Protein 2K5N (pdb70)

Structure (mmCIF, N/CA/C/O backbone):
data_2K5N
#
_entry.id   2K5N
#
loop_
_atom_site.group_PDB
_atom_site.id
_atom_site.type_symbol
_atom_site.label_atom_id
_atom_site.label_alt_id
_atom_site.label_comp_id
_atom_site.label_asym_id
_atom_site.label_entity_id
_atom_site.label_seq_id
_atom_site.pdbx_PDB_ins_code
_atom_site.Cartn_x
_atom_site.Cartn_y
_atom_site.Cartn_z
_atom_site.occupancy
_atom_site.B_iso_or_equiv
_atom_site.auth_seq_id
_atom_site.auth_comp_id
_atom_site.auth_asym_id
_atom_site.auth_atom_id
_atom_site.pdbx_PDB_model_num
ATOM 1 N N . MET A 1 1 ? -15.348 -4.639 -3.494 1.00 0.00 1 MET A N 1
ATOM 2 C CA . MET A 1 1 ? -13.871 -4.587 -3.569 1.00 0.00 1 MET A CA 1
ATOM 3 C C . MET A 1 1 ? -13.322 -3.722 -2.445 1.00 0.00 1 MET A C 1
ATOM 4 O O . MET A 1 1 ? -14.047 -3.397 -1.505 1.00 0.00 1 MET A O 1
ATOM 20 N N . ALA A 1 2 ? -12.042 -3.354 -2.565 1.00 0.00 2 ALA A N 1
ATOM 21 C CA . ALA A 1 2 ? -11.335 -2.544 -1.572 1.00 0.00 2 ALA A CA 1
ATOM 22 C C . ALA A 1 2 ? -11.113 -3.317 -0.278 1.00 0.00 2 ALA A C 1
ATOM 23 O O . ALA A 1 2 ? -12.057 -3.654 0.436 1.00 0.00 2 ALA A O 1
ATOM 30 N N . MET A 1 3 ? -9.854 -3.595 0.014 1.00 0.00 3 MET A N 1
ATOM 31 C CA . MET A 1 3 ? -9.490 -4.292 1.236 1.00 0.00 3 MET A CA 1
ATOM 32 C C . MET A 1 3 ? -8.651 -3.394 2.127 1.00 0.00 3 MET A C 1
ATOM 33 O O . MET A 1 3 ? -8.040 -2.431 1.652 1.00 0.00 3 MET A O 1
ATOM 47 N N . ASN A 1 4 ? -8.629 -3.700 3.412 1.00 0.00 4 ASN A N 1
ATOM 48 C CA . ASN A 1 4 ? -7.780 -2.983 4.344 1.00 0.00 4 ASN A CA 1
ATOM 49 C C . ASN A 1 4 ? -6.506 -3.769 4.583 1.00 0.00 4 ASN A C 1
ATOM 50 O O . ASN A 1 4 ? -6.541 -4.968 4.857 1.00 0.00 4 ASN A O 1
ATOM 61 N N . GLY A 1 5 ? -5.387 -3.091 4.458 1.00 0.00 5 GLY A N 1
ATOM 62 C CA . GLY A 1 5 ? -4.108 -3.748 4.591 1.00 0.00 5 GLY A CA 1
ATOM 63 C C . GLY A 1 5 ? -3.156 -2.977 5.472 1.00 0.00 5 GLY A C 1
ATOM 64 O O . GLY A 1 5 ? -3.363 -1.792 5.732 1.00 0.00 5 GLY A O 1
ATOM 68 N N . THR A 1 6 ? -2.116 -3.647 5.932 1.00 0.00 6 THR A N 1
ATOM 69 C CA . THR A 1 6 ? -1.110 -3.019 6.762 1.00 0.00 6 THR A CA 1
ATOM 70 C C . THR A 1 6 ? 0.199 -2.887 5.991 1.00 0.00 6 THR A C 1
ATOM 71 O O . THR A 1 6 ? 0.606 -3.801 5.264 1.00 0.00 6 THR A O 1
ATOM 82 N N . ILE A 1 7 ? 0.843 -1.750 6.152 1.00 0.00 7 ILE A N 1
ATOM 83 C CA . ILE A 1 7 ? 2.089 -1.468 5.458 1.00 0.00 7 ILE A CA 1
ATOM 84 C C . ILE A 1 7 ? 3.250 -2.159 6.160 1.00 0.00 7 ILE A C 1
ATOM 85 O O . ILE A 1 7 ? 3.576 -1.833 7.303 1.00 0.00 7 ILE A O 1
ATOM 101 N N . THR A 1 8 ? 3.870 -3.112 5.480 1.00 0.00 8 THR A N 1
ATOM 102 C CA . THR A 1 8 ? 4.919 -3.911 6.083 1.00 0.00 8 THR A CA 1
ATOM 103 C C . THR A 1 8 ? 6.266 -3.627 5.431 1.00 0.00 8 THR A C 1
ATOM 104 O O . THR A 1 8 ? 7.233 -3.276 6.107 1.00 0.00 8 THR A O 1
ATOM 115 N N . THR A 1 9 ? 6.323 -3.782 4.120 1.00 0.00 9 THR A N 1
ATOM 116 C CA . THR A 1 9 ? 7.515 -3.450 3.363 1.00 0.00 9 THR A CA 1
ATOM 117 C C . THR A 1 9 ? 7.293 -2.138 2.622 1.00 0.00 9 THR A C 1
ATOM 118 O O . THR A 1 9 ? 6.326 -2.008 1.874 1.00 0.00 9 THR A O 1
ATOM 129 N N . TRP A 1 10 ? 8.168 -1.167 2.835 1.00 0.00 10 TRP A N 1
ATOM 130 C CA . TRP A 1 10 ? 8.012 0.129 2.196 1.00 0.00 10 TRP A CA 1
ATOM 131 C C . TRP A 1 10 ? 9.323 0.900 2.174 1.00 0.00 10 TRP A C 1
ATOM 132 O O . TRP A 1 10 ? 9.970 1.081 3.205 1.00 0.00 10 TRP A O 1
ATOM 153 N N . PHE A 1 11 ? 9.706 1.341 0.987 1.00 0.00 11 PHE A N 1
ATOM 154 C CA . PHE A 1 11 ? 10.857 2.211 0.820 1.00 0.00 11 PHE A CA 1
ATOM 155 C C . PHE A 1 11 ? 10.376 3.585 0.374 1.00 0.00 11 PHE A C 1
ATOM 156 O O . PHE A 1 11 ? 10.031 3.780 -0.791 1.00 0.00 11 PHE A O 1
ATOM 173 N N . LYS A 1 12 ? 10.340 4.523 1.310 1.00 0.00 12 LYS A N 1
ATOM 174 C CA . LYS A 1 12 ? 9.777 5.847 1.063 1.00 0.00 12 LYS A CA 1
ATOM 175 C C . LYS A 1 12 ? 10.721 6.677 0.194 1.00 0.00 12 LYS A C 1
ATOM 176 O O . LYS A 1 12 ? 10.279 7.530 -0.579 1.00 0.00 12 LYS A O 1
ATOM 195 N N . ASP A 1 13 ? 12.018 6.417 0.323 1.00 0.00 13 ASP A N 1
ATOM 196 C CA . ASP A 1 13 ? 13.025 7.121 -0.471 1.00 0.00 13 ASP A CA 1
ATOM 197 C C . ASP A 1 13 ? 12.798 6.884 -1.962 1.00 0.00 13 ASP A C 1
ATOM 198 O O . ASP A 1 13 ? 12.894 7.805 -2.774 1.00 0.00 13 ASP A O 1
ATOM 207 N N . LYS A 1 14 ? 12.484 5.644 -2.311 1.00 0.00 14 LYS A N 1
ATOM 208 C CA . LYS A 1 14 ? 12.240 5.277 -3.700 1.00 0.00 14 LYS A CA 1
ATOM 209 C C . LYS A 1 14 ? 10.764 5.435 -4.055 1.00 0.00 14 LYS A C 1
ATOM 210 O O . LYS A 1 14 ? 10.420 6.087 -5.045 1.00 0.00 14 LYS A O 1
ATOM 229 N N . GLY A 1 15 ? 9.900 4.844 -3.243 1.00 0.00 15 GLY A N 1
ATOM 230 C CA . GLY A 1 15 ? 8.474 4.978 -3.454 1.00 0.00 15 GLY A CA 1
ATOM 231 C C . GLY A 1 15 ? 7.800 3.681 -3.857 1.00 0.00 15 GLY A C 1
ATOM 232 O O . GLY A 1 15 ? 6.887 3.689 -4.680 1.00 0.00 15 GLY A O 1
ATOM 236 N N . PHE A 1 16 ? 8.236 2.565 -3.289 1.00 0.00 16 PHE A N 1
ATOM 237 C CA . PHE A 1 16 ? 7.585 1.282 -3.549 1.00 0.00 16 PHE A CA 1
ATOM 238 C C . PHE A 1 16 ? 7.686 0.370 -2.338 1.00 0.00 16 PHE A C 1
ATOM 239 O O . PHE A 1 16 ? 8.445 0.644 -1.404 1.00 0.00 16 PHE A O 1
ATOM 256 N N . GLY A 1 17 ? 6.912 -0.704 -2.358 1.00 0.00 17 GLY A N 1
ATOM 257 C CA . GLY A 1 17 ? 6.904 -1.639 -1.253 1.00 0.00 17 GLY A CA 1
ATOM 258 C C . GLY A 1 17 ? 5.807 -2.673 -1.391 1.00 0.00 17 GLY A C 1
ATOM 259 O O . GLY A 1 17 ? 5.275 -2.878 -2.485 1.00 0.00 17 GLY A O 1
ATOM 263 N N . PHE A 1 18 ? 5.449 -3.307 -0.283 1.00 0.00 18 PHE A N 1
ATOM 264 C CA . PHE A 1 18 ? 4.446 -4.355 -0.286 1.00 0.00 18 PHE A CA 1
ATOM 265 C C . PHE A 1 18 ? 3.530 -4.189 0.914 1.00 0.00 18 PHE A C 1
ATOM 266 O O . PHE A 1 18 ? 3.989 -4.078 2.055 1.00 0.00 18 PHE A O 1
ATOM 283 N N . ILE A 1 19 ? 2.244 -4.169 0.651 1.00 0.00 19 ILE A N 1
ATOM 284 C CA . ILE A 1 19 ? 1.251 -4.033 1.698 1.00 0.00 19 ILE A CA 1
ATOM 285 C C . ILE A 1 19 ? 0.380 -5.276 1.735 1.00 0.00 19 ILE A C 1
ATOM 286 O O . ILE A 1 19 ? -0.081 -5.756 0.696 1.00 0.00 19 ILE A O 1
ATOM 302 N N . LYS A 1 20 ? 0.179 -5.807 2.928 1.00 0.00 20 LYS A N 1
ATOM 303 C CA . LYS A 1 20 ? -0.553 -7.048 3.095 1.00 0.00 20 LYS A CA 1
ATOM 304 C C . LYS A 1 20 ? -1.877 -6.791 3.789 1.00 0.00 20 LYS A C 1
ATOM 305 O O . LYS A 1 20 ? -1.923 -6.127 4.825 1.00 0.00 20 LYS A O 1
ATOM 324 N N . ASP A 1 21 ? -2.946 -7.312 3.216 1.00 0.00 21 ASP A N 1
ATOM 325 C CA . ASP A 1 21 ? -4.256 -7.225 3.835 1.00 0.00 21 ASP A CA 1
ATOM 326 C C . ASP A 1 21 ? -4.490 -8.456 4.694 1.00 0.00 21 ASP A C 1
ATOM 327 O O . ASP A 1 21 ? -3.575 -9.258 4.911 1.00 0.00 21 ASP A O 1
ATOM 336 N N . GLU A 1 22 ? -5.707 -8.615 5.170 1.00 0.00 22 GLU A N 1
ATOM 337 C CA . GLU A 1 22 ? -6.025 -9.716 6.064 1.00 0.00 22 GLU A CA 1
ATOM 338 C C . GLU A 1 22 ? -6.781 -10.814 5.325 1.00 0.00 22 GLU A C 1
ATOM 339 O O . GLU A 1 22 ? -6.999 -11.906 5.856 1.00 0.00 22 GLU A O 1
ATOM 351 N N . ASN A 1 23 ? -7.177 -10.521 4.098 1.00 0.00 23 ASN A N 1
ATOM 352 C CA . ASN A 1 23 ? -7.951 -11.461 3.306 1.00 0.00 23 ASN A CA 1
ATOM 353 C C . ASN A 1 23 ? -7.042 -12.241 2.360 1.00 0.00 23 ASN A C 1
ATOM 354 O O . ASN A 1 23 ? -7.159 -13.463 2.233 1.00 0.00 23 ASN A O 1
ATOM 365 N N . GLY A 1 24 ? -6.134 -11.534 1.702 1.00 0.00 24 GLY A N 1
ATOM 366 C CA . GLY A 1 24 ? -5.265 -12.162 0.727 1.00 0.00 24 GLY A CA 1
ATOM 367 C C . GLY A 1 24 ? -3.829 -12.292 1.197 1.00 0.00 24 GLY A C 1
ATOM 368 O O . GLY A 1 24 ? -3.501 -13.188 1.977 1.00 0.00 24 GLY A O 1
ATOM 372 N N . ASP A 1 25 ? -2.976 -11.383 0.738 1.00 0.00 25 ASP A N 1
ATOM 373 C CA . ASP A 1 25 ? -1.537 -11.490 0.963 1.00 0.00 25 ASP A CA 1
ATOM 374 C C . ASP A 1 25 ? -0.866 -10.159 0.614 1.00 0.00 25 ASP A C 1
ATOM 375 O O . ASP A 1 25 ? -1.534 -9.125 0.551 1.00 0.00 25 ASP A O 1
ATOM 384 N N . ASN A 1 26 ? 0.441 -10.180 0.383 1.00 0.00 26 ASN A N 1
ATOM 385 C CA . ASN A 1 26 ? 1.175 -8.976 0.018 1.00 0.00 26 ASN A CA 1
ATOM 386 C C . ASN A 1 26 ? 0.981 -8.659 -1.455 1.00 0.00 26 ASN A C 1
ATOM 387 O O . ASN A 1 26 ? 1.027 -9.548 -2.303 1.00 0.00 26 ASN A O 1
ATOM 398 N N . ARG A 1 27 ? 0.746 -7.393 -1.751 1.00 0.00 27 ARG A N 1
ATOM 399 C CA . ARG A 1 27 ? 0.640 -6.934 -3.128 1.00 0.00 27 ARG A CA 1
ATOM 400 C C . ARG A 1 27 ? 1.737 -5.927 -3.417 1.00 0.00 27 ARG A C 1
ATOM 401 O O . ARG A 1 27 ? 2.272 -5.303 -2.498 1.00 0.00 27 ARG A O 1
ATOM 422 N N . TYR A 1 28 ? 2.073 -5.783 -4.685 1.00 0.00 28 TYR A N 1
ATOM 423 C CA . TYR A 1 28 ? 3.085 -4.835 -5.107 1.00 0.00 28 TYR A CA 1
ATOM 424 C C . TYR A 1 28 ? 2.494 -3.431 -5.170 1.00 0.00 28 TYR A C 1
ATOM 425 O O . TYR A 1 28 ? 1.560 -3.172 -5.931 1.00 0.00 28 TYR A O 1
ATOM 443 N N . PHE A 1 29 ? 3.026 -2.539 -4.348 1.00 0.00 29 PHE A N 1
ATOM 444 C CA . PHE A 1 29 ? 2.561 -1.163 -4.313 1.00 0.00 29 PHE A CA 1
ATOM 445 C C . PHE A 1 29 ? 3.637 -0.216 -4.814 1.00 0.00 29 PHE A C 1
ATOM 446 O O . PHE A 1 29 ? 4.831 -0.518 -4.767 1.00 0.00 29 PHE A O 1
ATOM 463 N N . HIS A 1 30 ? 3.198 0.935 -5.284 1.00 0.00 30 HIS A N 1
ATOM 464 C CA . HIS A 1 30 ? 4.094 1.956 -5.780 1.00 0.00 30 HIS A CA 1
ATOM 465 C C . HIS A 1 30 ? 3.475 3.327 -5.520 1.00 0.00 30 HIS A C 1
ATOM 466 O O . HIS A 1 30 ? 2.272 3.512 -5.705 1.00 0.00 30 HIS A O 1
ATOM 481 N N . VAL A 1 31 ? 4.311 4.269 -5.086 1.00 0.00 31 VAL A N 1
ATOM 482 C CA . VAL A 1 31 ? 3.878 5.599 -4.635 1.00 0.00 31 VAL A CA 1
ATOM 483 C C . VAL A 1 31 ? 2.923 6.292 -5.616 1.00 0.00 31 VAL A C 1
ATOM 484 O O . VAL A 1 31 ? 2.046 7.048 -5.206 1.00 0.00 31 VAL A O 1
ATOM 497 N N . ILE A 1 32 ? 3.081 6.009 -6.903 1.00 0.00 32 ILE A N 1
ATOM 498 C CA . ILE A 1 32 ? 2.305 6.675 -7.944 1.00 0.00 32 ILE A CA 1
ATOM 499 C C . ILE A 1 32 ? 0.799 6.407 -7.800 1.00 0.00 32 ILE A C 1
ATOM 500 O O . ILE A 1 32 ? -0.028 7.253 -8.135 1.00 0.00 32 ILE A O 1
ATOM 516 N N . LYS A 1 33 ? 0.458 5.247 -7.262 1.00 0.00 33 LYS A N 1
ATOM 517 C CA . LYS A 1 33 ? -0.934 4.822 -7.158 1.00 0.00 33 LYS A CA 1
ATOM 518 C C . LYS A 1 33 ? -1.542 5.195 -5.809 1.00 0.00 33 LYS A C 1
ATOM 519 O O . LYS A 1 33 ? -2.642 4.755 -5.472 1.00 0.00 33 LYS A O 1
ATOM 538 N N . VAL A 1 34 ? -0.828 6.005 -5.042 1.00 0.00 34 VAL A N 1
ATOM 539 C CA . VAL A 1 34 ? -1.302 6.412 -3.730 1.00 0.00 34 VAL A CA 1
ATOM 540 C C . VAL A 1 34 ? -1.712 7.882 -3.749 1.00 0.00 34 VAL A C 1
ATOM 541 O O . VAL A 1 34 ? -0.985 8.732 -4.265 1.00 0.00 34 VAL A O 1
ATOM 554 N N . ALA A 1 35 ? -2.881 8.175 -3.194 1.00 0.00 35 ALA A N 1
ATOM 555 C CA . ALA A 1 35 ? -3.403 9.538 -3.182 1.00 0.00 35 ALA A CA 1
ATOM 556 C C . ALA A 1 35 ? -2.811 10.344 -2.028 1.00 0.00 35 ALA A C 1
ATOM 557 O O . ALA A 1 35 ? -2.769 11.574 -2.069 1.00 0.00 35 ALA A O 1
ATOM 564 N N . ASN A 1 36 ? -2.369 9.644 -0.997 1.00 0.00 36 ASN A N 1
ATOM 565 C CA . ASN A 1 36 ? -1.751 10.276 0.166 1.00 0.00 36 ASN A CA 1
ATOM 566 C C . ASN A 1 36 ? -0.497 9.503 0.582 1.00 0.00 36 ASN A C 1
ATOM 567 O O . ASN A 1 36 ? -0.468 8.824 1.608 1.00 0.00 36 ASN A O 1
ATOM 578 N N . PRO A 1 37 ? 0.567 9.609 -0.235 1.00 0.00 37 PRO A N 1
ATOM 579 C CA . PRO A 1 37 ? 1.767 8.772 -0.110 1.00 0.00 37 PRO A CA 1
ATOM 580 C C . PRO A 1 37 ? 2.697 9.172 1.033 1.00 0.00 37 PRO A C 1
ATOM 581 O O . PRO A 1 37 ? 3.496 8.361 1.497 1.00 0.00 37 PRO A O 1
ATOM 592 N N . ASP A 1 38 ? 2.605 10.411 1.493 1.00 0.00 38 ASP A N 1
ATOM 593 C CA . ASP A 1 38 ? 3.488 10.874 2.564 1.00 0.00 38 ASP A CA 1
ATOM 594 C C . ASP A 1 38 ? 2.955 10.421 3.913 1.00 0.00 38 ASP A C 1
ATOM 595 O O . ASP A 1 38 ? 3.624 10.530 4.939 1.00 0.00 38 ASP A O 1
ATOM 604 N N . LEU A 1 39 ? 1.747 9.895 3.889 1.00 0.00 39 LEU A N 1
ATOM 605 C CA . LEU A 1 39 ? 1.107 9.382 5.081 1.00 0.00 39 LEU A CA 1
ATOM 606 C C . LEU A 1 39 ? 1.375 7.891 5.209 1.00 0.00 39 LEU A C 1
ATOM 607 O O . LEU A 1 39 ? 1.017 7.263 6.204 1.00 0.00 39 LEU A O 1
ATOM 623 N N . ILE A 1 40 ? 2.010 7.335 4.186 1.00 0.00 40 ILE A N 1
ATOM 624 C CA . ILE A 1 40 ? 2.376 5.932 4.182 1.00 0.00 40 ILE A CA 1
ATOM 625 C C . ILE A 1 40 ? 3.509 5.685 5.166 1.00 0.00 40 ILE A C 1
ATOM 626 O O . ILE A 1 40 ? 4.633 6.151 4.967 1.00 0.00 40 ILE A O 1
ATOM 642 N N . LYS A 1 41 ? 3.202 4.976 6.236 1.00 0.00 41 LYS A N 1
ATOM 643 C CA . LYS A 1 41 ? 4.189 4.659 7.250 1.00 0.00 41 LYS A CA 1
ATOM 644 C C . LYS A 1 41 ? 4.030 3.209 7.684 1.00 0.00 41 LYS A C 1
ATOM 645 O O . LYS A 1 41 ? 2.961 2.619 7.522 1.00 0.00 41 LYS A O 1
ATOM 664 N N . LYS A 1 42 ? 5.095 2.638 8.222 1.00 0.00 42 LYS A N 1
ATOM 665 C CA . LYS A 1 42 ? 5.096 1.242 8.644 1.00 0.00 42 LYS A CA 1
ATOM 666 C C . LYS A 1 42 ? 4.032 0.993 9.712 1.00 0.00 42 LYS A C 1
ATOM 667 O O . LYS A 1 42 ? 3.859 1.799 10.630 1.00 0.00 42 LYS A O 1
ATOM 686 N N . ASP A 1 43 ? 3.311 -0.120 9.547 1.00 0.00 43 ASP A N 1
ATOM 687 C CA . ASP A 1 43 ? 2.299 -0.583 10.506 1.00 0.00 43 ASP A CA 1
ATOM 688 C C . ASP A 1 43 ? 1.016 0.250 10.427 1.00 0.00 43 ASP A C 1
ATOM 689 O O . ASP A 1 43 ? 0.078 0.044 11.197 1.00 0.00 43 ASP A O 1
ATOM 698 N N . ALA A 1 44 ? 0.962 1.174 9.479 1.00 0.00 44 ALA A N 1
ATOM 699 C CA . ALA A 1 44 ? -0.246 1.956 9.260 1.00 0.00 44 ALA A CA 1
ATOM 700 C C . ALA A 1 44 ? -1.218 1.185 8.374 1.00 0.00 44 ALA A C 1
ATOM 701 O O . ALA A 1 44 ? -0.807 0.303 7.612 1.00 0.00 44 ALA A O 1
ATOM 708 N N . ALA A 1 45 ? -2.499 1.513 8.472 1.00 0.00 45 ALA A N 1
ATOM 709 C CA . ALA A 1 45 ? -3.523 0.814 7.714 1.00 0.00 45 ALA A CA 1
ATOM 710 C C . ALA A 1 45 ? -3.912 1.603 6.471 1.00 0.00 45 ALA A C 1
ATOM 711 O O . ALA A 1 45 ? -4.042 2.825 6.514 1.00 0.00 45 ALA A O 1
ATOM 718 N N . VAL A 1 46 ? -4.082 0.899 5.363 1.00 0.00 46 VAL A N 1
ATOM 719 C CA . VAL A 1 46 ? -4.483 1.521 4.110 1.00 0.00 46 VAL A CA 1
ATOM 720 C C . VAL A 1 46 ? -5.621 0.740 3.471 1.00 0.00 46 VAL A C 1
ATOM 721 O O . VAL A 1 46 ? -5.887 -0.403 3.848 1.00 0.00 46 VAL A O 1
ATOM 734 N N . THR A 1 47 ? -6.287 1.357 2.510 1.00 0.00 47 THR A N 1
ATOM 735 C CA . THR A 1 47 ? -7.320 0.685 1.742 1.00 0.00 47 THR A CA 1
ATOM 736 C C . THR A 1 47 ? -7.044 0.848 0.252 1.00 0.00 47 THR A C 1
ATOM 737 O O . THR A 1 47 ? -6.600 1.912 -0.192 1.00 0.00 47 THR A O 1
ATOM 748 N N . PHE A 1 48 ? -7.282 -0.208 -0.509 1.00 0.00 48 PHE A N 1
ATOM 749 C CA . PHE A 1 48 ? -6.905 -0.235 -1.916 1.00 0.00 48 PHE A CA 1
ATOM 750 C C . PHE A 1 48 ? -7.821 -1.144 -2.721 1.00 0.00 48 PHE A C 1
ATOM 751 O O . PHE A 1 48 ? -8.516 -1.993 -2.161 1.00 0.00 48 PHE A O 1
ATOM 768 N N . GLU A 1 49 ? -7.795 -0.974 -4.037 1.00 0.00 49 GLU A N 1
ATOM 769 C CA . GLU A 1 49 ? -8.585 -1.808 -4.933 1.00 0.00 49 GLU A CA 1
ATOM 770 C C . GLU A 1 49 ? -7.720 -2.961 -5.436 1.00 0.00 49 GLU A C 1
ATOM 771 O O . GLU A 1 49 ? -6.531 -2.772 -5.698 1.00 0.00 49 GLU A O 1
ATOM 783 N N . PRO A 1 50 ? -8.300 -4.160 -5.594 1.00 0.00 50 PRO A N 1
ATOM 784 C CA . PRO A 1 50 ? -7.558 -5.335 -6.051 1.00 0.00 50 PRO A CA 1
ATOM 785 C C . PRO A 1 50 ? -7.336 -5.362 -7.563 1.00 0.00 50 PRO A C 1
ATOM 786 O O . PRO A 1 50 ? -8.206 -4.966 -8.343 1.00 0.00 50 PRO A O 1
ATOM 797 N N . THR A 1 51 ? -6.167 -5.841 -7.961 1.00 0.00 51 THR A N 1
ATOM 798 C CA . THR A 1 51 ? -5.818 -5.983 -9.365 1.00 0.00 51 THR A CA 1
ATOM 799 C C . THR A 1 51 ? -4.623 -6.926 -9.501 1.00 0.00 51 THR A C 1
ATOM 800 O O . THR A 1 51 ? -4.085 -7.406 -8.499 1.00 0.00 51 THR A O 1
ATOM 811 N N . THR A 1 52 ? -4.218 -7.200 -10.728 1.00 0.00 52 THR A N 1
ATOM 812 C CA . THR A 1 52 ? -3.133 -8.134 -10.978 1.00 0.00 52 THR A CA 1
ATOM 813 C C . THR A 1 52 ? -1.936 -7.429 -11.619 1.00 0.00 52 THR A C 1
ATOM 814 O O . THR A 1 52 ? -2.082 -6.389 -12.267 1.00 0.00 52 THR A O 1
ATOM 825 N N . ASN A 1 53 ? -0.756 -8.004 -11.431 1.00 0.00 53 ASN A N 1
ATOM 826 C CA . ASN A 1 53 ? 0.482 -7.426 -11.934 1.00 0.00 53 ASN A CA 1
ATOM 827 C C . ASN A 1 53 ? 1.310 -8.499 -12.637 1.00 0.00 53 ASN A C 1
ATOM 828 O O . ASN A 1 53 ? 1.014 -9.688 -12.528 1.00 0.00 53 ASN A O 1
ATOM 839 N N . ASN A 1 54 ? 2.347 -8.082 -13.348 1.00 0.00 54 ASN A N 1
ATOM 840 C CA . ASN A 1 54 ? 3.232 -9.012 -14.034 1.00 0.00 54 ASN A CA 1
ATOM 841 C C . ASN A 1 54 ? 4.042 -9.833 -13.030 1.00 0.00 54 ASN A C 1
ATOM 842 O O . ASN A 1 54 ? 4.255 -11.030 -13.219 1.00 0.00 54 ASN A O 1
ATOM 853 N N . LYS A 1 55 ? 4.475 -9.187 -11.950 1.00 0.00 55 LYS A N 1
ATOM 854 C CA . LYS A 1 55 ? 5.322 -9.833 -10.961 1.00 0.00 55 LYS A CA 1
ATOM 855 C C . LYS A 1 55 ? 4.502 -10.465 -9.833 1.00 0.00 55 LYS A C 1
ATOM 856 O O . LYS A 1 55 ? 5.059 -11.090 -8.931 1.00 0.00 55 LYS A O 1
ATOM 875 N N . GLY A 1 56 ? 3.185 -10.314 -9.889 1.00 0.00 56 GLY A N 1
ATOM 876 C CA . GLY A 1 56 ? 2.335 -10.881 -8.858 1.00 0.00 56 GLY A CA 1
ATOM 877 C C . GLY A 1 56 ? 1.000 -10.179 -8.756 1.00 0.00 56 GLY A C 1
ATOM 878 O O . GLY A 1 56 ? 0.336 -9.942 -9.765 1.00 0.00 56 GLY A O 1
ATOM 882 N N . LEU A 1 57 ? 0.600 -9.864 -7.537 1.00 0.00 57 LEU A N 1
ATOM 883 C CA . LEU A 1 57 ? -0.629 -9.133 -7.291 1.00 0.00 57 LEU A CA 1
ATOM 884 C C . LEU A 1 57 ? -0.319 -7.667 -7.012 1.00 0.00 57 LEU A C 1
ATOM 885 O O . LEU A 1 57 ? 0.784 -7.333 -6.578 1.00 0.00 57 LEU A O 1
ATOM 901 N N . SER A 1 58 ? -1.286 -6.798 -7.253 1.00 0.00 58 SER A N 1
ATOM 902 C CA . SER A 1 58 ? -1.088 -5.370 -7.074 1.00 0.00 58 SER A CA 1
ATOM 903 C C . SER A 1 58 ? -2.377 -4.691 -6.643 1.00 0.00 58 SER A C 1
ATOM 904 O O . SER A 1 58 ? -3.441 -5.316 -6.615 1.00 0.00 58 SER A O 1
ATOM 912 N N . ALA A 1 59 ? -2.268 -3.430 -6.260 1.00 0.00 59 ALA A N 1
ATOM 913 C CA . ALA A 1 59 ? -3.428 -2.656 -5.852 1.00 0.00 59 ALA A CA 1
ATOM 914 C C . ALA A 1 59 ? -3.408 -1.261 -6.471 1.00 0.00 59 ALA A C 1
ATOM 915 O O . ALA A 1 59 ? -2.342 -0.713 -6.758 1.00 0.00 59 ALA A O 1
ATOM 922 N N . TYR A 1 60 ? -4.594 -0.702 -6.684 1.00 0.00 60 TYR A N 1
ATOM 923 C CA . TYR A 1 60 ? -4.733 0.658 -7.197 1.00 0.00 60 TYR A CA 1
ATOM 924 C C . TYR A 1 60 ? -5.546 1.491 -6.227 1.00 0.00 60 TYR A C 1
ATOM 925 O O . TYR A 1 60 ? -6.145 0.948 -5.295 1.00 0.00 60 TYR A O 1
ATOM 943 N N . ALA A 1 61 ? -5.580 2.802 -6.472 1.00 0.00 61 ALA A N 1
ATOM 944 C CA . ALA A 1 61 ? -6.330 3.738 -5.643 1.00 0.00 61 ALA A CA 1
ATOM 945 C C . ALA A 1 61 ? -6.026 3.520 -4.168 1.00 0.00 61 ALA A C 1
ATOM 946 O O . ALA A 1 61 ? -6.919 3.228 -3.371 1.00 0.00 61 ALA A O 1
ATOM 953 N N . VAL A 1 62 ? -4.756 3.640 -3.819 1.00 0.00 62 VAL A N 1
ATOM 954 C CA . VAL A 1 62 ? -4.316 3.392 -2.459 1.00 0.00 62 VAL A CA 1
ATOM 955 C C . VAL A 1 62 ? -4.475 4.643 -1.603 1.00 0.00 62 VAL A C 1
ATOM 956 O O . VAL A 1 62 ? -3.915 5.698 -1.910 1.00 0.00 62 VAL A O 1
ATOM 969 N N . LYS A 1 63 ? -5.265 4.529 -0.549 1.00 0.00 63 LYS A N 1
ATOM 970 C CA . LYS A 1 63 ? -5.434 5.608 0.396 1.00 0.00 63 LYS A CA 1
ATOM 971 C C . LYS A 1 63 ? -5.091 5.136 1.799 1.00 0.00 63 LYS A C 1
ATOM 972 O O . LYS A 1 63 ? -5.604 4.115 2.270 1.00 0.00 63 LYS A O 1
ATOM 991 N N . VAL A 1 64 ? -4.207 5.874 2.448 1.00 0.00 64 VAL A N 1
ATOM 992 C CA . VAL A 1 64 ? -3.799 5.572 3.810 1.00 0.00 64 VAL A CA 1
ATOM 993 C C . VAL A 1 64 ? -4.839 6.095 4.791 1.00 0.00 64 VAL A C 1
ATOM 994 O O . VAL A 1 64 ? -5.536 7.066 4.497 1.00 0.00 64 VAL A O 1
ATOM 1007 N N . VAL A 1 65 ? -4.947 5.441 5.939 1.00 0.00 65 VAL A N 1
ATOM 1008 C CA . VAL A 1 65 ? -5.857 5.863 6.992 1.00 0.00 65 VAL A CA 1
ATOM 1009 C C . VAL A 1 65 ? -5.079 6.488 8.152 1.00 0.00 65 VAL A C 1
ATOM 1010 O O . VAL A 1 65 ? -4.654 5.787 9.073 1.00 0.00 65 VAL A O 1
ATOM 1023 N N . PRO A 1 66 ? -4.828 7.804 8.097 1.00 0.00 66 PRO A N 1
ATOM 1024 C CA . PRO A 1 66 ? -4.092 8.500 9.147 1.00 0.00 66 PRO A CA 1
ATOM 1025 C C . PRO A 1 66 ? -4.944 8.715 10.394 1.00 0.00 66 PRO A C 1
ATOM 1026 O O . PRO A 1 66 ? -6.147 8.969 10.301 1.00 0.00 66 PRO A O 1
ATOM 1037 N N . LEU A 1 67 ? -4.318 8.620 11.560 1.00 0.00 67 LEU A N 1
ATOM 1038 C CA . LEU A 1 67 ? -5.029 8.781 12.822 1.00 0.00 67 LEU A CA 1
ATOM 1039 C C . LEU A 1 67 ? -5.157 10.256 13.190 1.00 0.00 67 LEU A C 1
ATOM 1040 O O . LEU A 1 67 ? -5.852 10.613 14.141 1.00 0.00 67 LEU A O 1
ATOM 1056 N N . GLU A 1 68 ? -4.483 11.102 12.425 1.00 0.00 68 GLU A N 1
ATOM 1057 C CA . GLU A 1 68 ? -4.516 12.540 12.641 1.00 0.00 68 GLU A CA 1
ATOM 1058 C C . GLU A 1 68 ? -4.436 13.261 11.302 1.00 0.00 68 GLU A C 1
ATOM 1059 O O . GLU A 1 68 ? -4.067 12.662 10.290 1.00 0.00 68 GLU A O 1
ATOM 1071 N N . HIS A 1 69 ? -4.791 14.533 11.290 1.00 0.00 69 HIS A N 1
ATOM 1072 C CA . HIS A 1 69 ? -4.785 15.311 10.059 1.00 0.00 69 HIS A CA 1
ATOM 1073 C C . HIS A 1 69 ? -3.934 16.563 10.226 1.00 0.00 69 HIS A C 1
ATOM 1074 O O . HIS A 1 69 ? -4.424 17.612 10.642 1.00 0.00 69 HIS A O 1
ATOM 1089 N N . HIS A 1 70 ? -2.647 16.441 9.923 1.00 0.00 70 HIS A N 1
ATOM 1090 C CA . HIS A 1 70 ? -1.724 17.564 10.043 1.00 0.00 70 HIS A CA 1
ATOM 1091 C C . HIS A 1 70 ? -1.307 18.052 8.667 1.00 0.00 70 HIS A C 1
ATOM 1092 O O . HIS A 1 70 ? -1.157 17.258 7.737 1.00 0.00 70 HIS A O 1
ATOM 1107 N N . HIS A 1 71 ? -1.128 19.357 8.547 1.00 0.00 71 HIS A N 1
ATOM 1108 C CA . HIS A 1 71 ? -0.769 19.966 7.276 1.00 0.00 71 HIS A CA 1
ATOM 1109 C C . HIS A 1 71 ? 0.711 19.760 6.967 1.00 0.00 71 HIS A C 1
ATOM 1110 O O . HIS A 1 71 ? 1.570 19.951 7.826 1.00 0.00 71 HIS A O 1
ATOM 1125 N N . HIS A 1 72 ? 0.992 19.362 5.739 1.00 0.00 72 HIS A N 1
ATOM 1126 C CA . HIS A 1 72 ? 2.360 19.205 5.263 1.00 0.00 72 HIS A CA 1
ATOM 1127 C C . HIS A 1 72 ? 2.491 19.832 3.884 1.00 0.00 72 HIS A C 1
ATOM 1128 O O . HIS A 1 72 ? 2.198 19.197 2.868 1.00 0.00 72 HIS A O 1
ATOM 1143 N N . HIS A 1 73 ? 2.894 21.093 3.863 1.00 0.00 73 HIS A N 1
ATOM 1144 C CA . HIS A 1 73 ? 2.996 21.850 2.625 1.00 0.00 73 HIS A CA 1
ATOM 1145 C C . HIS A 1 73 ? 3.907 23.052 2.825 1.00 0.00 73 HIS A C 1
ATOM 1146 O O . HIS A 1 73 ? 3.840 23.728 3.855 1.00 0.00 73 HIS A O 1
ATOM 1161 N N . HIS A 1 74 ? 4.760 23.306 1.847 1.00 0.00 74 HIS A N 1
ATOM 1162 C CA . HIS A 1 74 ? 5.654 24.451 1.895 1.00 0.00 74 HIS A CA 1
ATOM 1163 C C . HIS A 1 74 ? 4.916 25.700 1.433 1.00 0.00 74 HIS A C 1
ATOM 1164 O O . HIS A 1 74 ? 4.867 25.941 0.211 1.00 0.00 74 HIS A O 1
ATOM 1180 N N . MET A 1 1 ? -13.792 -4.326 -5.240 1.00 0.00 1 MET A N 2
ATOM 1181 C CA . MET A 1 1 ? -13.784 -4.732 -3.819 1.00 0.00 1 MET A CA 2
ATOM 1182 C C . MET A 1 1 ? -12.658 -4.029 -3.074 1.00 0.00 1 MET A C 2
ATOM 1183 O O . MET A 1 1 ? -11.521 -4.502 -3.051 1.00 0.00 1 MET A O 2
ATOM 1199 N N . ALA A 1 2 ? -12.967 -2.883 -2.489 1.00 0.00 2 ALA A N 2
ATOM 1200 C CA . ALA A 1 2 ? -11.987 -2.140 -1.716 1.00 0.00 2 ALA A CA 2
ATOM 1201 C C . ALA A 1 2 ? -11.930 -2.669 -0.291 1.00 0.00 2 ALA A C 2
ATOM 1202 O O . ALA A 1 2 ? -12.955 -2.769 0.385 1.00 0.00 2 ALA A O 2
ATOM 1209 N N . MET A 1 3 ? -10.737 -3.019 0.161 1.00 0.00 3 MET A N 2
ATOM 1210 C CA . MET A 1 3 ? -10.561 -3.547 1.505 1.00 0.00 3 MET A CA 2
ATOM 1211 C C . MET A 1 3 ? -9.301 -2.957 2.133 1.00 0.00 3 MET A C 2
ATOM 1212 O O . MET A 1 3 ? -8.585 -2.190 1.486 1.00 0.00 3 MET A O 2
ATOM 1226 N N . ASN A 1 4 ? -9.034 -3.299 3.385 1.00 0.00 4 ASN A N 2
ATOM 1227 C CA . ASN A 1 4 ? -7.919 -2.709 4.106 1.00 0.00 4 ASN A CA 2
ATOM 1228 C C . ASN A 1 4 ? -6.765 -3.687 4.272 1.00 0.00 4 ASN A C 2
ATOM 1229 O O . ASN A 1 4 ? -6.968 -4.881 4.489 1.00 0.00 4 ASN A O 2
ATOM 1240 N N . GLY A 1 5 ? -5.559 -3.150 4.157 1.00 0.00 5 GLY A N 2
ATOM 1241 C CA . GLY A 1 5 ? -4.348 -3.905 4.405 1.00 0.00 5 GLY A CA 2
ATOM 1242 C C . GLY A 1 5 ? -3.384 -3.093 5.240 1.00 0.00 5 GLY A C 2
ATOM 1243 O O . GLY A 1 5 ? -3.667 -1.937 5.555 1.00 0.00 5 GLY A O 2
ATOM 1247 N N . THR A 1 6 ? -2.254 -3.672 5.608 1.00 0.00 6 THR A N 2
ATOM 1248 C CA . THR A 1 6 ? -1.291 -2.970 6.439 1.00 0.00 6 THR A CA 2
ATOM 1249 C C . THR A 1 6 ? 0.065 -2.898 5.749 1.00 0.00 6 THR A C 2
ATOM 1250 O O . THR A 1 6 ? 0.504 -3.859 5.115 1.00 0.00 6 THR A O 2
ATOM 1261 N N . ILE A 1 7 ? 0.713 -1.752 5.867 1.00 0.00 7 ILE A N 2
ATOM 1262 C CA . ILE A 1 7 ? 2.011 -1.533 5.242 1.00 0.00 7 ILE A CA 2
ATOM 1263 C C . ILE A 1 7 ? 3.104 -2.238 6.034 1.00 0.00 7 ILE A C 2
ATOM 1264 O O . ILE A 1 7 ? 3.467 -1.804 7.130 1.00 0.00 7 ILE A O 2
ATOM 1280 N N . THR A 1 8 ? 3.630 -3.318 5.477 1.00 0.00 8 THR A N 2
ATOM 1281 C CA . THR A 1 8 ? 4.587 -4.148 6.184 1.00 0.00 8 THR A CA 2
ATOM 1282 C C . THR A 1 8 ? 6.015 -3.800 5.782 1.00 0.00 8 THR A C 2
ATOM 1283 O O . THR A 1 8 ? 6.910 -3.707 6.622 1.00 0.00 8 THR A O 2
ATOM 1294 N N . THR A 1 9 ? 6.215 -3.608 4.492 1.00 0.00 9 THR A N 2
ATOM 1295 C CA . THR A 1 9 ? 7.517 -3.261 3.959 1.00 0.00 9 THR A CA 2
ATOM 1296 C C . THR A 1 9 ? 7.382 -2.085 3.002 1.00 0.00 9 THR A C 2
ATOM 1297 O O . THR A 1 9 ? 6.636 -2.160 2.037 1.00 0.00 9 THR A O 2
ATOM 1308 N N . TRP A 1 10 ? 8.080 -0.997 3.273 1.00 0.00 10 TRP A N 2
ATOM 1309 C CA . TRP A 1 10 ? 8.002 0.175 2.414 1.00 0.00 10 TRP A CA 2
ATOM 1310 C C . TRP A 1 10 ? 9.378 0.795 2.234 1.00 0.00 10 TRP A C 2
ATOM 1311 O O . TRP A 1 10 ? 10.100 1.022 3.206 1.00 0.00 10 TRP A O 2
ATOM 1332 N N . PHE A 1 11 ? 9.741 1.042 0.987 1.00 0.00 11 PHE A N 2
ATOM 1333 C CA . PHE A 1 11 ? 11.001 1.690 0.672 1.00 0.00 11 PHE A CA 2
ATOM 1334 C C . PHE A 1 11 ? 10.734 3.111 0.203 1.00 0.00 11 PHE A C 2
ATOM 1335 O O . PHE A 1 11 ? 10.488 3.345 -0.981 1.00 0.00 11 PHE A O 2
ATOM 1352 N N . LYS A 1 12 ? 10.763 4.045 1.145 1.00 0.00 12 LYS A N 2
ATOM 1353 C CA . LYS A 1 12 ? 10.383 5.431 0.885 1.00 0.00 12 LYS A CA 2
ATOM 1354 C C . LYS A 1 12 ? 11.264 6.047 -0.201 1.00 0.00 12 LYS A C 2
ATOM 1355 O O . LYS A 1 12 ? 10.762 6.643 -1.154 1.00 0.00 12 LYS A O 2
ATOM 1374 N N . ASP A 1 13 ? 12.573 5.890 -0.050 1.00 0.00 13 ASP A N 2
ATOM 1375 C CA . ASP A 1 13 ? 13.535 6.430 -1.009 1.00 0.00 13 ASP A CA 2
ATOM 1376 C C . ASP A 1 13 ? 13.302 5.870 -2.407 1.00 0.00 13 ASP A C 2
ATOM 1377 O O . ASP A 1 13 ? 13.300 6.607 -3.396 1.00 0.00 13 ASP A O 2
ATOM 1386 N N . LYS A 1 14 ? 13.100 4.563 -2.480 1.00 0.00 14 LYS A N 2
ATOM 1387 C CA . LYS A 1 14 ? 12.979 3.883 -3.756 1.00 0.00 14 LYS A CA 2
ATOM 1388 C C . LYS A 1 14 ? 11.615 4.156 -4.388 1.00 0.00 14 LYS A C 2
ATOM 1389 O O . LYS A 1 14 ? 11.513 4.355 -5.598 1.00 0.00 14 LYS A O 2
ATOM 1408 N N . GLY A 1 15 ? 10.573 4.174 -3.566 1.00 0.00 15 GLY A N 2
ATOM 1409 C CA . GLY A 1 15 ? 9.259 4.535 -4.056 1.00 0.00 15 GLY A CA 2
ATOM 1410 C C . GLY A 1 15 ? 8.306 3.361 -4.178 1.00 0.00 15 GLY A C 2
ATOM 1411 O O . GLY A 1 15 ? 7.196 3.517 -4.685 1.00 0.00 15 GLY A O 2
ATOM 1415 N N . PHE A 1 16 ? 8.713 2.187 -3.720 1.00 0.00 16 PHE A N 2
ATOM 1416 C CA . PHE A 1 16 ? 7.833 1.027 -3.773 1.00 0.00 16 PHE A CA 2
ATOM 1417 C C . PHE A 1 16 ? 7.779 0.328 -2.426 1.00 0.00 16 PHE A C 2
ATOM 1418 O O . PHE A 1 16 ? 8.497 0.690 -1.493 1.00 0.00 16 PHE A O 2
ATOM 1435 N N . GLY A 1 17 ? 6.926 -0.677 -2.334 1.00 0.00 17 GLY A N 2
ATOM 1436 C CA . GLY A 1 17 ? 6.778 -1.408 -1.096 1.00 0.00 17 GLY A CA 2
ATOM 1437 C C . GLY A 1 17 ? 5.767 -2.524 -1.203 1.00 0.00 17 GLY A C 2
ATOM 1438 O O . GLY A 1 17 ? 5.279 -2.834 -2.292 1.00 0.00 17 GLY A O 2
ATOM 1442 N N . PHE A 1 18 ? 5.441 -3.113 -0.064 1.00 0.00 18 PHE A N 2
ATOM 1443 C CA . PHE A 1 18 ? 4.521 -4.224 0.002 1.00 0.00 18 PHE A CA 2
ATOM 1444 C C . PHE A 1 18 ? 3.532 -3.992 1.124 1.00 0.00 18 PHE A C 2
ATOM 1445 O O . PHE A 1 18 ? 3.916 -3.758 2.275 1.00 0.00 18 PHE A O 2
ATOM 1462 N N . ILE A 1 19 ? 2.268 -4.029 0.777 1.00 0.00 19 ILE A N 2
ATOM 1463 C CA . ILE A 1 19 ? 1.201 -3.875 1.745 1.00 0.00 19 ILE A CA 2
ATOM 1464 C C . ILE A 1 19 ? 0.376 -5.146 1.770 1.00 0.00 19 ILE A C 2
ATOM 1465 O O . ILE A 1 19 ? -0.182 -5.553 0.749 1.00 0.00 19 ILE A O 2
ATOM 1481 N N . LYS A 1 20 ? 0.334 -5.789 2.920 1.00 0.00 20 LYS A N 2
ATOM 1482 C CA . LYS A 1 20 ? -0.375 -7.042 3.050 1.00 0.00 20 LYS A CA 2
ATOM 1483 C C . LYS A 1 20 ? -1.658 -6.856 3.834 1.00 0.00 20 LYS A C 2
ATOM 1484 O O . LYS A 1 20 ? -1.650 -6.359 4.962 1.00 0.00 20 LYS A O 2
ATOM 1503 N N . ASP A 1 21 ? -2.755 -7.251 3.221 1.00 0.00 21 ASP A N 2
ATOM 1504 C CA . ASP A 1 21 ? -4.046 -7.215 3.876 1.00 0.00 21 ASP A CA 2
ATOM 1505 C C . ASP A 1 21 ? -4.264 -8.527 4.603 1.00 0.00 21 ASP A C 2
ATOM 1506 O O . ASP A 1 21 ? -3.383 -9.387 4.625 1.00 0.00 21 ASP A O 2
ATOM 1515 N N . GLU A 1 22 ? -5.430 -8.691 5.191 1.00 0.00 22 GLU A N 2
ATOM 1516 C CA . GLU A 1 22 ? -5.709 -9.897 5.955 1.00 0.00 22 GLU A CA 2
ATOM 1517 C C . GLU A 1 22 ? -6.691 -10.799 5.214 1.00 0.00 22 GLU A C 2
ATOM 1518 O O . GLU A 1 22 ? -7.117 -11.836 5.726 1.00 0.00 22 GLU A O 2
ATOM 1530 N N . ASN A 1 23 ? -7.032 -10.412 3.996 1.00 0.00 23 ASN A N 2
ATOM 1531 C CA . ASN A 1 23 ? -7.931 -11.203 3.175 1.00 0.00 23 ASN A CA 2
ATOM 1532 C C . ASN A 1 23 ? -7.115 -12.117 2.272 1.00 0.00 23 ASN A C 2
ATOM 1533 O O . ASN A 1 23 ? -7.349 -13.324 2.210 1.00 0.00 23 ASN A O 2
ATOM 1544 N N . GLY A 1 24 ? -6.143 -11.533 1.591 1.00 0.00 24 GLY A N 2
ATOM 1545 C CA . GLY A 1 24 ? -5.284 -12.298 0.719 1.00 0.00 24 GLY A CA 2
ATOM 1546 C C . GLY A 1 24 ? -3.849 -12.320 1.200 1.00 0.00 24 GLY A C 2
ATOM 1547 O O . GLY A 1 24 ? -3.474 -13.159 2.023 1.00 0.00 24 GLY A O 2
ATOM 1551 N N . ASP A 1 25 ? -3.055 -11.374 0.717 1.00 0.00 25 ASP A N 2
ATOM 1552 C CA . ASP A 1 25 ? -1.631 -11.336 1.010 1.00 0.00 25 ASP A CA 2
ATOM 1553 C C . ASP A 1 25 ? -1.065 -9.997 0.552 1.00 0.00 25 ASP A C 2
ATOM 1554 O O . ASP A 1 25 ? -1.825 -9.090 0.217 1.00 0.00 25 ASP A O 2
ATOM 1563 N N . ASN A 1 26 ? 0.252 -9.866 0.522 1.00 0.00 26 ASN A N 2
ATOM 1564 C CA . ASN A 1 26 ? 0.870 -8.604 0.163 1.00 0.00 26 ASN A CA 2
ATOM 1565 C C . ASN A 1 26 ? 0.778 -8.338 -1.333 1.00 0.00 26 ASN A C 2
ATOM 1566 O O . ASN A 1 26 ? 0.984 -9.229 -2.161 1.00 0.00 26 ASN A O 2
ATOM 1577 N N . ARG A 1 27 ? 0.431 -7.110 -1.667 1.00 0.00 27 ARG A N 2
ATOM 1578 C CA . ARG A 1 27 ? 0.425 -6.660 -3.046 1.00 0.00 27 ARG A CA 2
ATOM 1579 C C . ARG A 1 27 ? 1.650 -5.794 -3.290 1.00 0.00 27 ARG A C 2
ATOM 1580 O O . ARG A 1 27 ? 2.170 -5.173 -2.359 1.00 0.00 27 ARG A O 2
ATOM 1601 N N . TYR A 1 28 ? 2.128 -5.774 -4.523 1.00 0.00 28 TYR A N 2
ATOM 1602 C CA . TYR A 1 28 ? 3.241 -4.915 -4.885 1.00 0.00 28 TYR A CA 2
ATOM 1603 C C . TYR A 1 28 ? 2.736 -3.499 -5.111 1.00 0.00 28 TYR A C 2
ATOM 1604 O O . TYR A 1 28 ? 1.918 -3.254 -6.000 1.00 0.00 28 TYR A O 2
ATOM 1622 N N . PHE A 1 29 ? 3.210 -2.573 -4.296 1.00 0.00 29 PHE A N 2
ATOM 1623 C CA . PHE A 1 29 ? 2.766 -1.195 -4.380 1.00 0.00 29 PHE A CA 2
ATOM 1624 C C . PHE A 1 29 ? 3.869 -0.289 -4.883 1.00 0.00 29 PHE A C 2
ATOM 1625 O O . PHE A 1 29 ? 5.057 -0.583 -4.750 1.00 0.00 29 PHE A O 2
ATOM 1642 N N . HIS A 1 30 ? 3.450 0.819 -5.455 1.00 0.00 30 HIS A N 2
ATOM 1643 C CA . HIS A 1 30 ? 4.350 1.846 -5.927 1.00 0.00 30 HIS A CA 2
ATOM 1644 C C . HIS A 1 30 ? 3.739 3.201 -5.584 1.00 0.00 30 HIS A C 2
ATOM 1645 O O . HIS A 1 30 ? 2.558 3.427 -5.844 1.00 0.00 30 HIS A O 2
ATOM 1660 N N . VAL A 1 31 ? 4.551 4.077 -4.999 1.00 0.00 31 VAL A N 2
ATOM 1661 C CA . VAL A 1 31 ? 4.092 5.334 -4.391 1.00 0.00 31 VAL A CA 2
ATOM 1662 C C . VAL A 1 31 ? 3.121 6.134 -5.273 1.00 0.00 31 VAL A C 2
ATOM 1663 O O . VAL A 1 31 ? 2.224 6.801 -4.764 1.00 0.00 31 VAL A O 2
ATOM 1676 N N . ILE A 1 32 ? 3.285 6.046 -6.586 1.00 0.00 32 ILE A N 2
ATOM 1677 C CA . ILE A 1 32 ? 2.462 6.818 -7.513 1.00 0.00 32 ILE A CA 2
ATOM 1678 C C . ILE A 1 32 ? 0.976 6.444 -7.420 1.00 0.00 32 ILE A C 2
ATOM 1679 O O . ILE A 1 32 ? 0.100 7.289 -7.590 1.00 0.00 32 ILE A O 2
ATOM 1695 N N . LYS A 1 33 ? 0.705 5.185 -7.126 1.00 0.00 33 LYS A N 2
ATOM 1696 C CA . LYS A 1 33 ? -0.662 4.671 -7.127 1.00 0.00 33 LYS A CA 2
ATOM 1697 C C . LYS A 1 33 ? -1.361 4.893 -5.788 1.00 0.00 33 LYS A C 2
ATOM 1698 O O . LYS A 1 33 ? -2.485 4.426 -5.577 1.00 0.00 33 LYS A O 2
ATOM 1717 N N . VAL A 1 34 ? -0.708 5.609 -4.888 1.00 0.00 34 VAL A N 2
ATOM 1718 C CA . VAL A 1 34 ? -1.297 5.909 -3.596 1.00 0.00 34 VAL A CA 2
ATOM 1719 C C . VAL A 1 34 ? -2.041 7.239 -3.668 1.00 0.00 34 VAL A C 2
ATOM 1720 O O . VAL A 1 34 ? -1.521 8.220 -4.198 1.00 0.00 34 VAL A O 2
ATOM 1733 N N . ALA A 1 35 ? -3.260 7.262 -3.141 1.00 0.00 35 ALA A N 2
ATOM 1734 C CA . ALA A 1 35 ? -4.118 8.440 -3.226 1.00 0.00 35 ALA A CA 2
ATOM 1735 C C . ALA A 1 35 ? -3.650 9.534 -2.274 1.00 0.00 35 ALA A C 2
ATOM 1736 O O . ALA A 1 35 ? -3.925 10.716 -2.485 1.00 0.00 35 ALA A O 2
ATOM 1743 N N . ASN A 1 36 ? -2.956 9.129 -1.222 1.00 0.00 36 ASN A N 2
ATOM 1744 C CA . ASN A 1 36 ? -2.384 10.066 -0.266 1.00 0.00 36 ASN A CA 2
ATOM 1745 C C . ASN A 1 36 ? -1.054 9.529 0.266 1.00 0.00 36 ASN A C 2
ATOM 1746 O O . ASN A 1 36 ? -0.941 9.108 1.417 1.00 0.00 36 ASN A O 2
ATOM 1757 N N . PRO A 1 37 ? -0.013 9.550 -0.588 1.00 0.00 37 PRO A N 2
ATOM 1758 C CA . PRO A 1 37 ? 1.294 8.950 -0.278 1.00 0.00 37 PRO A CA 2
ATOM 1759 C C . PRO A 1 37 ? 2.107 9.789 0.698 1.00 0.00 37 PRO A C 2
ATOM 1760 O O . PRO A 1 37 ? 3.142 9.357 1.205 1.00 0.00 37 PRO A O 2
ATOM 1771 N N . ASP A 1 38 ? 1.623 10.988 0.953 1.00 0.00 38 ASP A N 2
ATOM 1772 C CA . ASP A 1 38 ? 2.297 11.931 1.835 1.00 0.00 38 ASP A CA 2
ATOM 1773 C C . ASP A 1 38 ? 2.046 11.574 3.299 1.00 0.00 38 ASP A C 2
ATOM 1774 O O . ASP A 1 38 ? 2.671 12.118 4.211 1.00 0.00 38 ASP A O 2
ATOM 1783 N N . LEU A 1 39 ? 1.129 10.643 3.512 1.00 0.00 39 LEU A N 2
ATOM 1784 C CA . LEU A 1 39 ? 0.753 10.225 4.850 1.00 0.00 39 LEU A CA 2
ATOM 1785 C C . LEU A 1 39 ? 1.248 8.814 5.146 1.00 0.00 39 LEU A C 2
ATOM 1786 O O . LEU A 1 39 ? 0.995 8.268 6.221 1.00 0.00 39 LEU A O 2
ATOM 1802 N N . ILE A 1 40 ? 1.967 8.237 4.194 1.00 0.00 40 ILE A N 2
ATOM 1803 C CA . ILE A 1 40 ? 2.425 6.857 4.300 1.00 0.00 40 ILE A CA 2
ATOM 1804 C C . ILE A 1 40 ? 3.426 6.671 5.442 1.00 0.00 40 ILE A C 2
ATOM 1805 O O . ILE A 1 40 ? 4.392 7.427 5.573 1.00 0.00 40 ILE A O 2
ATOM 1821 N N . LYS A 1 41 ? 3.157 5.675 6.279 1.00 0.00 41 LYS A N 2
ATOM 1822 C CA . LYS A 1 41 ? 4.074 5.259 7.330 1.00 0.00 41 LYS A CA 2
ATOM 1823 C C . LYS A 1 41 ? 4.014 3.747 7.479 1.00 0.00 41 LYS A C 2
ATOM 1824 O O . LYS A 1 41 ? 3.097 3.107 6.962 1.00 0.00 41 LYS A O 2
ATOM 1843 N N . LYS A 1 42 ? 4.978 3.178 8.181 1.00 0.00 42 LYS A N 2
ATOM 1844 C CA . LYS A 1 42 ? 5.036 1.733 8.345 1.00 0.00 42 LYS A CA 2
ATOM 1845 C C . LYS A 1 42 ? 4.065 1.278 9.433 1.00 0.00 42 LYS A C 2
ATOM 1846 O O . LYS A 1 42 ? 3.838 1.993 10.414 1.00 0.00 42 LYS A O 2
ATOM 1865 N N . ASP A 1 43 ? 3.476 0.096 9.224 1.00 0.00 43 ASP A N 2
ATOM 1866 C CA . ASP A 1 43 ? 2.517 -0.503 10.160 1.00 0.00 43 ASP A CA 2
ATOM 1867 C C . ASP A 1 43 ? 1.230 0.322 10.207 1.00 0.00 43 ASP A C 2
ATOM 1868 O O . ASP A 1 43 ? 0.510 0.340 11.204 1.00 0.00 43 ASP A O 2
ATOM 1877 N N . ALA A 1 44 ? 0.938 0.996 9.105 1.00 0.00 44 ALA A N 2
ATOM 1878 C CA . ALA A 1 44 ? -0.293 1.755 8.979 1.00 0.00 44 ALA A CA 2
ATOM 1879 C C . ALA A 1 44 ? -1.284 1.004 8.106 1.00 0.00 44 ALA A C 2
ATOM 1880 O O . ALA A 1 44 ? -0.888 0.270 7.196 1.00 0.00 44 ALA A O 2
ATOM 1887 N N . ALA A 1 45 ? -2.565 1.181 8.390 1.00 0.00 45 ALA A N 2
ATOM 1888 C CA . ALA A 1 45 ? -3.614 0.524 7.631 1.00 0.00 45 ALA A CA 2
ATOM 1889 C C . ALA A 1 45 ? -4.026 1.384 6.446 1.00 0.00 45 ALA A C 2
ATOM 1890 O O . ALA A 1 45 ? -4.150 2.601 6.566 1.00 0.00 45 ALA A O 2
ATOM 1897 N N . VAL A 1 46 ? -4.221 0.754 5.302 1.00 0.00 46 VAL A N 2
ATOM 1898 C CA . VAL A 1 46 ? -4.618 1.461 4.095 1.00 0.00 46 VAL A CA 2
ATOM 1899 C C . VAL A 1 46 ? -5.766 0.735 3.408 1.00 0.00 46 VAL A C 2
ATOM 1900 O O . VAL A 1 46 ? -5.947 -0.469 3.592 1.00 0.00 46 VAL A O 2
ATOM 1913 N N . THR A 1 47 ? -6.543 1.466 2.629 1.00 0.00 47 THR A N 2
ATOM 1914 C CA . THR A 1 47 ? -7.637 0.880 1.875 1.00 0.00 47 THR A CA 2
ATOM 1915 C C . THR A 1 47 ? -7.345 0.960 0.380 1.00 0.00 47 THR A C 2
ATOM 1916 O O . THR A 1 47 ? -6.924 2.005 -0.119 1.00 0.00 47 THR A O 2
ATOM 1927 N N . PHE A 1 48 ? -7.563 -0.141 -0.323 1.00 0.00 48 PHE A N 2
ATOM 1928 C CA . PHE A 1 48 ? -7.235 -0.225 -1.741 1.00 0.00 48 PHE A CA 2
ATOM 1929 C C . PHE A 1 48 ? -8.075 -1.287 -2.428 1.00 0.00 48 PHE A C 2
ATOM 1930 O O . PHE A 1 48 ? -8.845 -2.000 -1.778 1.00 0.00 48 PHE A O 2
ATOM 1947 N N . GLU A 1 49 ? -7.923 -1.389 -3.739 1.00 0.00 49 GLU A N 2
ATOM 1948 C CA . GLU A 1 49 ? -8.575 -2.437 -4.500 1.00 0.00 49 GLU A CA 2
ATOM 1949 C C . GLU A 1 49 ? -7.525 -3.358 -5.116 1.00 0.00 49 GLU A C 2
ATOM 1950 O O . GLU A 1 49 ? -6.485 -2.894 -5.584 1.00 0.00 49 GLU A O 2
ATOM 1962 N N . PRO A 1 50 ? -7.790 -4.671 -5.131 1.00 0.00 50 PRO A N 2
ATOM 1963 C CA . PRO A 1 50 ? -6.858 -5.663 -5.657 1.00 0.00 50 PRO A CA 2
ATOM 1964 C C . PRO A 1 50 ? -6.920 -5.801 -7.177 1.00 0.00 50 PRO A C 2
ATOM 1965 O O . PRO A 1 50 ? -7.999 -5.899 -7.770 1.00 0.00 50 PRO A O 2
ATOM 1976 N N . THR A 1 51 ? -5.749 -5.825 -7.795 1.00 0.00 51 THR A N 2
ATOM 1977 C CA . THR A 1 51 ? -5.629 -6.017 -9.229 1.00 0.00 51 THR A CA 2
ATOM 1978 C C . THR A 1 51 ? -4.311 -6.728 -9.528 1.00 0.00 51 THR A C 2
ATOM 1979 O O . THR A 1 51 ? -3.598 -7.146 -8.613 1.00 0.00 51 THR A O 2
ATOM 1990 N N . THR A 1 52 ? -4.003 -6.891 -10.797 1.00 0.00 52 THR A N 2
ATOM 1991 C CA . THR A 1 52 ? -2.758 -7.520 -11.194 1.00 0.00 52 THR A CA 2
ATOM 1992 C C . THR A 1 52 ? -1.971 -6.601 -12.117 1.00 0.00 52 THR A C 2
ATOM 1993 O O . THR A 1 52 ? -2.544 -5.844 -12.901 1.00 0.00 52 THR A O 2
ATOM 2004 N N . ASN A 1 53 ? -0.660 -6.670 -12.011 1.00 0.00 53 ASN A N 2
ATOM 2005 C CA . ASN A 1 53 ? 0.219 -5.845 -12.828 1.00 0.00 53 ASN A CA 2
ATOM 2006 C C . ASN A 1 53 ? 0.773 -6.669 -13.978 1.00 0.00 53 ASN A C 2
ATOM 2007 O O . ASN A 1 53 ? 0.476 -6.411 -15.146 1.00 0.00 53 ASN A O 2
ATOM 2018 N N . ASN A 1 54 ? 1.561 -7.674 -13.626 1.00 0.00 54 ASN A N 2
ATOM 2019 C CA . ASN A 1 54 ? 2.148 -8.587 -14.597 1.00 0.00 54 ASN A CA 2
ATOM 2020 C C . ASN A 1 54 ? 2.874 -9.709 -13.873 1.00 0.00 54 ASN A C 2
ATOM 2021 O O . ASN A 1 54 ? 2.464 -10.865 -13.932 1.00 0.00 54 ASN A O 2
ATOM 2032 N N . LYS A 1 55 ? 3.935 -9.354 -13.167 1.00 0.00 55 LYS A N 2
ATOM 2033 C CA . LYS A 1 55 ? 4.750 -10.329 -12.469 1.00 0.00 55 LYS A CA 2
ATOM 2034 C C . LYS A 1 55 ? 4.366 -10.416 -10.995 1.00 0.00 55 LYS A C 2
ATOM 2035 O O . LYS A 1 55 ? 5.187 -10.762 -10.147 1.00 0.00 55 LYS A O 2
ATOM 2054 N N . GLY A 1 56 ? 3.107 -10.121 -10.702 1.00 0.00 56 GLY A N 2
ATOM 2055 C CA . GLY A 1 56 ? 2.633 -10.181 -9.336 1.00 0.00 56 GLY A CA 2
ATOM 2056 C C . GLY A 1 56 ? 1.353 -9.400 -9.135 1.00 0.00 56 GLY A C 2
ATOM 2057 O O . GLY A 1 56 ? 0.888 -8.704 -10.046 1.00 0.00 56 GLY A O 2
ATOM 2061 N N . LEU A 1 57 ? 0.781 -9.522 -7.944 1.00 0.00 57 LEU A N 2
ATOM 2062 C CA . LEU A 1 57 ? -0.435 -8.810 -7.592 1.00 0.00 57 LEU A CA 2
ATOM 2063 C C . LEU A 1 57 ? -0.112 -7.380 -7.183 1.00 0.00 57 LEU A C 2
ATOM 2064 O O . LEU A 1 57 ? 0.932 -7.117 -6.587 1.00 0.00 57 LEU A O 2
ATOM 2080 N N . SER A 1 58 ? -1.009 -6.462 -7.498 1.00 0.00 58 SER A N 2
ATOM 2081 C CA . SER A 1 58 ? -0.805 -5.057 -7.213 1.00 0.00 58 SER A CA 2
ATOM 2082 C C . SER A 1 58 ? -2.130 -4.398 -6.841 1.00 0.00 58 SER A C 2
ATOM 2083 O O . SER A 1 58 ? -3.191 -5.008 -6.978 1.00 0.00 58 SER A O 2
ATOM 2091 N N . ALA A 1 59 ? -2.072 -3.177 -6.337 1.00 0.00 59 ALA A N 2
ATOM 2092 C CA . ALA A 1 59 ? -3.279 -2.461 -5.953 1.00 0.00 59 ALA A CA 2
ATOM 2093 C C . ALA A 1 59 ? -3.143 -0.967 -6.228 1.00 0.00 59 ALA A C 2
ATOM 2094 O O . ALA A 1 59 ? -2.034 -0.436 -6.265 1.00 0.00 59 ALA A O 2
ATOM 2101 N N . TYR A 1 60 ? -4.273 -0.300 -6.423 1.00 0.00 60 TYR A N 2
ATOM 2102 C CA . TYR A 1 60 ? -4.282 1.134 -6.675 1.00 0.00 60 TYR A CA 2
ATOM 2103 C C . TYR A 1 60 ? -5.370 1.808 -5.858 1.00 0.00 60 TYR A C 2
ATOM 2104 O O . TYR A 1 60 ? -6.120 1.137 -5.141 1.00 0.00 60 TYR A O 2
ATOM 2122 N N . ALA A 1 61 ? -5.458 3.130 -5.996 1.00 0.00 61 ALA A N 2
ATOM 2123 C CA . ALA A 1 61 ? -6.407 3.941 -5.237 1.00 0.00 61 ALA A CA 2
ATOM 2124 C C . ALA A 1 61 ? -6.251 3.676 -3.746 1.00 0.00 61 ALA A C 2
ATOM 2125 O O . ALA A 1 61 ? -7.221 3.399 -3.039 1.00 0.00 61 ALA A O 2
ATOM 2132 N N . VAL A 1 62 ? -5.011 3.758 -3.285 1.00 0.00 62 VAL A N 2
ATOM 2133 C CA . VAL A 1 62 ? -4.680 3.427 -1.912 1.00 0.00 62 VAL A CA 2
ATOM 2134 C C . VAL A 1 62 ? -4.854 4.632 -1.002 1.00 0.00 62 VAL A C 2
ATOM 2135 O O . VAL A 1 62 ? -4.130 5.619 -1.127 1.00 0.00 62 VAL A O 2
ATOM 2148 N N . LYS A 1 63 ? -5.824 4.557 -0.106 1.00 0.00 63 LYS A N 2
ATOM 2149 C CA . LYS A 1 63 ? -6.030 5.596 0.881 1.00 0.00 63 LYS A CA 2
ATOM 2150 C C . LYS A 1 63 ? -5.433 5.170 2.210 1.00 0.00 63 LYS A C 2
ATOM 2151 O O . LYS A 1 63 ? -5.883 4.196 2.820 1.00 0.00 63 LYS A O 2
ATOM 2170 N N . VAL A 1 64 ? -4.412 5.888 2.637 1.00 0.00 64 VAL A N 2
ATOM 2171 C CA . VAL A 1 64 ? -3.777 5.637 3.920 1.00 0.00 64 VAL A CA 2
ATOM 2172 C C . VAL A 1 64 ? -4.704 6.066 5.048 1.00 0.00 64 VAL A C 2
ATOM 2173 O O . VAL A 1 64 ? -5.259 7.165 5.013 1.00 0.00 64 VAL A O 2
ATOM 2186 N N . VAL A 1 65 ? -4.884 5.194 6.028 1.00 0.00 65 VAL A N 2
ATOM 2187 C CA . VAL A 1 65 ? -5.754 5.475 7.159 1.00 0.00 65 VAL A CA 2
ATOM 2188 C C . VAL A 1 65 ? -4.933 5.698 8.429 1.00 0.00 65 VAL A C 2
ATOM 2189 O O . VAL A 1 65 ? -4.653 4.757 9.174 1.00 0.00 65 VAL A O 2
ATOM 2202 N N . PRO A 1 66 ? -4.488 6.943 8.667 1.00 0.00 66 PRO A N 2
ATOM 2203 C CA . PRO A 1 66 ? -3.712 7.282 9.852 1.00 0.00 66 PRO A CA 2
ATOM 2204 C C . PRO A 1 66 ? -4.599 7.440 11.081 1.00 0.00 66 PRO A C 2
ATOM 2205 O O . PRO A 1 66 ? -5.800 7.699 10.968 1.00 0.00 66 PRO A O 2
ATOM 2216 N N . LEU A 1 67 ? -4.006 7.296 12.251 1.00 0.00 67 LEU A N 2
ATOM 2217 C CA . LEU A 1 67 ? -4.749 7.374 13.501 1.00 0.00 67 LEU A CA 2
ATOM 2218 C C . LEU A 1 67 ? -4.761 8.797 14.048 1.00 0.00 67 LEU A C 2
ATOM 2219 O O . LEU A 1 67 ? -5.080 9.018 15.215 1.00 0.00 67 LEU A O 2
ATOM 2235 N N . GLU A 1 68 ? -4.430 9.763 13.203 1.00 0.00 68 GLU A N 2
ATOM 2236 C CA . GLU A 1 68 ? -4.414 11.157 13.616 1.00 0.00 68 GLU A CA 2
ATOM 2237 C C . GLU A 1 68 ? -4.765 12.060 12.438 1.00 0.00 68 GLU A C 2
ATOM 2238 O O . GLU A 1 68 ? -3.924 12.821 11.971 1.00 0.00 68 GLU A O 2
ATOM 2250 N N . HIS A 1 69 ? -6.003 11.929 11.951 1.00 0.00 69 HIS A N 2
ATOM 2251 C CA . HIS A 1 69 ? -6.548 12.775 10.876 1.00 0.00 69 HIS A CA 2
ATOM 2252 C C . HIS A 1 69 ? -5.544 13.005 9.742 1.00 0.00 69 HIS A C 2
ATOM 2253 O O . HIS A 1 69 ? -5.383 12.157 8.864 1.00 0.00 69 HIS A O 2
ATOM 2268 N N . HIS A 1 70 ? -4.886 14.169 9.774 1.00 0.00 70 HIS A N 2
ATOM 2269 C CA . HIS A 1 70 ? -3.799 14.506 8.850 1.00 0.00 70 HIS A CA 2
ATOM 2270 C C . HIS A 1 70 ? -4.236 14.530 7.390 1.00 0.00 70 HIS A C 2
ATOM 2271 O O . HIS A 1 70 ? -3.416 14.350 6.493 1.00 0.00 70 HIS A O 2
ATOM 2286 N N . HIS A 1 71 ? -5.513 14.787 7.143 1.00 0.00 71 HIS A N 2
ATOM 2287 C CA . HIS A 1 71 ? -5.978 14.991 5.779 1.00 0.00 71 HIS A CA 2
ATOM 2288 C C . HIS A 1 71 ? -5.471 16.341 5.277 1.00 0.00 71 HIS A C 2
ATOM 2289 O O . HIS A 1 71 ? -5.298 16.556 4.076 1.00 0.00 71 HIS A O 2
ATOM 2304 N N . HIS A 1 72 ? -5.211 17.241 6.218 1.00 0.00 72 HIS A N 2
ATOM 2305 C CA . HIS A 1 72 ? -4.689 18.560 5.903 1.00 0.00 72 HIS A CA 2
ATOM 2306 C C . HIS A 1 72 ? -3.216 18.661 6.296 1.00 0.00 72 HIS A C 2
ATOM 2307 O O . HIS A 1 72 ? -2.881 18.815 7.471 1.00 0.00 72 HIS A O 2
ATOM 2322 N N . HIS A 1 73 ? -2.339 18.543 5.307 1.00 0.00 73 HIS A N 2
ATOM 2323 C CA . HIS A 1 73 ? -0.914 18.763 5.524 1.00 0.00 73 HIS A CA 2
ATOM 2324 C C . HIS A 1 73 ? -0.467 19.993 4.738 1.00 0.00 73 HIS A C 2
ATOM 2325 O O . HIS A 1 73 ? 0.665 20.460 4.865 1.00 0.00 73 HIS A O 2
ATOM 2340 N N . HIS A 1 74 ? -1.376 20.505 3.919 1.00 0.00 74 HIS A N 2
ATOM 2341 C CA . HIS A 1 74 ? -1.144 21.730 3.176 1.00 0.00 74 HIS A CA 2
ATOM 2342 C C . HIS A 1 74 ? -2.482 22.397 2.894 1.00 0.00 74 HIS A C 2
ATOM 2343 O O . HIS A 1 74 ? -3.438 21.668 2.553 1.00 0.00 74 HIS A O 2
ATOM 2359 N N . MET A 1 1 ? -13.803 -3.346 -5.055 1.00 0.00 1 MET A N 3
ATOM 2360 C CA . MET A 1 1 ? -14.102 -2.897 -3.675 1.00 0.00 1 MET A CA 3
ATOM 2361 C C . MET A 1 1 ? -12.809 -2.627 -2.918 1.00 0.00 1 MET A C 3
ATOM 2362 O O . MET A 1 1 ? -11.846 -3.385 -3.033 1.00 0.00 1 MET A O 3
ATOM 2378 N N . ALA A 1 2 ? -12.789 -1.547 -2.152 1.00 0.00 2 ALA A N 3
ATOM 2379 C CA . ALA A 1 2 ? -11.618 -1.185 -1.371 1.00 0.00 2 ALA A CA 3
ATOM 2380 C C . ALA A 1 2 ? -11.464 -2.105 -0.166 1.00 0.00 2 ALA A C 3
ATOM 2381 O O . ALA A 1 2 ? -12.328 -2.150 0.713 1.00 0.00 2 ALA A O 3
ATOM 2388 N N . MET A 1 3 ? -10.375 -2.851 -0.146 1.00 0.00 3 MET A N 3
ATOM 2389 C CA . MET A 1 3 ? -10.074 -3.733 0.969 1.00 0.00 3 MET A CA 3
ATOM 2390 C C . MET A 1 3 ? -8.997 -3.110 1.841 1.00 0.00 3 MET A C 3
ATOM 2391 O O . MET A 1 3 ? -8.282 -2.208 1.401 1.00 0.00 3 MET A O 3
ATOM 2405 N N . ASN A 1 4 ? -8.890 -3.577 3.077 1.00 0.00 4 ASN A N 3
ATOM 2406 C CA . ASN A 1 4 ? -7.919 -3.022 4.004 1.00 0.00 4 ASN A CA 3
ATOM 2407 C C . ASN A 1 4 ? -6.620 -3.810 3.972 1.00 0.00 4 ASN A C 3
ATOM 2408 O O . ASN A 1 4 ? -6.610 -5.003 3.659 1.00 0.00 4 ASN A O 3
ATOM 2419 N N . GLY A 1 5 ? -5.532 -3.129 4.283 1.00 0.00 5 GLY A N 3
ATOM 2420 C CA . GLY A 1 5 ? -4.243 -3.778 4.384 1.00 0.00 5 GLY A CA 3
ATOM 2421 C C . GLY A 1 5 ? -3.343 -3.069 5.375 1.00 0.00 5 GLY A C 3
ATOM 2422 O O . GLY A 1 5 ? -3.587 -1.912 5.716 1.00 0.00 5 GLY A O 3
ATOM 2426 N N . THR A 1 6 ? -2.311 -3.750 5.843 1.00 0.00 6 THR A N 3
ATOM 2427 C CA . THR A 1 6 ? -1.387 -3.157 6.792 1.00 0.00 6 THR A CA 3
ATOM 2428 C C . THR A 1 6 ? -0.029 -2.940 6.141 1.00 0.00 6 THR A C 3
ATOM 2429 O O . THR A 1 6 ? 0.514 -3.837 5.492 1.00 0.00 6 THR A O 3
ATOM 2440 N N . ILE A 1 7 ? 0.514 -1.752 6.324 1.00 0.00 7 ILE A N 3
ATOM 2441 C CA . ILE A 1 7 ? 1.784 -1.378 5.712 1.00 0.00 7 ILE A CA 3
ATOM 2442 C C . ILE A 1 7 ? 2.923 -2.199 6.305 1.00 0.00 7 ILE A C 3
ATOM 2443 O O . ILE A 1 7 ? 3.265 -2.054 7.483 1.00 0.00 7 ILE A O 3
ATOM 2459 N N . THR A 1 8 ? 3.503 -3.066 5.483 1.00 0.00 8 THR A N 3
ATOM 2460 C CA . THR A 1 8 ? 4.517 -3.998 5.947 1.00 0.00 8 THR A CA 3
ATOM 2461 C C . THR A 1 8 ? 5.916 -3.511 5.580 1.00 0.00 8 THR A C 3
ATOM 2462 O O . THR A 1 8 ? 6.843 -3.570 6.387 1.00 0.00 8 THR A O 3
ATOM 2473 N N . THR A 1 9 ? 6.057 -3.033 4.354 1.00 0.00 9 THR A N 3
ATOM 2474 C CA . THR A 1 9 ? 7.328 -2.539 3.857 1.00 0.00 9 THR A CA 3
ATOM 2475 C C . THR A 1 9 ? 7.080 -1.377 2.902 1.00 0.00 9 THR A C 3
ATOM 2476 O O . THR A 1 9 ? 6.127 -1.409 2.127 1.00 0.00 9 THR A O 3
ATOM 2487 N N . TRP A 1 10 ? 7.911 -0.349 2.965 1.00 0.00 10 TRP A N 3
ATOM 2488 C CA . TRP A 1 10 ? 7.716 0.827 2.125 1.00 0.00 10 TRP A CA 3
ATOM 2489 C C . TRP A 1 10 ? 9.046 1.360 1.610 1.00 0.00 10 TRP A C 3
ATOM 2490 O O . TRP A 1 10 ? 9.939 1.696 2.390 1.00 0.00 10 TRP A O 3
ATOM 2511 N N . PHE A 1 11 ? 9.169 1.432 0.294 1.00 0.00 11 PHE A N 3
ATOM 2512 C CA . PHE A 1 11 ? 10.352 1.984 -0.335 1.00 0.00 11 PHE A CA 3
ATOM 2513 C C . PHE A 1 11 ? 10.000 3.310 -0.993 1.00 0.00 11 PHE A C 3
ATOM 2514 O O . PHE A 1 11 ? 9.630 3.351 -2.165 1.00 0.00 11 PHE A O 3
ATOM 2531 N N . LYS A 1 12 ? 10.113 4.383 -0.225 1.00 0.00 12 LYS A N 3
ATOM 2532 C CA . LYS A 1 12 ? 9.688 5.708 -0.667 1.00 0.00 12 LYS A CA 3
ATOM 2533 C C . LYS A 1 12 ? 10.361 6.126 -1.972 1.00 0.00 12 LYS A C 3
ATOM 2534 O O . LYS A 1 12 ? 9.697 6.322 -2.987 1.00 0.00 12 LYS A O 3
ATOM 2553 N N . ASP A 1 13 ? 11.679 6.259 -1.939 1.00 0.00 13 ASP A N 3
ATOM 2554 C CA . ASP A 1 13 ? 12.422 6.779 -3.075 1.00 0.00 13 ASP A CA 3
ATOM 2555 C C . ASP A 1 13 ? 12.669 5.693 -4.112 1.00 0.00 13 ASP A C 3
ATOM 2556 O O . ASP A 1 13 ? 13.156 5.961 -5.212 1.00 0.00 13 ASP A O 3
ATOM 2565 N N . LYS A 1 14 ? 12.323 4.466 -3.757 1.00 0.00 14 LYS A N 3
ATOM 2566 C CA . LYS A 1 14 ? 12.387 3.357 -4.693 1.00 0.00 14 LYS A CA 3
ATOM 2567 C C . LYS A 1 14 ? 11.097 3.317 -5.503 1.00 0.00 14 LYS A C 3
ATOM 2568 O O . LYS A 1 14 ? 11.090 2.933 -6.673 1.00 0.00 14 LYS A O 3
ATOM 2587 N N . GLY A 1 15 ? 10.003 3.716 -4.861 1.00 0.00 15 GLY A N 3
ATOM 2588 C CA . GLY A 1 15 ? 8.733 3.806 -5.543 1.00 0.00 15 GLY A CA 3
ATOM 2589 C C . GLY A 1 15 ? 7.801 2.662 -5.206 1.00 0.00 15 GLY A C 3
ATOM 2590 O O . GLY A 1 15 ? 6.596 2.763 -5.418 1.00 0.00 15 GLY A O 3
ATOM 2594 N N . PHE A 1 16 ? 8.347 1.583 -4.665 1.00 0.00 16 PHE A N 3
ATOM 2595 C CA . PHE A 1 16 ? 7.557 0.385 -4.409 1.00 0.00 16 PHE A CA 3
ATOM 2596 C C . PHE A 1 16 ? 7.331 0.169 -2.920 1.00 0.00 16 PHE A C 3
ATOM 2597 O O . PHE A 1 16 ? 7.801 0.938 -2.086 1.00 0.00 16 PHE A O 3
ATOM 2614 N N . GLY A 1 17 ? 6.606 -0.887 -2.601 1.00 0.00 17 GLY A N 3
ATOM 2615 C CA . GLY A 1 17 ? 6.345 -1.229 -1.223 1.00 0.00 17 GLY A CA 3
ATOM 2616 C C . GLY A 1 17 ? 5.567 -2.520 -1.116 1.00 0.00 17 GLY A C 3
ATOM 2617 O O . GLY A 1 17 ? 5.109 -3.057 -2.128 1.00 0.00 17 GLY A O 3
ATOM 2621 N N . PHE A 1 18 ? 5.416 -3.017 0.099 1.00 0.00 18 PHE A N 3
ATOM 2622 C CA . PHE A 1 18 ? 4.691 -4.253 0.337 1.00 0.00 18 PHE A CA 3
ATOM 2623 C C . PHE A 1 18 ? 3.677 -4.038 1.445 1.00 0.00 18 PHE A C 3
ATOM 2624 O O . PHE A 1 18 ? 4.012 -3.545 2.524 1.00 0.00 18 PHE A O 3
ATOM 2641 N N . ILE A 1 19 ? 2.446 -4.403 1.180 1.00 0.00 19 ILE A N 3
ATOM 2642 C CA . ILE A 1 19 ? 1.388 -4.276 2.165 1.00 0.00 19 ILE A CA 3
ATOM 2643 C C . ILE A 1 19 ? 0.579 -5.559 2.231 1.00 0.00 19 ILE A C 3
ATOM 2644 O O . ILE A 1 19 ? 0.155 -6.089 1.201 1.00 0.00 19 ILE A O 3
ATOM 2660 N N . LYS A 1 20 ? 0.413 -6.071 3.439 1.00 0.00 20 LYS A N 3
ATOM 2661 C CA . LYS A 1 20 ? -0.368 -7.271 3.674 1.00 0.00 20 LYS A CA 3
ATOM 2662 C C . LYS A 1 20 ? -1.837 -6.907 3.816 1.00 0.00 20 LYS A C 3
ATOM 2663 O O . LYS A 1 20 ? -2.222 -6.199 4.745 1.00 0.00 20 LYS A O 3
ATOM 2682 N N . ASP A 1 21 ? -2.643 -7.382 2.887 1.00 0.00 21 ASP A N 3
ATOM 2683 C CA . ASP A 1 21 ? -4.072 -7.098 2.906 1.00 0.00 21 ASP A CA 3
ATOM 2684 C C . ASP A 1 21 ? -4.828 -8.189 3.644 1.00 0.00 21 ASP A C 3
ATOM 2685 O O . ASP A 1 21 ? -4.231 -9.070 4.261 1.00 0.00 21 ASP A O 3
ATOM 2694 N N . GLU A 1 22 ? -6.144 -8.121 3.573 1.00 0.00 22 GLU A N 3
ATOM 2695 C CA . GLU A 1 22 ? -7.003 -9.056 4.285 1.00 0.00 22 GLU A CA 3
ATOM 2696 C C . GLU A 1 22 ? -7.200 -10.353 3.500 1.00 0.00 22 GLU A C 3
ATOM 2697 O O . GLU A 1 22 ? -7.247 -11.439 4.078 1.00 0.00 22 GLU A O 3
ATOM 2709 N N . ASN A 1 23 ? -7.292 -10.239 2.184 1.00 0.00 23 ASN A N 3
ATOM 2710 C CA . ASN A 1 23 ? -7.657 -11.373 1.341 1.00 0.00 23 ASN A CA 3
ATOM 2711 C C . ASN A 1 23 ? -6.435 -12.174 0.907 1.00 0.00 23 ASN A C 3
ATOM 2712 O O . ASN A 1 23 ? -6.417 -13.404 1.017 1.00 0.00 23 ASN A O 3
ATOM 2723 N N . GLY A 1 24 ? -5.414 -11.483 0.428 1.00 0.00 24 GLY A N 3
ATOM 2724 C CA . GLY A 1 24 ? -4.295 -12.159 -0.190 1.00 0.00 24 GLY A CA 3
ATOM 2725 C C . GLY A 1 24 ? -3.057 -12.230 0.682 1.00 0.00 24 GLY A C 3
ATOM 2726 O O . GLY A 1 24 ? -2.976 -13.041 1.606 1.00 0.00 24 GLY A O 3
ATOM 2730 N N . ASP A 1 25 ? -2.101 -11.361 0.397 1.00 0.00 25 ASP A N 3
ATOM 2731 C CA . ASP A 1 25 ? -0.767 -11.452 0.979 1.00 0.00 25 ASP A CA 3
ATOM 2732 C C . ASP A 1 25 ? -0.065 -10.113 0.784 1.00 0.00 25 ASP A C 3
ATOM 2733 O O . ASP A 1 25 ? -0.729 -9.087 0.668 1.00 0.00 25 ASP A O 3
ATOM 2742 N N . ASN A 1 26 ? 1.258 -10.103 0.752 1.00 0.00 26 ASN A N 3
ATOM 2743 C CA . ASN A 1 26 ? 1.984 -8.873 0.505 1.00 0.00 26 ASN A CA 3
ATOM 2744 C C . ASN A 1 26 ? 1.900 -8.503 -0.969 1.00 0.00 26 ASN A C 3
ATOM 2745 O O . ASN A 1 26 ? 2.384 -9.232 -1.840 1.00 0.00 26 ASN A O 3
ATOM 2756 N N . ARG A 1 27 ? 1.268 -7.378 -1.243 1.00 0.00 27 ARG A N 3
ATOM 2757 C CA . ARG A 1 27 ? 1.103 -6.896 -2.607 1.00 0.00 27 ARG A CA 3
ATOM 2758 C C . ARG A 1 27 ? 2.124 -5.819 -2.914 1.00 0.00 27 ARG A C 3
ATOM 2759 O O . ARG A 1 27 ? 2.593 -5.122 -2.011 1.00 0.00 27 ARG A O 3
ATOM 2780 N N . TYR A 1 28 ? 2.474 -5.699 -4.182 1.00 0.00 28 TYR A N 3
ATOM 2781 C CA . TYR A 1 28 ? 3.375 -4.667 -4.629 1.00 0.00 28 TYR A CA 3
ATOM 2782 C C . TYR A 1 28 ? 2.632 -3.354 -4.785 1.00 0.00 28 TYR A C 3
ATOM 2783 O O . TYR A 1 28 ? 1.685 -3.251 -5.570 1.00 0.00 28 TYR A O 3
ATOM 2801 N N . PHE A 1 29 ? 3.043 -2.364 -4.023 1.00 0.00 29 PHE A N 3
ATOM 2802 C CA . PHE A 1 29 ? 2.465 -1.039 -4.127 1.00 0.00 29 PHE A CA 3
ATOM 2803 C C . PHE A 1 29 ? 3.428 -0.115 -4.842 1.00 0.00 29 PHE A C 3
ATOM 2804 O O . PHE A 1 29 ? 4.628 -0.379 -4.895 1.00 0.00 29 PHE A O 3
ATOM 2821 N N . HIS A 1 30 ? 2.904 0.960 -5.402 1.00 0.00 30 HIS A N 3
ATOM 2822 C CA . HIS A 1 30 ? 3.729 1.902 -6.137 1.00 0.00 30 HIS A CA 3
ATOM 2823 C C . HIS A 1 30 ? 3.277 3.330 -5.839 1.00 0.00 30 HIS A C 3
ATOM 2824 O O . HIS A 1 30 ? 2.104 3.665 -6.005 1.00 0.00 30 HIS A O 3
ATOM 2839 N N . VAL A 1 31 ? 4.232 4.151 -5.412 1.00 0.00 31 VAL A N 3
ATOM 2840 C CA . VAL A 1 31 ? 3.978 5.498 -4.886 1.00 0.00 31 VAL A CA 3
ATOM 2841 C C . VAL A 1 31 ? 3.034 6.347 -5.756 1.00 0.00 31 VAL A C 3
ATOM 2842 O O . VAL A 1 31 ? 2.196 7.075 -5.229 1.00 0.00 31 VAL A O 3
ATOM 2855 N N . ILE A 1 32 ? 3.155 6.241 -7.078 1.00 0.00 32 ILE A N 3
ATOM 2856 C CA . ILE A 1 32 ? 2.377 7.080 -7.992 1.00 0.00 32 ILE A CA 3
ATOM 2857 C C . ILE A 1 32 ? 0.870 6.884 -7.802 1.00 0.00 32 ILE A C 3
ATOM 2858 O O . ILE A 1 32 ? 0.075 7.807 -7.992 1.00 0.00 32 ILE A O 3
ATOM 2874 N N . LYS A 1 33 ? 0.490 5.686 -7.408 1.00 0.00 33 LYS A N 3
ATOM 2875 C CA . LYS A 1 33 ? -0.915 5.330 -7.266 1.00 0.00 33 LYS A CA 3
ATOM 2876 C C . LYS A 1 33 ? -1.385 5.489 -5.824 1.00 0.00 33 LYS A C 3
ATOM 2877 O O . LYS A 1 33 ? -2.472 5.037 -5.463 1.00 0.00 33 LYS A O 3
ATOM 2896 N N . VAL A 1 34 ? -0.569 6.131 -5.000 1.00 0.00 34 VAL A N 3
ATOM 2897 C CA . VAL A 1 34 ? -0.947 6.405 -3.624 1.00 0.00 34 VAL A CA 3
ATOM 2898 C C . VAL A 1 34 ? -1.476 7.831 -3.516 1.00 0.00 34 VAL A C 3
ATOM 2899 O O . VAL A 1 34 ? -0.818 8.778 -3.953 1.00 0.00 34 VAL A O 3
ATOM 2912 N N . ALA A 1 35 ? -2.664 7.979 -2.947 1.00 0.00 35 ALA A N 3
ATOM 2913 C CA . ALA A 1 35 ? -3.300 9.285 -2.844 1.00 0.00 35 ALA A CA 3
ATOM 2914 C C . ALA A 1 35 ? -2.646 10.129 -1.759 1.00 0.00 35 ALA A C 3
ATOM 2915 O O . ALA A 1 35 ? -2.455 11.332 -1.921 1.00 0.00 35 ALA A O 3
ATOM 2922 N N . ASN A 1 36 ? -2.297 9.487 -0.658 1.00 0.00 36 ASN A N 3
ATOM 2923 C CA . ASN A 1 36 ? -1.673 10.172 0.466 1.00 0.00 36 ASN A CA 3
ATOM 2924 C C . ASN A 1 36 ? -0.451 9.402 0.973 1.00 0.00 36 ASN A C 3
ATOM 2925 O O . ASN A 1 36 ? -0.460 8.852 2.074 1.00 0.00 36 ASN A O 3
ATOM 2936 N N . PRO A 1 37 ? 0.634 9.370 0.177 1.00 0.00 37 PRO A N 3
ATOM 2937 C CA . PRO A 1 37 ? 1.836 8.593 0.506 1.00 0.00 37 PRO A CA 3
ATOM 2938 C C . PRO A 1 37 ? 2.621 9.186 1.670 1.00 0.00 37 PRO A C 3
ATOM 2939 O O . PRO A 1 37 ? 3.450 8.514 2.279 1.00 0.00 37 PRO A O 3
ATOM 2950 N N . ASP A 1 38 ? 2.352 10.447 1.971 1.00 0.00 38 ASP A N 3
ATOM 2951 C CA . ASP A 1 38 ? 3.022 11.140 3.068 1.00 0.00 38 ASP A CA 3
ATOM 2952 C C . ASP A 1 38 ? 2.567 10.589 4.415 1.00 0.00 38 ASP A C 3
ATOM 2953 O O . ASP A 1 38 ? 3.326 10.566 5.386 1.00 0.00 38 ASP A O 3
ATOM 2962 N N . LEU A 1 39 ? 1.338 10.095 4.450 1.00 0.00 39 LEU A N 3
ATOM 2963 C CA . LEU A 1 39 ? 0.725 9.638 5.682 1.00 0.00 39 LEU A CA 3
ATOM 2964 C C . LEU A 1 39 ? 1.051 8.173 5.921 1.00 0.00 39 LEU A C 3
ATOM 2965 O O . LEU A 1 39 ? 0.582 7.561 6.883 1.00 0.00 39 LEU A O 3
ATOM 2981 N N . ILE A 1 40 ? 1.860 7.622 5.028 1.00 0.00 40 ILE A N 3
ATOM 2982 C CA . ILE A 1 40 ? 2.285 6.240 5.122 1.00 0.00 40 ILE A CA 3
ATOM 2983 C C . ILE A 1 40 ? 3.330 6.069 6.220 1.00 0.00 40 ILE A C 3
ATOM 2984 O O . ILE A 1 40 ? 4.441 6.600 6.135 1.00 0.00 40 ILE A O 3
ATOM 3000 N N . LYS A 1 41 ? 2.943 5.358 7.263 1.00 0.00 41 LYS A N 3
ATOM 3001 C CA . LYS A 1 41 ? 3.845 5.013 8.347 1.00 0.00 41 LYS A CA 3
ATOM 3002 C C . LYS A 1 41 ? 3.818 3.511 8.561 1.00 0.00 41 LYS A C 3
ATOM 3003 O O . LYS A 1 41 ? 2.925 2.826 8.058 1.00 0.00 41 LYS A O 3
ATOM 3022 N N . LYS A 1 42 ? 4.783 2.996 9.301 1.00 0.00 42 LYS A N 3
ATOM 3023 C CA . LYS A 1 42 ? 4.922 1.557 9.449 1.00 0.00 42 LYS A CA 3
ATOM 3024 C C . LYS A 1 42 ? 3.785 0.978 10.286 1.00 0.00 42 LYS A C 3
ATOM 3025 O O . LYS A 1 42 ? 3.411 1.540 11.317 1.00 0.00 42 LYS A O 3
ATOM 3044 N N . ASP A 1 43 ? 3.234 -0.137 9.799 1.00 0.00 43 ASP A N 3
ATOM 3045 C CA . ASP A 1 43 ? 2.194 -0.905 10.499 1.00 0.00 43 ASP A CA 3
ATOM 3046 C C . ASP A 1 43 ? 0.864 -0.147 10.558 1.00 0.00 43 ASP A C 3
ATOM 3047 O O . ASP A 1 43 ? -0.026 -0.489 11.338 1.00 0.00 43 ASP A O 3
ATOM 3056 N N . ALA A 1 44 ? 0.721 0.867 9.718 1.00 0.00 44 ALA A N 3
ATOM 3057 C CA . ALA A 1 44 ? -0.534 1.598 9.618 1.00 0.00 44 ALA A CA 3
ATOM 3058 C C . ALA A 1 44 ? -1.491 0.876 8.676 1.00 0.00 44 ALA A C 3
ATOM 3059 O O . ALA A 1 44 ? -1.063 0.060 7.856 1.00 0.00 44 ALA A O 3
ATOM 3066 N N . ALA A 1 45 ? -2.781 1.170 8.791 1.00 0.00 45 ALA A N 3
ATOM 3067 C CA . ALA A 1 45 ? -3.778 0.516 7.961 1.00 0.00 45 ALA A CA 3
ATOM 3068 C C . ALA A 1 45 ? -4.135 1.381 6.762 1.00 0.00 45 ALA A C 3
ATOM 3069 O O . ALA A 1 45 ? -4.256 2.604 6.872 1.00 0.00 45 ALA A O 3
ATOM 3076 N N . VAL A 1 46 ? -4.290 0.743 5.614 1.00 0.00 46 VAL A N 3
ATOM 3077 C CA . VAL A 1 46 ? -4.656 1.439 4.394 1.00 0.00 46 VAL A CA 3
ATOM 3078 C C . VAL A 1 46 ? -5.799 0.722 3.688 1.00 0.00 46 VAL A C 3
ATOM 3079 O O . VAL A 1 46 ? -6.091 -0.438 3.976 1.00 0.00 46 VAL A O 3
ATOM 3092 N N . THR A 1 47 ? -6.447 1.428 2.780 1.00 0.00 47 THR A N 3
ATOM 3093 C CA . THR A 1 47 ? -7.474 0.843 1.939 1.00 0.00 47 THR A CA 3
ATOM 3094 C C . THR A 1 47 ? -7.159 1.113 0.475 1.00 0.00 47 THR A C 3
ATOM 3095 O O . THR A 1 47 ? -6.801 2.232 0.104 1.00 0.00 47 THR A O 3
ATOM 3106 N N . PHE A 1 48 ? -7.282 0.091 -0.349 1.00 0.00 48 PHE A N 3
ATOM 3107 C CA . PHE A 1 48 ? -6.858 0.178 -1.737 1.00 0.00 48 PHE A CA 3
ATOM 3108 C C . PHE A 1 48 ? -7.717 -0.709 -2.620 1.00 0.00 48 PHE A C 3
ATOM 3109 O O . PHE A 1 48 ? -8.561 -1.458 -2.124 1.00 0.00 48 PHE A O 3
ATOM 3126 N N . GLU A 1 49 ? -7.493 -0.625 -3.921 1.00 0.00 49 GLU A N 3
ATOM 3127 C CA . GLU A 1 49 ? -8.207 -1.466 -4.859 1.00 0.00 49 GLU A CA 3
ATOM 3128 C C . GLU A 1 49 ? -7.349 -2.688 -5.188 1.00 0.00 49 GLU A C 3
ATOM 3129 O O . GLU A 1 49 ? -6.126 -2.576 -5.316 1.00 0.00 49 GLU A O 3
ATOM 3141 N N . PRO A 1 50 ? -7.972 -3.863 -5.337 1.00 0.00 50 PRO A N 3
ATOM 3142 C CA . PRO A 1 50 ? -7.273 -5.104 -5.660 1.00 0.00 50 PRO A CA 3
ATOM 3143 C C . PRO A 1 50 ? -6.992 -5.230 -7.152 1.00 0.00 50 PRO A C 3
ATOM 3144 O O . PRO A 1 50 ? -7.866 -4.965 -7.981 1.00 0.00 50 PRO A O 3
ATOM 3155 N N . THR A 1 51 ? -5.775 -5.627 -7.493 1.00 0.00 51 THR A N 3
ATOM 3156 C CA . THR A 1 51 ? -5.403 -5.821 -8.880 1.00 0.00 51 THR A CA 3
ATOM 3157 C C . THR A 1 51 ? -4.193 -6.752 -8.975 1.00 0.00 51 THR A C 3
ATOM 3158 O O . THR A 1 51 ? -3.614 -7.149 -7.958 1.00 0.00 51 THR A O 3
ATOM 3169 N N . THR A 1 52 ? -3.823 -7.111 -10.190 1.00 0.00 52 THR A N 3
ATOM 3170 C CA . THR A 1 52 ? -2.692 -7.987 -10.416 1.00 0.00 52 THR A CA 3
ATOM 3171 C C . THR A 1 52 ? -1.902 -7.511 -11.628 1.00 0.00 52 THR A C 3
ATOM 3172 O O . THR A 1 52 ? -2.432 -6.806 -12.490 1.00 0.00 52 THR A O 3
ATOM 3183 N N . ASN A 1 53 ? -0.634 -7.873 -11.682 1.00 0.00 53 ASN A N 3
ATOM 3184 C CA . ASN A 1 53 ? 0.208 -7.543 -12.826 1.00 0.00 53 ASN A CA 3
ATOM 3185 C C . ASN A 1 53 ? 0.677 -8.817 -13.514 1.00 0.00 53 ASN A C 3
ATOM 3186 O O . ASN A 1 53 ? 0.191 -9.162 -14.591 1.00 0.00 53 ASN A O 3
ATOM 3197 N N . ASN A 1 54 ? 1.609 -9.520 -12.887 1.00 0.00 54 ASN A N 3
ATOM 3198 C CA . ASN A 1 54 ? 2.069 -10.804 -13.403 1.00 0.00 54 ASN A CA 3
ATOM 3199 C C . ASN A 1 54 ? 2.797 -11.594 -12.326 1.00 0.00 54 ASN A C 3
ATOM 3200 O O . ASN A 1 54 ? 2.330 -12.650 -11.897 1.00 0.00 54 ASN A O 3
ATOM 3211 N N . LYS A 1 55 ? 3.921 -11.057 -11.861 1.00 0.00 55 LYS A N 3
ATOM 3212 C CA . LYS A 1 55 ? 4.792 -11.770 -10.936 1.00 0.00 55 LYS A CA 3
ATOM 3213 C C . LYS A 1 55 ? 4.279 -11.708 -9.498 1.00 0.00 55 LYS A C 3
ATOM 3214 O O . LYS A 1 55 ? 4.898 -12.262 -8.586 1.00 0.00 55 LYS A O 3
ATOM 3233 N N . GLY A 1 56 ? 3.153 -11.039 -9.294 1.00 0.00 56 GLY A N 3
ATOM 3234 C CA . GLY A 1 56 ? 2.581 -10.951 -7.969 1.00 0.00 56 GLY A CA 3
ATOM 3235 C C . GLY A 1 56 ? 1.347 -10.080 -7.935 1.00 0.00 56 GLY A C 3
ATOM 3236 O O . GLY A 1 56 ? 0.914 -9.557 -8.970 1.00 0.00 56 GLY A O 3
ATOM 3240 N N . LEU A 1 57 ? 0.780 -9.925 -6.747 1.00 0.00 57 LEU A N 3
ATOM 3241 C CA . LEU A 1 57 ? -0.392 -9.094 -6.557 1.00 0.00 57 LEU A CA 3
ATOM 3242 C C . LEU A 1 57 ? 0.022 -7.638 -6.400 1.00 0.00 57 LEU A C 3
ATOM 3243 O O . LEU A 1 57 ? 1.152 -7.343 -6.010 1.00 0.00 57 LEU A O 3
ATOM 3259 N N . SER A 1 58 ? -0.880 -6.731 -6.723 1.00 0.00 58 SER A N 3
ATOM 3260 C CA . SER A 1 58 ? -0.597 -5.314 -6.647 1.00 0.00 58 SER A CA 3
ATOM 3261 C C . SER A 1 58 ? -1.853 -4.558 -6.233 1.00 0.00 58 SER A C 3
ATOM 3262 O O . SER A 1 58 ? -2.938 -5.138 -6.173 1.00 0.00 58 SER A O 3
ATOM 3270 N N . ALA A 1 59 ? -1.705 -3.286 -5.902 1.00 0.00 59 ALA A N 3
ATOM 3271 C CA . ALA A 1 59 ? -2.843 -2.474 -5.508 1.00 0.00 59 ALA A CA 3
ATOM 3272 C C . ALA A 1 59 ? -2.757 -1.077 -6.101 1.00 0.00 59 ALA A C 3
ATOM 3273 O O . ALA A 1 59 ? -1.663 -0.562 -6.349 1.00 0.00 59 ALA A O 3
ATOM 3280 N N . TYR A 1 60 ? -3.915 -0.474 -6.334 1.00 0.00 60 TYR A N 3
ATOM 3281 C CA . TYR A 1 60 ? -3.990 0.892 -6.838 1.00 0.00 60 TYR A CA 3
ATOM 3282 C C . TYR A 1 60 ? -4.867 1.732 -5.926 1.00 0.00 60 TYR A C 3
ATOM 3283 O O . TYR A 1 60 ? -5.530 1.199 -5.033 1.00 0.00 60 TYR A O 3
ATOM 3301 N N . ALA A 1 61 ? -4.870 3.042 -6.176 1.00 0.00 61 ALA A N 3
ATOM 3302 C CA . ALA A 1 61 ? -5.662 3.996 -5.401 1.00 0.00 61 ALA A CA 3
ATOM 3303 C C . ALA A 1 61 ? -5.440 3.800 -3.905 1.00 0.00 61 ALA A C 3
ATOM 3304 O O . ALA A 1 61 ? -6.386 3.583 -3.143 1.00 0.00 61 ALA A O 3
ATOM 3311 N N . VAL A 1 62 ? -4.184 3.876 -3.495 1.00 0.00 62 VAL A N 3
ATOM 3312 C CA . VAL A 1 62 ? -3.809 3.607 -2.117 1.00 0.00 62 VAL A CA 3
ATOM 3313 C C . VAL A 1 62 ? -4.238 4.751 -1.207 1.00 0.00 62 VAL A C 3
ATOM 3314 O O . VAL A 1 62 ? -3.658 5.840 -1.230 1.00 0.00 62 VAL A O 3
ATOM 3327 N N . LYS A 1 63 ? -5.272 4.495 -0.426 1.00 0.00 63 LYS A N 3
ATOM 3328 C CA . LYS A 1 63 ? -5.797 5.463 0.507 1.00 0.00 63 LYS A CA 3
ATOM 3329 C C . LYS A 1 63 ? -5.455 5.052 1.931 1.00 0.00 63 LYS A C 3
ATOM 3330 O O . LYS A 1 63 ? -6.028 4.103 2.468 1.00 0.00 63 LYS A O 3
ATOM 3349 N N . VAL A 1 64 ? -4.506 5.752 2.522 1.00 0.00 64 VAL A N 3
ATOM 3350 C CA . VAL A 1 64 ? -4.099 5.488 3.894 1.00 0.00 64 VAL A CA 3
ATOM 3351 C C . VAL A 1 64 ? -5.215 5.881 4.854 1.00 0.00 64 VAL A C 3
ATOM 3352 O O . VAL A 1 64 ? -5.980 6.807 4.577 1.00 0.00 64 VAL A O 3
ATOM 3365 N N . VAL A 1 65 ? -5.325 5.156 5.959 1.00 0.00 65 VAL A N 3
ATOM 3366 C CA . VAL A 1 65 ? -6.315 5.448 6.981 1.00 0.00 65 VAL A CA 3
ATOM 3367 C C . VAL A 1 65 ? -5.638 6.004 8.234 1.00 0.00 65 VAL A C 3
ATOM 3368 O O . VAL A 1 65 ? -5.254 5.252 9.132 1.00 0.00 65 VAL A O 3
ATOM 3381 N N . PRO A 1 66 ? -5.424 7.324 8.293 1.00 0.00 66 PRO A N 3
ATOM 3382 C CA . PRO A 1 66 ? -4.800 7.957 9.446 1.00 0.00 66 PRO A CA 3
ATOM 3383 C C . PRO A 1 66 ? -5.786 8.142 10.593 1.00 0.00 66 PRO A C 3
ATOM 3384 O O . PRO A 1 66 ? -6.948 8.487 10.379 1.00 0.00 66 PRO A O 3
ATOM 3395 N N . LEU A 1 67 ? -5.321 7.898 11.804 1.00 0.00 67 LEU A N 3
ATOM 3396 C CA . LEU A 1 67 ? -6.158 8.049 12.989 1.00 0.00 67 LEU A CA 3
ATOM 3397 C C . LEU A 1 67 ? -5.999 9.448 13.576 1.00 0.00 67 LEU A C 3
ATOM 3398 O O . LEU A 1 67 ? -6.745 9.850 14.467 1.00 0.00 67 LEU A O 3
ATOM 3414 N N . GLU A 1 68 ? -5.027 10.186 13.062 1.00 0.00 68 GLU A N 3
ATOM 3415 C CA . GLU A 1 68 ? -4.769 11.542 13.517 1.00 0.00 68 GLU A CA 3
ATOM 3416 C C . GLU A 1 68 ? -5.088 12.521 12.393 1.00 0.00 68 GLU A C 3
ATOM 3417 O O . GLU A 1 68 ? -4.543 12.411 11.294 1.00 0.00 68 GLU A O 3
ATOM 3429 N N . HIS A 1 69 ? -5.982 13.465 12.661 1.00 0.00 69 HIS A N 3
ATOM 3430 C CA . HIS A 1 69 ? -6.444 14.380 11.622 1.00 0.00 69 HIS A CA 3
ATOM 3431 C C . HIS A 1 69 ? -5.479 15.549 11.455 1.00 0.00 69 HIS A C 3
ATOM 3432 O O . HIS A 1 69 ? -5.203 15.977 10.336 1.00 0.00 69 HIS A O 3
ATOM 3447 N N . HIS A 1 70 ? -4.967 16.065 12.565 1.00 0.00 70 HIS A N 3
ATOM 3448 C CA . HIS A 1 70 ? -3.981 17.138 12.501 1.00 0.00 70 HIS A CA 3
ATOM 3449 C C . HIS A 1 70 ? -2.583 16.548 12.395 1.00 0.00 70 HIS A C 3
ATOM 3450 O O . HIS A 1 70 ? -2.217 15.662 13.159 1.00 0.00 70 HIS A O 3
ATOM 3465 N N . HIS A 1 71 ? -1.811 17.020 11.434 1.00 0.00 71 HIS A N 3
ATOM 3466 C CA . HIS A 1 71 ? -0.487 16.470 11.195 1.00 0.00 71 HIS A CA 3
ATOM 3467 C C . HIS A 1 71 ? 0.490 17.539 10.725 1.00 0.00 71 HIS A C 3
ATOM 3468 O O . HIS A 1 71 ? 0.165 18.373 9.881 1.00 0.00 71 HIS A O 3
ATOM 3483 N N . HIS A 1 72 ? 1.683 17.502 11.297 1.00 0.00 72 HIS A N 3
ATOM 3484 C CA . HIS A 1 72 ? 2.786 18.359 10.887 1.00 0.00 72 HIS A CA 3
ATOM 3485 C C . HIS A 1 72 ? 4.046 17.879 11.594 1.00 0.00 72 HIS A C 3
ATOM 3486 O O . HIS A 1 72 ? 3.958 17.157 12.586 1.00 0.00 72 HIS A O 3
ATOM 3501 N N . HIS A 1 73 ? 5.203 18.267 11.097 1.00 0.00 73 HIS A N 3
ATOM 3502 C CA . HIS A 1 73 ? 6.459 17.847 11.703 1.00 0.00 73 HIS A CA 3
ATOM 3503 C C . HIS A 1 73 ? 6.836 18.763 12.859 1.00 0.00 73 HIS A C 3
ATOM 3504 O O . HIS A 1 73 ? 7.137 19.937 12.650 1.00 0.00 73 HIS A O 3
ATOM 3519 N N . HI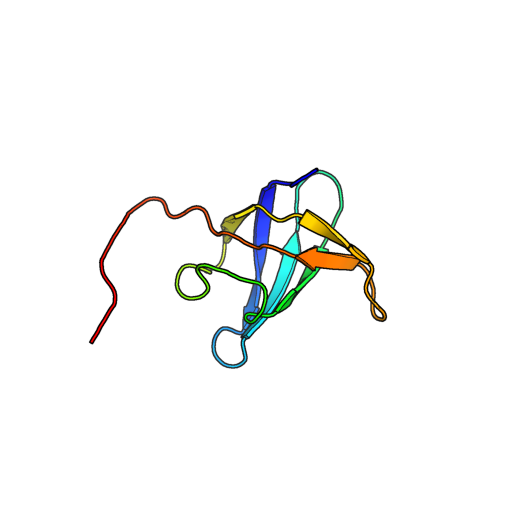S A 1 74 ? 6.796 18.208 14.071 1.00 0.00 74 HIS A N 3
ATOM 3520 C CA . HIS A 1 74 ? 7.184 18.915 15.295 1.00 0.00 74 HIS A CA 3
ATOM 3521 C C . HIS A 1 74 ? 6.224 20.059 15.605 1.00 0.00 74 HIS A C 3
ATOM 3522 O O . HIS A 1 74 ? 5.203 19.814 16.284 1.00 0.00 74 HIS A O 3
ATOM 3538 N N . MET A 1 1 ? -15.622 -0.075 1.637 1.00 0.00 1 MET A N 4
ATOM 3539 C CA . MET A 1 1 ? -15.796 -1.148 0.635 1.00 0.00 1 MET A CA 4
ATOM 3540 C C . MET A 1 1 ? -14.432 -1.668 0.201 1.00 0.00 1 MET A C 4
ATOM 3541 O O . MET A 1 1 ? -13.432 -0.963 0.342 1.00 0.00 1 MET A O 4
ATOM 3557 N N . ALA A 1 2 ? -14.401 -2.907 -0.296 1.00 0.00 2 ALA A N 4
ATOM 3558 C CA . ALA A 1 2 ? -13.162 -3.567 -0.710 1.00 0.00 2 ALA A CA 4
ATOM 3559 C C . ALA A 1 2 ? -12.301 -3.898 0.504 1.00 0.00 2 ALA A C 4
ATOM 3560 O O . ALA A 1 2 ? -12.699 -3.653 1.646 1.00 0.00 2 ALA A O 4
ATOM 3567 N N . MET A 1 3 ? -11.131 -4.467 0.269 1.00 0.00 3 MET A N 4
ATOM 3568 C CA . MET A 1 3 ? -10.266 -4.878 1.364 1.00 0.00 3 MET A CA 4
ATOM 3569 C C . MET A 1 3 ? -9.189 -3.842 1.619 1.00 0.00 3 MET A C 4
ATOM 3570 O O . MET A 1 3 ? -8.701 -3.192 0.695 1.00 0.00 3 MET A O 4
ATOM 3584 N N . ASN A 1 4 ? -8.829 -3.697 2.876 1.00 0.00 4 ASN A N 4
ATOM 3585 C CA . ASN A 1 4 ? -7.798 -2.760 3.267 1.00 0.00 4 ASN A CA 4
ATOM 3586 C C . ASN A 1 4 ? -6.549 -3.528 3.674 1.00 0.00 4 ASN A C 4
ATOM 3587 O O . ASN A 1 4 ? -6.616 -4.725 3.958 1.00 0.00 4 ASN A O 4
ATOM 3598 N N . GLY A 1 5 ? -5.418 -2.854 3.702 1.00 0.00 5 GLY A N 4
ATOM 3599 C CA . GLY A 1 5 ? -4.179 -3.531 4.002 1.00 0.00 5 GLY A CA 4
ATOM 3600 C C . GLY A 1 5 ? -3.359 -2.814 5.045 1.00 0.00 5 GLY A C 4
ATOM 3601 O O . GLY A 1 5 ? -3.549 -1.622 5.282 1.00 0.00 5 GLY A O 4
ATOM 3605 N N . THR A 1 6 ? -2.448 -3.541 5.672 1.00 0.00 6 THR A N 4
ATOM 3606 C CA . THR A 1 6 ? -1.548 -2.957 6.644 1.00 0.00 6 THR A CA 4
ATOM 3607 C C . THR A 1 6 ? -0.142 -2.888 6.063 1.00 0.00 6 THR A C 4
ATOM 3608 O O . THR A 1 6 ? 0.352 -3.858 5.480 1.00 0.00 6 THR A O 4
ATOM 3619 N N . ILE A 1 7 ? 0.489 -1.742 6.226 1.00 0.00 7 ILE A N 4
ATOM 3620 C CA . ILE A 1 7 ? 1.776 -1.473 5.604 1.00 0.00 7 ILE A CA 4
ATOM 3621 C C . ILE A 1 7 ? 2.901 -2.163 6.363 1.00 0.00 7 ILE A C 4
ATOM 3622 O O . ILE A 1 7 ? 3.035 -2.001 7.581 1.00 0.00 7 ILE A O 4
ATOM 3638 N N . THR A 1 8 ? 3.702 -2.941 5.645 1.00 0.00 8 THR A N 4
ATOM 3639 C CA . THR A 1 8 ? 4.800 -3.659 6.255 1.00 0.00 8 THR A CA 4
ATOM 3640 C C . THR A 1 8 ? 6.137 -3.149 5.731 1.00 0.00 8 THR A C 4
ATOM 3641 O O . THR A 1 8 ? 7.021 -2.770 6.504 1.00 0.00 8 THR A O 4
ATOM 3652 N N . THR A 1 9 ? 6.273 -3.127 4.416 1.00 0.00 9 THR A N 4
ATOM 3653 C CA . THR A 1 9 ? 7.503 -2.686 3.788 1.00 0.00 9 THR A CA 4
ATOM 3654 C C . THR A 1 9 ? 7.260 -1.461 2.917 1.00 0.00 9 THR A C 4
ATOM 3655 O O . THR A 1 9 ? 6.407 -1.479 2.034 1.00 0.00 9 THR A O 4
ATOM 3666 N N . TRP A 1 10 ? 7.997 -0.397 3.178 1.00 0.00 10 TRP A N 4
ATOM 3667 C CA . TRP A 1 10 ? 7.936 0.800 2.350 1.00 0.00 10 TRP A CA 4
ATOM 3668 C C . TRP A 1 10 ? 9.336 1.348 2.138 1.00 0.00 10 TRP A C 4
ATOM 3669 O O . TRP A 1 10 ? 10.068 1.594 3.099 1.00 0.00 10 TRP A O 4
ATOM 3690 N N . PHE A 1 11 ? 9.705 1.521 0.883 1.00 0.00 11 PHE A N 4
ATOM 3691 C CA . PHE A 1 11 ? 11.008 2.057 0.544 1.00 0.00 11 PHE A CA 4
ATOM 3692 C C . PHE A 1 11 ? 10.894 3.545 0.250 1.00 0.00 11 PHE A C 4
ATOM 3693 O O . PHE A 1 11 ? 10.511 3.943 -0.852 1.00 0.00 11 PHE A O 4
ATOM 3710 N N . LYS A 1 12 ? 11.214 4.356 1.247 1.00 0.00 12 LYS A N 4
ATOM 3711 C CA . LYS A 1 12 ? 11.106 5.804 1.140 1.00 0.00 12 LYS A CA 4
ATOM 3712 C C . LYS A 1 12 ? 12.035 6.331 0.054 1.00 0.00 12 LYS A C 4
ATOM 3713 O O . LYS A 1 12 ? 11.697 7.266 -0.671 1.00 0.00 12 LYS A O 4
ATOM 3732 N N . ASP A 1 13 ? 13.198 5.712 -0.055 1.00 0.00 13 ASP A N 4
ATOM 3733 C CA . ASP A 1 13 ? 14.192 6.106 -1.049 1.00 0.00 13 ASP A CA 4
ATOM 3734 C C . ASP A 1 13 ? 13.744 5.721 -2.458 1.00 0.00 13 ASP A C 4
ATOM 3735 O O . ASP A 1 13 ? 14.202 6.292 -3.448 1.00 0.00 13 ASP A O 4
ATOM 3744 N N . LYS A 1 14 ? 12.832 4.764 -2.545 1.00 0.00 14 LYS A N 4
ATOM 3745 C CA . LYS A 1 14 ? 12.440 4.215 -3.834 1.00 0.00 14 LYS A CA 4
ATOM 3746 C C . LYS A 1 14 ? 11.098 4.769 -4.304 1.00 0.00 14 LYS A C 4
ATOM 3747 O O . LYS A 1 14 ? 10.969 5.202 -5.447 1.00 0.00 14 LYS A O 4
ATOM 3766 N N . GLY A 1 15 ? 10.106 4.764 -3.426 1.00 0.00 15 GLY A N 4
ATOM 3767 C CA . GLY A 1 15 ? 8.791 5.241 -3.809 1.00 0.00 15 GLY A CA 4
ATOM 3768 C C . GL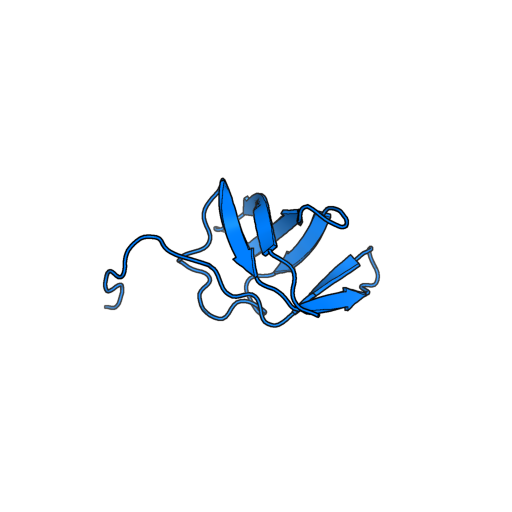Y A 1 15 ? 7.813 4.109 -4.060 1.00 0.00 15 GLY A C 4
ATOM 3769 O O . GLY A 1 15 ? 6.754 4.311 -4.664 1.00 0.00 15 GLY A O 4
ATOM 3773 N N . PHE A 1 16 ? 8.169 2.917 -3.608 1.00 0.00 16 PHE A N 4
ATOM 3774 C CA . PHE A 1 16 ? 7.273 1.773 -3.686 1.00 0.00 16 PHE A CA 4
ATOM 3775 C C . PHE A 1 16 ? 7.407 0.929 -2.430 1.00 0.00 16 PHE A C 4
ATOM 3776 O O . PHE A 1 16 ? 8.278 1.185 -1.595 1.00 0.00 16 PHE A O 4
ATOM 3793 N N . GLY A 1 17 ? 6.551 -0.067 -2.296 1.00 0.00 17 GLY A N 4
ATOM 3794 C CA . GLY A 1 17 ? 6.576 -0.899 -1.114 1.00 0.00 17 GLY A CA 4
ATOM 3795 C C . GLY A 1 17 ? 5.645 -2.081 -1.221 1.00 0.00 17 GLY A C 4
ATOM 3796 O O . GLY A 1 17 ? 5.136 -2.385 -2.303 1.00 0.00 17 GLY A O 4
ATOM 3800 N N . PHE A 1 18 ? 5.407 -2.737 -0.092 1.00 0.00 18 PHE A N 4
ATOM 3801 C CA . PHE A 1 18 ? 4.591 -3.933 -0.045 1.00 0.00 18 PHE A CA 4
ATOM 3802 C C . PHE A 1 18 ? 3.662 -3.862 1.154 1.00 0.00 18 PHE A C 4
ATOM 3803 O O . PHE A 1 18 ? 4.092 -3.575 2.276 1.00 0.00 18 PHE A O 4
ATOM 3820 N N . ILE A 1 19 ? 2.392 -4.101 0.908 1.00 0.00 19 ILE A N 4
ATOM 3821 C CA . ILE A 1 19 ? 1.383 -4.013 1.944 1.00 0.00 19 ILE A CA 4
ATOM 3822 C C . ILE A 1 19 ? 0.566 -5.301 1.992 1.00 0.00 19 ILE A C 4
ATOM 3823 O O . ILE A 1 19 ? 0.233 -5.873 0.951 1.00 0.00 19 ILE A O 4
ATOM 3839 N N . LYS A 1 20 ? 0.272 -5.764 3.200 1.00 0.00 20 LYS A N 4
ATOM 3840 C CA . LYS A 1 20 ? -0.472 -6.999 3.388 1.00 0.00 20 LYS A CA 4
ATOM 3841 C C . LYS A 1 20 ? -1.958 -6.712 3.486 1.00 0.00 20 LYS A C 4
ATOM 3842 O O . LYS A 1 20 ? -2.397 -5.992 4.384 1.00 0.00 20 LYS A O 4
ATOM 3861 N N . ASP A 1 21 ? -2.730 -7.268 2.564 1.00 0.00 21 ASP A N 4
ATOM 3862 C CA . ASP A 1 21 ? -4.177 -7.087 2.583 1.00 0.00 21 ASP A CA 4
ATOM 3863 C C . ASP A 1 21 ? -4.830 -8.130 3.478 1.00 0.00 21 ASP A C 4
ATOM 3864 O O . ASP A 1 21 ? -4.151 -8.910 4.150 1.00 0.00 21 ASP A O 4
ATOM 3873 N N . GLU A 1 22 ? -6.149 -8.150 3.465 1.00 0.00 22 GLU A N 4
ATOM 3874 C CA . GLU A 1 22 ? -6.913 -8.978 4.378 1.00 0.00 22 GLU A CA 4
ATOM 3875 C C . GLU A 1 22 ? -6.975 -10.441 3.939 1.00 0.00 22 GLU A C 4
ATOM 3876 O O . GLU A 1 22 ? -7.159 -11.331 4.772 1.00 0.00 22 GLU A O 4
ATOM 3888 N N . ASN A 1 23 ? -6.813 -10.702 2.650 1.00 0.00 23 ASN A N 4
ATOM 3889 C CA . ASN A 1 23 ? -7.086 -12.036 2.125 1.00 0.00 23 ASN A CA 4
ATOM 3890 C C . ASN A 1 23 ? -5.881 -12.655 1.423 1.00 0.00 23 ASN A C 4
ATOM 3891 O O . ASN A 1 23 ? -5.570 -13.826 1.632 1.00 0.00 23 ASN A O 4
ATOM 3902 N N . GLY A 1 24 ? -5.201 -11.868 0.602 1.00 0.00 24 GLY A N 4
ATOM 3903 C CA . GLY A 1 24 ? -4.189 -12.418 -0.275 1.00 0.00 24 GLY A CA 4
ATOM 3904 C C . GLY A 1 24 ? -2.827 -12.552 0.371 1.00 0.00 24 GLY A C 4
ATOM 3905 O O . GLY A 1 24 ? -2.556 -13.529 1.072 1.00 0.00 24 GLY A O 4
ATOM 3909 N N . ASP A 1 25 ? -1.981 -11.561 0.143 1.00 0.00 25 ASP A N 4
ATOM 3910 C CA . ASP A 1 25 ? -0.578 -11.623 0.543 1.00 0.00 25 ASP A CA 4
ATOM 3911 C C . ASP A 1 25 ? 0.027 -10.230 0.375 1.00 0.00 25 ASP A C 4
ATOM 3912 O O . ASP A 1 25 ? -0.708 -9.245 0.388 1.00 0.00 25 ASP A O 4
ATOM 3921 N N . ASN A 1 26 ? 1.343 -10.124 0.227 1.00 0.00 26 ASN A N 4
ATOM 3922 C CA . ASN A 1 26 ? 1.958 -8.826 0.010 1.00 0.00 26 ASN A CA 4
ATOM 3923 C C . ASN A 1 26 ? 1.713 -8.363 -1.423 1.00 0.00 26 ASN A C 4
ATOM 3924 O O . ASN A 1 26 ? 1.898 -9.118 -2.381 1.00 0.00 26 ASN A O 4
ATOM 3935 N N . ARG A 1 27 ? 1.242 -7.136 -1.549 1.00 0.00 27 ARG A N 4
ATOM 3936 C CA . ARG A 1 27 ? 0.920 -6.559 -2.845 1.00 0.00 27 ARG A CA 4
ATOM 3937 C C . ARG A 1 27 ? 1.896 -5.438 -3.151 1.00 0.00 27 ARG A C 4
ATOM 3938 O O . ARG A 1 27 ? 2.372 -4.759 -2.238 1.00 0.00 27 ARG A O 4
ATOM 3959 N N . TYR A 1 28 ? 2.212 -5.264 -4.424 1.00 0.00 28 TYR A N 4
ATOM 3960 C CA . TYR A 1 28 ? 3.135 -4.223 -4.842 1.00 0.00 28 TYR A CA 4
ATOM 3961 C C . TYR A 1 28 ? 2.426 -2.878 -4.866 1.00 0.00 28 TYR A C 4
ATOM 3962 O O . TYR A 1 28 ? 1.460 -2.685 -5.608 1.00 0.00 28 TYR A O 4
ATOM 3980 N N . PHE A 1 29 ? 2.892 -1.959 -4.038 1.00 0.00 29 PHE A N 4
ATOM 3981 C CA . PHE A 1 29 ? 2.349 -0.617 -4.021 1.00 0.00 29 PHE A CA 4
ATOM 3982 C C . PHE A 1 29 ? 3.374 0.360 -4.553 1.00 0.00 29 PHE A C 4
ATOM 3983 O O . PHE A 1 29 ? 4.578 0.151 -4.415 1.00 0.00 29 PHE A O 4
ATOM 4000 N N . HIS A 1 30 ? 2.888 1.426 -5.151 1.00 0.00 30 HIS A N 4
ATOM 4001 C CA . HIS A 1 30 ? 3.739 2.391 -5.813 1.00 0.00 30 HIS A CA 4
ATOM 4002 C C . HIS A 1 30 ? 3.118 3.783 -5.708 1.00 0.00 30 HIS A C 4
ATOM 4003 O O . HIS A 1 30 ? 1.913 3.944 -5.898 1.00 0.00 30 HIS A O 4
ATOM 4018 N N . VAL A 1 31 ? 3.961 4.768 -5.398 1.00 0.00 31 VAL A N 4
ATOM 4019 C CA . VAL A 1 31 ? 3.543 6.151 -5.125 1.00 0.00 31 VAL A CA 4
ATOM 4020 C C . VAL A 1 31 ? 2.522 6.707 -6.134 1.00 0.00 31 VAL A C 4
ATOM 4021 O O . VAL A 1 31 ? 1.630 7.467 -5.759 1.00 0.00 31 VAL A O 4
ATOM 4034 N N . ILE A 1 32 ? 2.643 6.310 -7.397 1.00 0.00 32 ILE A N 4
ATOM 4035 C CA . ILE A 1 32 ? 1.783 6.829 -8.462 1.00 0.00 32 ILE A CA 4
ATOM 4036 C C . ILE A 1 32 ? 0.294 6.580 -8.185 1.00 0.00 32 ILE A C 4
ATOM 4037 O O . ILE A 1 32 ? -0.560 7.405 -8.516 1.00 0.00 32 ILE A O 4
ATOM 4053 N N . LYS A 1 33 ? -0.004 5.452 -7.560 1.00 0.00 33 LYS A N 4
ATOM 4054 C CA . LYS A 1 33 ? -1.385 5.048 -7.326 1.00 0.00 33 LYS A CA 4
ATOM 4055 C C . LYS A 1 33 ? -1.818 5.348 -5.895 1.00 0.00 33 LYS A C 4
ATOM 4056 O O . LYS A 1 33 ? -2.837 4.837 -5.433 1.00 0.00 33 LYS A O 4
ATOM 4075 N N . VAL A 1 34 ? -1.050 6.180 -5.198 1.00 0.00 34 VAL A N 4
ATOM 4076 C CA . VAL A 1 34 ? -1.370 6.533 -3.823 1.00 0.00 34 VAL A CA 4
ATOM 4077 C C . VAL A 1 34 ? -1.724 8.013 -3.726 1.00 0.00 34 VAL A C 4
ATOM 4078 O O . VAL A 1 34 ? -1.045 8.863 -4.305 1.00 0.00 34 VAL A O 4
ATOM 4091 N N . ALA A 1 35 ? -2.799 8.310 -3.009 1.00 0.00 35 ALA A N 4
ATOM 4092 C CA . ALA A 1 35 ? -3.251 9.685 -2.832 1.00 0.00 35 ALA A CA 4
ATOM 4093 C C . ALA A 1 35 ? -2.365 10.433 -1.844 1.00 0.00 35 ALA A C 4
ATOM 4094 O O . ALA A 1 35 ? -2.066 11.618 -2.021 1.00 0.00 35 ALA A O 4
ATOM 4101 N N . ASN A 1 36 ? -1.949 9.729 -0.805 1.00 0.00 36 ASN A N 4
ATOM 4102 C CA . ASN A 1 36 ? -1.131 10.307 0.252 1.00 0.00 36 ASN A CA 4
ATOM 4103 C C . ASN A 1 36 ? 0.022 9.371 0.613 1.00 0.00 36 ASN A C 4
ATOM 4104 O O . ASN A 1 36 ? -0.019 8.672 1.625 1.00 0.00 36 ASN A O 4
ATOM 4115 N N . PRO A 1 37 ? 1.075 9.357 -0.217 1.00 0.00 37 PRO A N 4
ATOM 4116 C CA . PRO A 1 37 ? 2.172 8.389 -0.096 1.00 0.00 37 PRO A CA 4
ATOM 4117 C C . PRO A 1 37 ? 3.098 8.646 1.092 1.00 0.00 37 PRO A C 4
ATOM 4118 O O . PRO A 1 37 ? 3.816 7.747 1.526 1.00 0.00 37 PRO A O 4
ATOM 4129 N N . ASP A 1 38 ? 3.091 9.863 1.621 1.00 0.00 38 ASP A N 4
ATOM 4130 C CA . ASP A 1 38 ? 3.971 10.196 2.739 1.00 0.00 38 ASP A CA 4
ATOM 4131 C C . ASP A 1 38 ? 3.404 9.658 4.047 1.00 0.00 38 ASP A C 4
ATOM 4132 O O . ASP A 1 38 ? 4.139 9.411 5.004 1.00 0.00 38 ASP A O 4
ATOM 4141 N N . LEU A 1 39 ? 2.097 9.433 4.066 1.00 0.00 39 LEU A N 4
ATOM 4142 C CA . LEU A 1 39 ? 1.425 8.932 5.252 1.00 0.00 39 LEU A CA 4
ATOM 4143 C C . LEU A 1 39 ? 1.651 7.433 5.366 1.00 0.00 39 LEU A C 4
ATOM 4144 O O . LEU A 1 39 ? 1.363 6.815 6.394 1.00 0.00 39 LEU A O 4
ATOM 4160 N N . ILE A 1 40 ? 2.176 6.869 4.290 1.00 0.00 40 ILE A N 4
ATOM 4161 C CA . ILE A 1 40 ? 2.520 5.463 4.229 1.00 0.00 40 ILE A CA 4
ATOM 4162 C C . ILE A 1 40 ? 3.736 5.175 5.100 1.00 0.00 40 ILE A C 4
ATOM 4163 O O . ILE A 1 40 ? 4.827 5.698 4.862 1.00 0.00 40 ILE A O 4
ATOM 4179 N N . LYS A 1 41 ? 3.529 4.368 6.126 1.00 0.00 41 LYS A N 4
ATOM 4180 C CA . LYS A 1 41 ? 4.600 3.944 7.011 1.00 0.00 41 LYS A CA 4
ATOM 4181 C C . LYS A 1 41 ? 4.212 2.642 7.696 1.00 0.00 41 LYS A C 4
ATOM 4182 O O . LYS A 1 41 ? 3.061 2.213 7.610 1.00 0.00 41 LYS A O 4
ATOM 4201 N N . LYS A 1 42 ? 5.169 2.021 8.367 1.00 0.00 42 LYS A N 4
ATOM 4202 C CA . LYS A 1 42 ? 4.944 0.728 8.996 1.00 0.00 42 LYS A CA 4
ATOM 4203 C C . LYS A 1 42 ? 3.843 0.829 10.052 1.00 0.00 42 LYS A C 4
ATOM 4204 O O . LYS A 1 42 ? 3.748 1.832 10.767 1.00 0.00 42 LYS A O 4
ATOM 4223 N N . ASP A 1 43 ? 2.998 -0.209 10.098 1.00 0.00 43 ASP A N 4
ATOM 4224 C CA . ASP A 1 43 ? 1.920 -0.338 11.091 1.00 0.00 43 ASP A CA 4
ATOM 4225 C C . ASP A 1 43 ? 0.727 0.572 10.764 1.00 0.00 43 ASP A C 4
ATOM 4226 O O . ASP A 1 43 ? -0.259 0.621 11.500 1.00 0.00 43 ASP A O 4
ATOM 4235 N N . ALA A 1 44 ? 0.793 1.255 9.631 1.00 0.00 44 ALA A N 4
ATOM 4236 C CA . ALA A 1 44 ? -0.331 2.058 9.169 1.00 0.00 44 ALA A CA 4
ATOM 4237 C C . ALA A 1 44 ? -1.226 1.236 8.248 1.00 0.00 44 ALA A C 4
ATOM 4238 O O . ALA A 1 44 ? -0.777 0.258 7.648 1.00 0.00 44 ALA A O 4
ATOM 4245 N N . ALA A 1 45 ? -2.487 1.627 8.143 1.00 0.00 45 ALA A N 4
ATOM 4246 C CA . ALA A 1 45 ? -3.437 0.916 7.301 1.00 0.00 45 ALA A CA 4
ATOM 4247 C C . ALA A 1 45 ? -3.778 1.737 6.067 1.00 0.00 45 ALA A C 4
ATOM 4248 O O . ALA A 1 45 ? -3.758 2.967 6.108 1.00 0.00 45 ALA A O 4
ATOM 4255 N N . VAL A 1 46 ? -4.073 1.059 4.968 1.00 0.00 46 VAL A N 4
ATOM 4256 C CA . VAL A 1 46 ? -4.445 1.729 3.730 1.00 0.00 46 VAL A CA 4
ATOM 4257 C C . VAL A 1 46 ? -5.656 1.060 3.093 1.00 0.00 46 VAL A C 4
ATOM 4258 O O . VAL A 1 46 ? -5.865 -0.142 3.245 1.00 0.00 46 VAL A O 4
ATOM 4271 N N . THR A 1 47 ? -6.447 1.850 2.386 1.00 0.00 47 THR A N 4
ATOM 4272 C CA . THR A 1 47 ? -7.596 1.341 1.655 1.00 0.00 47 THR A CA 4
ATOM 4273 C C . THR A 1 47 ? -7.334 1.409 0.158 1.00 0.00 47 THR A C 4
ATOM 4274 O O . THR A 1 47 ? -6.773 2.391 -0.335 1.00 0.00 47 THR A O 4
ATOM 4285 N N . PHE A 1 48 ? -7.721 0.361 -0.554 1.00 0.00 48 PHE A N 4
ATOM 4286 C CA . PHE A 1 48 ? -7.427 0.242 -1.976 1.00 0.00 48 PHE A CA 4
ATOM 4287 C C . PHE A 1 48 ? -8.344 -0.783 -2.626 1.00 0.00 48 PHE A C 4
ATOM 4288 O O . PHE A 1 48 ? -9.195 -1.376 -1.960 1.00 0.00 48 PHE A O 4
ATOM 4305 N N . GLU A 1 49 ? -8.166 -0.998 -3.922 1.00 0.00 49 GLU A N 4
ATOM 4306 C CA . GLU A 1 49 ? -8.872 -2.062 -4.609 1.00 0.00 49 GLU A CA 4
ATOM 4307 C C . GLU A 1 49 ? -7.918 -3.226 -4.868 1.00 0.00 49 GLU A C 4
ATOM 4308 O O . GLU A 1 49 ? -6.741 -3.015 -5.172 1.00 0.00 49 GLU A O 4
ATOM 4320 N N . PRO A 1 50 ? -8.405 -4.466 -4.746 1.00 0.00 50 PRO A N 4
ATOM 4321 C CA . PRO A 1 50 ? -7.598 -5.662 -4.951 1.00 0.00 50 PRO A CA 4
ATOM 4322 C C . PRO A 1 50 ? -7.561 -6.093 -6.414 1.00 0.00 50 PRO A C 4
ATOM 4323 O O . PRO A 1 50 ? -8.582 -6.071 -7.104 1.00 0.00 50 PRO A O 4
ATOM 4334 N N . THR A 1 51 ? -6.379 -6.469 -6.889 1.00 0.00 51 THR A N 4
ATOM 4335 C CA . THR A 1 51 ? -6.230 -6.970 -8.243 1.00 0.00 51 THR A CA 4
ATOM 4336 C C . THR A 1 51 ? -4.941 -7.785 -8.352 1.00 0.00 51 THR A C 4
ATOM 4337 O O . THR A 1 51 ? -4.120 -7.784 -7.429 1.00 0.00 51 THR A O 4
ATOM 4348 N N . THR A 1 52 ? -4.765 -8.489 -9.457 1.00 0.00 52 THR A N 4
ATOM 4349 C CA . THR A 1 52 ? -3.594 -9.326 -9.639 1.00 0.00 52 THR A CA 4
ATOM 4350 C C . THR A 1 52 ? -2.671 -8.735 -10.701 1.00 0.00 52 THR A C 4
ATOM 4351 O O . THR A 1 52 ? -3.112 -7.974 -11.567 1.00 0.00 52 THR A O 4
ATOM 4362 N N . ASN A 1 53 ? -1.400 -9.083 -10.622 1.00 0.00 53 ASN A N 4
ATOM 4363 C CA . ASN A 1 53 ? -0.400 -8.580 -11.546 1.00 0.00 53 ASN A CA 4
ATOM 4364 C C . ASN A 1 53 ? 0.452 -9.737 -12.058 1.00 0.00 53 ASN A C 4
ATOM 4365 O O . ASN A 1 53 ? 0.537 -10.779 -11.411 1.00 0.00 53 ASN A O 4
ATOM 4376 N N . ASN A 1 54 ? 1.085 -9.556 -13.206 1.00 0.00 54 ASN A N 4
ATOM 4377 C CA . ASN A 1 54 ? 1.924 -10.598 -13.792 1.00 0.00 54 ASN A CA 4
ATOM 4378 C C . ASN A 1 54 ? 3.293 -10.666 -13.112 1.00 0.00 54 ASN A C 4
ATOM 4379 O O . ASN A 1 54 ? 4.195 -11.365 -13.578 1.00 0.00 54 ASN A O 4
ATOM 4390 N N . LYS A 1 55 ? 3.447 -9.933 -12.015 1.00 0.00 55 LYS A N 4
ATOM 4391 C CA . LYS A 1 55 ? 4.656 -10.002 -11.207 1.00 0.00 55 LYS A CA 4
ATOM 4392 C C . LYS A 1 55 ? 4.300 -10.102 -9.722 1.00 0.00 55 LYS A C 4
ATOM 4393 O O . LYS A 1 55 ? 5.129 -9.837 -8.854 1.00 0.00 55 LYS A O 4
ATOM 4412 N N . GLY A 1 56 ? 3.062 -10.502 -9.443 1.00 0.00 56 GLY A N 4
ATOM 4413 C CA . GLY A 1 56 ? 2.624 -10.670 -8.070 1.00 0.00 56 GLY A CA 4
ATOM 4414 C C . GLY A 1 56 ? 1.222 -10.136 -7.840 1.00 0.00 56 GLY A C 4
ATOM 4415 O O . GLY A 1 56 ? 0.373 -10.195 -8.728 1.00 0.00 56 GLY A O 4
ATOM 4419 N N . LEU A 1 57 ? 0.972 -9.626 -6.646 1.00 0.00 57 LEU A N 4
ATOM 4420 C CA . LEU A 1 57 ? -0.307 -9.025 -6.318 1.00 0.00 57 LEU A CA 4
ATOM 4421 C C . LEU A 1 57 ? -0.198 -7.511 -6.393 1.00 0.00 57 LEU A C 4
ATOM 4422 O O . LEU A 1 57 ? 0.882 -6.957 -6.189 1.00 0.00 57 LEU A O 4
ATOM 4438 N N . SER A 1 58 ? -1.299 -6.837 -6.682 1.00 0.00 58 SER A N 4
ATOM 4439 C CA . SER A 1 58 ? -1.257 -5.399 -6.853 1.00 0.00 58 SER A CA 4
ATOM 4440 C C . SER A 1 58 ? -2.521 -4.734 -6.330 1.00 0.00 58 SER A C 4
ATOM 4441 O O . SER A 1 58 ? -3.507 -5.407 -6.004 1.00 0.00 58 SER A O 4
ATOM 4449 N N . ALA A 1 59 ? -2.462 -3.417 -6.213 1.00 0.00 59 ALA A N 4
ATOM 4450 C CA . ALA A 1 59 ? -3.593 -2.628 -5.751 1.00 0.00 59 ALA A CA 4
ATOM 4451 C C . ALA A 1 59 ? -3.578 -1.243 -6.391 1.00 0.00 59 ALA A C 4
ATOM 4452 O O . ALA A 1 59 ? -2.519 -0.746 -6.771 1.00 0.00 59 ALA A O 4
ATOM 4459 N N . TYR A 1 60 ? -4.749 -0.629 -6.519 1.00 0.00 60 TYR A N 4
ATOM 4460 C CA . TYR A 1 60 ? -4.853 0.711 -7.087 1.00 0.00 60 TYR A CA 4
ATOM 4461 C C . TYR A 1 60 ? -5.688 1.610 -6.184 1.00 0.00 60 TYR A C 4
ATOM 4462 O O . TYR A 1 60 ? -6.352 1.124 -5.264 1.00 0.00 60 TYR A O 4
ATOM 4480 N N . ALA A 1 61 ? -5.651 2.913 -6.472 1.00 0.00 61 ALA A N 4
ATOM 4481 C CA . ALA A 1 61 ? -6.398 3.919 -5.717 1.00 0.00 61 ALA A CA 4
ATOM 4482 C C . ALA A 1 61 ? -6.139 3.791 -4.218 1.00 0.00 61 ALA A C 4
ATOM 4483 O O . ALA A 1 61 ? -7.065 3.658 -3.416 1.00 0.00 61 ALA A O 4
ATOM 4490 N N . VAL A 1 62 ? -4.870 3.850 -3.852 1.00 0.00 62 VAL A N 4
ATOM 4491 C CA . VAL A 1 62 ? -4.458 3.635 -2.478 1.00 0.00 62 VAL A CA 4
ATOM 4492 C C . VAL A 1 62 ? -4.611 4.907 -1.652 1.00 0.00 62 VAL A C 4
ATOM 4493 O O . VAL A 1 62 ? -3.986 5.932 -1.933 1.00 0.00 62 VAL A O 4
ATOM 4506 N N . LYS A 1 63 ? -5.466 4.836 -0.648 1.00 0.00 63 LYS A N 4
ATOM 4507 C CA . LYS A 1 63 ? -5.667 5.932 0.276 1.00 0.00 63 LYS A CA 4
ATOM 4508 C C . LYS A 1 63 ? -5.386 5.466 1.695 1.00 0.00 63 LYS A C 4
ATOM 4509 O O . LYS A 1 63 ? -6.027 4.535 2.188 1.00 0.00 63 LYS A O 4
ATOM 4528 N N . VAL A 1 64 ? -4.416 6.099 2.337 1.00 0.00 64 VAL A N 4
ATOM 4529 C CA . VAL A 1 64 ? -4.003 5.719 3.684 1.00 0.00 64 VAL A CA 4
ATOM 4530 C C . VAL A 1 64 ? -5.092 6.042 4.702 1.00 0.00 64 VAL A C 4
ATOM 4531 O O . VAL A 1 64 ? -5.784 7.054 4.581 1.00 0.00 64 VAL A O 4
ATOM 4544 N N . VAL A 1 65 ? -5.245 5.166 5.685 1.00 0.00 65 VAL A N 4
ATOM 4545 C CA . VAL A 1 65 ? -6.177 5.379 6.782 1.00 0.00 65 VAL A CA 4
ATOM 4546 C C . VAL A 1 65 ? -5.398 5.634 8.069 1.00 0.00 65 VAL A C 4
ATOM 4547 O O . VAL A 1 65 ? -5.079 4.707 8.815 1.00 0.00 65 VAL A O 4
ATOM 4560 N N . PRO A 1 66 ? -5.026 6.895 8.316 1.00 0.00 66 PRO A N 4
ATOM 4561 C CA . PRO A 1 66 ? -4.227 7.263 9.476 1.00 0.00 66 PRO A CA 4
ATOM 4562 C C . PRO A 1 66 ? -5.079 7.447 10.728 1.00 0.00 66 PRO A C 4
ATOM 4563 O O . PRO A 1 66 ? -6.308 7.393 10.669 1.00 0.00 66 PRO A O 4
ATOM 4574 N N . LEU A 1 67 ? -4.409 7.665 11.854 1.00 0.00 67 LEU A N 4
ATOM 4575 C CA . LEU A 1 67 ? -5.063 7.858 13.139 1.00 0.00 67 LEU A CA 4
ATOM 4576 C C . LEU A 1 67 ? -5.921 6.656 13.540 1.00 0.00 67 LEU A C 4
ATOM 4577 O O . LEU A 1 67 ? -6.863 6.797 14.318 1.00 0.00 67 LEU A O 4
ATOM 4593 N N . GLU A 1 68 ? -5.588 5.474 13.012 1.00 0.00 68 GLU A N 4
ATOM 4594 C CA . GLU A 1 68 ? -6.179 4.229 13.501 1.00 0.00 68 GLU A CA 4
ATOM 4595 C C . GLU A 1 68 ? -5.919 4.144 14.998 1.00 0.00 68 GLU A C 4
ATOM 4596 O O . GLU A 1 68 ? -6.833 4.008 15.809 1.00 0.00 68 GLU A O 4
ATOM 4608 N N . HIS A 1 69 ? -4.651 4.252 15.346 1.00 0.00 69 HIS A N 4
ATOM 4609 C CA . HIS A 1 69 ? -4.248 4.520 16.710 1.00 0.00 69 HIS A CA 4
ATOM 4610 C C . HIS A 1 69 ? -3.490 5.834 16.706 1.00 0.00 69 HIS A C 4
ATOM 4611 O O . HIS A 1 69 ? -2.824 6.157 15.721 1.00 0.00 69 HIS A O 4
ATOM 4626 N N . HIS A 1 70 ? -3.598 6.594 17.773 1.00 0.00 70 HIS A N 4
ATOM 4627 C CA . HIS A 1 70 ? -3.001 7.920 17.817 1.00 0.00 70 HIS A CA 4
ATOM 4628 C C . HIS A 1 70 ? -1.484 7.834 17.913 1.00 0.00 70 HIS A C 4
ATOM 4629 O O . HIS A 1 70 ? -0.937 6.913 18.522 1.00 0.00 70 HIS A O 4
ATOM 4644 N N . HIS A 1 71 ? -0.816 8.778 17.266 1.00 0.00 71 HIS A N 4
ATOM 4645 C CA . HIS A 1 71 ? 0.634 8.878 17.330 1.00 0.00 71 HIS A CA 4
ATOM 4646 C C . HIS A 1 71 ? 1.024 9.977 18.308 1.00 0.00 71 HIS A C 4
ATOM 4647 O O . HIS A 1 71 ? 1.895 9.779 19.159 1.00 0.00 71 HIS A O 4
ATOM 4662 N N . HIS A 1 72 ? 0.364 11.131 18.173 1.00 0.00 72 HIS A N 4
ATOM 4663 C CA . HIS A 1 72 ? 0.559 12.273 19.068 1.00 0.00 72 HIS A CA 4
ATOM 4664 C C . HIS A 1 72 ? 2.003 12.779 19.005 1.00 0.00 72 HIS A C 4
ATOM 4665 O O . HIS A 1 72 ? 2.356 13.562 18.130 1.00 0.00 72 HIS A O 4
ATOM 4680 N N . HIS A 1 73 ? 2.823 12.278 19.915 1.00 0.00 73 HIS A N 4
ATOM 4681 C CA . HIS A 1 73 ? 4.224 12.660 20.065 1.00 0.00 73 HIS A CA 4
ATOM 4682 C C . HIS A 1 73 ? 4.776 11.858 21.224 1.00 0.00 73 HIS A C 4
ATOM 4683 O O . HIS A 1 73 ? 5.601 10.963 21.058 1.00 0.00 73 HIS A O 4
ATOM 4698 N N . HIS A 1 74 ? 4.269 12.193 22.398 1.00 0.00 74 HIS A N 4
ATOM 4699 C CA . HIS A 1 74 ? 4.471 11.408 23.598 1.00 0.00 74 HIS A CA 4
ATOM 4700 C C . HIS A 1 74 ? 3.319 11.716 24.546 1.00 0.00 74 HIS A C 4
ATOM 4701 O O . HIS A 1 74 ? 3.535 12.437 25.538 1.00 0.00 74 HIS A O 4
ATOM 4717 N N . MET A 1 1 ? -14.282 -6.062 -2.633 1.00 0.00 1 MET A N 5
ATOM 4718 C CA . MET A 1 1 ? -13.940 -4.839 -3.392 1.00 0.00 1 MET A CA 5
ATOM 4719 C C . MET A 1 1 ? -12.867 -4.043 -2.654 1.00 0.00 1 MET A C 5
ATOM 4720 O O . MET A 1 1 ? -11.679 -4.223 -2.900 1.00 0.00 1 MET A O 5
ATOM 4736 N N . ALA A 1 2 ? -13.276 -3.199 -1.716 1.00 0.00 2 ALA A N 5
ATOM 4737 C CA . ALA A 1 2 ? -12.325 -2.398 -0.962 1.00 0.00 2 ALA A CA 5
ATOM 4738 C C . ALA A 1 2 ? -11.769 -3.206 0.200 1.00 0.00 2 ALA A C 5
ATOM 4739 O O . ALA A 1 2 ? -12.504 -3.584 1.116 1.00 0.00 2 ALA A O 5
ATOM 4746 N N . MET A 1 3 ? -10.479 -3.489 0.144 1.00 0.00 3 MET A N 5
ATOM 4747 C CA . MET A 1 3 ? -9.823 -4.285 1.172 1.00 0.00 3 MET A CA 5
ATOM 4748 C C . MET A 1 3 ? -8.778 -3.439 1.889 1.00 0.00 3 MET A C 5
ATOM 4749 O O . MET A 1 3 ? -8.221 -2.509 1.301 1.00 0.00 3 MET A O 5
ATOM 4763 N N . ASN A 1 4 ? -8.523 -3.738 3.154 1.00 0.00 4 ASN A N 5
ATOM 4764 C CA . ASN A 1 4 ? -7.533 -2.990 3.909 1.00 0.00 4 ASN A CA 5
ATOM 4765 C C . ASN A 1 4 ? -6.265 -3.808 4.091 1.00 0.00 4 ASN A C 5
ATOM 4766 O O . ASN A 1 4 ? -6.309 -5.034 4.193 1.00 0.00 4 ASN A O 5
ATOM 4777 N N . GLY A 1 5 ? -5.137 -3.122 4.121 1.00 0.00 5 GLY A N 5
ATOM 4778 C CA . GLY A 1 5 ? -3.869 -3.787 4.309 1.00 0.00 5 GLY A CA 5
ATOM 4779 C C . GLY A 1 5 ? -2.954 -2.998 5.213 1.00 0.00 5 GLY A C 5
ATOM 4780 O O . GLY A 1 5 ? -3.162 -1.802 5.415 1.00 0.00 5 GLY A O 5
ATOM 4784 N N . THR A 1 6 ? -1.950 -3.657 5.765 1.00 0.00 6 THR A N 5
ATOM 4785 C CA . THR A 1 6 ? -0.990 -2.990 6.621 1.00 0.00 6 THR A CA 5
ATOM 4786 C C . THR A 1 6 ? 0.329 -2.804 5.883 1.00 0.00 6 THR A C 5
ATOM 4787 O O . THR A 1 6 ? 0.787 -3.703 5.174 1.00 0.00 6 THR A O 5
ATOM 4798 N N . ILE A 1 7 ? 0.926 -1.639 6.052 1.00 0.00 7 ILE A N 5
ATOM 4799 C CA . ILE A 1 7 ? 2.186 -1.319 5.401 1.00 0.00 7 ILE A CA 5
ATOM 4800 C C . ILE A 1 7 ? 3.337 -1.958 6.167 1.00 0.00 7 ILE A C 5
ATOM 4801 O O . ILE A 1 7 ? 3.706 -1.494 7.248 1.00 0.00 7 ILE A O 5
ATOM 4817 N N . THR A 1 8 ? 3.892 -3.026 5.617 1.00 0.00 8 THR A N 5
ATOM 4818 C CA . THR A 1 8 ? 4.943 -3.757 6.291 1.00 0.00 8 THR A CA 5
ATOM 4819 C C . THR A 1 8 ? 6.282 -3.510 5.615 1.00 0.00 8 THR A C 5
ATOM 4820 O O . THR A 1 8 ? 7.262 -3.137 6.259 1.00 0.00 8 THR A O 5
ATOM 4831 N N . THR A 1 9 ? 6.311 -3.710 4.309 1.00 0.00 9 THR A N 5
ATOM 4832 C CA . THR A 1 9 ? 7.485 -3.413 3.520 1.00 0.00 9 THR A CA 5
ATOM 4833 C C . THR A 1 9 ? 7.287 -2.080 2.814 1.00 0.00 9 THR A C 5
ATOM 4834 O O . THR A 1 9 ? 6.353 -1.923 2.035 1.00 0.00 9 THR A O 5
ATOM 4845 N N . TRP A 1 10 ? 8.139 -1.115 3.104 1.00 0.00 10 TRP A N 5
ATOM 4846 C CA . TRP A 1 10 ? 7.998 0.201 2.507 1.00 0.00 10 TRP A CA 5
ATOM 4847 C C . TRP A 1 10 ? 9.344 0.884 2.379 1.00 0.00 10 TRP A C 5
ATOM 4848 O O . TRP A 1 10 ? 9.982 1.219 3.377 1.00 0.00 10 TRP A O 5
ATOM 4869 N N . PHE A 1 11 ? 9.767 1.079 1.142 1.00 0.00 11 PHE A N 5
ATOM 4870 C CA . PHE A 1 11 ? 10.982 1.811 0.856 1.00 0.00 11 PHE A CA 5
ATOM 4871 C C . PHE A 1 11 ? 10.619 3.177 0.302 1.00 0.00 11 PHE A C 5
ATOM 4872 O O . PHE A 1 11 ? 10.549 3.365 -0.910 1.00 0.00 11 PHE A O 5
ATOM 4889 N N . LYS A 1 12 ? 10.359 4.116 1.202 1.00 0.00 12 LYS A N 5
ATOM 4890 C CA . LYS A 1 12 ? 9.944 5.465 0.821 1.00 0.00 12 LYS A CA 5
ATOM 4891 C C . LYS A 1 12 ? 11.018 6.122 -0.040 1.00 0.00 12 LYS A C 5
ATOM 4892 O O . LYS A 1 12 ? 10.723 6.919 -0.928 1.00 0.00 12 LYS A O 5
ATOM 4911 N N . ASP A 1 13 ? 12.264 5.743 0.214 1.00 0.00 13 ASP A N 5
ATOM 4912 C CA . ASP A 1 13 ? 13.404 6.276 -0.520 1.00 0.00 13 ASP A CA 5
ATOM 4913 C C . ASP A 1 13 ? 13.392 5.819 -1.979 1.00 0.00 13 ASP A C 5
ATOM 4914 O O . ASP A 1 13 ? 13.952 6.479 -2.852 1.00 0.00 13 ASP A O 5
ATOM 4923 N N . LYS A 1 14 ? 12.742 4.691 -2.244 1.00 0.00 14 LYS A N 5
ATOM 4924 C CA . LYS A 1 14 ? 12.656 4.162 -3.600 1.00 0.00 14 LYS A CA 5
ATOM 4925 C C . LYS A 1 14 ? 11.270 4.409 -4.193 1.00 0.00 14 LYS A C 5
ATOM 4926 O O . LYS A 1 14 ? 11.119 4.566 -5.404 1.00 0.00 14 LYS A O 5
ATOM 4945 N N . GLY A 1 15 ? 10.258 4.422 -3.337 1.00 0.00 15 GLY A N 5
ATOM 4946 C CA . GLY A 1 15 ? 8.914 4.724 -3.786 1.00 0.00 15 GLY A CA 5
ATOM 4947 C C . GLY A 1 15 ? 8.049 3.492 -3.980 1.00 0.00 15 GLY A C 5
ATOM 4948 O O . GLY A 1 15 ? 6.982 3.573 -4.595 1.00 0.00 15 GLY A O 5
ATOM 4952 N N . PHE A 1 16 ? 8.489 2.349 -3.464 1.00 0.00 16 PHE A N 5
ATOM 4953 C CA . PHE A 1 16 ? 7.703 1.126 -3.575 1.00 0.00 16 PHE A CA 5
ATOM 4954 C C . PHE A 1 16 ? 7.752 0.326 -2.282 1.00 0.00 16 PHE A C 5
ATOM 4955 O O . PHE A 1 16 ? 8.486 0.668 -1.351 1.00 0.00 16 PHE A O 5
ATOM 4972 N N . GLY A 1 17 ? 6.973 -0.740 -2.240 1.00 0.00 17 GLY A N 5
ATOM 4973 C CA . GLY A 1 17 ? 6.918 -1.581 -1.065 1.00 0.00 17 GLY A CA 5
ATOM 4974 C C . GLY A 1 17 ? 5.894 -2.688 -1.205 1.00 0.00 17 GLY A C 5
ATOM 4975 O O . GLY A 1 17 ? 5.447 -2.989 -2.313 1.00 0.00 17 GLY A O 5
ATOM 4979 N N . PHE A 1 18 ? 5.511 -3.281 -0.082 1.00 0.00 18 PHE A N 5
ATOM 4980 C CA . PHE A 1 18 ? 4.555 -4.374 -0.071 1.00 0.00 18 PHE A CA 5
ATOM 4981 C C . PHE A 1 18 ? 3.602 -4.194 1.094 1.00 0.00 18 PHE A C 5
ATOM 4982 O O . PHE A 1 18 ? 4.025 -3.942 2.225 1.00 0.00 18 PHE A O 5
ATOM 4999 N N . ILE A 1 19 ? 2.325 -4.317 0.816 1.00 0.00 19 ILE A N 5
ATOM 5000 C CA . ILE A 1 19 ? 1.309 -4.155 1.835 1.00 0.00 19 ILE A CA 5
ATOM 5001 C C . ILE A 1 19 ? 0.513 -5.440 1.984 1.00 0.00 19 ILE A C 5
ATOM 5002 O O . ILE A 1 19 ? -0.063 -5.942 1.019 1.00 0.00 19 ILE A O 5
ATOM 5018 N N . LYS A 1 20 ? 0.512 -5.978 3.193 1.00 0.00 20 LYS A N 5
ATOM 5019 C CA . LYS A 1 20 ? -0.162 -7.234 3.473 1.00 0.00 20 LYS A CA 5
ATOM 5020 C C . LYS A 1 20 ? -1.603 -6.974 3.873 1.00 0.00 20 LYS A C 5
ATOM 5021 O O . LYS A 1 20 ? -1.875 -6.404 4.934 1.00 0.00 20 LYS A O 5
ATOM 5040 N N . ASP A 1 21 ? -2.515 -7.398 3.019 1.00 0.00 21 ASP A N 5
ATOM 5041 C CA . ASP A 1 21 ? -3.934 -7.116 3.207 1.00 0.00 21 ASP A CA 5
ATOM 5042 C C . ASP A 1 21 ? -4.657 -8.275 3.879 1.00 0.00 21 ASP A C 5
ATOM 5043 O O . ASP A 1 21 ? -4.030 -9.228 4.348 1.00 0.00 21 ASP A O 5
ATOM 5052 N N . GLU A 1 22 ? -5.983 -8.178 3.899 1.00 0.00 22 GLU A N 5
ATOM 5053 C CA . GLU A 1 22 ? -6.839 -9.153 4.555 1.00 0.00 22 GLU A CA 5
ATOM 5054 C C . GLU A 1 22 ? -6.712 -10.538 3.931 1.00 0.00 22 GLU A C 5
ATOM 5055 O O . GLU A 1 22 ? -6.837 -11.549 4.626 1.00 0.00 22 GLU A O 5
ATOM 5067 N N . ASN A 1 23 ? -6.455 -10.586 2.627 1.00 0.00 23 ASN A N 5
ATOM 5068 C CA . ASN A 1 23 ? -6.346 -11.857 1.917 1.00 0.00 23 ASN A CA 5
ATOM 5069 C C . ASN A 1 23 ? -5.164 -12.661 2.446 1.00 0.00 23 ASN A C 5
ATOM 5070 O O . ASN A 1 23 ? -5.190 -13.893 2.463 1.00 0.00 23 ASN A O 5
ATOM 5081 N N . GLY A 1 24 ? -4.135 -11.956 2.891 1.00 0.00 24 GLY A N 5
ATOM 5082 C CA . GLY A 1 24 ? -2.976 -12.614 3.458 1.00 0.00 24 GLY A CA 5
ATOM 5083 C C . GLY A 1 24 ? -1.831 -12.725 2.477 1.00 0.00 24 GLY A C 5
ATOM 5084 O O . GLY A 1 24 ? -0.846 -13.413 2.740 1.00 0.00 24 GLY A O 5
ATOM 5088 N N . ASP A 1 25 ? -1.950 -12.044 1.350 1.00 0.00 25 ASP A N 5
ATOM 5089 C CA . ASP A 1 25 ? -0.916 -12.087 0.329 1.00 0.00 25 ASP A CA 5
ATOM 5090 C C . ASP A 1 25 ? -0.162 -10.766 0.295 1.00 0.00 25 ASP A C 5
ATOM 5091 O O . ASP A 1 25 ? -0.577 -9.789 0.920 1.00 0.00 25 ASP A O 5
ATOM 5100 N N . ASN A 1 26 ? 0.954 -10.741 -0.410 1.00 0.00 26 ASN A N 5
ATOM 5101 C CA . ASN A 1 26 ? 1.752 -9.541 -0.526 1.00 0.00 26 ASN A CA 5
ATOM 5102 C C . ASN A 1 26 ? 1.615 -8.940 -1.919 1.00 0.00 26 ASN A C 5
ATOM 5103 O O . ASN A 1 26 ? 1.995 -9.547 -2.920 1.00 0.00 26 ASN A O 5
ATOM 5114 N N . ARG A 1 27 ? 1.061 -7.745 -1.973 1.00 0.00 27 ARG A N 5
ATOM 5115 C CA . ARG A 1 27 ? 0.846 -7.058 -3.235 1.00 0.00 27 ARG A CA 5
ATOM 5116 C C . ARG A 1 27 ? 1.936 -6.023 -3.443 1.00 0.00 27 ARG A C 5
ATOM 5117 O O . ARG A 1 27 ? 2.372 -5.375 -2.490 1.00 0.00 27 ARG A O 5
ATOM 5138 N N . TYR A 1 28 ? 2.391 -5.887 -4.676 1.00 0.00 28 TYR A N 5
ATOM 5139 C CA . TYR A 1 28 ? 3.453 -4.946 -4.991 1.00 0.00 28 TYR A CA 5
ATOM 5140 C C . TYR A 1 28 ? 2.883 -3.542 -5.109 1.00 0.00 28 TYR A C 5
ATOM 5141 O O . TYR A 1 28 ? 2.090 -3.257 -6.009 1.00 0.00 28 TYR A O 5
ATOM 5159 N N . PHE A 1 29 ? 3.272 -2.675 -4.191 1.00 0.00 29 PHE A N 5
ATOM 5160 C CA . PHE A 1 29 ? 2.792 -1.306 -4.197 1.00 0.00 29 PHE A CA 5
ATOM 5161 C C . PHE A 1 29 ? 3.866 -0.351 -4.677 1.00 0.00 29 PHE A C 5
ATOM 5162 O O . PHE A 1 29 ? 5.065 -0.609 -4.551 1.00 0.00 29 PHE A O 5
ATOM 5179 N N . HIS A 1 30 ? 3.408 0.753 -5.222 1.00 0.00 30 HIS A N 5
ATOM 5180 C CA . HIS A 1 30 ? 4.270 1.802 -5.720 1.00 0.00 30 HIS A CA 5
ATOM 5181 C C . HIS A 1 30 ? 3.556 3.132 -5.520 1.00 0.00 30 HIS A C 5
ATOM 5182 O O . HIS A 1 30 ? 2.342 3.211 -5.711 1.00 0.00 30 HIS A O 5
ATOM 5197 N N . VAL A 1 31 ? 4.309 4.159 -5.132 1.00 0.00 31 VAL A N 5
ATOM 5198 C CA . VAL A 1 31 ? 3.748 5.472 -4.774 1.00 0.00 31 VAL A CA 5
ATOM 5199 C C . VAL A 1 31 ? 2.834 6.047 -5.871 1.00 0.00 31 VAL A C 5
ATOM 5200 O O . VAL A 1 31 ? 2.018 6.928 -5.611 1.00 0.00 31 VAL A O 5
ATOM 5213 N N . ILE A 1 32 ? 2.962 5.523 -7.086 1.00 0.00 32 ILE A N 5
ATOM 5214 C CA . ILE A 1 32 ? 2.171 5.984 -8.219 1.00 0.00 32 ILE A CA 5
ATOM 5215 C C . ILE A 1 32 ? 0.663 5.866 -7.945 1.00 0.00 32 ILE A C 5
ATOM 5216 O O . ILE A 1 32 ? -0.110 6.752 -8.297 1.00 0.00 32 ILE A O 5
ATOM 5232 N N . LYS A 1 33 ? 0.262 4.776 -7.300 1.00 0.00 33 LYS A N 5
ATOM 5233 C CA . LYS A 1 33 ? -1.152 4.499 -7.051 1.00 0.00 33 LYS A CA 5
ATOM 5234 C C . LYS A 1 33 ? -1.607 5.047 -5.701 1.00 0.00 33 LYS A C 5
ATOM 5235 O O . LYS A 1 33 ? -2.756 4.852 -5.301 1.00 0.00 33 LYS A O 5
ATOM 5254 N N . VAL A 1 34 ? -0.711 5.730 -5.003 1.00 0.00 34 VAL A N 5
ATOM 5255 C CA . VAL A 1 34 ? -1.030 6.286 -3.697 1.00 0.00 34 VAL A CA 5
ATOM 5256 C C . VAL A 1 34 ? -1.343 7.773 -3.823 1.00 0.00 34 VAL A C 5
ATOM 5257 O O . VAL A 1 34 ? -0.555 8.535 -4.386 1.00 0.00 34 VAL A O 5
ATOM 5270 N N . ALA A 1 35 ? -2.494 8.179 -3.308 1.00 0.00 35 ALA A N 5
ATOM 5271 C CA . ALA A 1 35 ? -2.921 9.567 -3.405 1.00 0.00 35 ALA A CA 5
ATOM 5272 C C . ALA A 1 35 ? -2.374 10.398 -2.249 1.00 0.00 35 ALA A C 5
ATOM 5273 O O . ALA A 1 35 ? -2.121 11.594 -2.397 1.00 0.00 35 ALA A O 5
ATOM 5280 N N . ASN A 1 36 ? -2.186 9.760 -1.103 1.00 0.00 36 ASN A N 5
ATOM 5281 C CA . ASN A 1 36 ? -1.722 10.452 0.094 1.00 0.00 36 ASN A CA 5
ATOM 5282 C C . ASN A 1 36 ? -0.409 9.852 0.612 1.00 0.00 36 ASN A C 5
ATOM 5283 O O . ASN A 1 36 ? -0.404 8.982 1.483 1.00 0.00 36 ASN A O 5
ATOM 5294 N N . PRO A 1 37 ? 0.731 10.316 0.060 1.00 0.00 37 PRO A N 5
ATOM 5295 C CA . PRO A 1 37 ? 2.055 9.769 0.377 1.00 0.00 37 PRO A CA 5
ATOM 5296 C C . PRO A 1 37 ? 2.635 10.285 1.696 1.00 0.00 37 PRO A C 5
ATOM 5297 O O . PRO A 1 37 ? 3.534 9.670 2.271 1.00 0.00 37 PRO A O 5
ATOM 5308 N N . ASP A 1 38 ? 2.120 11.406 2.182 1.00 0.00 38 ASP A N 5
ATOM 5309 C CA . ASP A 1 38 ? 2.619 11.997 3.422 1.00 0.00 38 ASP A CA 5
ATOM 5310 C C . ASP A 1 38 ? 1.989 11.302 4.617 1.00 0.00 38 ASP A C 5
ATOM 5311 O O . ASP A 1 38 ? 2.553 11.263 5.710 1.00 0.00 38 ASP A O 5
ATOM 5320 N N . LEU A 1 39 ? 0.830 10.713 4.382 1.00 0.00 39 LEU A N 5
ATOM 5321 C CA . LEU A 1 39 ? 0.084 10.045 5.429 1.00 0.00 39 LEU A CA 5
ATOM 5322 C C . LEU A 1 39 ? 0.548 8.606 5.562 1.00 0.00 39 LEU A C 5
ATOM 5323 O O . LEU A 1 39 ? 0.161 7.898 6.488 1.00 0.00 39 LEU A O 5
ATOM 5339 N N . ILE A 1 40 ? 1.381 8.189 4.621 1.00 0.00 40 ILE A N 5
ATOM 5340 C CA . ILE A 1 40 ? 1.975 6.864 4.644 1.00 0.00 40 ILE A CA 5
ATOM 5341 C C . ILE A 1 40 ? 2.903 6.719 5.845 1.00 0.00 40 ILE A C 5
ATOM 5342 O O . ILE A 1 40 ? 3.982 7.313 5.886 1.00 0.00 40 ILE A O 5
ATOM 5358 N N . LYS A 1 41 ? 2.472 5.949 6.828 1.00 0.00 41 LYS A N 5
ATOM 5359 C CA . LYS A 1 41 ? 3.275 5.713 8.014 1.00 0.00 41 LYS A CA 5
ATOM 5360 C C . LYS A 1 41 ? 3.650 4.244 8.101 1.00 0.00 41 LYS A C 5
ATOM 5361 O O . LYS A 1 41 ? 2.985 3.388 7.515 1.00 0.00 41 LYS A O 5
ATOM 5380 N N . LYS A 1 42 ? 4.713 3.950 8.826 1.00 0.00 42 LYS A N 5
ATOM 5381 C CA . LYS A 1 42 ? 5.140 2.574 9.009 1.00 0.00 42 LYS A CA 5
ATOM 5382 C C . LYS A 1 42 ? 4.155 1.869 9.936 1.00 0.00 42 LYS A C 5
ATOM 5383 O O . LYS A 1 42 ? 3.728 2.449 10.937 1.00 0.00 42 LYS A O 5
ATOM 5402 N N . ASP A 1 43 ? 3.770 0.642 9.576 1.00 0.00 43 ASP A N 5
ATOM 5403 C CA . ASP A 1 43 ? 2.837 -0.164 10.379 1.00 0.00 43 ASP A CA 5
ATOM 5404 C C . ASP A 1 43 ? 1.415 0.410 10.318 1.00 0.00 43 ASP A C 5
ATOM 5405 O O . ASP A 1 43 ? 0.516 -0.027 11.038 1.00 0.00 43 ASP A O 5
ATOM 5414 N N . ALA A 1 44 ? 1.205 1.378 9.435 1.00 0.00 44 ALA A N 5
ATOM 5415 C CA . ALA A 1 44 ? -0.109 1.982 9.270 1.00 0.00 44 ALA A CA 5
ATOM 5416 C C . ALA A 1 44 ? -0.984 1.125 8.364 1.00 0.00 44 ALA A C 5
ATOM 5417 O O . ALA A 1 44 ? -0.494 0.217 7.686 1.00 0.00 44 ALA A O 5
ATOM 5424 N N . ALA A 1 45 ? -2.274 1.419 8.349 1.00 0.00 45 ALA A N 5
ATOM 5425 C CA . ALA A 1 45 ? -3.222 0.661 7.553 1.00 0.00 45 ALA A CA 5
ATOM 5426 C C . ALA A 1 45 ? -3.714 1.492 6.379 1.00 0.00 45 ALA A C 5
ATOM 5427 O O . ALA A 1 45 ? -3.859 2.710 6.487 1.00 0.00 45 ALA A O 5
ATOM 5434 N N . VAL A 1 46 ? -3.956 0.834 5.259 1.00 0.00 46 VAL A N 5
ATOM 5435 C CA . VAL A 1 46 ? -4.453 1.508 4.069 1.00 0.00 46 VAL A CA 5
ATOM 5436 C C . VAL A 1 46 ? -5.646 0.761 3.491 1.00 0.00 46 VAL A C 5
ATOM 5437 O O . VAL A 1 46 ? -5.860 -0.413 3.794 1.00 0.00 46 VAL A O 5
ATOM 5450 N N . THR A 1 47 ? -6.424 1.451 2.678 1.00 0.00 47 THR A N 5
ATOM 5451 C CA . THR A 1 47 ? -7.500 0.828 1.932 1.00 0.00 47 THR A CA 5
ATOM 5452 C C . THR A 1 47 ? -7.235 1.026 0.449 1.00 0.00 47 THR A C 5
ATOM 5453 O O . THR A 1 47 ? -6.596 2.005 0.056 1.00 0.00 47 THR A O 5
ATOM 5464 N N . PHE A 1 48 ? -7.719 0.112 -0.367 1.00 0.00 48 PHE A N 5
ATOM 5465 C CA . PHE A 1 48 ? -7.404 0.125 -1.788 1.00 0.00 48 PHE A CA 5
ATOM 5466 C C . PHE A 1 48 ? -8.309 -0.811 -2.566 1.00 0.00 48 PHE A C 5
ATOM 5467 O O . PHE A 1 48 ? -9.098 -1.563 -1.985 1.00 0.00 48 PHE A O 5
ATOM 5484 N N . GLU A 1 49 ? -8.175 -0.757 -3.880 1.00 0.00 49 GLU A N 5
ATOM 5485 C CA . GLU A 1 49 ? -8.863 -1.670 -4.770 1.00 0.00 49 GLU A CA 5
ATOM 5486 C C . GLU A 1 49 ? -7.870 -2.702 -5.299 1.00 0.00 49 GLU A C 5
ATOM 5487 O O . GLU A 1 49 ? -6.725 -2.366 -5.605 1.00 0.00 49 GLU A O 5
ATOM 5499 N N . PRO A 1 50 ? -8.291 -3.963 -5.428 1.00 0.00 50 PRO A N 5
ATOM 5500 C CA . PRO A 1 50 ? -7.429 -5.044 -5.867 1.00 0.00 50 PRO A CA 5
ATOM 5501 C C . PRO A 1 50 ? -7.474 -5.285 -7.373 1.00 0.00 50 PRO A C 5
ATOM 5502 O O . PRO A 1 50 ? -8.523 -5.159 -8.011 1.00 0.00 50 PRO A O 5
ATOM 5513 N N . THR A 1 51 ? -6.323 -5.625 -7.928 1.00 0.00 51 THR A N 5
ATOM 5514 C CA . THR A 1 51 ? -6.215 -6.004 -9.324 1.00 0.00 51 THR A CA 5
ATOM 5515 C C . THR A 1 51 ? -5.039 -6.956 -9.500 1.00 0.00 51 THR A C 5
ATOM 5516 O O . THR A 1 51 ? -4.071 -6.904 -8.739 1.00 0.00 51 THR A O 5
ATOM 5527 N N . THR A 1 52 ? -5.116 -7.832 -10.481 1.00 0.00 52 THR A N 5
ATOM 5528 C CA . THR A 1 52 ? -4.018 -8.741 -10.736 1.00 0.00 52 THR A CA 5
ATOM 5529 C C . THR A 1 52 ? -3.062 -8.113 -11.741 1.00 0.00 52 THR A C 5
ATOM 5530 O O . THR A 1 52 ? -3.447 -7.222 -12.503 1.00 0.00 52 THR A O 5
ATOM 5541 N N . ASN A 1 53 ? -1.821 -8.556 -11.717 1.00 0.00 53 ASN A N 5
ATOM 5542 C CA . ASN A 1 53 ? -0.801 -8.038 -12.607 1.00 0.00 53 ASN A CA 5
ATOM 5543 C C . ASN A 1 53 ? 0.010 -9.197 -13.167 1.00 0.00 53 ASN A C 5
ATOM 5544 O O . ASN A 1 53 ? -0.165 -10.341 -12.750 1.00 0.00 53 ASN A O 5
ATOM 5555 N N . ASN A 1 54 ? 0.905 -8.902 -14.097 1.00 0.00 54 ASN A N 5
ATOM 5556 C CA . ASN A 1 54 ? 1.733 -9.931 -14.716 1.00 0.00 54 ASN A CA 5
ATOM 5557 C C . ASN A 1 54 ? 2.760 -10.468 -13.726 1.00 0.00 54 ASN A C 5
ATOM 5558 O O . ASN A 1 54 ? 3.298 -11.562 -13.903 1.00 0.00 54 ASN A O 5
ATOM 5569 N N . LYS A 1 55 ? 3.024 -9.688 -12.686 1.00 0.00 55 LYS A N 5
ATOM 5570 C CA . LYS A 1 55 ? 4.061 -10.010 -11.724 1.00 0.00 55 LYS A CA 5
ATOM 5571 C C . LYS A 1 55 ? 3.486 -10.360 -10.351 1.00 0.00 55 LYS A C 5
ATOM 5572 O O . LYS A 1 55 ? 4.217 -10.416 -9.363 1.00 0.00 55 LYS A O 5
ATOM 5591 N N . GLY A 1 56 ? 2.185 -10.597 -10.290 1.00 0.00 56 GLY A N 5
ATOM 5592 C CA . GLY A 1 56 ? 1.558 -10.974 -9.038 1.00 0.00 56 GLY A CA 5
ATOM 5593 C C . GLY A 1 56 ? 0.317 -10.159 -8.759 1.00 0.00 56 GLY A C 5
ATOM 5594 O O . GLY A 1 56 ? -0.305 -9.636 -9.683 1.00 0.00 56 GLY A O 5
ATOM 5598 N N . LEU A 1 57 ? -0.047 -10.046 -7.492 1.00 0.00 57 LEU A N 5
ATOM 5599 C CA . LEU A 1 57 ? -1.193 -9.249 -7.099 1.00 0.00 57 LEU A CA 5
ATOM 5600 C C . LEU A 1 57 ? -0.794 -7.793 -6.904 1.00 0.00 57 LEU A C 5
ATOM 5601 O O . LEU A 1 57 ? 0.331 -7.486 -6.501 1.00 0.00 57 LEU A O 5
ATOM 5617 N N . SER A 1 58 ? -1.726 -6.905 -7.190 1.00 0.00 58 SER A N 5
ATOM 5618 C CA . SER A 1 58 ? -1.473 -5.479 -7.142 1.00 0.00 58 SER A CA 5
ATOM 5619 C C . SER A 1 58 ? -2.712 -4.727 -6.673 1.00 0.00 58 SER A C 5
ATOM 5620 O O . SER A 1 58 ? -3.796 -5.308 -6.553 1.00 0.00 58 SER A O 5
ATOM 5628 N N . ALA A 1 59 ? -2.547 -3.452 -6.376 1.00 0.00 59 ALA A N 5
ATOM 5629 C CA . ALA A 1 59 ? -3.654 -2.636 -5.903 1.00 0.00 59 ALA A CA 5
ATOM 5630 C C . ALA A 1 59 ? -3.554 -1.210 -6.431 1.00 0.00 59 ALA A C 5
ATOM 5631 O O . ALA A 1 59 ? -2.464 -0.737 -6.754 1.00 0.00 59 ALA A O 5
ATOM 5638 N N . TYR A 1 60 ? -4.696 -0.542 -6.528 1.00 0.00 60 TYR A N 5
ATOM 5639 C CA . TYR A 1 60 ? -4.739 0.851 -6.950 1.00 0.00 60 TYR A CA 5
ATOM 5640 C C . TYR A 1 60 ? -5.690 1.637 -6.067 1.00 0.00 60 TYR A C 5
ATOM 5641 O O . TYR A 1 60 ? -6.351 1.064 -5.195 1.00 0.00 60 TYR A O 5
ATOM 5659 N N . ALA A 1 61 ? -5.765 2.938 -6.320 1.00 0.00 61 ALA A N 5
ATOM 5660 C CA . ALA A 1 61 ? -6.573 3.849 -5.510 1.00 0.00 61 ALA A CA 5
ATOM 5661 C C . ALA A 1 61 ? -6.197 3.726 -4.034 1.00 0.00 61 ALA A C 5
ATOM 5662 O O . ALA A 1 61 ? -7.060 3.739 -3.152 1.00 0.00 61 ALA A O 5
ATOM 5669 N N . VAL A 1 62 ? -4.897 3.635 -3.776 1.00 0.00 62 VAL A N 5
ATOM 5670 C CA . VAL A 1 62 ? -4.393 3.383 -2.437 1.00 0.00 62 VAL A CA 5
ATOM 5671 C C . VAL A 1 62 ? -4.498 4.629 -1.567 1.00 0.00 62 VAL A C 5
ATOM 5672 O O . VAL A 1 62 ? -3.832 5.638 -1.814 1.00 0.00 62 VAL A O 5
ATOM 5685 N N . LYS A 1 63 ? -5.358 4.561 -0.567 1.00 0.00 63 LYS A N 5
ATOM 5686 C CA . LYS A 1 63 ? -5.516 5.642 0.373 1.00 0.00 63 LYS A CA 5
ATOM 5687 C C . LYS A 1 63 ? -5.117 5.168 1.769 1.00 0.00 63 LYS A C 5
ATOM 5688 O O . LYS A 1 63 ? -5.605 4.146 2.262 1.00 0.00 63 LYS A O 5
ATOM 5707 N N . VAL A 1 64 ? -4.198 5.886 2.384 1.00 0.00 64 VAL A N 5
ATOM 5708 C CA . VAL A 1 64 ? -3.748 5.549 3.726 1.00 0.00 64 VAL A CA 5
ATOM 5709 C C . VAL A 1 64 ? -4.784 5.985 4.759 1.00 0.00 64 VAL A C 5
ATOM 5710 O O . VAL A 1 64 ? -5.482 6.983 4.557 1.00 0.00 64 VAL A O 5
ATOM 5723 N N . VAL A 1 65 ? -4.895 5.221 5.840 1.00 0.00 65 VAL A N 5
ATOM 5724 C CA . VAL A 1 65 ? -5.819 5.532 6.923 1.00 0.00 65 VAL A CA 5
ATOM 5725 C C . VAL A 1 65 ? -5.056 6.055 8.143 1.00 0.00 65 VAL A C 5
ATOM 5726 O O . VAL A 1 65 ? -4.640 5.278 9.007 1.00 0.00 65 VAL A O 5
ATOM 5739 N N . PRO A 1 66 ? -4.815 7.377 8.204 1.00 0.00 66 PRO A N 5
ATOM 5740 C CA . PRO A 1 66 ? -4.065 7.992 9.301 1.00 0.00 66 PRO A CA 5
ATOM 5741 C C . PRO A 1 66 ? -4.877 8.029 10.591 1.00 0.00 66 PRO A C 5
ATOM 5742 O O . PRO A 1 66 ? -6.065 7.705 10.584 1.00 0.00 66 PRO A O 5
ATOM 5753 N N . LEU A 1 67 ? -4.223 8.424 11.687 1.00 0.00 67 LEU A N 5
ATOM 5754 C CA . LEU A 1 67 ? -4.843 8.507 13.008 1.00 0.00 67 LEU A CA 5
ATOM 5755 C C . LEU A 1 67 ? -5.149 7.123 13.584 1.00 0.00 67 LEU A C 5
ATOM 5756 O O . LEU A 1 67 ? -4.714 6.802 14.691 1.00 0.00 67 LEU A O 5
ATOM 5772 N N . GLU A 1 68 ? -5.884 6.315 12.820 1.00 0.00 68 GLU A N 5
ATOM 5773 C CA . GLU A 1 68 ? -6.279 4.968 13.233 1.00 0.00 68 GLU A CA 5
ATOM 5774 C C . GLU A 1 68 ? -5.047 4.176 13.668 1.00 0.00 68 GLU A C 5
ATOM 5775 O O . GLU A 1 68 ? -4.998 3.635 14.774 1.00 0.00 68 GLU A O 5
ATOM 5787 N N . HIS A 1 69 ? -4.042 4.138 12.805 1.00 0.00 69 HIS A N 5
ATOM 5788 C CA . HIS A 1 69 ? -2.751 3.569 13.164 1.00 0.00 69 HIS A CA 5
ATOM 5789 C C . HIS A 1 69 ? -1.665 4.613 12.978 1.00 0.00 69 HIS A C 5
ATOM 5790 O O . HIS A 1 69 ? -1.053 4.714 11.917 1.00 0.00 69 HIS A O 5
ATOM 5805 N N . HIS A 1 70 ? -1.460 5.412 14.011 1.00 0.00 70 HIS A N 5
ATOM 5806 C CA . HIS A 1 70 ? -0.510 6.512 13.953 1.00 0.00 70 HIS A CA 5
ATOM 5807 C C . HIS A 1 70 ? 0.838 6.099 14.535 1.00 0.00 70 HIS A C 5
ATOM 5808 O O . HIS A 1 70 ? 0.904 5.363 15.519 1.00 0.00 70 HIS A O 5
ATOM 5823 N N . HIS A 1 71 ? 1.908 6.567 13.914 1.00 0.00 71 HIS A N 5
ATOM 5824 C CA . HIS A 1 71 ? 3.260 6.288 14.377 1.00 0.00 71 HIS A CA 5
ATOM 5825 C C . HIS A 1 71 ? 4.133 7.519 14.202 1.00 0.00 71 HIS A C 5
ATOM 5826 O O . HIS A 1 71 ? 3.907 8.323 13.296 1.00 0.00 71 HIS A O 5
ATOM 5841 N N . HIS A 1 72 ? 5.115 7.677 15.078 1.00 0.00 72 HIS A N 5
ATOM 5842 C CA . HIS A 1 72 ? 6.024 8.810 15.007 1.00 0.00 72 HIS A CA 5
ATOM 5843 C C . HIS A 1 72 ? 7.469 8.366 15.141 1.00 0.00 72 HIS A C 5
ATOM 5844 O O . HIS A 1 72 ? 7.756 7.263 15.610 1.00 0.00 72 HIS A O 5
ATOM 5859 N N . HIS A 1 73 ? 8.373 9.229 14.707 1.00 0.00 73 HIS A N 5
ATOM 5860 C CA . HIS A 1 73 ? 9.792 9.031 14.939 1.00 0.00 73 HIS A CA 5
ATOM 5861 C C . HIS A 1 73 ? 10.202 9.699 16.243 1.00 0.00 73 HIS A C 5
ATOM 5862 O O . HIS A 1 73 ? 10.199 10.925 16.355 1.00 0.00 73 HIS A O 5
ATOM 5877 N N . HIS A 1 74 ? 10.530 8.882 17.231 1.00 0.00 74 HIS A N 5
ATOM 5878 C CA . HIS A 1 74 ? 10.877 9.377 18.555 1.00 0.00 74 HIS A CA 5
ATOM 5879 C C . HIS A 1 74 ? 12.353 9.772 18.605 1.00 0.00 74 HIS A C 5
ATOM 5880 O O . HIS A 1 74 ? 13.192 8.906 18.919 1.00 0.00 74 HIS A O 5
ATOM 5896 N N . MET A 1 1 ? -15.570 -3.433 -1.874 1.00 0.00 1 MET A N 6
ATOM 5897 C CA . MET A 1 1 ? -14.509 -3.709 -2.877 1.00 0.00 1 MET A CA 6
ATOM 5898 C C . MET A 1 1 ? -13.142 -3.338 -2.330 1.00 0.00 1 MET A C 6
ATOM 5899 O O . MET A 1 1 ? -12.205 -4.134 -2.385 1.00 0.00 1 MET A O 6
ATOM 5915 N N . ALA A 1 2 ? -13.031 -2.119 -1.812 1.00 0.00 2 ALA A N 6
ATOM 5916 C CA . ALA A 1 2 ? -11.785 -1.641 -1.236 1.00 0.00 2 ALA A CA 6
ATOM 5917 C C . ALA A 1 2 ? -11.396 -2.492 -0.037 1.00 0.00 2 ALA A C 6
ATOM 5918 O O . ALA A 1 2 ? -12.171 -2.642 0.909 1.00 0.00 2 ALA A O 6
ATOM 5925 N N . MET A 1 3 ? -10.207 -3.067 -0.091 1.00 0.00 3 MET A N 6
ATOM 5926 C CA . MET A 1 3 ? -9.725 -3.921 0.985 1.00 0.00 3 MET A CA 6
ATOM 5927 C C . MET A 1 3 ? -8.747 -3.156 1.859 1.00 0.00 3 MET A C 6
ATOM 5928 O O . MET A 1 3 ? -8.104 -2.209 1.399 1.00 0.00 3 MET A O 6
ATOM 5942 N N . ASN A 1 4 ? -8.641 -3.559 3.112 1.00 0.00 4 ASN A N 6
ATOM 5943 C CA . ASN A 1 4 ? -7.716 -2.934 4.036 1.00 0.00 4 ASN A CA 6
ATOM 5944 C C . ASN A 1 4 ? -6.449 -3.767 4.165 1.00 0.00 4 ASN A C 6
ATOM 5945 O O . ASN A 1 4 ? -6.486 -4.998 4.099 1.00 0.00 4 ASN A O 6
ATOM 5956 N N . GLY A 1 5 ? -5.331 -3.085 4.323 1.00 0.00 5 GLY A N 6
ATOM 5957 C CA . GLY A 1 5 ? -4.067 -3.759 4.507 1.00 0.00 5 GLY A CA 6
ATOM 5958 C C . GLY A 1 5 ? -3.158 -2.996 5.442 1.00 0.00 5 GLY A C 6
ATOM 5959 O O . GLY A 1 5 ? -3.377 -1.810 5.698 1.00 0.00 5 GLY A O 6
ATOM 5963 N N . THR A 1 6 ? -2.143 -3.669 5.956 1.00 0.00 6 THR A N 6
ATOM 5964 C CA . THR A 1 6 ? -1.197 -3.047 6.860 1.00 0.00 6 THR A CA 6
ATOM 5965 C C . THR A 1 6 ? 0.164 -2.910 6.188 1.00 0.00 6 THR A C 6
ATOM 5966 O O . THR A 1 6 ? 0.659 -3.846 5.556 1.00 0.00 6 THR A O 6
ATOM 5977 N N . ILE A 1 7 ? 0.754 -1.739 6.324 1.00 0.00 7 ILE A N 6
ATOM 5978 C CA . ILE A 1 7 ? 2.023 -1.433 5.678 1.00 0.00 7 ILE A CA 6
ATOM 5979 C C . ILE A 1 7 ? 3.178 -2.075 6.438 1.00 0.00 7 ILE A C 6
ATOM 5980 O O . ILE A 1 7 ? 3.446 -1.720 7.590 1.00 0.00 7 ILE A O 6
ATOM 5996 N N . THR A 1 8 ? 3.857 -3.019 5.797 1.00 0.00 8 THR A N 6
ATOM 5997 C CA . THR A 1 8 ? 4.931 -3.747 6.444 1.00 0.00 8 THR A CA 6
ATOM 5998 C C . THR A 1 8 ? 6.286 -3.329 5.893 1.00 0.00 8 THR A C 6
ATOM 5999 O O . THR A 1 8 ? 7.247 -3.147 6.639 1.00 0.00 8 THR A O 6
ATOM 6010 N N . THR A 1 9 ? 6.359 -3.179 4.581 1.00 0.00 9 THR A N 6
ATOM 6011 C CA . THR A 1 9 ? 7.584 -2.761 3.931 1.00 0.00 9 THR A CA 6
ATOM 6012 C C . THR A 1 9 ? 7.305 -1.606 2.975 1.00 0.00 9 THR A C 6
ATOM 6013 O O . THR A 1 9 ? 6.470 -1.724 2.088 1.00 0.00 9 THR A O 6
ATOM 6024 N N . TRP A 1 10 ? 7.982 -0.488 3.171 1.00 0.00 10 TRP A N 6
ATOM 6025 C CA . TRP A 1 10 ? 7.807 0.662 2.298 1.00 0.00 10 TRP A CA 6
ATOM 6026 C C . TRP A 1 10 ? 9.130 1.389 2.110 1.00 0.00 10 TRP A C 6
ATOM 6027 O O . TRP A 1 10 ? 9.874 1.605 3.069 1.00 0.00 10 TRP A O 6
ATOM 6048 N N . PHE A 1 11 ? 9.417 1.750 0.871 1.00 0.00 11 PHE A N 6
ATOM 6049 C CA . PHE A 1 11 ? 10.622 2.486 0.541 1.00 0.00 11 PHE A CA 6
ATOM 6050 C C . PHE A 1 11 ? 10.248 3.861 0.005 1.00 0.00 11 PHE A C 6
ATOM 6051 O O . PHE A 1 11 ? 10.110 4.039 -1.201 1.00 0.00 11 PHE A O 6
ATOM 6068 N N . LYS A 1 12 ? 10.064 4.820 0.908 1.00 0.00 12 LYS A N 6
ATOM 6069 C CA . LYS A 1 12 ? 9.676 6.178 0.526 1.00 0.00 12 LYS A CA 6
ATOM 6070 C C . LYS A 1 12 ? 10.739 6.789 -0.378 1.00 0.00 12 LYS A C 6
ATOM 6071 O O . LYS A 1 12 ? 10.456 7.644 -1.216 1.00 0.00 12 LYS A O 6
ATOM 6090 N N . ASP A 1 13 ? 11.962 6.319 -0.196 1.00 0.00 13 ASP A N 6
ATOM 6091 C CA . ASP A 1 13 ? 13.109 6.775 -0.975 1.00 0.00 13 ASP A CA 6
ATOM 6092 C C . ASP A 1 13 ? 12.953 6.480 -2.467 1.00 0.00 13 ASP A C 6
ATOM 6093 O O . ASP A 1 13 ? 13.402 7.255 -3.309 1.00 0.00 13 ASP A O 6
ATOM 6102 N N . LYS A 1 14 ? 12.310 5.368 -2.797 1.00 0.00 14 LYS A N 6
ATOM 6103 C CA . LYS A 1 14 ? 12.214 4.948 -4.190 1.00 0.00 14 LYS A CA 6
ATOM 6104 C C . LYS A 1 14 ? 10.767 4.870 -4.669 1.00 0.00 14 LYS A C 6
ATOM 6105 O O . LYS A 1 14 ? 10.506 4.926 -5.869 1.00 0.00 14 LYS A O 6
ATOM 6124 N N . GLY A 1 15 ? 9.829 4.739 -3.740 1.00 0.00 15 GLY A N 6
ATOM 6125 C CA . GLY A 1 15 ? 8.423 4.690 -4.106 1.00 0.00 15 GLY A CA 6
ATOM 6126 C C . GLY A 1 15 ? 7.890 3.273 -4.206 1.00 0.00 15 GLY A C 6
ATOM 6127 O O . GLY A 1 15 ? 6.794 3.046 -4.724 1.00 0.00 15 GLY A O 6
ATOM 6131 N N . PHE A 1 16 ? 8.668 2.320 -3.715 1.00 0.00 16 PHE A N 6
ATOM 6132 C CA . PHE A 1 16 ? 8.259 0.920 -3.709 1.00 0.00 16 PHE A CA 6
ATOM 6133 C C . PHE A 1 16 ? 7.707 0.553 -2.344 1.00 0.00 16 PHE A C 6
ATOM 6134 O O . PHE A 1 16 ? 7.978 1.236 -1.356 1.00 0.00 16 PHE A O 6
ATOM 6151 N N . GLY A 1 17 ? 6.951 -0.528 -2.284 1.00 0.00 17 GLY A N 6
ATOM 6152 C CA . GLY A 1 17 ? 6.386 -0.957 -1.023 1.00 0.00 17 GLY A CA 6
ATOM 6153 C C . GLY A 1 17 ? 5.593 -2.241 -1.139 1.00 0.00 17 GLY A C 6
ATOM 6154 O O . GLY A 1 17 ? 5.206 -2.644 -2.239 1.00 0.00 17 GLY A O 6
ATOM 6158 N N . PHE A 1 18 ? 5.357 -2.878 -0.001 1.00 0.00 18 PHE A N 6
ATOM 6159 C CA . PHE A 1 18 ? 4.592 -4.107 0.061 1.00 0.00 18 PHE A CA 6
ATOM 6160 C C . PHE A 1 18 ? 3.656 -4.030 1.251 1.00 0.00 18 PHE A C 6
ATOM 6161 O O . PHE A 1 18 ? 4.086 -3.763 2.376 1.00 0.00 18 PHE A O 6
ATOM 6178 N N . ILE A 1 19 ? 2.386 -4.242 1.002 1.00 0.00 19 ILE A N 6
ATOM 6179 C CA . ILE A 1 19 ? 1.385 -4.128 2.043 1.00 0.00 19 ILE A CA 6
ATOM 6180 C C . ILE A 1 19 ? 0.642 -5.445 2.206 1.00 0.00 19 ILE A C 6
ATOM 6181 O O . ILE A 1 19 ? 0.185 -6.038 1.227 1.00 0.00 19 ILE A O 6
ATOM 6197 N N . LYS A 1 20 ? 0.550 -5.902 3.445 1.00 0.00 20 LYS A N 6
ATOM 6198 C CA . LYS A 1 20 ? -0.088 -7.166 3.752 1.00 0.00 20 LYS A CA 6
ATOM 6199 C C . LYS A 1 20 ? -1.545 -6.926 4.108 1.00 0.00 20 LYS A C 6
ATOM 6200 O O . LYS A 1 20 ? -1.845 -6.192 5.049 1.00 0.00 20 LYS A O 6
ATOM 6219 N N . ASP A 1 21 ? -2.445 -7.535 3.358 1.00 0.00 21 ASP A N 6
ATOM 6220 C CA . ASP A 1 21 ? -3.870 -7.311 3.566 1.00 0.00 21 ASP A CA 6
ATOM 6221 C C . ASP A 1 21 ? -4.418 -8.246 4.631 1.00 0.00 21 ASP A C 6
ATOM 6222 O O . ASP A 1 21 ? -3.671 -8.984 5.279 1.00 0.00 21 ASP A O 6
ATOM 6231 N N . GLU A 1 22 ? -5.726 -8.209 4.798 1.00 0.00 22 GLU A N 6
ATOM 6232 C CA . GLU A 1 22 ? -6.383 -8.996 5.830 1.00 0.00 22 GLU A CA 6
ATOM 6233 C C . GLU A 1 22 ? -6.804 -10.364 5.296 1.00 0.00 22 GLU A C 6
ATOM 6234 O O . GLU A 1 22 ? -7.192 -11.245 6.062 1.00 0.00 22 GLU A O 6
ATOM 6246 N N . ASN A 1 23 ? -6.724 -10.542 3.983 1.00 0.00 23 ASN A N 6
ATOM 6247 C CA . ASN A 1 23 ? -7.042 -11.828 3.380 1.00 0.00 23 ASN A CA 6
ATOM 6248 C C . ASN A 1 23 ? -5.862 -12.769 3.572 1.00 0.00 23 ASN A C 6
ATOM 6249 O O . ASN A 1 23 ? -6.033 -13.935 3.928 1.00 0.00 23 ASN A O 6
ATOM 6260 N N . GLY A 1 24 ? -4.660 -12.248 3.362 1.00 0.00 24 GLY A N 6
ATOM 6261 C CA . GLY A 1 24 ? -3.468 -13.027 3.612 1.00 0.00 24 GLY A CA 6
ATOM 6262 C C . GLY A 1 24 ? -2.563 -13.115 2.404 1.00 0.00 24 GLY A C 6
ATOM 6263 O O . GLY A 1 24 ? -2.065 -14.193 2.073 1.00 0.00 24 GLY A O 6
ATOM 6267 N N . ASP A 1 25 ? -2.352 -11.989 1.743 1.00 0.00 25 ASP A N 6
ATOM 6268 C CA . ASP A 1 25 ? -1.467 -11.941 0.588 1.00 0.00 25 ASP A CA 6
ATOM 6269 C C . ASP A 1 25 ? -0.569 -10.711 0.653 1.00 0.00 25 ASP A C 6
ATOM 6270 O O . ASP A 1 25 ? -0.847 -9.766 1.393 1.00 0.00 25 ASP A O 6
ATOM 6279 N N . ASN A 1 26 ? 0.507 -10.738 -0.117 1.00 0.00 26 ASN A N 6
ATOM 6280 C CA . ASN A 1 26 ? 1.425 -9.624 -0.203 1.00 0.00 26 ASN A CA 6
ATOM 6281 C C . ASN A 1 26 ? 1.449 -9.094 -1.627 1.00 0.00 26 ASN A C 6
ATOM 6282 O O . ASN A 1 26 ? 1.650 -9.843 -2.582 1.00 0.00 26 ASN A O 6
ATOM 6293 N N . ARG A 1 27 ? 1.233 -7.802 -1.769 1.00 0.00 27 ARG A N 6
ATOM 6294 C CA . ARG A 1 27 ? 1.085 -7.206 -3.084 1.00 0.00 27 ARG A CA 6
ATOM 6295 C C . ARG A 1 27 ? 2.016 -6.027 -3.259 1.00 0.00 27 ARG A C 6
ATOM 6296 O O . ARG A 1 27 ? 2.325 -5.313 -2.302 1.00 0.00 27 ARG A O 6
ATOM 6317 N N . TYR A 1 28 ? 2.484 -5.858 -4.483 1.00 0.00 28 TYR A N 6
ATOM 6318 C CA . TYR A 1 28 ? 3.389 -4.777 -4.817 1.00 0.00 28 TYR A CA 6
ATOM 6319 C C . TYR A 1 28 ? 2.630 -3.466 -4.927 1.00 0.00 28 TYR A C 6
ATOM 6320 O O . TYR A 1 28 ? 1.623 -3.375 -5.634 1.00 0.00 28 TYR A O 6
ATOM 6338 N N . PHE A 1 29 ? 3.101 -2.465 -4.207 1.00 0.00 29 PHE A N 6
ATOM 6339 C CA . PHE A 1 29 ? 2.519 -1.140 -4.275 1.00 0.00 29 PHE A CA 6
ATOM 6340 C C . PHE A 1 29 ? 3.507 -0.177 -4.899 1.00 0.00 29 PHE A C 6
ATOM 6341 O O . PHE A 1 29 ? 4.720 -0.391 -4.852 1.00 0.00 29 PHE A O 6
ATOM 6358 N N . HIS A 1 30 ? 2.983 0.876 -5.487 1.00 0.00 30 HIS A N 6
ATOM 6359 C CA . HIS A 1 30 ? 3.806 1.835 -6.196 1.00 0.00 30 HIS A CA 6
ATOM 6360 C C . HIS A 1 30 ? 3.278 3.247 -5.949 1.00 0.00 30 HIS A C 6
ATOM 6361 O O . HIS A 1 30 ? 2.080 3.499 -6.089 1.00 0.00 30 HIS A O 6
ATOM 6376 N N . VAL A 1 31 ? 4.185 4.151 -5.585 1.00 0.00 31 VAL A N 6
ATOM 6377 C CA . VAL A 1 31 ? 3.841 5.503 -5.129 1.00 0.00 31 VAL A CA 6
ATOM 6378 C C . VAL A 1 31 ? 2.865 6.238 -6.067 1.00 0.00 31 VAL A C 6
ATOM 6379 O O . VAL A 1 31 ? 2.016 6.998 -5.604 1.00 0.00 31 VAL A O 6
ATOM 6392 N N . ILE A 1 32 ? 2.976 5.991 -7.370 1.00 0.00 32 ILE A N 6
ATOM 6393 C CA . ILE A 1 32 ? 2.152 6.677 -8.367 1.00 0.00 32 ILE A CA 6
ATOM 6394 C C . ILE A 1 32 ? 0.652 6.493 -8.107 1.00 0.00 32 ILE A C 6
ATOM 6395 O O . ILE A 1 32 ? -0.150 7.397 -8.346 1.00 0.00 32 ILE A O 6
ATOM 6411 N N . LYS A 1 33 ? 0.282 5.330 -7.597 1.00 0.00 33 LYS A N 6
ATOM 6412 C CA . LYS A 1 33 ? -1.121 4.994 -7.384 1.00 0.00 33 LYS A CA 6
ATOM 6413 C C . LYS A 1 33 ? -1.542 5.248 -5.943 1.00 0.00 33 LYS A C 6
ATOM 6414 O O . LYS A 1 33 ? -2.642 4.870 -5.535 1.00 0.00 33 LYS A O 6
ATOM 6433 N N . VAL A 1 34 ? -0.675 5.890 -5.174 1.00 0.00 34 VAL A N 6
ATOM 6434 C CA . VAL A 1 34 ? -0.989 6.208 -3.792 1.00 0.00 34 VAL A CA 6
ATOM 6435 C C . VAL A 1 34 ? -1.492 7.641 -3.691 1.00 0.00 34 VAL A C 6
ATOM 6436 O O . VAL A 1 34 ? -0.875 8.562 -4.229 1.00 0.00 34 VAL A O 6
ATOM 6449 N N . ALA A 1 35 ? -2.618 7.821 -3.018 1.00 0.00 35 ALA A N 6
ATOM 6450 C CA . ALA A 1 35 ? -3.222 9.137 -2.873 1.00 0.00 35 ALA A CA 6
ATOM 6451 C C . ALA A 1 35 ? -2.433 9.998 -1.896 1.00 0.00 35 ALA A C 6
ATOM 6452 O O . ALA A 1 35 ? -2.155 11.164 -2.163 1.00 0.00 35 ALA A O 6
ATOM 6459 N N . ASN A 1 36 ? -2.073 9.415 -0.767 1.00 0.00 36 ASN A N 6
ATOM 6460 C CA . ASN A 1 36 ? -1.324 10.127 0.259 1.00 0.00 36 ASN A CA 6
ATOM 6461 C C . ASN A 1 36 ? -0.143 9.284 0.745 1.00 0.00 36 ASN A C 6
ATOM 6462 O O . ASN A 1 36 ? -0.200 8.653 1.799 1.00 0.00 36 ASN A O 6
ATOM 6473 N N . PRO A 1 37 ? 0.951 9.271 -0.037 1.00 0.00 37 PRO A N 6
ATOM 6474 C CA . PRO A 1 37 ? 2.108 8.402 0.219 1.00 0.00 37 PRO A CA 6
ATOM 6475 C C . PRO A 1 37 ? 2.975 8.870 1.384 1.00 0.00 37 PRO A C 6
ATOM 6476 O O . PRO A 1 37 ? 3.705 8.082 1.980 1.00 0.00 37 PRO A O 6
ATOM 6487 N N . ASP A 1 38 ? 2.891 10.151 1.710 1.00 0.00 38 ASP A N 6
ATOM 6488 C CA . ASP A 1 38 ? 3.698 10.713 2.790 1.00 0.00 38 ASP A CA 6
ATOM 6489 C C . ASP A 1 38 ? 3.211 10.223 4.149 1.00 0.00 38 ASP A C 6
ATOM 6490 O O . ASP A 1 38 ? 3.991 10.097 5.095 1.00 0.00 38 ASP A O 6
ATOM 6499 N N . LEU A 1 39 ? 1.926 9.912 4.229 1.00 0.00 39 LEU A N 6
ATOM 6500 C CA . LEU A 1 39 ? 1.327 9.459 5.473 1.00 0.00 39 LEU A CA 6
ATOM 6501 C C . LEU A 1 39 ? 1.577 7.973 5.661 1.00 0.00 39 LEU A C 6
ATOM 6502 O O . LEU A 1 39 ? 1.257 7.397 6.701 1.00 0.00 39 LEU A O 6
ATOM 6518 N N . ILE A 1 40 ? 2.167 7.367 4.644 1.00 0.00 40 ILE A N 6
ATOM 6519 C CA . ILE A 1 40 ? 2.517 5.965 4.685 1.00 0.00 40 ILE A CA 6
ATOM 6520 C C . ILE A 1 40 ? 3.700 5.734 5.618 1.00 0.00 40 ILE A C 6
ATOM 6521 O O . ILE A 1 40 ? 4.818 6.196 5.365 1.00 0.00 40 ILE A O 6
ATOM 6537 N N . LYS A 1 41 ? 3.428 5.050 6.715 1.00 0.00 41 LYS A N 6
ATOM 6538 C CA . LYS A 1 41 ? 4.454 4.644 7.661 1.00 0.00 41 LYS A CA 6
ATOM 6539 C C . LYS A 1 41 ? 4.234 3.181 8.025 1.00 0.00 41 LYS A C 6
ATOM 6540 O O . LYS A 1 41 ? 3.242 2.581 7.607 1.00 0.00 41 LYS A O 6
ATOM 6559 N N . LYS A 1 42 ? 5.141 2.608 8.798 1.00 0.00 42 LYS A N 6
ATOM 6560 C CA . LYS A 1 42 ? 5.044 1.202 9.156 1.00 0.00 42 LYS A CA 6
ATOM 6561 C C . LYS A 1 42 ? 3.881 0.996 10.122 1.00 0.00 42 LYS A C 6
ATOM 6562 O O . LYS A 1 42 ? 3.620 1.847 10.977 1.00 0.00 42 LYS A O 6
ATOM 6581 N N . ASP A 1 43 ? 3.162 -0.112 9.937 1.00 0.00 43 ASP A N 6
ATOM 6582 C CA . ASP A 1 43 ? 2.063 -0.518 10.825 1.00 0.00 43 ASP A CA 6
ATOM 6583 C C . ASP A 1 43 ? 0.808 0.335 10.596 1.00 0.00 43 ASP A C 6
ATOM 6584 O O . ASP A 1 43 ? -0.188 0.209 11.309 1.00 0.00 43 ASP A O 6
ATOM 6593 N N . ALA A 1 44 ? 0.848 1.191 9.586 1.00 0.00 44 ALA A N 6
ATOM 6594 C CA . ALA A 1 44 ? -0.312 1.998 9.238 1.00 0.00 44 ALA A CA 6
ATOM 6595 C C . ALA A 1 44 ? -1.288 1.186 8.394 1.00 0.00 44 ALA A C 6
ATOM 6596 O O . ALA A 1 44 ? -0.883 0.262 7.682 1.00 0.00 44 ALA A O 6
ATOM 6603 N N . ALA A 1 45 ? -2.569 1.525 8.476 1.00 0.00 45 ALA A N 6
ATOM 6604 C CA . ALA A 1 45 ? -3.594 0.809 7.732 1.00 0.00 45 ALA A CA 6
ATOM 6605 C C . ALA A 1 45 ? -4.000 1.593 6.491 1.00 0.00 45 ALA A C 6
ATOM 6606 O O . ALA A 1 45 ? -4.164 2.814 6.539 1.00 0.00 45 ALA A O 6
ATOM 6613 N N . VAL A 1 46 ? -4.140 0.896 5.379 1.00 0.00 46 VAL A N 6
ATOM 6614 C CA . VAL A 1 46 ? -4.537 1.525 4.132 1.00 0.00 46 VAL A CA 6
ATOM 6615 C C . VAL A 1 46 ? -5.684 0.769 3.480 1.00 0.00 46 VAL A C 6
ATOM 6616 O O . VAL A 1 46 ? -5.915 -0.406 3.765 1.00 0.00 46 VAL A O 6
ATOM 6629 N N . THR A 1 47 ? -6.395 1.460 2.613 1.00 0.00 47 THR A N 6
ATOM 6630 C CA . THR A 1 47 ? -7.445 0.858 1.811 1.00 0.00 47 THR A CA 6
ATOM 6631 C C . THR A 1 47 ? -7.090 0.985 0.337 1.00 0.00 47 THR A C 6
ATOM 6632 O O . THR A 1 47 ? -6.643 2.044 -0.109 1.00 0.00 47 THR A O 6
ATOM 6643 N N . PHE A 1 48 ? -7.270 -0.087 -0.416 1.00 0.00 48 PHE A N 6
ATOM 6644 C CA . PHE A 1 48 ? -6.839 -0.109 -1.804 1.00 0.00 48 PHE A CA 6
ATOM 6645 C C . PHE A 1 48 ? -7.800 -0.892 -2.689 1.00 0.00 48 PHE A C 6
ATOM 6646 O O . PHE A 1 48 ? -8.647 -1.647 -2.203 1.00 0.00 48 PHE A O 6
ATOM 6663 N N . GLU A 1 49 ? -7.649 -0.696 -3.991 1.00 0.00 49 GLU A N 6
ATOM 6664 C CA . GLU A 1 49 ? -8.423 -1.423 -4.983 1.00 0.00 49 GLU A CA 6
ATOM 6665 C C . GLU A 1 49 ? -7.602 -2.589 -5.517 1.00 0.00 49 GLU A C 6
ATOM 6666 O O . GLU A 1 49 ? -6.393 -2.457 -5.716 1.00 0.00 49 GLU A O 6
ATOM 6678 N N . PRO A 1 50 ? -8.240 -3.736 -5.776 1.00 0.00 50 PRO A N 6
ATOM 6679 C CA . PRO A 1 50 ? -7.555 -4.903 -6.328 1.00 0.00 50 PRO A CA 6
ATOM 6680 C C . PRO A 1 50 ? -7.290 -4.784 -7.827 1.00 0.00 50 PRO A C 6
ATOM 6681 O O . PRO A 1 50 ? -8.106 -4.240 -8.575 1.00 0.00 50 PRO A O 6
ATOM 6692 N N . THR A 1 51 ? -6.140 -5.287 -8.251 1.00 0.00 51 THR A N 6
ATOM 6693 C CA . THR A 1 51 ? -5.775 -5.304 -9.658 1.00 0.00 51 THR A CA 6
ATOM 6694 C C . THR A 1 51 ? -4.722 -6.386 -9.902 1.00 0.00 51 THR A C 6
ATOM 6695 O O . THR A 1 51 ? -4.147 -6.929 -8.955 1.00 0.00 51 THR A O 6
ATOM 6706 N N . THR A 1 52 ? -4.486 -6.713 -11.160 1.00 0.00 52 THR A N 6
ATOM 6707 C CA . THR A 1 52 ? -3.509 -7.725 -11.506 1.00 0.00 52 THR A CA 6
ATOM 6708 C C . THR A 1 52 ? -2.337 -7.119 -12.257 1.00 0.00 52 THR A C 6
ATOM 6709 O O . THR A 1 52 ? -2.498 -6.167 -13.023 1.00 0.00 52 THR A O 6
ATOM 6720 N N . ASN A 1 53 ? -1.161 -7.667 -12.020 1.00 0.00 53 ASN A N 6
ATOM 6721 C CA . ASN A 1 53 ? 0.054 -7.202 -12.662 1.00 0.00 53 ASN A CA 6
ATOM 6722 C C . ASN A 1 53 ? 0.839 -8.406 -13.169 1.00 0.00 53 ASN A C 6
ATOM 6723 O O . ASN A 1 53 ? 0.426 -9.548 -12.960 1.00 0.00 53 ASN A O 6
ATOM 6734 N N . ASN A 1 54 ? 1.954 -8.163 -13.836 1.00 0.00 54 ASN A N 6
ATOM 6735 C CA . ASN A 1 54 ? 2.836 -9.247 -14.248 1.00 0.00 54 ASN A CA 6
ATOM 6736 C C . ASN A 1 54 ? 3.614 -9.768 -13.046 1.00 0.00 54 ASN A C 6
ATOM 6737 O O . ASN A 1 54 ? 4.014 -10.933 -13.004 1.00 0.00 54 ASN A O 6
ATOM 6748 N N . LYS A 1 55 ? 3.793 -8.904 -12.054 1.00 0.00 55 LYS A N 6
ATOM 6749 C CA . LYS A 1 55 ? 4.491 -9.266 -10.833 1.00 0.00 55 LYS A CA 6
ATOM 6750 C C . LYS A 1 55 ? 3.614 -10.147 -9.943 1.00 0.00 55 LYS A C 6
ATOM 6751 O O . LYS A 1 55 ? 4.101 -10.773 -9.003 1.00 0.00 55 LYS A O 6
ATOM 6770 N N . GLY A 1 56 ? 2.324 -10.193 -10.245 1.00 0.00 56 GLY A N 6
ATOM 6771 C CA . GLY A 1 56 ? 1.400 -10.965 -9.444 1.00 0.00 56 GLY A CA 6
ATOM 6772 C C . GLY A 1 56 ? 0.182 -10.154 -9.076 1.00 0.00 56 GLY A C 6
ATOM 6773 O O . GLY A 1 56 ? -0.347 -9.414 -9.908 1.00 0.00 56 GLY A O 6
ATOM 6777 N N . LEU A 1 57 ? -0.263 -10.283 -7.839 1.00 0.00 57 LEU A N 6
ATOM 6778 C CA . LEU A 1 57 ? -1.372 -9.488 -7.353 1.00 0.00 57 LEU A CA 6
ATOM 6779 C C . LEU A 1 57 ? -0.875 -8.113 -6.930 1.00 0.00 57 LEU A C 6
ATOM 6780 O O . LEU A 1 57 ? 0.207 -7.978 -6.354 1.00 0.00 57 LEU A O 6
ATOM 6796 N N . SER A 1 58 ? -1.646 -7.092 -7.249 1.00 0.00 58 SER A N 6
ATOM 6797 C CA . SER A 1 58 ? -1.247 -5.722 -7.008 1.00 0.00 58 SER A CA 6
ATOM 6798 C C . SER A 1 58 ? -2.457 -4.882 -6.612 1.00 0.00 58 SER A C 6
ATOM 6799 O O . SER A 1 58 ? -3.598 -5.345 -6.705 1.00 0.00 58 SER A O 6
ATOM 6807 N N . ALA A 1 59 ? -2.214 -3.672 -6.138 1.00 0.00 59 ALA A N 6
ATOM 6808 C CA . ALA A 1 59 ? -3.294 -2.804 -5.704 1.00 0.00 59 ALA A CA 6
ATOM 6809 C C . ALA A 1 59 ? -3.062 -1.364 -6.144 1.00 0.00 59 ALA A C 6
ATOM 6810 O O . ALA A 1 59 ? -1.921 -0.916 -6.264 1.00 0.00 59 ALA A O 6
ATOM 6817 N N . TYR A 1 60 ? -4.153 -0.649 -6.389 1.00 0.00 60 TYR A N 6
ATOM 6818 C CA . TYR A 1 60 ? -4.084 0.755 -6.771 1.00 0.00 60 TYR A CA 6
ATOM 6819 C C . TYR A 1 60 ? -5.092 1.563 -5.975 1.00 0.00 60 TYR A C 6
ATOM 6820 O O . TYR A 1 60 ? -5.796 1.013 -5.124 1.00 0.00 60 TYR A O 6
ATOM 6838 N N . ALA A 1 61 ? -5.163 2.861 -6.268 1.00 0.00 61 ALA A N 6
ATOM 6839 C CA . ALA A 1 61 ? -6.011 3.785 -5.516 1.00 0.00 61 ALA A CA 6
ATOM 6840 C C . ALA A 1 61 ? -5.705 3.686 -4.025 1.00 0.00 61 ALA A C 6
ATOM 6841 O O . ALA A 1 61 ? -6.606 3.695 -3.186 1.00 0.00 61 ALA A O 6
ATOM 6848 N N . VAL A 1 62 ? -4.416 3.605 -3.717 1.00 0.00 62 VAL A N 6
ATOM 6849 C CA . VAL A 1 62 ? -3.951 3.378 -2.357 1.00 0.00 62 VAL A CA 6
ATOM 6850 C C . VAL A 1 62 ? -4.246 4.580 -1.472 1.00 0.00 62 VAL A C 6
ATOM 6851 O O . VAL A 1 62 ? -3.546 5.595 -1.510 1.00 0.00 62 VAL A O 6
ATOM 6864 N N . LYS A 1 63 ? -5.305 4.464 -0.700 1.00 0.00 63 LYS A N 6
ATOM 6865 C CA . LYS A 1 63 ? -5.725 5.520 0.188 1.00 0.00 63 LYS A CA 6
ATOM 6866 C C . LYS A 1 63 ? -5.444 5.125 1.628 1.00 0.00 63 LYS A C 6
ATOM 6867 O O . LYS A 1 63 ? -6.002 4.146 2.132 1.00 0.00 63 LYS A O 6
ATOM 6886 N N . VAL A 1 64 ? -4.571 5.875 2.275 1.00 0.00 64 VAL A N 6
ATOM 6887 C CA . VAL A 1 64 ? -4.193 5.592 3.653 1.00 0.00 64 VAL A CA 6
ATOM 6888 C C . VAL A 1 64 ? -5.352 5.913 4.592 1.00 0.00 64 VAL A C 6
ATOM 6889 O O . VAL A 1 64 ? -6.158 6.800 4.307 1.00 0.00 64 VAL A O 6
ATOM 6902 N N . VAL A 1 65 ? -5.445 5.167 5.683 1.00 0.00 65 VAL A N 6
ATOM 6903 C CA . VAL A 1 65 ? -6.493 5.360 6.675 1.00 0.00 65 VAL A CA 6
ATOM 6904 C C . VAL A 1 65 ? -5.929 6.054 7.915 1.00 0.00 65 VAL A C 6
ATOM 6905 O O . VAL A 1 65 ? -5.454 5.398 8.847 1.00 0.00 65 VAL A O 6
ATOM 6918 N N . PRO A 1 66 ? -5.918 7.393 7.922 1.00 0.00 66 PRO A N 6
ATOM 6919 C CA . PRO A 1 66 ? -5.399 8.157 9.042 1.00 0.00 66 PRO A CA 6
ATOM 6920 C C . PRO A 1 66 ? -6.426 8.303 10.156 1.00 0.00 66 PRO A C 6
ATOM 6921 O O . PRO A 1 66 ? -7.627 8.396 9.900 1.00 0.00 66 PRO A O 6
ATOM 6932 N N . LEU A 1 67 ? -5.950 8.300 11.390 1.00 0.00 67 LEU A N 6
ATOM 6933 C CA . LEU A 1 67 ? -6.811 8.511 12.547 1.00 0.00 67 LEU A CA 6
ATOM 6934 C C . LEU A 1 67 ? -7.491 9.877 12.472 1.00 0.00 67 LEU A C 6
ATOM 6935 O O . LEU A 1 67 ? -8.553 10.088 13.054 1.00 0.00 67 LEU A O 6
ATOM 6951 N N . GLU A 1 68 ? -6.876 10.795 11.744 1.00 0.00 68 GLU A N 6
ATOM 6952 C CA . GLU A 1 68 ? -7.442 12.115 11.535 1.00 0.00 68 GLU A CA 6
ATOM 6953 C C . GLU A 1 68 ? -6.761 12.782 10.349 1.00 0.00 68 GLU A C 6
ATOM 6954 O O . GLU A 1 68 ? -7.265 12.749 9.228 1.00 0.00 68 GLU A O 6
ATOM 6966 N N . HIS A 1 69 ? -5.598 13.355 10.602 1.00 0.00 69 HIS A N 6
ATOM 6967 C CA . HIS A 1 69 ? -4.817 13.999 9.563 1.00 0.00 69 HIS A CA 6
ATOM 6968 C C . HIS A 1 69 ? -3.378 13.517 9.624 1.00 0.00 69 HIS A C 6
ATOM 6969 O O . HIS A 1 69 ? -2.846 13.021 8.632 1.00 0.00 69 HIS A O 6
ATOM 6984 N N . HIS A 1 70 ? -2.773 13.662 10.808 1.00 0.00 70 HIS A N 6
ATOM 6985 C CA . HIS A 1 70 ? -1.388 13.257 11.057 1.00 0.00 70 HIS A CA 6
ATOM 6986 C C . HIS A 1 70 ? -0.422 14.189 10.323 1.00 0.00 70 HIS A C 6
ATOM 6987 O O . HIS A 1 70 ? -0.533 14.395 9.113 1.00 0.00 70 HIS A O 6
ATOM 7002 N N . HIS A 1 71 ? 0.520 14.764 11.061 1.00 0.00 71 HIS A N 6
ATOM 7003 C CA . HIS A 1 71 ? 1.412 15.769 10.493 1.00 0.00 71 HIS A CA 6
ATOM 7004 C C . HIS A 1 71 ? 2.291 15.169 9.399 1.00 0.00 71 HIS A C 6
ATOM 7005 O O . HIS A 1 71 ? 2.838 14.075 9.551 1.00 0.00 71 HIS A O 6
ATOM 7020 N N . HIS A 1 72 ? 2.395 15.887 8.292 1.00 0.00 72 HIS A N 6
ATOM 7021 C CA . HIS A 1 72 ? 3.202 15.449 7.161 1.00 0.00 72 HIS A CA 6
ATOM 7022 C C . HIS A 1 72 ? 4.674 15.687 7.444 1.00 0.00 72 HIS A C 6
ATOM 7023 O O . HIS A 1 72 ? 5.042 16.753 7.940 1.00 0.00 72 HIS A O 6
ATOM 7038 N N . HIS A 1 73 ? 5.511 14.706 7.134 1.00 0.00 73 HIS A N 6
ATOM 7039 C CA . HIS A 1 73 ? 6.933 14.805 7.432 1.00 0.00 73 HIS A CA 6
ATOM 7040 C C . HIS A 1 73 ? 7.706 13.659 6.784 1.00 0.00 73 HIS A C 6
ATOM 7041 O O . HIS A 1 73 ? 7.1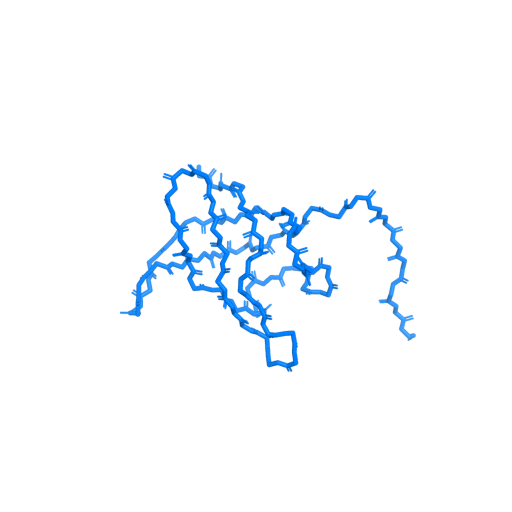60 12.572 6.570 1.00 0.00 73 HIS A O 6
ATOM 7056 N N . HIS A 1 74 ? 8.971 13.934 6.472 1.00 0.00 74 HIS A N 6
ATOM 7057 C CA . HIS A 1 74 ? 9.880 12.973 5.845 1.00 0.00 74 HIS A CA 6
ATOM 7058 C C . HIS A 1 74 ? 9.871 11.631 6.576 1.00 0.00 74 HIS A C 6
ATOM 7059 O O . HIS A 1 74 ? 10.515 11.527 7.642 1.00 0.00 74 HIS A O 6
ATOM 7075 N N . MET A 1 1 ? -15.037 -4.476 -2.820 1.00 0.00 1 MET A N 7
ATOM 7076 C CA . MET A 1 1 ? -13.954 -4.021 -3.722 1.00 0.00 1 MET A CA 7
ATOM 7077 C C . MET A 1 1 ? -12.857 -3.335 -2.927 1.00 0.00 1 MET A C 7
ATOM 7078 O O . MET A 1 1 ? -11.688 -3.704 -3.028 1.00 0.00 1 MET A O 7
ATOM 7094 N N . ALA A 1 2 ? -13.232 -2.340 -2.133 1.00 0.00 2 ALA A N 7
ATOM 7095 C CA . ALA A 1 2 ? -12.281 -1.662 -1.272 1.00 0.00 2 ALA A CA 7
ATOM 7096 C C . ALA A 1 2 ? -11.767 -2.624 -0.212 1.00 0.00 2 ALA A C 7
ATOM 7097 O O . ALA A 1 2 ? -12.530 -3.097 0.637 1.00 0.00 2 ALA A O 7
ATOM 7104 N N . MET A 1 3 ? -10.488 -2.932 -0.277 1.00 0.00 3 MET A N 7
ATOM 7105 C CA . MET A 1 3 ? -9.891 -3.881 0.642 1.00 0.00 3 MET A CA 7
ATOM 7106 C C . MET A 1 3 ? -8.889 -3.184 1.543 1.00 0.00 3 MET A C 7
ATOM 7107 O O . MET A 1 3 ? -8.258 -2.203 1.148 1.00 0.00 3 MET A O 7
ATOM 7121 N N . ASN A 1 4 ? -8.751 -3.691 2.750 1.00 0.00 4 ASN A N 7
ATOM 7122 C CA . ASN A 1 4 ? -7.847 -3.105 3.727 1.00 0.00 4 ASN A CA 7
ATOM 7123 C C . ASN A 1 4 ? -6.559 -3.899 3.818 1.00 0.00 4 ASN A C 7
ATOM 7124 O O . ASN A 1 4 ? -6.535 -5.103 3.555 1.00 0.00 4 ASN A O 7
ATOM 7135 N N . GLY A 1 5 ? -5.494 -3.212 4.187 1.00 0.00 5 GLY A N 7
ATOM 7136 C CA . GLY A 1 5 ? -4.211 -3.852 4.370 1.00 0.00 5 GLY A CA 7
ATOM 7137 C C . GLY A 1 5 ? -3.374 -3.118 5.393 1.00 0.00 5 GLY A C 7
ATOM 7138 O O . GLY A 1 5 ? -3.795 -2.084 5.917 1.00 0.00 5 GLY A O 7
ATOM 7142 N N . THR A 1 6 ? -2.198 -3.645 5.691 1.00 0.00 6 THR A N 7
ATOM 7143 C CA . THR A 1 6 ? -1.297 -2.999 6.625 1.00 0.00 6 THR A CA 7
ATOM 7144 C C . THR A 1 6 ? 0.073 -2.822 5.986 1.00 0.00 6 THR A C 7
ATOM 7145 O O . THR A 1 6 ? 0.621 -3.757 5.399 1.00 0.00 6 THR A O 7
ATOM 7156 N N . ILE A 1 7 ? 0.616 -1.623 6.102 1.00 0.00 7 ILE A N 7
ATOM 7157 C CA . ILE A 1 7 ? 1.881 -1.290 5.466 1.00 0.00 7 ILE A CA 7
ATOM 7158 C C . ILE A 1 7 ? 3.012 -2.115 6.064 1.00 0.00 7 ILE A C 7
ATOM 7159 O O . ILE A 1 7 ? 3.441 -1.879 7.195 1.00 0.00 7 ILE A O 7
ATOM 7175 N N . THR A 1 8 ? 3.481 -3.087 5.301 1.00 0.00 8 THR A N 7
ATOM 7176 C CA . THR A 1 8 ? 4.457 -4.038 5.793 1.00 0.00 8 THR A CA 7
ATOM 7177 C C . THR A 1 8 ? 5.874 -3.601 5.428 1.00 0.00 8 THR A C 7
ATOM 7178 O O . THR A 1 8 ? 6.814 -3.770 6.200 1.00 0.00 8 THR A O 7
ATOM 7189 N N . THR A 1 9 ? 6.022 -3.037 4.244 1.00 0.00 9 THR A N 7
ATOM 7190 C CA . THR A 1 9 ? 7.309 -2.542 3.791 1.00 0.00 9 THR A CA 7
ATOM 7191 C C . THR A 1 9 ? 7.107 -1.379 2.829 1.00 0.00 9 THR A C 7
ATOM 7192 O O . THR A 1 9 ? 6.386 -1.505 1.847 1.00 0.00 9 THR A O 7
ATOM 7203 N N . TRP A 1 10 ? 7.721 -0.247 3.121 1.00 0.00 10 TRP A N 7
ATOM 7204 C CA . TRP A 1 10 ? 7.574 0.925 2.275 1.00 0.00 10 TRP A CA 7
ATOM 7205 C C . TRP A 1 10 ? 8.877 1.698 2.189 1.00 0.00 10 TRP A C 7
ATOM 7206 O O . TRP A 1 10 ? 9.519 1.968 3.205 1.00 0.00 10 TRP A O 7
ATOM 7227 N N . PHE A 1 11 ? 9.263 2.039 0.970 1.00 0.00 11 PHE A N 7
ATOM 7228 C CA . PHE A 1 11 ? 10.435 2.861 0.737 1.00 0.00 11 PHE A CA 7
ATOM 7229 C C . PHE A 1 11 ? 10.077 4.016 -0.185 1.00 0.00 11 PHE A C 7
ATOM 7230 O O . PHE A 1 11 ? 10.055 3.860 -1.406 1.00 0.00 11 PHE A O 7
ATOM 7247 N N . LYS A 1 12 ? 9.782 5.166 0.409 1.00 0.00 12 LYS A N 7
ATOM 7248 C CA . LYS A 1 12 ? 9.389 6.351 -0.346 1.00 0.00 12 LYS A CA 7
ATOM 7249 C C . LYS A 1 12 ? 10.487 6.755 -1.325 1.00 0.00 12 LYS A C 7
ATOM 7250 O O . LYS A 1 12 ? 10.214 7.099 -2.474 1.00 0.00 12 LYS A O 7
ATOM 7269 N N . ASP A 1 13 ? 11.729 6.689 -0.865 1.00 0.00 13 ASP A N 7
ATOM 7270 C CA . ASP A 1 13 ? 12.870 7.100 -1.666 1.00 0.00 13 ASP A CA 7
ATOM 7271 C C . ASP A 1 13 ? 13.107 6.134 -2.819 1.00 0.00 13 ASP A C 7
ATOM 7272 O O . ASP A 1 13 ? 13.623 6.519 -3.869 1.00 0.00 13 ASP A O 7
ATOM 7281 N N . LYS A 1 14 ? 12.717 4.882 -2.628 1.00 0.00 14 LYS A N 7
ATOM 7282 C CA . LYS A 1 14 ? 12.913 3.861 -3.649 1.00 0.00 14 LYS A CA 7
ATOM 7283 C C . LYS A 1 14 ? 11.727 3.840 -4.618 1.00 0.00 14 LYS A C 7
ATOM 7284 O O . LYS A 1 14 ? 11.899 3.669 -5.826 1.00 0.00 14 LYS A O 7
ATOM 7303 N N . GLY A 1 15 ? 10.527 4.028 -4.080 1.00 0.00 15 GLY A N 7
ATOM 7304 C CA . GLY A 1 15 ? 9.334 4.074 -4.905 1.00 0.00 15 GLY A CA 7
ATOM 7305 C C . GLY A 1 15 ? 8.491 2.823 -4.776 1.00 0.00 15 GLY A C 7
ATOM 7306 O O . GLY A 1 15 ? 7.337 2.792 -5.212 1.00 0.00 15 GLY A O 7
ATOM 7310 N N . PHE A 1 16 ? 9.061 1.791 -4.170 1.00 0.00 16 PHE A N 7
ATOM 7311 C CA . PHE A 1 16 ? 8.381 0.506 -4.041 1.00 0.00 16 PHE A CA 7
ATOM 7312 C C . PHE A 1 16 ? 7.700 0.373 -2.687 1.00 0.00 16 PHE A C 7
ATOM 7313 O O . PHE A 1 16 ? 8.005 1.115 -1.748 1.00 0.00 16 PHE A O 7
ATOM 7330 N N . GLY A 1 17 ? 6.787 -0.583 -2.596 1.00 0.00 17 GLY A N 7
ATOM 7331 C CA . GLY A 1 17 ? 6.099 -0.846 -1.351 1.00 0.00 17 GLY A CA 7
ATOM 7332 C C . GLY A 1 17 ? 5.412 -2.197 -1.353 1.00 0.00 17 GLY A C 7
ATOM 7333 O O . GLY A 1 17 ? 5.103 -2.738 -2.415 1.00 0.00 17 GLY A O 7
ATOM 7337 N N . PHE A 1 18 ? 5.195 -2.743 -0.166 1.00 0.00 18 PHE A N 7
ATOM 7338 C CA . PHE A 1 18 ? 4.551 -4.037 -0.000 1.00 0.00 18 PHE A CA 7
ATOM 7339 C C . PHE A 1 18 ? 3.599 -3.966 1.184 1.00 0.00 18 PHE A C 7
ATOM 7340 O O . PHE A 1 18 ? 3.969 -3.477 2.259 1.00 0.00 18 PHE A O 7
ATOM 7357 N N . ILE A 1 19 ? 2.382 -4.436 0.990 1.00 0.00 19 ILE A N 7
ATOM 7358 C CA . ILE A 1 19 ? 1.361 -4.353 2.018 1.00 0.00 19 ILE A CA 7
ATOM 7359 C C . ILE A 1 19 ? 0.579 -5.659 2.118 1.00 0.00 19 ILE A C 7
ATOM 7360 O O . ILE A 1 19 ? 0.046 -6.154 1.124 1.00 0.00 19 ILE A O 7
ATOM 7376 N N . LYS A 1 20 ? 0.540 -6.217 3.324 1.00 0.00 20 LYS A N 7
ATOM 7377 C CA . LYS A 1 20 ? -0.207 -7.438 3.586 1.00 0.00 20 LYS A CA 7
ATOM 7378 C C . LYS A 1 20 ? -1.650 -7.069 3.912 1.00 0.00 20 LYS A C 7
ATOM 7379 O O . LYS A 1 20 ? -1.905 -6.258 4.808 1.00 0.00 20 LYS A O 7
ATOM 7398 N N . ASP A 1 21 ? -2.585 -7.660 3.186 1.00 0.00 21 ASP A N 7
ATOM 7399 C CA . ASP A 1 21 ? -3.982 -7.234 3.240 1.00 0.00 21 ASP A CA 7
ATOM 7400 C C . ASP A 1 21 ? -4.825 -8.086 4.183 1.00 0.00 21 ASP A C 7
ATOM 7401 O O . ASP A 1 21 ? -4.316 -8.905 4.948 1.00 0.00 21 ASP A O 7
ATOM 7410 N N . GLU A 1 22 ? -6.130 -7.876 4.097 1.00 0.00 22 GLU A N 7
ATOM 7411 C CA . GLU A 1 22 ? -7.097 -8.576 4.929 1.00 0.00 22 GLU A CA 7
ATOM 7412 C C . GLU A 1 22 ? -7.343 -9.996 4.419 1.00 0.00 22 GLU A C 7
ATOM 7413 O O . GLU A 1 22 ? -7.636 -10.902 5.203 1.00 0.00 22 GLU A O 7
ATOM 7425 N N . ASN A 1 23 ? -7.215 -10.190 3.109 1.00 0.00 23 ASN A N 7
ATOM 7426 C CA . ASN A 1 23 ? -7.489 -11.490 2.503 1.00 0.00 23 ASN A CA 7
ATOM 7427 C C . ASN A 1 23 ? -6.364 -12.471 2.817 1.00 0.00 23 ASN A C 7
ATOM 7428 O O . ASN A 1 23 ? -6.605 -13.660 3.020 1.00 0.00 23 ASN A O 7
ATOM 7439 N N . GLY A 1 24 ? -5.133 -11.975 2.846 1.00 0.00 24 GLY A N 7
ATOM 7440 C CA . GLY A 1 24 ? -4.026 -12.798 3.289 1.00 0.00 24 GLY A CA 7
ATOM 7441 C C . GLY A 1 24 ? -2.917 -12.920 2.265 1.00 0.00 24 GLY A C 7
ATOM 7442 O O . GLY A 1 24 ? -2.363 -14.003 2.074 1.00 0.00 24 GLY A O 7
ATOM 7446 N N . ASP A 1 25 ? -2.588 -11.828 1.600 1.00 0.00 25 ASP A N 7
ATOM 7447 C CA . ASP A 1 25 ? -1.470 -11.822 0.665 1.00 0.00 25 ASP A CA 7
ATOM 7448 C C . ASP A 1 25 ? -0.686 -10.528 0.803 1.00 0.00 25 ASP A C 7
ATOM 7449 O O . ASP A 1 25 ? -1.169 -9.559 1.389 1.00 0.00 25 ASP A O 7
ATOM 7458 N N . ASN A 1 26 ? 0.521 -10.523 0.277 1.00 0.00 26 ASN A N 7
ATOM 7459 C CA . ASN A 1 26 ? 1.341 -9.324 0.261 1.00 0.00 26 ASN A CA 7
ATOM 7460 C C . ASN A 1 26 ? 1.464 -8.826 -1.166 1.00 0.00 26 ASN A C 7
ATOM 7461 O O . ASN A 1 26 ? 2.053 -9.488 -2.021 1.00 0.00 26 ASN A O 7
ATOM 7472 N N . ARG A 1 27 ? 0.923 -7.653 -1.409 1.00 0.00 27 ARG A N 7
ATOM 7473 C CA . ARG A 1 27 ? 0.793 -7.144 -2.762 1.00 0.00 27 ARG A CA 7
ATOM 7474 C C . ARG A 1 27 ? 1.865 -6.119 -3.073 1.00 0.00 27 ARG A C 7
ATOM 7475 O O . ARG A 1 27 ? 2.402 -5.465 -2.178 1.00 0.00 27 ARG A O 7
ATOM 7496 N N . TYR A 1 28 ? 2.175 -6.011 -4.350 1.00 0.00 28 TYR A N 7
ATOM 7497 C CA . TYR A 1 28 ? 3.139 -5.050 -4.839 1.00 0.00 28 TYR A CA 7
ATOM 7498 C C . TYR A 1 28 ? 2.486 -3.682 -4.969 1.00 0.00 28 TYR A C 7
ATOM 7499 O O . TYR A 1 28 ? 1.458 -3.530 -5.636 1.00 0.00 28 TYR A O 7
ATOM 7517 N N . PHE A 1 29 ? 3.067 -2.702 -4.304 1.00 0.00 29 PHE A N 7
ATOM 7518 C CA . PHE A 1 29 ? 2.590 -1.336 -4.382 1.00 0.00 29 PHE A CA 7
ATOM 7519 C C . PHE A 1 29 ? 3.658 -0.450 -5.000 1.00 0.00 29 PHE A C 7
ATOM 7520 O O . PHE A 1 29 ? 4.853 -0.748 -4.933 1.00 0.00 29 PHE A O 7
ATOM 7537 N N . HIS A 1 30 ? 3.219 0.629 -5.609 1.00 0.00 30 HIS A N 7
ATOM 7538 C CA . HIS A 1 30 ? 4.121 1.588 -6.215 1.00 0.00 30 HIS A CA 7
ATOM 7539 C C . HIS A 1 30 ? 3.657 2.998 -5.863 1.00 0.00 30 HIS A C 7
ATOM 7540 O O . HIS A 1 30 ? 2.470 3.307 -5.962 1.00 0.00 30 HIS A O 7
ATOM 7555 N N . VAL A 1 31 ? 4.608 3.834 -5.451 1.00 0.00 31 VAL A N 7
ATOM 7556 C CA . VAL A 1 31 ? 4.338 5.184 -4.937 1.00 0.00 31 VAL A CA 7
ATOM 7557 C C . VAL A 1 31 ? 3.369 5.989 -5.814 1.00 0.00 31 VAL A C 7
ATOM 7558 O O . VAL A 1 31 ? 2.601 6.808 -5.307 1.00 0.00 31 VAL A O 7
ATOM 7571 N N . ILE A 1 32 ? 3.384 5.738 -7.115 1.00 0.00 32 ILE A N 7
ATOM 7572 C CA . ILE A 1 32 ? 2.606 6.535 -8.056 1.00 0.00 32 ILE A CA 7
ATOM 7573 C C . ILE A 1 32 ? 1.096 6.329 -7.872 1.00 0.00 32 ILE A C 7
ATOM 7574 O O . ILE A 1 32 ? 0.299 7.237 -8.100 1.00 0.00 32 ILE A O 7
ATOM 7590 N N . LYS A 1 33 ? 0.716 5.142 -7.430 1.00 0.00 33 LYS A N 7
ATOM 7591 C CA . LYS A 1 33 ? -0.694 4.783 -7.303 1.00 0.00 33 LYS A CA 7
ATOM 7592 C C . LYS A 1 33 ? -1.195 4.965 -5.874 1.00 0.00 33 LYS A C 7
ATOM 7593 O O . LYS A 1 33 ? -2.262 4.461 -5.507 1.00 0.00 33 LYS A O 7
ATOM 7612 N N . VAL A 1 34 ? -0.431 5.686 -5.072 1.00 0.00 34 VAL A N 7
ATOM 7613 C CA . VAL A 1 34 ? -0.848 6.005 -3.717 1.00 0.00 34 VAL A CA 7
ATOM 7614 C C . VAL A 1 34 ? -1.533 7.367 -3.699 1.00 0.00 34 VAL A C 7
ATOM 7615 O O . VAL A 1 34 ? -1.015 8.341 -4.254 1.00 0.00 34 VAL A O 7
ATOM 7628 N N . ALA A 1 35 ? -2.701 7.430 -3.079 1.00 0.00 35 ALA A N 7
ATOM 7629 C CA . ALA A 1 35 ? -3.489 8.652 -3.049 1.00 0.00 35 ALA A CA 7
ATOM 7630 C C . ALA A 1 35 ? -2.899 9.656 -2.069 1.00 0.00 35 ALA A C 7
ATOM 7631 O O . ALA A 1 35 ? -2.789 10.844 -2.369 1.00 0.00 35 ALA A O 7
ATOM 7638 N N . ASN A 1 36 ? -2.505 9.171 -0.904 1.00 0.00 36 ASN A N 7
ATOM 7639 C CA . ASN A 1 36 ? -1.950 10.029 0.131 1.00 0.00 36 ASN A CA 7
ATOM 7640 C C . ASN A 1 36 ? -0.701 9.405 0.756 1.00 0.00 36 ASN A C 7
ATOM 7641 O O . ASN A 1 36 ? -0.747 8.819 1.835 1.00 0.00 36 ASN A O 7
ATOM 7652 N N . PRO A 1 37 ? 0.446 9.518 0.061 1.00 0.00 37 PRO A N 7
ATOM 7653 C CA . PRO A 1 37 ? 1.715 8.942 0.520 1.00 0.00 37 PRO A CA 7
ATOM 7654 C C . PRO A 1 37 ? 2.357 9.769 1.626 1.00 0.00 37 PRO A C 7
ATOM 7655 O O . PRO A 1 37 ? 3.307 9.334 2.277 1.00 0.00 37 PRO A O 7
ATOM 7666 N N . ASP A 1 38 ? 1.820 10.958 1.836 1.00 0.00 38 ASP A N 7
ATOM 7667 C CA . ASP A 1 38 ? 2.335 11.874 2.847 1.00 0.00 38 ASP A CA 7
ATOM 7668 C C . ASP A 1 38 ? 1.988 11.384 4.249 1.00 0.00 38 ASP A C 7
ATOM 7669 O O . ASP A 1 38 ? 2.610 11.775 5.234 1.00 0.00 38 ASP A O 7
ATOM 7678 N N . LEU A 1 39 ? 1.003 10.505 4.322 1.00 0.00 39 LEU A N 7
ATOM 7679 C CA . LEU A 1 39 ? 0.517 10.001 5.590 1.00 0.00 39 LEU A CA 7
ATOM 7680 C C . LEU A 1 39 ? 0.970 8.564 5.818 1.00 0.00 39 LEU A C 7
ATOM 7681 O O . LEU A 1 39 ? 0.488 7.885 6.725 1.00 0.00 39 LEU A O 7
ATOM 7697 N N . ILE A 1 40 ? 1.912 8.114 5.004 1.00 0.00 40 ILE A N 7
ATOM 7698 C CA . ILE A 1 40 ? 2.376 6.736 5.063 1.00 0.00 40 ILE A CA 7
ATOM 7699 C C . ILE A 1 40 ? 3.429 6.528 6.150 1.00 0.00 40 ILE A C 7
ATOM 7700 O O . ILE A 1 40 ? 4.441 7.232 6.207 1.00 0.00 40 ILE A O 7
ATOM 7716 N N . LYS A 1 41 ? 3.170 5.555 7.012 1.00 0.00 41 LYS A N 7
ATOM 7717 C CA . LYS A 1 41 ? 4.159 5.071 7.961 1.00 0.00 41 LYS A CA 7
ATOM 7718 C C . LYS A 1 41 ? 4.060 3.556 8.037 1.00 0.00 41 LYS A C 7
ATOM 7719 O O . LYS A 1 41 ? 3.102 2.969 7.536 1.00 0.00 41 LYS A O 7
ATOM 7738 N N . LYS A 1 42 ? 5.030 2.925 8.665 1.00 0.00 42 LYS A N 7
ATOM 7739 C CA . LYS A 1 42 ? 5.079 1.473 8.699 1.00 0.00 42 LYS A CA 7
ATOM 7740 C C . LYS A 1 42 ? 4.099 0.939 9.745 1.00 0.00 42 LYS A C 7
ATOM 7741 O O . LYS A 1 42 ? 3.951 1.526 10.817 1.00 0.00 42 LYS A O 7
ATOM 7760 N N . ASP A 1 43 ? 3.418 -0.157 9.395 1.00 0.00 43 ASP A N 7
ATOM 7761 C CA . ASP A 1 43 ? 2.400 -0.794 10.248 1.00 0.00 43 ASP A CA 7
ATOM 7762 C C . ASP A 1 43 ? 1.108 0.013 10.282 1.00 0.00 43 ASP A C 7
ATOM 7763 O O . ASP A 1 43 ? 0.229 -0.244 11.106 1.00 0.00 43 ASP A O 7
ATOM 7772 N N . ALA A 1 44 ? 0.980 0.972 9.376 1.00 0.00 44 ALA A N 7
ATOM 7773 C CA . ALA A 1 44 ? -0.237 1.767 9.281 1.00 0.00 44 ALA A CA 7
ATOM 7774 C C . ALA A 1 44 ? -1.300 1.030 8.472 1.00 0.00 44 ALA A C 7
ATOM 7775 O O . ALA A 1 44 ? -0.979 0.162 7.658 1.00 0.00 44 ALA A O 7
ATOM 7782 N N . ALA A 1 45 ? -2.558 1.384 8.698 1.00 0.00 45 ALA A N 7
ATOM 7783 C CA . ALA A 1 45 ? -3.669 0.753 8.001 1.00 0.00 45 ALA A CA 7
ATOM 7784 C C . ALA A 1 45 ? -3.978 1.501 6.711 1.00 0.00 45 ALA A C 7
ATOM 7785 O O . ALA A 1 45 ? -3.968 2.731 6.685 1.00 0.00 45 ALA A O 7
ATOM 7792 N N . VAL A 1 46 ? -4.237 0.762 5.644 1.00 0.00 46 VAL A N 7
ATOM 7793 C CA . VAL A 1 46 ? -4.534 1.367 4.353 1.00 0.00 46 VAL A CA 7
ATOM 7794 C C . VAL A 1 46 ? -5.711 0.675 3.684 1.00 0.00 46 VAL A C 7
ATOM 7795 O O . VAL A 1 46 ? -6.070 -0.447 4.036 1.00 0.00 46 VAL A O 7
ATOM 7808 N N . THR A 1 47 ? -6.308 1.364 2.730 1.00 0.00 47 THR A N 7
ATOM 7809 C CA . THR A 1 47 ? -7.348 0.792 1.896 1.00 0.00 47 THR A CA 7
ATOM 7810 C C . THR A 1 47 ? -6.934 0.941 0.436 1.00 0.00 47 THR A C 7
ATOM 7811 O O . THR A 1 47 ? -6.158 1.840 0.101 1.00 0.00 47 THR A O 7
ATOM 7822 N N . PHE A 1 48 ? -7.436 0.075 -0.424 1.00 0.00 48 PHE A N 7
ATOM 7823 C CA . PHE A 1 48 ? -7.016 0.061 -1.820 1.00 0.00 48 PHE A CA 7
ATOM 7824 C C . PHE A 1 48 ? -7.951 -0.779 -2.676 1.00 0.00 48 PHE A C 7
ATOM 7825 O O . PHE A 1 48 ? -8.834 -1.472 -2.159 1.00 0.00 48 PHE A O 7
ATOM 7842 N N . GLU A 1 49 ? -7.750 -0.707 -3.987 1.00 0.00 49 GLU A N 7
ATOM 7843 C CA . GLU A 1 49 ? -8.496 -1.526 -4.928 1.00 0.00 49 GLU A CA 7
ATOM 7844 C C . GLU A 1 49 ? -7.628 -2.698 -5.367 1.00 0.00 49 GLU A C 7
ATOM 7845 O O . GLU A 1 49 ? -6.418 -2.541 -5.540 1.00 0.00 49 GLU A O 7
ATOM 7857 N N . PRO A 1 50 ? -8.220 -3.878 -5.568 1.00 0.00 50 PRO A N 7
ATOM 7858 C CA . PRO A 1 50 ? -7.482 -5.052 -6.019 1.00 0.00 50 PRO A CA 7
ATOM 7859 C C . PRO A 1 50 ? -7.203 -5.016 -7.518 1.00 0.00 50 PRO A C 7
ATOM 7860 O O . PRO A 1 50 ? -7.981 -4.454 -8.293 1.00 0.00 50 PRO A O 7
ATOM 7871 N N . THR A 1 51 ? -6.085 -5.597 -7.921 1.00 0.00 51 THR A N 7
ATOM 7872 C CA . THR A 1 51 ? -5.728 -5.671 -9.327 1.00 0.00 51 THR A CA 7
ATOM 7873 C C . THR A 1 51 ? -4.591 -6.670 -9.523 1.00 0.00 51 THR A C 7
ATOM 7874 O O . THR A 1 51 ? -4.010 -7.163 -8.553 1.00 0.00 51 THR A O 7
ATOM 7885 N N . THR A 1 52 ? -4.283 -6.977 -10.771 1.00 0.00 52 THR A N 7
ATOM 7886 C CA . THR A 1 52 ? -3.212 -7.902 -11.076 1.00 0.00 52 THR A CA 7
ATOM 7887 C C . THR A 1 52 ? -2.035 -7.155 -11.690 1.00 0.00 52 THR A C 7
ATOM 7888 O O . THR A 1 52 ? -2.202 -6.077 -12.266 1.00 0.00 52 THR A O 7
ATOM 7899 N N . ASN A 1 53 ? -0.853 -7.727 -11.556 1.00 0.00 53 ASN A N 7
ATOM 7900 C CA . ASN A 1 53 ? 0.362 -7.128 -12.080 1.00 0.00 53 ASN A CA 7
ATOM 7901 C C . ASN A 1 53 ? 1.145 -8.166 -12.870 1.00 0.00 53 ASN A C 7
ATOM 7902 O O . ASN A 1 53 ? 0.906 -9.368 -12.738 1.00 0.00 53 ASN A O 7
ATOM 7913 N N . ASN A 1 54 ? 2.066 -7.693 -13.692 1.00 0.00 54 ASN A N 7
ATOM 7914 C CA . ASN A 1 54 ? 2.934 -8.554 -14.485 1.00 0.00 54 ASN A CA 7
ATOM 7915 C C . ASN A 1 54 ? 3.747 -9.482 -13.574 1.00 0.00 54 ASN A C 7
ATOM 7916 O O . ASN A 1 54 ? 3.978 -10.647 -13.899 1.00 0.00 54 ASN A O 7
ATOM 7927 N N . LYS A 1 55 ? 4.150 -8.963 -12.420 1.00 0.00 55 LYS A N 7
ATOM 7928 C CA . LYS A 1 55 ? 4.953 -9.719 -11.474 1.00 0.00 55 LYS A CA 7
ATOM 7929 C C . LYS A 1 55 ? 4.083 -10.575 -10.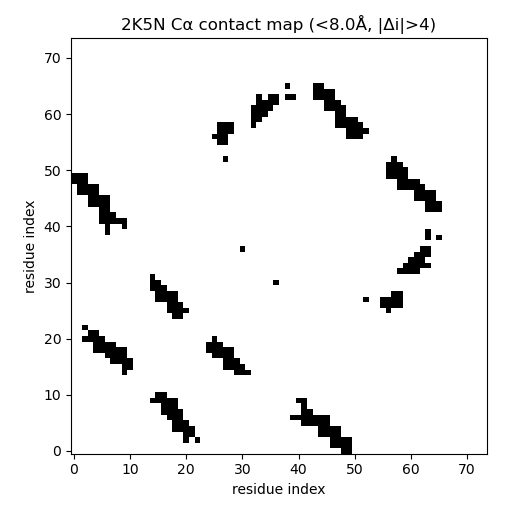550 1.00 0.00 55 LYS A C 7
ATOM 7930 O O . LYS A 1 55 ? 4.348 -11.763 -10.361 1.00 0.00 55 LYS A O 7
ATOM 7949 N N . GLY A 1 56 ? 3.055 -9.969 -9.972 1.00 0.00 56 GLY A N 7
ATOM 7950 C CA . GLY A 1 56 ? 2.190 -10.690 -9.056 1.00 0.00 56 GLY A CA 7
ATOM 7951 C C . GLY A 1 56 ? 0.908 -9.939 -8.773 1.00 0.00 56 GLY A C 7
ATOM 7952 O O . GLY A 1 56 ? 0.335 -9.324 -9.670 1.00 0.00 56 GLY A O 7
ATOM 7956 N N . LEU A 1 57 ? 0.451 -9.985 -7.532 1.00 0.00 57 LEU A N 7
ATOM 7957 C CA . LEU A 1 57 ? -0.739 -9.259 -7.137 1.00 0.00 57 LEU A CA 7
ATOM 7958 C C . LEU A 1 57 ? -0.375 -7.832 -6.748 1.00 0.00 57 LEU A C 7
ATOM 7959 O O . LEU A 1 57 ? 0.724 -7.574 -6.253 1.00 0.00 57 LEU A O 7
ATOM 7975 N N . SER A 1 58 ? -1.294 -6.909 -6.972 1.00 0.00 58 SER A N 7
ATOM 7976 C CA . SER A 1 58 ? -1.028 -5.499 -6.745 1.00 0.00 58 SER A CA 7
ATOM 7977 C C . SER A 1 58 ? -2.306 -4.760 -6.378 1.00 0.00 58 SER A C 7
ATOM 7978 O O . SER A 1 58 ? -3.402 -5.322 -6.448 1.00 0.00 58 SER A O 7
ATOM 7986 N N . ALA A 1 59 ? -2.155 -3.520 -5.946 1.00 0.00 59 ALA A N 7
ATOM 7987 C CA . ALA A 1 59 ? -3.298 -2.700 -5.575 1.00 0.00 59 ALA A CA 7
ATOM 7988 C C . ALA A 1 59 ? -3.181 -1.289 -6.138 1.00 0.00 59 ALA A C 7
ATOM 7989 O O . ALA A 1 59 ? -2.076 -0.778 -6.343 1.00 0.00 59 ALA A O 7
ATOM 7996 N N . TYR A 1 60 ? -4.331 -0.667 -6.392 1.00 0.00 60 TYR A N 7
ATOM 7997 C CA . TYR A 1 60 ? -4.382 0.719 -6.856 1.00 0.00 60 TYR A CA 7
ATOM 7998 C C . TYR A 1 60 ? -5.161 1.582 -5.876 1.00 0.00 60 TYR A C 7
ATOM 7999 O O . TYR A 1 60 ? -5.783 1.065 -4.946 1.00 0.00 60 TYR A O 7
ATOM 8017 N N . ALA A 1 61 ? -5.134 2.895 -6.116 1.00 0.00 61 ALA A N 7
ATOM 8018 C CA . ALA A 1 61 ? -5.892 3.864 -5.323 1.00 0.00 61 ALA A CA 7
ATOM 8019 C C . ALA A 1 61 ? -5.662 3.659 -3.832 1.00 0.00 61 ALA A C 7
ATOM 8020 O O . ALA A 1 61 ? -6.608 3.598 -3.045 1.00 0.00 61 ALA A O 7
ATOM 8027 N N . VAL A 1 62 ? -4.400 3.564 -3.453 1.00 0.00 62 VAL A N 7
ATOM 8028 C CA . VAL A 1 62 ? -4.037 3.270 -2.078 1.00 0.00 62 VAL A CA 7
ATOM 8029 C C . VAL A 1 62 ? -4.195 4.501 -1.197 1.00 0.00 62 VAL A C 7
ATOM 8030 O O . VAL A 1 62 ? -3.435 5.462 -1.318 1.00 0.00 62 VAL A O 7
ATOM 8043 N N . LYS A 1 63 ? -5.197 4.481 -0.331 1.00 0.00 63 LYS A N 7
ATOM 8044 C CA . LYS A 1 63 ? -5.396 5.546 0.620 1.00 0.00 63 LYS A CA 7
ATOM 8045 C C . LYS A 1 63 ? -5.060 5.052 2.023 1.00 0.00 63 LYS A C 7
ATOM 8046 O O . LYS A 1 63 ? -5.530 3.998 2.456 1.00 0.00 63 LYS A O 7
ATOM 8065 N N . VAL A 1 64 ? -4.223 5.802 2.712 1.00 0.00 64 VAL A N 7
ATOM 8066 C CA . VAL A 1 64 ? -3.799 5.443 4.052 1.00 0.00 64 VAL A CA 7
ATOM 8067 C C . VAL A 1 64 ? -4.810 5.933 5.077 1.00 0.00 64 VAL A C 7
ATOM 8068 O O . VAL A 1 64 ? -5.404 7.001 4.909 1.00 0.00 64 VAL A O 7
ATOM 8081 N N . VAL A 1 65 ? -5.008 5.147 6.124 1.00 0.00 65 VAL A N 7
ATOM 8082 C CA . VAL A 1 65 ? -5.907 5.513 7.206 1.00 0.00 65 VAL A CA 7
ATOM 8083 C C . VAL A 1 65 ? -5.122 5.723 8.502 1.00 0.00 65 VAL A C 7
ATOM 8084 O O . VAL A 1 65 ? -4.945 4.795 9.297 1.00 0.00 65 VAL A O 7
ATOM 8097 N N . PRO A 1 66 ? -4.582 6.931 8.700 1.00 0.00 66 PRO A N 7
ATOM 8098 C CA . PRO A 1 66 ? -3.884 7.295 9.914 1.00 0.00 66 PRO A CA 7
ATOM 8099 C C . PRO A 1 66 ? -4.784 8.044 10.895 1.00 0.00 66 PRO A C 7
ATOM 8100 O O . PRO A 1 66 ? -5.849 8.541 10.525 1.00 0.00 66 PRO A O 7
ATOM 8111 N N . LEU A 1 67 ? -4.350 8.132 12.140 1.00 0.00 67 LEU A N 7
ATOM 8112 C CA . LEU A 1 67 ? -5.082 8.877 13.152 1.00 0.00 67 LEU A CA 7
ATOM 8113 C C . LEU A 1 67 ? -4.589 10.319 13.196 1.00 0.00 67 LEU A C 7
ATOM 8114 O O . LEU A 1 67 ? -5.034 11.120 14.019 1.00 0.00 67 LEU A O 7
ATOM 8130 N N . GLU A 1 68 ? -3.667 10.635 12.295 1.00 0.00 68 GLU A N 7
ATOM 8131 C CA . GLU A 1 68 ? -3.075 11.962 12.232 1.00 0.00 68 GLU A CA 7
ATOM 8132 C C . GLU A 1 68 ? -3.880 12.864 11.300 1.00 0.00 68 GLU A C 7
ATOM 8133 O O . GLU A 1 68 ? -4.804 13.553 11.738 1.00 0.00 68 GLU A O 7
ATOM 8145 N N . HIS A 1 69 ? -3.528 12.839 10.006 1.00 0.00 69 HIS A N 7
ATOM 8146 C CA . HIS A 1 69 ? -4.160 13.700 9.000 1.00 0.00 69 HIS A CA 7
ATOM 8147 C C . HIS A 1 69 ? -4.031 15.162 9.438 1.00 0.00 69 HIS A C 7
ATOM 8148 O O . HIS A 1 69 ? -4.833 16.015 9.076 1.00 0.00 69 HIS A O 7
ATOM 8163 N N . HIS A 1 70 ? -2.978 15.431 10.196 1.00 0.00 70 HIS A N 7
ATOM 8164 C CA . HIS A 1 70 ? -2.808 16.702 10.886 1.00 0.00 70 HIS A CA 7
ATOM 8165 C C . HIS A 1 70 ? -1.516 17.390 10.436 1.00 0.00 70 HIS A C 7
ATOM 8166 O O . HIS A 1 70 ? -1.077 18.370 11.043 1.00 0.00 70 HIS A O 7
ATOM 8181 N N . HIS A 1 71 ? -0.941 16.883 9.342 1.00 0.00 71 HIS A N 7
ATOM 8182 C CA . HIS A 1 71 ? 0.355 17.350 8.829 1.00 0.00 71 HIS A CA 7
ATOM 8183 C C . HIS A 1 71 ? 1.491 16.913 9.747 1.00 0.00 71 HIS A C 7
ATOM 8184 O O . HIS A 1 71 ? 1.301 16.715 10.948 1.00 0.00 71 HIS A O 7
ATOM 8199 N N . HIS A 1 72 ? 2.673 16.752 9.176 1.00 0.00 72 HIS A N 7
ATOM 8200 C CA . HIS A 1 72 ? 3.842 16.377 9.950 1.00 0.00 72 HIS A CA 7
ATOM 8201 C C . HIS A 1 72 ? 5.017 17.275 9.582 1.00 0.00 72 HIS A C 7
ATOM 8202 O O . HIS A 1 72 ? 5.348 17.441 8.406 1.00 0.00 72 HIS A O 7
ATOM 8217 N N . HIS A 1 73 ? 5.631 17.868 10.590 1.00 0.00 73 HIS A N 7
ATOM 8218 C CA . HIS A 1 73 ? 6.747 18.774 10.374 1.00 0.00 73 HIS A CA 7
ATOM 8219 C C . HIS A 1 73 ? 8.034 17.984 10.236 1.00 0.00 73 HIS A C 7
ATOM 8220 O O . HIS A 1 73 ? 8.587 17.498 11.223 1.00 0.00 73 HIS A O 7
ATOM 8235 N N . HIS A 1 74 ? 8.483 17.834 9.004 1.00 0.00 74 HIS A N 7
ATOM 8236 C CA . HIS A 1 74 ? 9.678 17.064 8.708 1.00 0.00 74 HIS A CA 7
ATOM 8237 C C . HIS A 1 74 ? 10.845 18.009 8.457 1.00 0.00 74 HIS A C 7
ATOM 8238 O O . HIS A 1 74 ? 10.952 18.532 7.329 1.00 0.00 74 HIS A O 7
ATOM 8254 N N . MET A 1 1 ? -15.152 -5.395 -4.215 1.00 0.00 1 MET A N 8
ATOM 8255 C CA . MET A 1 1 ? -14.909 -5.231 -2.766 1.00 0.00 1 MET A CA 8
ATOM 8256 C C . MET A 1 1 ? -13.521 -4.657 -2.529 1.00 0.00 1 MET A C 8
ATOM 8257 O O . MET A 1 1 ? -12.541 -5.118 -3.113 1.00 0.00 1 MET A O 8
ATOM 8273 N N . ALA A 1 2 ? -13.452 -3.643 -1.687 1.00 0.00 2 ALA A N 8
ATOM 8274 C CA . ALA A 1 2 ? -12.194 -3.001 -1.358 1.00 0.00 2 ALA A CA 8
ATOM 8275 C C . ALA A 1 2 ? -11.873 -3.205 0.116 1.00 0.00 2 ALA A C 8
ATOM 8276 O O . ALA A 1 2 ? -12.669 -2.857 0.988 1.00 0.00 2 ALA A O 8
ATOM 8283 N N . MET A 1 3 ? -10.710 -3.766 0.391 1.00 0.00 3 MET A N 8
ATOM 8284 C CA . MET A 1 3 ? -10.328 -4.088 1.757 1.00 0.00 3 MET A CA 8
ATOM 8285 C C . MET A 1 3 ? -9.218 -3.169 2.242 1.00 0.00 3 MET A C 8
ATOM 8286 O O . MET A 1 3 ? -8.723 -2.322 1.492 1.00 0.00 3 MET A O 8
ATOM 8300 N N . ASN A 1 4 ? -8.834 -3.342 3.496 1.00 0.00 4 ASN A N 8
ATOM 8301 C CA . ASN A 1 4 ? -7.749 -2.581 4.077 1.00 0.00 4 ASN A CA 8
ATOM 8302 C C . ASN A 1 4 ? -6.523 -3.467 4.240 1.00 0.00 4 ASN A C 8
ATOM 8303 O O . ASN A 1 4 ? -6.645 -4.682 4.408 1.00 0.00 4 ASN A O 8
ATOM 8314 N N . GLY A 1 5 ? -5.353 -2.859 4.188 1.00 0.00 5 GLY A N 8
ATOM 8315 C CA . GLY A 1 5 ? -4.125 -3.600 4.353 1.00 0.00 5 GLY A CA 8
ATOM 8316 C C . GLY A 1 5 ? -3.186 -2.928 5.326 1.00 0.00 5 GLY A C 8
ATOM 8317 O O . GLY A 1 5 ? -3.378 -1.761 5.669 1.00 0.00 5 GLY A O 8
ATOM 8321 N N . THR A 1 6 ? -2.179 -3.658 5.773 1.00 0.00 6 THR A N 8
ATOM 8322 C CA . THR A 1 6 ? -1.198 -3.117 6.696 1.00 0.00 6 THR A CA 8
ATOM 8323 C C . THR A 1 6 ? 0.155 -3.005 6.005 1.00 0.00 6 THR A C 8
ATOM 8324 O O . THR A 1 6 ? 0.587 -3.922 5.300 1.00 0.00 6 THR A O 8
ATOM 8335 N N . ILE A 1 7 ? 0.810 -1.880 6.203 1.00 0.00 7 ILE A N 8
ATOM 8336 C CA . ILE A 1 7 ? 2.069 -1.596 5.527 1.00 0.00 7 ILE A CA 8
ATOM 8337 C C . ILE A 1 7 ? 3.231 -2.262 6.258 1.00 0.00 7 ILE A C 8
ATOM 8338 O O . ILE A 1 7 ? 3.457 -2.007 7.445 1.00 0.00 7 ILE A O 8
ATOM 8354 N N . THR A 1 8 ? 3.959 -3.121 5.555 1.00 0.00 8 THR A N 8
ATOM 8355 C CA . THR A 1 8 ? 5.050 -3.861 6.161 1.00 0.00 8 THR A CA 8
ATOM 8356 C C . THR A 1 8 ? 6.403 -3.327 5.700 1.00 0.00 8 THR A C 8
ATOM 8357 O O . THR A 1 8 ? 7.262 -2.993 6.513 1.00 0.00 8 THR A O 8
ATOM 8368 N N . THR A 1 9 ? 6.586 -3.251 4.393 1.00 0.00 9 THR A N 8
ATOM 8369 C CA . THR A 1 9 ? 7.821 -2.742 3.823 1.00 0.00 9 THR A CA 8
ATOM 8370 C C . THR A 1 9 ? 7.522 -1.589 2.871 1.00 0.00 9 THR A C 8
ATOM 8371 O O . THR A 1 9 ? 6.694 -1.726 1.978 1.00 0.00 9 THR A O 8
ATOM 8382 N N . TRP A 1 10 ? 8.177 -0.455 3.065 1.00 0.00 10 TRP A N 8
ATOM 8383 C CA . TRP A 1 10 ? 7.961 0.693 2.199 1.00 0.00 10 TRP A CA 8
ATOM 8384 C C . TRP A 1 10 ? 9.266 1.434 1.940 1.00 0.00 10 TRP A C 8
ATOM 8385 O O . TRP A 1 10 ? 10.071 1.647 2.848 1.00 0.00 10 TRP A O 8
ATOM 8406 N N . PHE A 1 11 ? 9.475 1.791 0.686 1.00 0.00 11 PHE A N 8
ATOM 8407 C CA . PHE A 1 11 ? 10.601 2.611 0.289 1.00 0.00 11 PHE A CA 8
ATOM 8408 C C . PHE A 1 11 ? 10.084 3.936 -0.250 1.00 0.00 11 PHE A C 8
ATOM 8409 O O . PHE A 1 11 ? 9.595 4.007 -1.375 1.00 0.00 11 PHE A O 8
ATOM 8426 N N . LYS A 1 12 ? 10.174 4.976 0.565 1.00 0.00 12 LYS A N 8
ATOM 8427 C CA . LYS A 1 12 ? 9.615 6.273 0.207 1.00 0.00 12 LYS A CA 8
ATOM 8428 C C . LYS A 1 12 ? 10.500 6.976 -0.813 1.00 0.00 12 LYS A C 8
ATOM 8429 O O . LYS A 1 12 ? 10.010 7.655 -1.713 1.00 0.00 12 LYS A O 8
ATOM 8448 N N . ASP A 1 13 ? 11.806 6.816 -0.655 1.00 0.00 13 ASP A N 8
ATOM 8449 C CA . ASP A 1 13 ? 12.772 7.400 -1.582 1.00 0.00 13 ASP A CA 8
ATOM 8450 C C . ASP A 1 13 ? 12.683 6.732 -2.950 1.00 0.00 13 ASP A C 8
ATOM 8451 O O . ASP A 1 13 ? 12.605 7.408 -3.976 1.00 0.00 13 ASP A O 8
ATOM 8460 N N . LYS A 1 14 ? 12.691 5.403 -2.953 1.00 0.00 14 LYS A N 8
ATOM 8461 C CA . LYS A 1 14 ? 12.596 4.637 -4.192 1.00 0.00 14 LYS A CA 8
ATOM 8462 C C . LYS A 1 14 ? 11.197 4.737 -4.793 1.00 0.00 14 LYS A C 8
ATOM 8463 O O . LYS A 1 14 ? 11.041 4.965 -5.995 1.00 0.00 14 LYS A O 8
ATOM 8482 N N . GLY A 1 15 ? 10.182 4.562 -3.957 1.00 0.00 15 GLY A N 8
ATOM 8483 C CA . GLY A 1 15 ? 8.820 4.732 -4.409 1.00 0.00 15 GLY A CA 8
ATOM 8484 C C . GLY A 1 15 ? 8.060 3.427 -4.569 1.00 0.00 15 GLY A C 8
ATOM 8485 O O . GLY A 1 15 ? 7.049 3.388 -5.264 1.00 0.00 15 GLY A O 8
ATOM 8489 N N . PHE A 1 16 ? 8.522 2.358 -3.936 1.00 0.00 16 PHE A N 8
ATOM 8490 C CA . PHE A 1 16 ? 7.795 1.089 -3.988 1.00 0.00 16 PHE A CA 8
ATOM 8491 C C . PHE A 1 16 ? 7.771 0.429 -2.621 1.00 0.00 16 PHE A C 8
ATOM 8492 O O . PHE A 1 16 ? 8.456 0.869 -1.698 1.00 0.00 16 PHE A O 8
ATOM 8509 N N . GLY A 1 17 ? 6.986 -0.627 -2.491 1.00 0.00 17 GLY A N 8
ATOM 8510 C CA . GLY A 1 17 ? 6.883 -1.306 -1.216 1.00 0.00 17 GLY A CA 8
ATOM 8511 C C . GLY A 1 17 ? 5.954 -2.500 -1.248 1.00 0.00 17 GLY A C 8
ATOM 8512 O O . GLY A 1 17 ? 5.496 -2.917 -2.317 1.00 0.00 17 GLY A O 8
ATOM 8516 N N . PHE A 1 18 ? 5.672 -3.037 -0.068 1.00 0.00 18 PHE A N 8
ATOM 8517 C CA . PHE A 1 18 ? 4.846 -4.219 0.081 1.00 0.00 18 PHE A CA 8
ATOM 8518 C C . PHE A 1 18 ? 3.821 -3.985 1.179 1.00 0.00 18 PHE A C 8
ATOM 8519 O O . PHE A 1 18 ? 4.160 -3.515 2.268 1.00 0.00 18 PHE A O 8
ATOM 8536 N N . ILE A 1 19 ? 2.576 -4.300 0.888 1.00 0.00 19 ILE A N 8
ATOM 8537 C CA . ILE A 1 19 ? 1.500 -4.158 1.858 1.00 0.00 19 ILE A CA 8
ATOM 8538 C C . ILE A 1 19 ? 0.679 -5.439 1.902 1.00 0.00 19 ILE A C 8
ATOM 8539 O O . ILE A 1 19 ? 0.300 -5.976 0.860 1.00 0.00 19 ILE A O 8
ATOM 8555 N N . LYS A 1 20 ? 0.433 -5.940 3.103 1.00 0.00 20 LYS A N 8
ATOM 8556 C CA . LYS A 1 20 ? -0.359 -7.146 3.270 1.00 0.00 20 LYS A CA 8
ATOM 8557 C C . LYS A 1 20 ? -1.772 -6.775 3.678 1.00 0.00 20 LYS A C 8
ATOM 8558 O O . LYS A 1 20 ? -1.983 -6.129 4.707 1.00 0.00 20 LYS A O 8
ATOM 8577 N N . ASP A 1 21 ? -2.734 -7.174 2.870 1.00 0.00 21 ASP A N 8
ATOM 8578 C CA . ASP A 1 21 ? -4.117 -6.792 3.101 1.00 0.00 21 ASP A CA 8
ATOM 8579 C C . ASP A 1 21 ? -4.957 -7.979 3.552 1.00 0.00 21 ASP A C 8
ATOM 8580 O O . ASP A 1 21 ? -4.428 -9.025 3.940 1.00 0.00 21 ASP A O 8
ATOM 8589 N N . GLU A 1 22 ? -6.270 -7.810 3.486 1.00 0.00 22 GLU A N 8
ATOM 8590 C CA . GLU A 1 22 ? -7.208 -8.771 4.047 1.00 0.00 22 GLU A CA 8
ATOM 8591 C C . GLU A 1 22 ? -7.286 -10.054 3.215 1.00 0.00 22 GLU A C 8
ATOM 8592 O O . GLU A 1 22 ? -7.892 -11.037 3.645 1.00 0.00 22 GLU A O 8
ATOM 8604 N N . ASN A 1 23 ? -6.687 -10.050 2.027 1.00 0.00 23 ASN A N 8
ATOM 8605 C CA . ASN A 1 23 ? -6.585 -11.271 1.229 1.00 0.00 23 ASN A CA 8
ATOM 8606 C C . ASN A 1 23 ? -5.705 -12.293 1.936 1.00 0.00 23 ASN A C 8
ATOM 8607 O O . ASN A 1 23 ? -5.880 -13.499 1.768 1.00 0.00 23 ASN A O 8
ATOM 8618 N N . GLY A 1 24 ? -4.771 -11.802 2.739 1.00 0.00 24 GLY A N 8
ATOM 8619 C CA . GLY A 1 24 ? -3.869 -12.684 3.450 1.00 0.00 24 GLY A CA 8
ATOM 8620 C C . GLY A 1 24 ? -2.537 -12.828 2.746 1.00 0.00 24 GLY A C 8
ATOM 8621 O O . GLY A 1 24 ? -1.705 -13.651 3.130 1.00 0.00 24 GLY A O 8
ATOM 8625 N N . ASP A 1 25 ? -2.335 -12.027 1.715 1.00 0.00 25 ASP A N 8
ATOM 8626 C CA . ASP A 1 25 ? -1.091 -12.052 0.958 1.00 0.00 25 ASP A CA 8
ATOM 8627 C C . ASP A 1 25 ? -0.546 -10.640 0.818 1.00 0.00 25 ASP A C 8
ATOM 8628 O O . ASP A 1 25 ? -1.263 -9.667 1.055 1.00 0.00 25 ASP A O 8
ATOM 8637 N N . ASN A 1 26 ? 0.719 -10.532 0.455 1.00 0.00 26 ASN A N 8
ATOM 8638 C CA . ASN A 1 26 ? 1.355 -9.239 0.278 1.00 0.00 26 ASN A CA 8
ATOM 8639 C C . ASN A 1 26 ? 1.274 -8.797 -1.179 1.00 0.00 26 ASN A C 8
ATOM 8640 O O . ASN A 1 26 ? 1.458 -9.596 -2.099 1.00 0.00 26 ASN A O 8
ATOM 8651 N N . ARG A 1 27 ? 0.968 -7.533 -1.387 1.00 0.00 27 ARG A N 8
ATOM 8652 C CA . ARG A 1 27 ? 0.862 -6.991 -2.728 1.00 0.00 27 ARG A CA 8
ATOM 8653 C C . ARG A 1 27 ? 1.993 -6.011 -3.002 1.00 0.00 27 ARG A C 8
ATOM 8654 O O . ARG A 1 27 ? 2.507 -5.374 -2.082 1.00 0.00 27 ARG A O 8
ATOM 8675 N N . TYR A 1 28 ? 2.388 -5.919 -4.265 1.00 0.00 28 TYR A N 8
ATOM 8676 C CA . TYR A 1 28 ? 3.465 -5.031 -4.677 1.00 0.00 28 TYR A CA 8
ATOM 8677 C C . TYR A 1 28 ? 2.896 -3.661 -5.025 1.00 0.00 28 TYR A C 8
ATOM 8678 O O . TYR A 1 28 ? 2.003 -3.549 -5.868 1.00 0.00 28 TYR A O 8
ATOM 8696 N N . PHE A 1 29 ? 3.396 -2.628 -4.365 1.00 0.00 29 PHE A N 8
ATOM 8697 C CA . PHE A 1 29 ? 2.873 -1.284 -4.562 1.00 0.00 29 PHE A CA 8
ATOM 8698 C C . PHE A 1 29 ? 3.920 -0.351 -5.142 1.00 0.00 29 PHE A C 8
ATOM 8699 O O . PHE A 1 29 ? 5.125 -0.566 -4.990 1.00 0.00 29 PHE A O 8
ATOM 8716 N N . HIS A 1 30 ? 3.439 0.683 -5.802 1.00 0.00 30 HIS A N 8
ATOM 8717 C CA . HIS A 1 30 ? 4.285 1.719 -6.360 1.00 0.00 30 HIS A CA 8
ATOM 8718 C C . HIS A 1 30 ? 3.653 3.082 -6.061 1.00 0.00 30 HIS A C 8
ATOM 8719 O O . HIS A 1 30 ? 2.446 3.257 -6.224 1.00 0.00 30 HIS A O 8
ATOM 8734 N N . VAL A 1 31 ? 4.481 4.027 -5.623 1.00 0.00 31 VAL A N 8
ATOM 8735 C CA . VAL A 1 31 ? 4.030 5.327 -5.103 1.00 0.00 31 VAL A CA 8
ATOM 8736 C C . VAL A 1 31 ? 3.050 6.059 -6.034 1.00 0.00 31 VAL A C 8
ATOM 8737 O O . VAL A 1 31 ? 2.185 6.802 -5.566 1.00 0.00 31 VAL A O 8
ATOM 8750 N N . ILE A 1 32 ? 3.168 5.835 -7.337 1.00 0.00 32 ILE A N 8
ATOM 8751 C CA . ILE A 1 32 ? 2.324 6.524 -8.310 1.00 0.00 32 ILE A CA 8
ATOM 8752 C C . ILE A 1 32 ? 0.845 6.154 -8.130 1.00 0.00 32 ILE A C 8
ATOM 8753 O O . ILE A 1 32 ? -0.052 6.969 -8.368 1.00 0.00 32 ILE A O 8
ATOM 8769 N N . LYS A 1 33 ? 0.603 4.931 -7.682 1.00 0.00 33 LYS A N 8
ATOM 8770 C CA . LYS A 1 33 ? -0.756 4.428 -7.505 1.00 0.00 33 LYS A CA 8
ATOM 8771 C C . LYS A 1 33 ? -1.282 4.774 -6.113 1.00 0.00 33 LYS A C 8
ATOM 8772 O O . LYS A 1 33 ? -2.464 4.592 -5.816 1.00 0.00 33 LYS A O 8
ATOM 8791 N N . VAL A 1 34 ? -0.401 5.278 -5.264 1.00 0.00 34 VAL A N 8
ATOM 8792 C CA . VAL A 1 34 ? -0.769 5.624 -3.902 1.00 0.00 34 VAL A CA 8
ATOM 8793 C C . VAL A 1 34 ? -1.218 7.078 -3.830 1.00 0.00 34 VAL A C 8
ATOM 8794 O O . VAL A 1 34 ? -0.575 7.961 -4.399 1.00 0.00 34 VAL A O 8
ATOM 8807 N N . ALA A 1 35 ? -2.326 7.323 -3.144 1.00 0.00 35 ALA A N 8
ATOM 8808 C CA . ALA A 1 35 ? -2.876 8.667 -3.030 1.00 0.00 35 ALA A CA 8
ATOM 8809 C C . ALA A 1 35 ? -2.335 9.381 -1.795 1.00 0.00 35 ALA A C 8
ATOM 8810 O O . ALA A 1 35 ? -2.293 10.610 -1.748 1.00 0.00 35 ALA A O 8
ATOM 8817 N N . ASN A 1 36 ? -1.908 8.607 -0.802 1.00 0.00 36 ASN A N 8
ATOM 8818 C CA . ASN A 1 36 ? -1.395 9.172 0.449 1.00 0.00 36 ASN A CA 8
ATOM 8819 C C . ASN A 1 36 ? 0.032 8.694 0.717 1.00 0.00 36 ASN A C 8
ATOM 8820 O O . ASN A 1 36 ? 0.270 7.982 1.691 1.00 0.00 36 ASN A O 8
ATOM 8831 N N . PRO A 1 37 ? 1.008 9.077 -0.123 1.00 0.00 37 PRO A N 8
ATOM 8832 C CA . PRO A 1 37 ? 2.374 8.548 -0.022 1.00 0.00 37 PRO A CA 8
ATOM 8833 C C . PRO A 1 37 ? 3.149 9.077 1.185 1.00 0.00 37 PRO A C 8
ATOM 8834 O O . PRO A 1 37 ? 4.002 8.380 1.731 1.00 0.00 37 PRO A O 8
ATOM 8845 N N . ASP A 1 38 ? 2.851 10.299 1.608 1.00 0.00 38 ASP A N 8
ATOM 8846 C CA . ASP A 1 38 ? 3.575 10.908 2.719 1.00 0.00 38 ASP A CA 8
ATOM 8847 C C . ASP A 1 38 ? 2.959 10.480 4.044 1.00 0.00 38 ASP A C 8
ATOM 8848 O O . ASP A 1 38 ? 3.589 10.557 5.100 1.00 0.00 38 ASP A O 8
ATOM 8857 N N . LEU A 1 39 ? 1.729 9.993 3.971 1.00 0.00 39 LEU A N 8
ATOM 8858 C CA . LEU A 1 39 ? 1.000 9.576 5.152 1.00 0.00 39 LEU A CA 8
ATOM 8859 C C . LEU A 1 39 ? 1.248 8.102 5.429 1.00 0.00 39 LEU A C 8
ATOM 8860 O O . LEU A 1 39 ? 0.846 7.575 6.465 1.00 0.00 39 LEU A O 8
ATOM 8876 N N . ILE A 1 40 ? 1.906 7.447 4.478 1.00 0.00 40 ILE A N 8
ATOM 8877 C CA . ILE A 1 40 ? 2.285 6.052 4.619 1.00 0.00 40 ILE A CA 8
ATOM 8878 C C . ILE A 1 40 ? 3.219 5.867 5.810 1.00 0.00 40 ILE A C 8
ATOM 8879 O O . ILE A 1 40 ? 4.300 6.457 5.867 1.00 0.00 40 ILE A O 8
ATOM 8895 N N . LYS A 1 41 ? 2.782 5.061 6.764 1.00 0.00 41 LYS A N 8
ATOM 8896 C CA . LYS A 1 41 ? 3.560 4.794 7.960 1.00 0.00 41 LYS A CA 8
ATOM 8897 C C . LYS A 1 41 ? 3.733 3.303 8.180 1.00 0.00 41 LYS A C 8
ATOM 8898 O O . LYS A 1 41 ? 3.136 2.484 7.483 1.00 0.00 41 LYS A O 8
ATOM 8917 N N . LYS A 1 42 ? 4.542 2.963 9.164 1.00 0.00 42 LYS A N 8
ATOM 8918 C CA . LYS A 1 42 ? 4.806 1.580 9.503 1.00 0.00 42 LYS A CA 8
ATOM 8919 C C . LYS A 1 42 ? 3.693 1.074 10.409 1.00 0.00 42 LYS A C 8
ATOM 8920 O O . LYS A 1 42 ? 3.269 1.791 11.316 1.00 0.00 42 LYS A O 8
ATOM 8939 N N . ASP A 1 43 ? 3.203 -0.135 10.144 1.00 0.00 43 ASP A N 8
ATOM 8940 C CA . ASP A 1 43 ? 2.147 -0.748 10.966 1.00 0.00 43 ASP A CA 8
ATOM 8941 C C . ASP A 1 43 ? 0.824 0.023 10.828 1.00 0.00 43 ASP A C 8
ATOM 8942 O O . ASP A 1 43 ? -0.116 -0.170 11.599 1.00 0.00 43 ASP A O 8
ATOM 8951 N N . ALA A 1 44 ? 0.753 0.889 9.824 1.00 0.00 44 ALA A N 8
ATOM 8952 C CA . ALA A 1 44 ? -0.449 1.680 9.572 1.00 0.00 44 ALA A CA 8
ATOM 8953 C C . ALA A 1 44 ? -1.366 0.966 8.586 1.00 0.00 44 ALA A C 8
ATOM 8954 O O . ALA A 1 44 ? -0.911 0.135 7.794 1.00 0.00 44 ALA A O 8
ATOM 8961 N N . ALA A 1 45 ? -2.653 1.292 8.628 1.00 0.00 45 ALA A N 8
ATOM 8962 C CA . ALA A 1 45 ? -3.624 0.650 7.758 1.00 0.00 45 ALA A CA 8
ATOM 8963 C C . ALA A 1 45 ? -3.982 1.549 6.582 1.00 0.00 45 ALA A C 8
ATOM 8964 O O . ALA A 1 45 ? -4.161 2.755 6.739 1.00 0.00 45 ALA A O 8
ATOM 8971 N N . VAL A 1 46 ? -4.072 0.954 5.404 1.00 0.00 46 VAL A N 8
ATOM 8972 C CA . VAL A 1 46 ? -4.450 1.678 4.197 1.00 0.00 46 VAL A CA 8
ATOM 8973 C C . VAL A 1 46 ? -5.621 0.989 3.512 1.00 0.00 46 VAL A C 8
ATOM 8974 O O . VAL A 1 46 ? -5.849 -0.201 3.721 1.00 0.00 46 VAL A O 8
ATOM 8987 N N . THR A 1 47 ? -6.365 1.730 2.704 1.00 0.00 47 THR A N 8
ATOM 8988 C CA . THR A 1 47 ? -7.487 1.165 1.979 1.00 0.00 47 THR A CA 8
ATOM 8989 C C . THR A 1 47 ? -7.288 1.325 0.480 1.00 0.00 47 THR A C 8
ATOM 8990 O O . THR A 1 47 ? -6.834 2.372 0.014 1.00 0.00 47 THR A O 8
ATOM 9001 N N . PHE A 1 48 ? -7.611 0.281 -0.263 1.00 0.00 48 PHE A N 8
ATOM 9002 C CA . PHE A 1 48 ? -7.423 0.273 -1.705 1.00 0.00 48 PHE A CA 8
ATOM 9003 C C . PHE A 1 48 ? -8.319 -0.775 -2.348 1.00 0.00 48 PHE A C 8
ATOM 9004 O O . PHE A 1 48 ? -9.034 -1.498 -1.651 1.00 0.00 48 PHE A O 8
ATOM 9021 N N . GLU A 1 49 ? -8.296 -0.841 -3.667 1.00 0.00 49 GLU A N 8
ATOM 9022 C CA . GLU A 1 49 ? -8.980 -1.899 -4.386 1.00 0.00 49 GLU A CA 8
ATOM 9023 C C . GLU A 1 49 ? -7.975 -2.832 -5.047 1.00 0.00 49 GLU A C 8
ATOM 9024 O O . GLU A 1 49 ? -6.921 -2.398 -5.525 1.00 0.00 49 GLU A O 8
ATOM 9036 N N . PRO A 1 50 ? -8.292 -4.133 -5.071 1.00 0.00 50 PRO A N 8
ATOM 9037 C CA . PRO A 1 50 ? -7.381 -5.172 -5.548 1.00 0.00 50 PRO A CA 8
ATOM 9038 C C . PRO A 1 50 ? -7.282 -5.243 -7.067 1.00 0.00 50 PRO A C 8
ATOM 9039 O O . PRO A 1 50 ? -8.205 -4.859 -7.788 1.00 0.00 50 PRO A O 8
ATOM 9050 N N . THR A 1 51 ? -6.147 -5.740 -7.538 1.00 0.00 51 THR A N 8
ATOM 9051 C CA . THR A 1 51 ? -5.922 -5.978 -8.951 1.00 0.00 51 THR A CA 8
ATOM 9052 C C . THR A 1 51 ? -4.674 -6.841 -9.118 1.00 0.00 51 THR A C 8
ATOM 9053 O O . THR A 1 51 ? -4.043 -7.235 -8.131 1.00 0.00 51 THR A O 8
ATOM 9064 N N . THR A 1 52 ? -4.335 -7.161 -10.348 1.00 0.00 52 THR A N 8
ATOM 9065 C CA . THR A 1 52 ? -3.119 -7.895 -10.632 1.00 0.00 52 THR A CA 8
ATOM 9066 C C . THR A 1 52 ? -2.194 -7.070 -11.511 1.00 0.00 52 THR A C 8
ATOM 9067 O O . THR A 1 52 ? -2.647 -6.289 -12.345 1.00 0.00 52 THR A O 8
ATOM 9078 N N . ASN A 1 53 ? -0.899 -7.230 -11.305 1.00 0.00 53 ASN A N 8
ATOM 9079 C CA . ASN A 1 53 ? 0.093 -6.499 -12.080 1.00 0.00 53 ASN A CA 8
ATOM 9080 C C . ASN A 1 53 ? 0.748 -7.438 -13.080 1.00 0.00 53 ASN A C 8
ATOM 9081 O O . ASN A 1 53 ? 1.888 -7.218 -13.495 1.00 0.00 53 ASN A O 8
ATOM 9092 N N . ASN A 1 54 ? 0.012 -8.487 -13.456 1.00 0.00 54 ASN A N 8
ATOM 9093 C CA . ASN A 1 54 ? 0.524 -9.562 -14.315 1.00 0.00 54 ASN A CA 8
ATOM 9094 C C . ASN A 1 54 ? 1.529 -10.431 -13.558 1.00 0.00 54 ASN A C 8
ATOM 9095 O O . ASN A 1 54 ? 1.356 -11.645 -13.449 1.00 0.00 54 ASN A O 8
ATOM 9106 N N . LYS A 1 55 ? 2.571 -9.799 -13.026 1.00 0.00 55 LYS A N 8
ATOM 9107 C CA . LYS A 1 55 ? 3.597 -10.497 -12.268 1.00 0.00 55 LYS A CA 8
ATOM 9108 C C . LYS A 1 55 ? 3.023 -11.094 -10.988 1.00 0.00 55 LYS A C 8
ATOM 9109 O O . LYS A 1 55 ? 3.390 -12.198 -10.584 1.00 0.00 55 LYS A O 8
ATOM 9128 N N . GLY A 1 56 ? 2.130 -10.353 -10.348 1.00 0.00 56 GLY A N 8
ATOM 9129 C CA . GLY A 1 56 ? 1.543 -10.811 -9.108 1.00 0.00 56 GLY A CA 8
ATOM 9130 C C . GLY A 1 56 ? 0.420 -9.912 -8.644 1.00 0.00 56 GLY A C 8
ATOM 9131 O O . GLY A 1 56 ? -0.183 -9.196 -9.449 1.00 0.00 56 GLY A O 8
ATOM 9135 N N . LEU A 1 57 ? 0.146 -9.937 -7.347 1.00 0.00 57 LEU A N 8
ATOM 9136 C CA . LEU A 1 57 ? -0.931 -9.148 -6.781 1.00 0.00 57 LEU A CA 8
ATOM 9137 C C . LEU A 1 57 ? -0.469 -7.729 -6.473 1.00 0.00 57 LEU A C 8
ATOM 9138 O O . LEU A 1 57 ? 0.606 -7.521 -5.908 1.00 0.00 57 LEU A O 8
ATOM 9154 N N . SER A 1 58 ? -1.293 -6.762 -6.849 1.00 0.00 58 SER A N 8
ATOM 9155 C CA . SER A 1 58 ? -1.007 -5.357 -6.633 1.00 0.00 58 SER A CA 8
ATOM 9156 C C . SER A 1 58 ? -2.310 -4.599 -6.407 1.00 0.00 58 SER A C 8
ATOM 9157 O O . SER A 1 58 ? -3.393 -5.154 -6.591 1.00 0.00 58 SER A O 8
ATOM 9165 N N . ALA A 1 59 ? -2.215 -3.357 -5.971 1.00 0.00 59 ALA A N 8
ATOM 9166 C CA . ALA A 1 59 ? -3.399 -2.543 -5.755 1.00 0.00 59 ALA A CA 8
ATOM 9167 C C . ALA A 1 59 ? -3.129 -1.092 -6.121 1.00 0.00 59 ALA A C 8
ATOM 9168 O O . ALA A 1 59 ? -1.971 -0.684 -6.249 1.00 0.00 59 ALA A O 8
ATOM 9175 N N . TYR A 1 60 ? -4.193 -0.320 -6.287 1.00 0.00 60 TYR A N 8
ATOM 9176 C CA . TYR A 1 60 ? -4.070 1.086 -6.635 1.00 0.00 60 TYR A CA 8
ATOM 9177 C C . TYR A 1 60 ? -5.096 1.908 -5.881 1.00 0.00 60 TYR A C 8
ATOM 9178 O O . TYR A 1 60 ? -5.900 1.361 -5.122 1.00 0.00 60 TYR A O 8
ATOM 9196 N N . ALA A 1 61 ? -5.065 3.217 -6.118 1.00 0.00 61 ALA A N 8
ATOM 9197 C CA . ALA A 1 61 ? -5.923 4.165 -5.412 1.00 0.00 61 ALA A CA 8
ATOM 9198 C C . ALA A 1 61 ? -5.790 3.985 -3.903 1.00 0.00 61 ALA A C 8
ATOM 9199 O O . ALA A 1 61 ? -6.773 4.045 -3.165 1.00 0.00 61 ALA A O 8
ATOM 9206 N N . VAL A 1 62 ? -4.561 3.780 -3.455 1.00 0.00 62 VAL A N 8
ATOM 9207 C CA . VAL A 1 62 ? -4.292 3.477 -2.059 1.00 0.00 62 VAL A CA 8
ATOM 9208 C C . VAL A 1 62 ? -4.380 4.727 -1.195 1.00 0.00 62 VAL A C 8
ATOM 9209 O O . VAL A 1 62 ? -3.510 5.602 -1.260 1.00 0.00 62 VAL A O 8
ATOM 9222 N N . LYS A 1 63 ? -5.436 4.816 -0.403 1.00 0.00 63 LYS A N 8
ATOM 9223 C CA . LYS A 1 63 ? -5.592 5.903 0.535 1.00 0.00 63 LYS A CA 8
ATOM 9224 C C . LYS A 1 63 ? -5.408 5.392 1.959 1.00 0.00 63 LYS A C 8
ATOM 9225 O O . LYS A 1 63 ? -6.031 4.406 2.367 1.00 0.00 63 LYS A O 8
ATOM 9244 N N . VAL A 1 64 ? -4.531 6.053 2.695 1.00 0.00 64 VAL A N 8
ATOM 9245 C CA . VAL A 1 64 ? -4.224 5.676 4.066 1.00 0.00 64 VAL A CA 8
ATOM 9246 C C . VAL A 1 64 ? -5.441 5.876 4.966 1.00 0.00 64 VAL A C 8
ATOM 9247 O O . VAL A 1 64 ? -6.282 6.734 4.701 1.00 0.00 64 VAL A O 8
ATOM 9260 N N . VAL A 1 65 ? -5.541 5.059 6.005 1.00 0.00 65 VAL A N 8
ATOM 9261 C CA . VAL A 1 65 ? -6.570 5.215 7.017 1.00 0.00 65 VAL A CA 8
ATOM 9262 C C . VAL A 1 65 ? -5.948 5.811 8.276 1.00 0.00 65 VAL A C 8
ATOM 9263 O O . VAL A 1 65 ? -5.502 5.085 9.167 1.00 0.00 65 VAL A O 8
ATOM 9276 N N . PRO A 1 66 ? -5.855 7.144 8.342 1.00 0.00 66 PRO A N 8
ATOM 9277 C CA . PRO A 1 66 ? -5.198 7.831 9.433 1.00 0.00 66 PRO A CA 8
ATOM 9278 C C . PRO A 1 66 ? -6.163 8.222 10.543 1.00 0.00 66 PRO A C 8
ATOM 9279 O O . PRO A 1 66 ? -7.378 8.297 10.336 1.00 0.00 66 PRO A O 8
ATOM 9290 N N . LEU A 1 67 ? -5.614 8.458 11.718 1.00 0.00 67 LEU A N 8
ATOM 9291 C CA . LEU A 1 67 ? -6.389 8.967 12.832 1.00 0.00 67 LEU A CA 8
ATOM 9292 C C . LEU A 1 67 ? -6.342 10.485 12.803 1.00 0.00 67 LEU A C 8
ATOM 9293 O O . LEU A 1 67 ? -7.255 11.166 13.267 1.00 0.00 67 LEU A O 8
ATOM 9309 N N . GLU A 1 68 ? -5.263 10.998 12.230 1.00 0.00 68 GLU A N 8
ATOM 9310 C CA . GLU A 1 68 ? -5.111 12.419 11.997 1.00 0.00 68 GLU A CA 8
ATOM 9311 C C . GLU A 1 68 ? -4.564 12.634 10.591 1.00 0.00 68 GLU A C 8
ATOM 9312 O O . GLU A 1 68 ? -3.567 12.022 10.213 1.00 0.00 68 GLU A O 8
ATOM 9324 N N . HIS A 1 69 ? -5.219 13.490 9.814 1.00 0.00 69 HIS A N 8
ATOM 9325 C CA . HIS A 1 69 ? -4.783 13.761 8.441 1.00 0.00 69 HIS A CA 8
ATOM 9326 C C . HIS A 1 69 ? -3.455 14.508 8.426 1.00 0.00 69 HIS A C 8
ATOM 9327 O O . HIS A 1 69 ? -2.755 14.513 7.417 1.00 0.00 69 HIS A O 8
ATOM 9342 N N . HIS A 1 70 ? -3.128 15.125 9.563 1.00 0.00 70 HIS A N 8
ATOM 9343 C CA . HIS A 1 70 ? -1.881 15.873 9.740 1.00 0.00 70 HIS A CA 8
ATOM 9344 C C . HIS A 1 70 ? -1.847 17.108 8.844 1.00 0.00 70 HIS A C 8
ATOM 9345 O O . HIS A 1 70 ? -1.679 17.004 7.629 1.00 0.00 70 HIS A O 8
ATOM 9360 N N . HIS A 1 71 ? -2.033 18.276 9.452 1.00 0.00 71 HIS A N 8
ATOM 9361 C CA . HIS A 1 71 ? -1.958 19.547 8.734 1.00 0.00 71 HIS A CA 8
ATOM 9362 C C . HIS A 1 71 ? -0.592 19.689 8.055 1.00 0.00 71 HIS A C 8
ATOM 9363 O O . HIS A 1 71 ? 0.420 19.929 8.715 1.00 0.00 71 HIS A O 8
ATOM 9378 N N . HIS A 1 72 ? -0.578 19.526 6.740 1.00 0.00 72 HIS A N 8
ATOM 9379 C CA . HIS A 1 72 ? 0.666 19.488 5.980 1.00 0.00 72 HIS A CA 8
ATOM 9380 C C . HIS A 1 72 ? 1.067 20.887 5.527 1.00 0.00 72 HIS A C 8
ATOM 9381 O O . HIS A 1 72 ? 0.216 21.686 5.140 1.00 0.00 72 HIS A O 8
ATOM 9396 N N . HIS A 1 73 ? 2.357 21.188 5.603 1.00 0.00 73 HIS A N 8
ATOM 9397 C CA . HIS A 1 73 ? 2.875 22.457 5.103 1.00 0.00 73 HIS A CA 8
ATOM 9398 C C . HIS A 1 73 ? 3.141 22.346 3.604 1.00 0.00 73 HIS A C 8
ATOM 9399 O O . HIS A 1 73 ? 2.384 22.875 2.792 1.00 0.00 73 HIS A O 8
ATOM 9414 N N . HIS A 1 74 ? 4.213 21.653 3.243 1.00 0.00 74 HIS A N 8
ATOM 9415 C CA . HIS A 1 74 ? 4.472 21.322 1.850 1.00 0.00 74 HIS A CA 8
ATOM 9416 C C . HIS A 1 74 ? 4.033 19.893 1.583 1.00 0.00 74 HIS A C 8
ATOM 9417 O O . HIS A 1 74 ? 4.907 19.014 1.471 1.00 0.00 74 HIS A O 8
ATOM 9433 N N . MET A 1 1 ? -14.124 -3.083 -5.303 1.00 0.00 1 MET A N 9
ATOM 9434 C CA . MET A 1 1 ? -14.284 -3.512 -3.895 1.00 0.00 1 MET A CA 9
ATOM 9435 C C . MET A 1 1 ? -13.025 -3.186 -3.110 1.00 0.00 1 MET A C 9
ATOM 9436 O O . MET A 1 1 ? -11.925 -3.584 -3.493 1.00 0.00 1 MET A O 9
ATOM 9452 N N . ALA A 1 2 ? -13.191 -2.452 -2.023 1.00 0.00 2 ALA A N 9
ATOM 9453 C CA . ALA A 1 2 ? -12.065 -2.010 -1.220 1.00 0.00 2 ALA A CA 9
ATOM 9454 C C . ALA A 1 2 ? -11.764 -2.998 -0.100 1.00 0.00 2 ALA A C 9
ATOM 9455 O O . ALA A 1 2 ? -12.656 -3.396 0.654 1.00 0.00 2 ALA A O 9
ATOM 9462 N N . MET A 1 3 ? -10.506 -3.392 -0.004 1.00 0.00 3 MET A N 9
ATOM 9463 C CA . MET A 1 3 ? -10.043 -4.260 1.071 1.00 0.00 3 MET A CA 9
ATOM 9464 C C . MET A 1 3 ? -9.105 -3.484 1.981 1.00 0.00 3 MET A C 9
ATOM 9465 O O . MET A 1 3 ? -8.527 -2.476 1.568 1.00 0.00 3 MET A O 9
ATOM 9479 N N . ASN A 1 4 ? -8.955 -3.945 3.212 1.00 0.00 4 ASN A N 9
ATOM 9480 C CA . ASN A 1 4 ? -8.043 -3.309 4.143 1.00 0.00 4 ASN A CA 9
ATOM 9481 C C . ASN A 1 4 ? -6.715 -4.043 4.154 1.00 0.00 4 ASN A C 9
ATOM 9482 O O . ASN A 1 4 ? -6.661 -5.258 3.952 1.00 0.00 4 ASN A O 9
ATOM 9493 N N . GLY A 1 5 ? -5.652 -3.298 4.373 1.00 0.00 5 GLY A N 9
ATOM 9494 C CA . GLY A 1 5 ? -4.333 -3.888 4.439 1.00 0.00 5 GLY A CA 9
ATOM 9495 C C . GLY A 1 5 ? -3.450 -3.174 5.432 1.00 0.00 5 GLY A C 9
ATOM 9496 O O . GLY A 1 5 ? -3.780 -2.072 5.879 1.00 0.00 5 GLY A O 9
ATOM 9500 N N . THR A 1 6 ? -2.341 -3.794 5.791 1.00 0.00 6 THR A N 9
ATOM 9501 C CA . THR A 1 6 ? -1.390 -3.179 6.696 1.00 0.00 6 THR A CA 9
ATOM 9502 C C . THR A 1 6 ? -0.037 -3.045 6.011 1.00 0.00 6 THR A C 9
ATOM 9503 O O . THR A 1 6 ? 0.441 -3.975 5.359 1.00 0.00 6 THR A O 9
ATOM 9514 N N . ILE A 1 7 ? 0.569 -1.886 6.161 1.00 0.00 7 ILE A N 9
ATOM 9515 C CA . ILE A 1 7 ? 1.817 -1.577 5.479 1.00 0.00 7 ILE A CA 9
ATOM 9516 C C . ILE A 1 7 ? 2.989 -2.276 6.162 1.00 0.00 7 ILE A C 9
ATOM 9517 O O . ILE A 1 7 ? 3.282 -2.010 7.327 1.00 0.00 7 ILE A O 9
ATOM 9533 N N . THR A 1 8 ? 3.652 -3.168 5.443 1.00 0.00 8 THR A N 9
ATOM 9534 C CA . THR A 1 8 ? 4.737 -3.939 6.016 1.00 0.00 8 THR A CA 9
ATOM 9535 C C . THR A 1 8 ? 6.085 -3.375 5.596 1.00 0.00 8 THR A C 9
ATOM 9536 O O . THR A 1 8 ? 6.981 -3.183 6.420 1.00 0.00 8 THR A O 9
ATOM 9547 N N . THR A 1 9 ? 6.214 -3.096 4.310 1.00 0.00 9 THR A N 9
ATOM 9548 C CA . THR A 1 9 ? 7.464 -2.621 3.755 1.00 0.00 9 THR A CA 9
ATOM 9549 C C . THR A 1 9 ? 7.266 -1.295 3.031 1.00 0.00 9 THR A C 9
ATOM 9550 O O . THR A 1 9 ? 6.443 -1.197 2.122 1.00 0.00 9 THR A O 9
ATOM 9561 N N . TRP A 1 10 ? 8.005 -0.276 3.440 1.00 0.00 10 TRP A N 9
ATOM 9562 C CA . TRP A 1 10 ? 7.947 1.010 2.768 1.00 0.00 10 TRP A CA 9
ATOM 9563 C C . TRP A 1 10 ? 9.349 1.531 2.481 1.00 0.00 10 TRP A C 9
ATOM 9564 O O . TRP A 1 10 ? 10.131 1.792 3.399 1.00 0.00 10 TRP A O 9
ATOM 9585 N N . PHE A 1 11 ? 9.668 1.661 1.203 1.00 0.00 11 PHE A N 9
ATOM 9586 C CA . PHE A 1 11 ? 10.921 2.257 0.788 1.00 0.00 11 PHE A CA 9
ATOM 9587 C C . PHE A 1 11 ? 10.663 3.662 0.259 1.00 0.00 11 PHE A C 9
ATOM 9588 O O . PHE A 1 11 ? 10.391 3.849 -0.927 1.00 0.00 11 PHE A O 9
ATOM 9605 N N . LYS A 1 12 ? 10.726 4.636 1.155 1.00 0.00 12 LYS A N 9
ATOM 9606 C CA . LYS A 1 12 ? 10.502 6.034 0.803 1.00 0.00 12 LYS A CA 9
ATOM 9607 C C . LYS A 1 12 ? 11.508 6.494 -0.247 1.00 0.00 12 LYS A C 9
ATOM 9608 O O . LYS A 1 12 ? 11.168 7.227 -1.174 1.00 0.00 12 LYS A O 9
ATOM 9627 N N . ASP A 1 13 ? 12.738 6.033 -0.096 1.00 0.00 13 ASP A N 9
ATOM 9628 C CA . ASP A 1 13 ? 13.827 6.418 -0.989 1.00 0.00 13 ASP A CA 9
ATOM 9629 C C . ASP A 1 13 ? 13.724 5.694 -2.335 1.00 0.00 13 ASP A C 9
ATOM 9630 O O . ASP A 1 13 ? 14.205 6.188 -3.353 1.00 0.00 13 ASP A O 9
ATOM 9639 N N . LYS A 1 14 ? 13.088 4.526 -2.344 1.00 0.00 14 LYS A N 9
ATOM 9640 C CA . LYS A 1 14 ? 12.905 3.770 -3.584 1.00 0.00 14 LYS A CA 9
ATOM 9641 C C . LYS A 1 14 ? 11.686 4.267 -4.354 1.00 0.00 14 LYS A C 9
ATOM 9642 O O . LYS A 1 14 ? 11.697 4.328 -5.587 1.00 0.00 14 LYS A O 9
ATOM 9661 N N . GLY A 1 15 ? 10.631 4.609 -3.625 1.00 0.00 15 GLY A N 9
ATOM 9662 C CA . GLY A 1 15 ? 9.425 5.115 -4.253 1.00 0.00 15 GLY A CA 9
ATOM 9663 C C . GLY A 1 15 ? 8.312 4.087 -4.308 1.00 0.00 15 GLY A C 9
ATOM 9664 O O . GLY A 1 15 ? 7.242 4.346 -4.868 1.00 0.00 15 GLY A O 9
ATOM 9668 N N . PHE A 1 16 ? 8.554 2.919 -3.729 1.00 0.00 16 PHE A N 9
ATOM 9669 C CA . PHE A 1 16 ? 7.554 1.858 -3.709 1.00 0.00 16 PHE A CA 9
ATOM 9670 C C . PHE A 1 16 ? 7.614 1.081 -2.400 1.00 0.00 16 PHE A C 9
ATOM 9671 O O . PHE A 1 16 ? 8.478 1.331 -1.556 1.00 0.00 16 PHE A O 9
ATOM 9688 N N . GLY A 1 17 ? 6.702 0.135 -2.242 1.00 0.00 17 GLY A N 9
ATOM 9689 C CA . GLY A 1 17 ? 6.649 -0.647 -1.028 1.00 0.00 17 GLY A CA 9
ATOM 9690 C C . GLY A 1 17 ? 5.745 -1.853 -1.161 1.00 0.00 17 GLY A C 9
ATOM 9691 O O . GLY A 1 17 ? 5.311 -2.197 -2.264 1.00 0.00 17 GLY A O 9
ATOM 9695 N N . PHE A 1 18 ? 5.450 -2.489 -0.036 1.00 0.00 18 PHE A N 9
ATOM 9696 C CA . PHE A 1 18 ? 4.620 -3.679 -0.020 1.00 0.00 18 PHE A CA 9
ATOM 9697 C C . PHE A 1 18 ? 3.656 -3.610 1.150 1.00 0.00 18 PHE A C 9
ATOM 9698 O O . PHE A 1 18 ? 4.051 -3.323 2.284 1.00 0.00 18 PHE A O 9
ATOM 9715 N N . ILE A 1 19 ? 2.395 -3.854 0.867 1.00 0.00 19 ILE A N 9
ATOM 9716 C CA . ILE A 1 19 ? 1.368 -3.837 1.889 1.00 0.00 19 ILE A CA 9
ATOM 9717 C C . ILE A 1 19 ? 0.663 -5.182 1.915 1.00 0.00 19 ILE A C 9
ATOM 9718 O O . ILE A 1 19 ? 0.266 -5.705 0.873 1.00 0.00 19 ILE A O 9
ATOM 9734 N N . LYS A 1 20 ? 0.534 -5.749 3.102 1.00 0.00 20 LYS A N 9
ATOM 9735 C CA . LYS A 1 20 ? -0.054 -7.064 3.255 1.00 0.00 20 LYS A CA 9
ATOM 9736 C C . LYS A 1 20 ? -1.462 -6.921 3.804 1.00 0.00 20 LYS A C 9
ATOM 9737 O O . LYS A 1 20 ? -1.665 -6.388 4.898 1.00 0.00 20 LYS A O 9
ATOM 9756 N N . ASP A 1 21 ? -2.428 -7.368 3.028 1.00 0.00 21 ASP A N 9
ATOM 9757 C CA . ASP A 1 21 ? -3.826 -7.217 3.402 1.00 0.00 21 ASP A CA 9
ATOM 9758 C C . ASP A 1 21 ? -4.280 -8.368 4.277 1.00 0.00 21 ASP A C 9
ATOM 9759 O O . ASP A 1 21 ? -3.507 -9.273 4.593 1.00 0.00 21 ASP A O 9
ATOM 9768 N N . GLU A 1 22 ? -5.544 -8.335 4.649 1.00 0.00 22 GLU A N 9
ATOM 9769 C CA . GLU A 1 22 ? -6.073 -9.288 5.611 1.00 0.00 22 GLU A CA 9
ATOM 9770 C C . GLU A 1 22 ? -6.690 -10.507 4.929 1.00 0.00 22 GLU A C 9
ATOM 9771 O O . GLU A 1 22 ? -7.122 -11.447 5.597 1.00 0.00 22 GLU A O 9
ATOM 9783 N N . ASN A 1 23 ? -6.705 -10.513 3.607 1.00 0.00 23 ASN A N 9
ATOM 9784 C CA . ASN A 1 23 ? -7.320 -11.605 2.866 1.00 0.00 23 ASN A CA 9
ATOM 9785 C C . ASN A 1 23 ? -6.271 -12.419 2.116 1.00 0.00 23 ASN A C 9
ATOM 9786 O O . ASN A 1 23 ? -6.182 -13.638 2.279 1.00 0.00 23 ASN A O 9
ATOM 9797 N N . GLY A 1 24 ? -5.467 -11.738 1.311 1.00 0.00 24 GLY A N 9
ATOM 9798 C CA . GLY A 1 24 ? -4.521 -12.418 0.454 1.00 0.00 24 GLY A CA 9
ATOM 9799 C C . GLY A 1 24 ? -3.121 -12.465 1.030 1.00 0.00 24 GLY A C 9
ATOM 9800 O O . GLY A 1 24 ? -2.822 -13.298 1.887 1.00 0.00 24 GLY A O 9
ATOM 9804 N N . ASP A 1 25 ? -2.269 -11.561 0.571 1.00 0.00 25 ASP A N 9
ATOM 9805 C CA . ASP A 1 25 ? -0.851 -11.588 0.913 1.00 0.00 25 ASP A CA 9
ATOM 9806 C C . ASP A 1 25 ? -0.261 -10.197 0.696 1.00 0.00 25 ASP A C 9
ATOM 9807 O O . ASP A 1 25 ? -0.999 -9.213 0.680 1.00 0.00 25 ASP A O 9
ATOM 9816 N N . ASN A 1 26 ? 1.053 -10.098 0.540 1.00 0.00 26 ASN A N 9
ATOM 9817 C CA . ASN A 1 26 ? 1.670 -8.815 0.261 1.00 0.00 26 ASN A CA 9
ATOM 9818 C C . ASN A 1 26 ? 1.455 -8.421 -1.198 1.00 0.00 26 ASN A C 9
ATOM 9819 O O . ASN A 1 26 ? 1.674 -9.215 -2.113 1.00 0.00 26 ASN A O 9
ATOM 9830 N N . ARG A 1 27 ? 0.987 -7.206 -1.406 1.00 0.00 27 ARG A N 9
ATOM 9831 C CA . ARG A 1 27 ? 0.744 -6.701 -2.745 1.00 0.00 27 ARG A CA 9
ATOM 9832 C C . ARG A 1 27 ? 1.790 -5.654 -3.084 1.00 0.00 27 ARG A C 9
ATOM 9833 O O . ARG A 1 27 ? 2.325 -4.997 -2.188 1.00 0.00 27 ARG A O 9
ATOM 9854 N N . TYR A 1 28 ? 2.098 -5.511 -4.360 1.00 0.00 28 TYR A N 9
ATOM 9855 C CA . TYR A 1 28 ? 3.062 -4.515 -4.793 1.00 0.00 28 TYR A CA 9
ATOM 9856 C C . TYR A 1 28 ? 2.421 -3.134 -4.811 1.00 0.00 28 TYR A C 9
ATOM 9857 O O . TYR A 1 28 ? 1.382 -2.921 -5.447 1.00 0.00 28 TYR A O 9
ATOM 9875 N N . PHE A 1 29 ? 3.032 -2.204 -4.097 1.00 0.00 29 PHE A N 9
ATOM 9876 C CA . PHE A 1 29 ? 2.559 -0.837 -4.077 1.00 0.00 29 PHE A CA 9
ATOM 9877 C C . PHE A 1 29 ? 3.639 0.098 -4.575 1.00 0.00 29 PHE A C 9
ATOM 9878 O O . PHE A 1 29 ? 4.831 -0.142 -4.392 1.00 0.00 29 PHE A O 9
ATOM 9895 N N . HIS A 1 30 ? 3.205 1.159 -5.208 1.00 0.00 30 HIS A N 9
ATOM 9896 C CA . HIS A 1 30 ? 4.097 2.122 -5.815 1.00 0.00 30 HIS A CA 9
ATOM 9897 C C . HIS A 1 30 ? 3.445 3.497 -5.760 1.00 0.00 30 HIS A C 9
ATOM 9898 O O . HIS A 1 30 ? 2.227 3.607 -5.900 1.00 0.00 30 HIS A O 9
ATOM 9913 N N . VAL A 1 31 ? 4.258 4.530 -5.549 1.00 0.00 31 VAL A N 9
ATOM 9914 C CA . VAL A 1 31 ? 3.779 5.910 -5.371 1.00 0.00 31 VAL A CA 9
ATOM 9915 C C . VAL A 1 31 ? 2.777 6.343 -6.459 1.00 0.00 31 VAL A C 9
ATOM 9916 O O . VAL A 1 31 ? 1.932 7.206 -6.228 1.00 0.00 31 VAL A O 9
ATOM 9929 N N . ILE A 1 32 ? 2.862 5.717 -7.627 1.00 0.00 32 ILE A N 9
ATOM 9930 C CA . ILE A 1 32 ? 2.001 6.054 -8.754 1.00 0.00 32 ILE A CA 9
ATOM 9931 C C . ILE A 1 32 ? 0.524 5.734 -8.468 1.00 0.00 32 ILE A C 9
ATOM 9932 O O . ILE A 1 32 ? -0.374 6.442 -8.921 1.00 0.00 32 ILE A O 9
ATOM 9948 N N . LYS A 1 33 ? 0.281 4.678 -7.704 1.00 0.00 33 LYS A N 9
ATOM 9949 C CA . LYS A 1 33 ? -1.079 4.204 -7.458 1.00 0.00 33 LYS A CA 9
ATOM 9950 C C . LYS A 1 33 ? -1.550 4.524 -6.043 1.00 0.00 33 LYS A C 9
ATOM 9951 O O . LYS A 1 33 ? -2.684 4.213 -5.670 1.00 0.00 33 LYS A O 9
ATOM 9970 N N . VAL A 1 34 ? -0.688 5.143 -5.253 1.00 0.00 34 VAL A N 9
ATOM 9971 C CA . VAL A 1 34 ? -1.031 5.463 -3.878 1.00 0.00 34 VAL A CA 9
ATOM 9972 C C . VAL A 1 34 ? -1.461 6.920 -3.763 1.00 0.00 34 VAL A C 9
ATOM 9973 O O . VAL A 1 34 ? -0.740 7.823 -4.196 1.00 0.00 34 VAL A O 9
ATOM 9986 N N . ALA A 1 35 ? -2.641 7.142 -3.194 1.00 0.00 35 ALA A N 9
ATOM 9987 C CA . ALA A 1 35 ? -3.176 8.489 -3.039 1.00 0.00 35 ALA A CA 9
ATOM 9988 C C . ALA A 1 35 ? -2.374 9.278 -2.012 1.00 0.00 35 ALA A C 9
ATOM 9989 O O . ALA A 1 35 ? -2.061 10.451 -2.224 1.00 0.00 35 ALA A O 9
ATOM 9996 N N . ASN A 1 36 ? -2.035 8.631 -0.901 1.00 0.00 36 ASN A N 9
ATOM 9997 C CA . ASN A 1 36 ? -1.242 9.275 0.145 1.00 0.00 36 ASN A CA 9
ATOM 9998 C C . ASN A 1 36 ? 0.087 8.548 0.350 1.00 0.00 36 ASN A C 9
ATOM 9999 O O . ASN A 1 36 ? 0.243 7.806 1.320 1.00 0.00 36 ASN A O 9
ATOM 10010 N N . PRO A 1 37 ? 1.065 8.737 -0.550 1.00 0.00 37 PRO A N 9
ATOM 10011 C CA . PRO A 1 37 ? 2.357 8.050 -0.453 1.00 0.00 37 PRO A CA 9
ATOM 10012 C C . PRO A 1 37 ? 3.256 8.649 0.626 1.00 0.00 37 PRO A C 9
ATOM 10013 O O . PRO A 1 37 ? 4.139 7.981 1.155 1.00 0.00 37 PRO A O 9
ATOM 10024 N N . ASP A 1 38 ? 3.019 9.910 0.954 1.00 0.00 38 ASP A N 9
ATOM 10025 C CA . ASP A 1 38 ? 3.805 10.595 1.975 1.00 0.00 38 ASP A CA 9
ATOM 10026 C C . ASP A 1 38 ? 3.291 10.252 3.366 1.00 0.00 38 ASP A C 9
ATOM 10027 O O . ASP A 1 38 ? 3.955 10.493 4.371 1.00 0.00 38 ASP A O 9
ATOM 10036 N N . LEU A 1 39 ? 2.110 9.664 3.407 1.00 0.00 39 LEU A N 9
ATOM 10037 C CA . LEU A 1 39 ? 1.465 9.325 4.658 1.00 0.00 39 LEU A CA 9
ATOM 10038 C C . LEU A 1 39 ? 1.591 7.835 4.943 1.00 0.00 39 LEU A C 9
ATOM 10039 O O . LEU A 1 39 ? 1.048 7.331 5.927 1.00 0.00 39 LEU A O 9
ATOM 10055 N N . ILE A 1 40 ? 2.312 7.136 4.078 1.00 0.00 40 ILE A N 9
ATOM 10056 C CA . ILE A 1 40 ? 2.539 5.711 4.246 1.00 0.00 40 ILE A CA 9
ATOM 10057 C C . ILE A 1 40 ? 3.514 5.459 5.394 1.00 0.00 40 ILE A C 9
ATOM 10058 O O . ILE A 1 40 ? 4.675 5.870 5.343 1.00 0.00 40 ILE A O 9
ATOM 10074 N N . LYS A 1 41 ? 3.028 4.801 6.437 1.00 0.00 41 LYS A N 9
ATOM 10075 C CA . LYS A 1 41 ? 3.848 4.483 7.599 1.00 0.00 41 LYS A CA 9
ATOM 10076 C C . LYS A 1 41 ? 3.896 2.975 7.793 1.00 0.00 41 LYS A C 9
ATOM 10077 O O . LYS A 1 41 ? 2.977 2.265 7.385 1.00 0.00 41 LYS A O 9
ATOM 10096 N N . LYS A 1 42 ? 4.952 2.486 8.416 1.00 0.00 42 LYS A N 9
ATOM 10097 C CA . LYS A 1 42 ? 5.072 1.062 8.686 1.00 0.00 42 LYS A CA 9
ATOM 10098 C C . LYS A 1 42 ? 4.079 0.662 9.774 1.00 0.00 42 LYS A C 9
ATOM 10099 O O . LYS A 1 42 ? 3.968 1.339 10.799 1.00 0.00 42 LYS A O 9
ATOM 10118 N N . ASP A 1 43 ? 3.349 -0.423 9.520 1.00 0.00 43 ASP A N 9
ATOM 10119 C CA . ASP A 1 43 ? 2.326 -0.934 10.436 1.00 0.00 43 ASP A CA 9
ATOM 10120 C C . ASP A 1 43 ? 1.132 0.008 10.527 1.00 0.00 43 ASP A C 9
ATOM 10121 O O . ASP A 1 43 ? 0.396 -0.001 11.513 1.00 0.00 43 ASP A O 9
ATOM 10130 N N . ALA A 1 44 ? 0.935 0.809 9.488 1.00 0.00 44 ALA A N 9
ATOM 10131 C CA . ALA A 1 44 ? -0.238 1.664 9.402 1.00 0.00 44 ALA A CA 9
ATOM 10132 C C . ALA A 1 44 ? -1.322 0.979 8.579 1.00 0.00 44 ALA A C 9
ATOM 10133 O O . ALA A 1 44 ? -1.028 0.090 7.774 1.00 0.00 44 ALA A O 9
ATOM 10140 N N . ALA A 1 45 ? -2.568 1.394 8.775 1.00 0.00 45 ALA A N 9
ATOM 10141 C CA . ALA A 1 45 ? -3.690 0.780 8.083 1.00 0.00 45 ALA A CA 9
ATOM 10142 C C . ALA A 1 45 ? -4.045 1.554 6.820 1.00 0.00 45 ALA A C 9
ATOM 10143 O O . ALA A 1 45 ? -4.015 2.787 6.804 1.00 0.00 45 ALA A O 9
ATOM 10150 N N . VAL A 1 46 ? -4.362 0.825 5.758 1.00 0.00 46 VAL A N 9
ATOM 10151 C CA . VAL A 1 46 ? -4.753 1.434 4.493 1.00 0.00 46 VAL A CA 9
ATOM 10152 C C . VAL A 1 46 ? -5.937 0.699 3.877 1.00 0.00 46 VAL A C 9
ATOM 10153 O O . VAL A 1 46 ? -6.294 -0.404 4.299 1.00 0.00 46 VAL A O 9
ATOM 10166 N N . THR A 1 47 ? -6.538 1.331 2.885 1.00 0.00 47 THR A N 9
ATOM 10167 C CA . THR A 1 47 ? -7.650 0.761 2.145 1.00 0.00 47 THR A CA 9
ATOM 10168 C C . THR A 1 47 ? -7.397 0.904 0.651 1.00 0.00 47 THR A C 9
ATOM 10169 O O . THR A 1 47 ? -6.975 1.966 0.187 1.00 0.00 47 THR A O 9
ATOM 10180 N N . PHE A 1 48 ? -7.643 -0.159 -0.097 1.00 0.00 48 PHE A N 9
ATOM 10181 C CA . PHE A 1 48 ? -7.338 -0.174 -1.522 1.00 0.00 48 PHE A CA 9
ATOM 10182 C C . PHE A 1 48 ? -8.189 -1.191 -2.262 1.00 0.00 48 PHE A C 9
ATOM 10183 O O . PHE A 1 48 ? -8.797 -2.072 -1.653 1.00 0.00 48 PHE A O 9
ATOM 10200 N N . GLU A 1 49 ? -8.218 -1.067 -3.578 1.00 0.00 49 GLU A N 9
ATOM 10201 C CA . GLU A 1 49 ? -8.926 -2.018 -4.411 1.00 0.00 49 GLU A CA 9
ATOM 10202 C C . GLU A 1 49 ? -7.925 -2.825 -5.232 1.00 0.00 49 GLU A C 9
ATOM 10203 O O . GLU A 1 49 ? -6.892 -2.299 -5.655 1.00 0.00 49 GLU A O 9
ATOM 10215 N N . PRO A 1 50 ? -8.212 -4.115 -5.455 1.00 0.00 50 PRO A N 9
ATOM 10216 C CA . PRO A 1 50 ? -7.269 -5.038 -6.085 1.00 0.00 50 PRO A CA 9
ATOM 10217 C C . PRO A 1 50 ? -7.131 -4.848 -7.592 1.00 0.00 50 PRO A C 9
ATOM 10218 O O . PRO A 1 50 ? -8.080 -4.473 -8.285 1.00 0.00 50 PRO A O 9
ATOM 10229 N N . THR A 1 51 ? -5.927 -5.106 -8.080 1.00 0.00 51 THR A N 9
ATOM 10230 C CA . THR A 1 51 ? -5.641 -5.098 -9.499 1.00 0.00 51 THR A CA 9
ATOM 10231 C C . THR A 1 51 ? -4.447 -6.013 -9.764 1.00 0.00 51 THR A C 9
ATOM 10232 O O . THR A 1 51 ? -3.501 -6.061 -8.976 1.00 0.00 51 THR A O 9
ATOM 10243 N N . THR A 1 52 ? -4.496 -6.770 -10.839 1.00 0.00 52 THR A N 9
ATOM 10244 C CA . THR A 1 52 ? -3.434 -7.713 -11.127 1.00 0.00 52 THR A CA 9
ATOM 10245 C C . THR A 1 52 ? -2.326 -7.072 -11.955 1.00 0.00 52 THR A C 9
ATOM 10246 O O . THR A 1 52 ? -2.576 -6.476 -13.007 1.00 0.00 52 THR A O 9
ATOM 10257 N N . ASN A 1 53 ? -1.105 -7.192 -11.459 1.00 0.00 53 ASN A N 9
ATOM 10258 C CA . ASN A 1 53 ? 0.060 -6.630 -12.119 1.00 0.00 53 ASN A CA 9
ATOM 10259 C C . ASN A 1 53 ? 0.608 -7.621 -13.140 1.00 0.00 53 ASN A C 9
ATOM 10260 O O . ASN A 1 53 ? 0.203 -8.788 -13.162 1.00 0.00 53 ASN A O 9
ATOM 10271 N N . ASN A 1 54 ? 1.509 -7.151 -13.992 1.00 0.00 54 ASN A N 9
ATOM 10272 C CA . ASN A 1 54 ? 2.181 -8.002 -14.965 1.00 0.00 54 ASN A CA 9
ATOM 10273 C C . ASN A 1 54 ? 2.845 -9.189 -14.271 1.00 0.00 54 ASN A C 9
ATOM 10274 O O . ASN A 1 54 ? 2.892 -10.293 -14.808 1.00 0.00 54 ASN A O 9
ATOM 10285 N N . LYS A 1 55 ? 3.341 -8.954 -13.063 1.00 0.00 55 LYS A N 9
ATOM 10286 C CA . LYS A 1 55 ? 4.026 -9.994 -12.309 1.00 0.00 55 LYS A CA 9
ATOM 10287 C C . LYS A 1 55 ? 3.126 -10.635 -11.253 1.00 0.00 55 LYS A C 9
ATOM 10288 O O . LYS A 1 55 ? 2.920 -11.850 -11.265 1.00 0.00 55 LYS A O 9
ATOM 10307 N N . GLY A 1 56 ? 2.588 -9.832 -10.342 1.00 0.00 56 GLY A N 9
ATOM 10308 C CA . GLY A 1 56 ? 1.864 -10.391 -9.213 1.00 0.00 56 GLY A CA 9
ATOM 10309 C C . GLY A 1 56 ? 0.680 -9.553 -8.781 1.00 0.00 56 GLY A C 9
ATOM 10310 O O . GLY A 1 56 ? 0.046 -8.889 -9.598 1.00 0.00 56 GLY A O 9
ATOM 10314 N N . LEU A 1 57 ? 0.388 -9.581 -7.485 1.00 0.00 57 LEU A N 9
ATOM 10315 C CA . LEU A 1 57 ? -0.757 -8.878 -6.935 1.00 0.00 57 LEU A CA 9
ATOM 10316 C C . LEU A 1 57 ? -0.418 -7.424 -6.641 1.00 0.00 57 LEU A C 9
ATOM 10317 O O . LEU A 1 57 ? 0.677 -7.110 -6.172 1.00 0.00 57 LEU A O 9
ATOM 10333 N N . SER A 1 58 ? -1.367 -6.547 -6.918 1.00 0.00 58 SER A N 9
ATOM 10334 C CA . SER A 1 58 ? -1.188 -5.125 -6.700 1.00 0.00 58 SER A CA 9
ATOM 10335 C C . SER A 1 58 ? -2.514 -4.456 -6.358 1.00 0.00 58 SER A C 9
ATOM 10336 O O . SER A 1 58 ? -3.577 -5.077 -6.445 1.00 0.00 58 SER A O 9
ATOM 10344 N N . ALA A 1 59 ? -2.441 -3.213 -5.920 1.00 0.00 59 ALA A N 9
ATOM 10345 C CA . ALA A 1 59 ? -3.637 -2.455 -5.590 1.00 0.00 59 ALA A CA 9
ATOM 10346 C C . ALA A 1 59 ? -3.529 -1.018 -6.083 1.00 0.00 59 ALA A C 9
ATOM 10347 O O . ALA A 1 59 ? -2.426 -0.476 -6.203 1.00 0.00 59 ALA A O 9
ATOM 10354 N N . TYR A 1 60 ? -4.671 -0.410 -6.369 1.00 0.00 60 TYR A N 9
ATOM 10355 C CA . TYR A 1 60 ? -4.703 0.967 -6.839 1.00 0.00 60 TYR A CA 9
ATOM 10356 C C . TYR A 1 60 ? -5.596 1.810 -5.953 1.00 0.00 60 TYR A C 9
ATOM 10357 O O . TYR A 1 60 ? -6.299 1.277 -5.087 1.00 0.00 60 TYR A O 9
ATOM 10375 N N . ALA A 1 61 ? -5.580 3.116 -6.208 1.00 0.00 61 ALA A N 9
ATOM 10376 C CA . ALA A 1 61 ? -6.346 4.088 -5.427 1.00 0.00 61 ALA A CA 9
ATOM 10377 C C . ALA A 1 61 ? -6.188 3.828 -3.932 1.00 0.00 61 ALA A C 9
ATOM 10378 O O . ALA A 1 61 ? -7.171 3.710 -3.200 1.00 0.00 61 ALA A O 9
ATOM 10385 N N . VAL A 1 62 ? -4.945 3.734 -3.491 1.00 0.00 62 VAL A N 9
ATOM 10386 C CA . VAL A 1 62 ? -4.649 3.370 -2.112 1.00 0.00 62 VAL A CA 9
ATOM 10387 C C . VAL A 1 62 ? -4.879 4.542 -1.166 1.00 0.00 62 VAL A C 9
ATOM 10388 O O . VAL A 1 62 ? -4.150 5.537 -1.202 1.00 0.00 62 VAL A O 9
ATOM 10401 N N . LYS A 1 63 ? -5.895 4.422 -0.321 1.00 0.00 63 LYS A N 9
ATOM 10402 C CA . LYS A 1 63 ? -6.191 5.441 0.662 1.00 0.00 63 LYS A CA 9
ATOM 10403 C C . LYS A 1 63 ? -5.588 5.065 2.005 1.00 0.00 63 LYS A C 9
ATOM 10404 O O . LYS A 1 63 ? -5.918 4.021 2.573 1.00 0.00 63 LYS A O 9
ATOM 10423 N N . VAL A 1 64 ? -4.695 5.902 2.495 1.00 0.00 64 VAL A N 9
ATOM 10424 C CA . VAL A 1 64 ? -4.191 5.761 3.848 1.00 0.00 64 VAL A CA 9
ATOM 10425 C C . VAL A 1 64 ? -5.302 6.131 4.824 1.00 0.00 64 VAL A C 9
ATOM 10426 O O . VAL A 1 64 ? -6.145 6.967 4.504 1.00 0.00 64 VAL A O 9
ATOM 10439 N N . VAL A 1 65 ? -5.311 5.497 5.988 1.00 0.00 65 VAL A N 9
ATOM 10440 C CA . VAL A 1 65 ? -6.369 5.692 6.972 1.00 0.00 65 VAL A CA 9
ATOM 10441 C C . VAL A 1 65 ? -5.891 6.584 8.119 1.00 0.00 65 VAL A C 9
ATOM 10442 O O . VAL A 1 65 ? -5.319 6.099 9.097 1.00 0.00 65 VAL A O 9
ATOM 10455 N N . PRO A 1 66 ? -6.064 7.910 7.983 1.00 0.00 66 PRO A N 9
ATOM 10456 C CA . PRO A 1 66 ? -5.627 8.862 8.999 1.00 0.00 66 PRO A CA 9
ATOM 10457 C C . PRO A 1 66 ? -6.463 8.763 10.267 1.00 0.00 66 PRO A C 9
ATOM 10458 O O . PRO A 1 66 ? -7.694 8.688 10.214 1.00 0.00 66 PRO A O 9
ATOM 10469 N N . LEU A 1 67 ? -5.787 8.767 11.401 1.00 0.00 67 LEU A N 9
ATOM 10470 C CA . LEU A 1 67 ? -6.450 8.653 12.690 1.00 0.00 67 LEU A CA 9
ATOM 10471 C C . LEU A 1 67 ? -7.005 10.004 13.116 1.00 0.00 67 LEU A C 9
ATOM 10472 O O . LEU A 1 67 ? -7.921 10.087 13.934 1.00 0.00 67 LEU A O 9
ATOM 10488 N N . GLU A 1 68 ? -6.446 11.063 12.550 1.00 0.00 68 GLU A N 9
ATOM 10489 C CA . GLU A 1 68 ? -6.887 12.414 12.842 1.00 0.00 68 GLU A CA 9
ATOM 10490 C C . GLU A 1 68 ? -7.013 13.209 11.547 1.00 0.00 68 GLU A C 9
ATOM 10491 O O . GLU A 1 68 ? -6.134 13.153 10.685 1.00 0.00 68 GLU A O 9
ATOM 10503 N N . HIS A 1 69 ? -8.118 13.921 11.401 1.00 0.00 69 HIS A N 9
ATOM 10504 C CA . HIS A 1 69 ? -8.363 14.709 10.200 1.00 0.00 69 HIS A CA 9
ATOM 10505 C C . HIS A 1 69 ? -7.827 16.123 10.385 1.00 0.00 69 HIS A C 9
ATOM 10506 O O . HIS A 1 69 ? -8.195 16.818 11.331 1.00 0.00 69 HIS A O 9
ATOM 10521 N N . HIS A 1 70 ? -6.956 16.541 9.478 1.00 0.00 70 HIS A N 9
ATOM 10522 C CA . HIS A 1 70 ? -6.244 17.804 9.629 1.00 0.00 70 HIS A CA 9
ATOM 10523 C C . HIS A 1 70 ? -6.383 18.694 8.395 1.00 0.00 70 HIS A C 9
ATOM 10524 O O . HIS A 1 70 ? -6.272 19.918 8.498 1.00 0.00 70 HIS A O 9
ATOM 10539 N N . HIS A 1 71 ? -6.638 18.081 7.237 1.00 0.00 71 HIS A N 9
ATOM 10540 C CA . HIS A 1 71 ? -6.624 18.795 5.956 1.00 0.00 71 HIS A CA 9
ATOM 10541 C C . HIS A 1 71 ? -5.190 19.237 5.659 1.00 0.00 71 HIS A C 9
ATOM 10542 O O . HIS A 1 71 ? -4.255 18.770 6.309 1.00 0.00 71 HIS A O 9
ATOM 10557 N N . HIS A 1 72 ? -4.998 20.109 4.681 1.00 0.00 72 HIS A N 9
ATOM 10558 C CA . HIS A 1 72 ? -3.655 20.625 4.404 1.00 0.00 72 HIS A CA 9
ATOM 10559 C C . HIS A 1 72 ? -3.678 22.136 4.198 1.00 0.00 72 HIS A C 9
ATOM 10560 O O . HIS A 1 72 ? -2.741 22.838 4.577 1.00 0.00 72 HIS A O 9
ATOM 10575 N N . HIS A 1 73 ? -4.753 22.635 3.607 1.00 0.00 73 HIS A N 9
ATOM 10576 C CA . HIS A 1 73 ? -4.923 24.070 3.418 1.00 0.00 73 HIS A CA 9
ATOM 10577 C C . HIS A 1 73 ? -6.327 24.461 3.847 1.00 0.00 73 HIS A C 9
ATOM 10578 O O . HIS A 1 73 ? -6.518 25.118 4.868 1.00 0.00 73 HIS A O 9
ATOM 10593 N N . HIS A 1 74 ? -7.305 24.031 3.068 1.00 0.00 74 HIS A N 9
ATOM 10594 C CA . HIS A 1 74 ? -8.704 24.222 3.406 1.00 0.00 74 HIS A CA 9
ATOM 10595 C C . HIS A 1 74 ? -9.511 23.084 2.801 1.00 0.00 74 HIS A C 9
ATOM 10596 O O . HIS A 1 74 ? -9.507 21.988 3.391 1.00 0.00 74 HIS A O 9
ATOM 10612 N N . MET A 1 1 ? -15.053 -3.376 -2.980 1.00 0.00 1 MET A N 10
ATOM 10613 C CA . MET A 1 1 ? -13.954 -4.361 -3.097 1.00 0.00 1 MET A CA 10
ATOM 10614 C C . MET A 1 1 ? -12.699 -3.850 -2.391 1.00 0.00 1 MET A C 10
ATOM 10615 O O . MET A 1 1 ? -11.694 -4.556 -2.296 1.00 0.00 1 MET A O 10
ATOM 10631 N N . ALA A 1 2 ? -12.758 -2.614 -1.905 1.00 0.00 2 ALA A N 10
ATOM 10632 C CA . ALA A 1 2 ? -11.655 -2.032 -1.154 1.00 0.00 2 ALA A CA 10
ATOM 10633 C C . ALA A 1 2 ? -11.526 -2.701 0.203 1.00 0.00 2 ALA A C 10
ATOM 10634 O O . ALA A 1 2 ? -12.445 -2.649 1.024 1.00 0.00 2 ALA A O 10
ATOM 10641 N N . MET A 1 3 ? -10.396 -3.345 0.430 1.00 0.00 3 MET A N 10
ATOM 10642 C CA . MET A 1 3 ? -10.133 -3.987 1.707 1.00 0.00 3 MET A CA 10
ATOM 10643 C C . MET A 1 3 ? -9.011 -3.282 2.449 1.00 0.00 3 MET A C 10
ATOM 10644 O O . MET A 1 3 ? -8.331 -2.414 1.892 1.00 0.00 3 MET A O 10
ATOM 10658 N N . ASN A 1 4 ? -8.832 -3.651 3.707 1.00 0.00 4 ASN A N 10
ATOM 10659 C CA . ASN A 1 4 ? -7.795 -3.070 4.539 1.00 0.00 4 ASN A CA 10
ATOM 10660 C C . ASN A 1 4 ? -6.540 -3.928 4.518 1.00 0.00 4 ASN A C 10
ATOM 10661 O O . ASN A 1 4 ? -6.606 -5.160 4.575 1.00 0.00 4 ASN A O 10
ATOM 10672 N N . GLY A 1 5 ? -5.403 -3.265 4.422 1.00 0.00 5 GLY A N 10
ATOM 10673 C CA . GLY A 1 5 ? -4.133 -3.959 4.412 1.00 0.00 5 GLY A CA 10
ATOM 10674 C C . GLY A 1 5 ? -3.130 -3.314 5.341 1.00 0.00 5 GLY A C 10
ATOM 10675 O O . GLY A 1 5 ? -3.203 -2.110 5.599 1.00 0.00 5 GLY A O 10
ATOM 10679 N N . THR A 1 6 ? -2.198 -4.103 5.846 1.00 0.00 6 THR A N 10
ATOM 10680 C CA . THR A 1 6 ? -1.193 -3.602 6.766 1.00 0.00 6 THR A CA 10
ATOM 10681 C C . THR A 1 6 ? 0.125 -3.344 6.038 1.00 0.00 6 THR A C 10
ATOM 10682 O O . THR A 1 6 ? 0.573 -4.158 5.225 1.00 0.00 6 THR A O 10
ATOM 10693 N N . ILE A 1 7 ? 0.738 -2.209 6.333 1.00 0.00 7 ILE A N 10
ATOM 10694 C CA . ILE A 1 7 ? 1.977 -1.805 5.679 1.00 0.00 7 ILE A CA 10
ATOM 10695 C C . ILE A 1 7 ? 3.180 -2.475 6.337 1.00 0.00 7 ILE A C 10
ATOM 10696 O O . ILE A 1 7 ? 3.464 -2.233 7.513 1.00 0.00 7 ILE A O 10
ATOM 10712 N N . THR A 1 8 ? 3.884 -3.311 5.582 1.00 0.00 8 THR A N 10
ATOM 10713 C CA . THR A 1 8 ? 5.045 -4.006 6.103 1.00 0.00 8 THR A CA 10
ATOM 10714 C C . THR A 1 8 ? 6.334 -3.365 5.596 1.00 0.00 8 THR A C 10
ATOM 10715 O O . THR A 1 8 ? 7.224 -3.022 6.374 1.00 0.00 8 THR A O 10
ATOM 10726 N N . THR A 1 9 ? 6.417 -3.188 4.286 1.00 0.00 9 THR A N 10
ATOM 10727 C CA . THR A 1 9 ? 7.587 -2.595 3.666 1.00 0.00 9 THR A CA 10
ATOM 10728 C C . THR A 1 9 ? 7.204 -1.316 2.926 1.00 0.00 9 THR A C 10
ATOM 10729 O O . THR A 1 9 ? 6.211 -1.293 2.200 1.00 0.00 9 THR A O 10
ATOM 10740 N N . TRP A 1 10 ? 7.981 -0.260 3.110 1.00 0.00 10 TRP A N 10
ATOM 10741 C CA . TRP A 1 10 ? 7.736 0.987 2.406 1.00 0.00 10 TRP A CA 10
ATOM 10742 C C . TRP A 1 10 ? 9.034 1.753 2.190 1.00 0.00 10 TRP A C 10
ATOM 10743 O O . TRP A 1 10 ? 9.755 2.060 3.141 1.00 0.00 10 TRP A O 10
ATOM 10764 N N . PHE A 1 11 ? 9.335 2.032 0.929 1.00 0.00 11 PHE A N 10
ATOM 10765 C CA . PHE A 1 11 ? 10.476 2.855 0.569 1.00 0.00 11 PHE A CA 10
ATOM 10766 C C . PHE A 1 11 ? 10.039 3.933 -0.410 1.00 0.00 11 PHE A C 10
ATOM 10767 O O . PHE A 1 11 ? 10.100 3.737 -1.625 1.00 0.00 11 PHE A O 10
ATOM 10784 N N . LYS A 1 12 ? 9.581 5.060 0.121 1.00 0.00 12 LYS A N 10
ATOM 10785 C CA . LYS A 1 12 ? 9.124 6.162 -0.711 1.00 0.00 12 LYS A CA 10
ATOM 10786 C C . LYS A 1 12 ? 10.248 6.645 -1.621 1.00 0.00 12 LYS A C 10
ATOM 10787 O O . LYS A 1 12 ? 10.020 6.986 -2.783 1.00 0.00 12 LYS A O 10
ATOM 10806 N N . ASP A 1 13 ? 11.464 6.653 -1.085 1.00 0.00 13 ASP A N 10
ATOM 10807 C CA . ASP A 1 13 ? 12.635 7.101 -1.831 1.00 0.00 13 ASP A CA 10
ATOM 10808 C C . ASP A 1 13 ? 12.890 6.199 -3.033 1.00 0.00 13 ASP A C 10
ATOM 10809 O O . ASP A 1 13 ? 13.318 6.660 -4.090 1.00 0.00 13 ASP A O 10
ATOM 10818 N N . LYS A 1 14 ? 12.612 4.914 -2.871 1.00 0.00 14 LYS A N 10
ATOM 10819 C CA . LYS A 1 14 ? 12.823 3.951 -3.942 1.00 0.00 14 LYS A CA 10
ATOM 10820 C C . LYS A 1 14 ? 11.568 3.821 -4.804 1.00 0.00 14 LYS A C 10
ATOM 10821 O O . LYS A 1 14 ? 11.608 3.255 -5.897 1.00 0.00 14 LYS A O 10
ATOM 10840 N N . GLY A 1 15 ? 10.455 4.333 -4.291 1.00 0.00 15 GLY A N 10
ATOM 10841 C CA . GLY A 1 15 ? 9.255 4.462 -5.096 1.00 0.00 15 GLY A CA 10
ATOM 10842 C C . GLY A 1 15 ? 8.262 3.329 -4.918 1.00 0.00 15 GLY A C 10
ATOM 10843 O O . GLY A 1 15 ? 7.166 3.376 -5.480 1.00 0.00 15 GLY A O 10
ATOM 10847 N N . PHE A 1 16 ? 8.615 2.319 -4.135 1.00 0.00 16 PHE A N 10
ATOM 10848 C CA . PHE A 1 16 ? 7.758 1.146 -4.007 1.00 0.00 16 PHE A CA 10
ATOM 10849 C C . PHE A 1 16 ? 7.560 0.740 -2.552 1.00 0.00 16 PHE A C 10
ATOM 10850 O O . PHE A 1 16 ? 8.186 1.286 -1.640 1.00 0.00 16 PHE A O 10
ATOM 10867 N N . GLY A 1 17 ? 6.686 -0.236 -2.358 1.00 0.00 17 GLY A N 10
ATOM 10868 C CA . GLY A 1 17 ? 6.402 -0.751 -1.039 1.00 0.00 17 GLY A CA 10
ATOM 10869 C C . GLY A 1 17 ? 5.663 -2.070 -1.113 1.00 0.00 17 GLY A C 10
ATOM 10870 O O . GLY A 1 17 ? 5.350 -2.547 -2.206 1.00 0.00 17 GLY A O 10
ATOM 10874 N N . PHE A 1 18 ? 5.388 -2.660 0.040 1.00 0.00 18 PHE A N 10
ATOM 10875 C CA . PHE A 1 18 ? 4.673 -3.924 0.111 1.00 0.00 18 PHE A CA 10
ATOM 10876 C C . PHE A 1 18 ? 3.678 -3.885 1.255 1.00 0.00 18 PHE A C 10
ATOM 10877 O O . PHE A 1 18 ? 4.019 -3.511 2.383 1.00 0.00 18 PHE A O 10
ATOM 10894 N N . ILE A 1 19 ? 2.452 -4.258 0.956 1.00 0.00 19 ILE A N 10
ATOM 10895 C CA . ILE A 1 19 ? 1.371 -4.209 1.924 1.00 0.00 19 ILE A CA 10
ATOM 10896 C C . ILE A 1 19 ? 0.537 -5.479 1.825 1.00 0.00 19 ILE A C 10
ATOM 10897 O O . ILE A 1 19 ? 0.214 -5.935 0.727 1.00 0.00 19 ILE A O 10
ATOM 10913 N N . LYS A 1 20 ? 0.210 -6.053 2.970 1.00 0.00 20 LYS A N 10
ATOM 10914 C CA . LYS A 1 20 ? -0.504 -7.318 3.017 1.00 0.00 20 LYS A CA 10
ATOM 10915 C C . LYS A 1 20 ? -1.902 -7.102 3.579 1.00 0.00 20 LYS A C 10
ATOM 10916 O O . LYS A 1 20 ? -2.059 -6.666 4.723 1.00 0.00 20 LYS A O 10
ATOM 10935 N N . ASP A 1 21 ? -2.910 -7.388 2.767 1.00 0.00 21 ASP A N 10
ATOM 10936 C CA . ASP A 1 21 ? -4.297 -7.216 3.189 1.00 0.00 21 ASP A CA 10
ATOM 10937 C C . ASP A 1 21 ? -4.890 -8.534 3.658 1.00 0.00 21 ASP A C 10
ATOM 10938 O O . ASP A 1 21 ? -4.265 -9.591 3.552 1.00 0.00 21 ASP A O 10
ATOM 10947 N N . GLU A 1 22 ? -6.109 -8.465 4.158 1.00 0.00 22 GLU A N 10
ATOM 10948 C CA . GLU A 1 22 ? -6.756 -9.624 4.750 1.00 0.00 22 GLU A CA 10
ATOM 10949 C C . GLU A 1 22 ? -7.646 -10.363 3.755 1.00 0.00 22 GLU A C 10
ATOM 10950 O O . GLU A 1 22 ? -8.280 -11.363 4.101 1.00 0.00 22 GLU A O 10
ATOM 10962 N N . ASN A 1 23 ? -7.676 -9.893 2.521 1.00 0.00 23 ASN A N 10
ATOM 10963 C CA . ASN A 1 23 ? -8.505 -10.512 1.496 1.00 0.00 23 ASN A CA 10
ATOM 10964 C C . ASN A 1 23 ? -7.644 -11.305 0.518 1.00 0.00 23 ASN A C 10
ATOM 10965 O O . ASN A 1 23 ? -7.915 -12.475 0.241 1.00 0.00 23 ASN A O 10
ATOM 10976 N N . GLY A 1 24 ? -6.600 -10.665 0.009 1.00 0.00 24 GLY A N 10
ATOM 10977 C CA . GLY A 1 24 ? -5.760 -11.286 -0.994 1.00 0.00 24 GLY A CA 10
ATOM 10978 C C . GLY A 1 24 ? -4.448 -11.806 -0.441 1.00 0.00 24 GLY A C 10
ATOM 10979 O O . GLY A 1 24 ? -4.356 -12.967 -0.037 1.00 0.00 24 GLY A O 10
ATOM 10983 N N . ASP A 1 25 ? -3.437 -10.946 -0.410 1.00 0.00 25 ASP A N 10
ATOM 10984 C CA . ASP A 1 25 ? -2.084 -11.361 -0.055 1.00 0.00 25 ASP A CA 10
ATOM 10985 C C . ASP A 1 25 ? -1.201 -10.124 0.103 1.00 0.00 25 ASP A C 10
ATOM 10986 O O . ASP A 1 25 ? -1.709 -9.010 0.215 1.00 0.00 25 ASP A O 10
ATOM 10995 N N . ASN A 1 26 ? 0.108 -10.316 0.115 1.00 0.00 26 ASN A N 10
ATOM 10996 C CA . ASN A 1 26 ? 1.040 -9.199 0.118 1.00 0.00 26 ASN A CA 10
ATOM 10997 C C . ASN A 1 26 ? 1.213 -8.708 -1.312 1.00 0.00 26 ASN A C 10
ATOM 10998 O O . ASN A 1 26 ? 1.589 -9.477 -2.201 1.00 0.00 26 ASN A O 10
ATOM 11009 N N . ARG A 1 27 ? 0.930 -7.441 -1.537 1.00 0.00 27 ARG A N 10
ATOM 11010 C CA . ARG A 1 27 ? 0.892 -6.897 -2.884 1.00 0.00 27 ARG A CA 10
ATOM 11011 C C . ARG A 1 27 ? 2.025 -5.912 -3.106 1.00 0.00 27 ARG A C 10
ATOM 11012 O O . ARG A 1 27 ? 2.527 -5.304 -2.159 1.00 0.00 27 ARG A O 10
ATOM 11033 N N . TYR A 1 28 ? 2.426 -5.766 -4.358 1.00 0.00 28 TYR A N 10
ATOM 11034 C CA . TYR A 1 28 ? 3.431 -4.789 -4.725 1.00 0.00 28 TYR A CA 10
ATOM 11035 C C . TYR A 1 28 ? 2.792 -3.411 -4.832 1.00 0.00 28 TYR A C 10
ATOM 11036 O O . TYR A 1 28 ? 1.845 -3.211 -5.598 1.00 0.00 28 TYR A O 10
ATOM 11054 N N . PHE A 1 29 ? 3.291 -2.478 -4.044 1.00 0.00 29 PHE A N 10
ATOM 11055 C CA . PHE A 1 29 ? 2.787 -1.119 -4.064 1.00 0.00 29 PHE A CA 10
ATOM 11056 C C . PHE A 1 29 ? 3.819 -0.179 -4.666 1.00 0.00 29 PHE A C 10
ATOM 11057 O O . PHE A 1 29 ? 5.009 -0.491 -4.719 1.00 0.00 29 PHE A O 10
ATOM 11074 N N . HIS A 1 30 ? 3.352 0.968 -5.122 1.00 0.00 30 HIS A N 10
ATOM 11075 C CA . HIS A 1 30 ? 4.210 1.945 -5.764 1.00 0.00 30 HIS A CA 10
ATOM 11076 C C . HIS A 1 30 ? 3.667 3.336 -5.474 1.00 0.00 30 HIS A C 10
ATOM 11077 O O . HIS A 1 30 ? 2.455 3.515 -5.364 1.00 0.00 30 HIS A O 10
ATOM 11092 N N . VAL A 1 31 ? 4.554 4.316 -5.356 1.00 0.00 31 VAL A N 10
ATOM 11093 C CA . VAL A 1 31 ? 4.156 5.690 -5.047 1.00 0.00 31 VAL A CA 10
ATOM 11094 C C . VAL A 1 31 ? 3.275 6.282 -6.158 1.00 0.00 31 VAL A C 10
ATOM 11095 O O . VAL A 1 31 ? 2.661 7.333 -5.995 1.00 0.00 31 VAL A O 10
ATOM 11108 N N . ILE A 1 32 ? 3.197 5.576 -7.277 1.00 0.00 32 ILE A N 10
ATOM 11109 C CA . ILE A 1 32 ? 2.431 6.038 -8.428 1.00 0.00 32 ILE A CA 10
ATOM 11110 C C . ILE A 1 32 ? 0.949 5.689 -8.260 1.00 0.00 32 ILE A C 10
ATOM 11111 O O . ILE A 1 32 ? 0.072 6.280 -8.891 1.00 0.00 32 ILE A O 10
ATOM 11127 N N . LYS A 1 33 ? 0.691 4.733 -7.383 1.00 0.00 33 LYS A N 10
ATOM 11128 C CA . LYS A 1 33 ? -0.646 4.180 -7.191 1.00 0.00 33 LYS A CA 10
ATOM 11129 C C . LYS A 1 33 ? -1.304 4.723 -5.924 1.00 0.00 33 LYS A C 10
ATOM 11130 O O . LYS A 1 33 ? -2.463 4.414 -5.634 1.00 0.00 33 LYS A O 10
ATOM 11149 N N . VAL A 1 34 ? -0.568 5.529 -5.171 1.00 0.00 34 VAL A N 10
ATOM 11150 C CA . VAL A 1 34 ? -1.054 6.029 -3.889 1.00 0.00 34 VAL A CA 10
ATOM 11151 C C . VAL A 1 34 ? -1.475 7.494 -4.001 1.00 0.00 34 VAL A C 10
ATOM 11152 O O . VAL A 1 34 ? -0.811 8.289 -4.668 1.00 0.00 34 VAL A O 10
ATOM 11165 N N . ALA A 1 35 ? -2.585 7.841 -3.355 1.00 0.00 35 ALA A N 10
ATOM 11166 C CA . ALA A 1 35 ? -3.104 9.202 -3.397 1.00 0.00 35 ALA A CA 10
ATOM 11167 C C . ALA A 1 35 ? -2.487 10.066 -2.298 1.00 0.00 35 ALA A C 10
ATOM 11168 O O . ALA A 1 35 ? -2.321 11.276 -2.465 1.00 0.00 35 ALA A O 10
ATOM 11175 N N . ASN A 1 36 ? -2.158 9.441 -1.174 1.00 0.00 36 ASN A N 10
ATOM 11176 C CA . ASN A 1 36 ? -1.529 10.142 -0.057 1.00 0.00 36 ASN A CA 10
ATOM 11177 C C . ASN A 1 36 ? -0.322 9.355 0.464 1.00 0.00 36 ASN A C 10
ATOM 11178 O O . ASN A 1 36 ? -0.390 8.684 1.494 1.00 0.00 36 ASN A O 10
ATOM 11189 N N . PRO A 1 37 ? 0.808 9.431 -0.258 1.00 0.00 37 PRO A N 10
ATOM 11190 C CA . PRO A 1 37 ? 1.992 8.615 0.029 1.00 0.00 37 PRO A CA 10
ATOM 11191 C C . PRO A 1 37 ? 2.809 9.111 1.221 1.00 0.00 37 PRO A C 10
ATOM 11192 O O . PRO A 1 37 ? 3.593 8.358 1.793 1.00 0.00 37 PRO A O 10
ATOM 11203 N N . ASP A 1 38 ? 2.622 10.365 1.605 1.00 0.00 38 ASP A N 10
ATOM 11204 C CA . ASP A 1 38 ? 3.382 10.934 2.704 1.00 0.00 38 ASP A CA 10
ATOM 11205 C C . ASP A 1 38 ? 2.704 10.663 4.033 1.00 0.00 38 ASP A C 10
ATOM 11206 O O . ASP A 1 38 ? 3.196 11.061 5.088 1.00 0.00 38 ASP A O 10
ATOM 11215 N N . LEU A 1 39 ? 1.566 9.994 3.977 1.00 0.00 39 LEU A N 10
ATOM 11216 C CA . LEU A 1 39 ? 0.869 9.584 5.173 1.00 0.00 39 LEU A CA 10
ATOM 11217 C C . LEU A 1 39 ? 1.102 8.102 5.418 1.00 0.00 39 LEU A C 10
ATOM 11218 O O . LEU A 1 39 ? 0.603 7.530 6.386 1.00 0.00 39 LEU A O 10
ATOM 11234 N N . ILE A 1 40 ? 1.878 7.491 4.534 1.00 0.00 40 ILE A N 10
ATOM 11235 C CA . ILE A 1 40 ? 2.200 6.081 4.641 1.00 0.00 40 ILE A CA 10
ATOM 11236 C C . ILE A 1 40 ? 3.327 5.858 5.640 1.00 0.00 40 ILE A C 10
ATOM 11237 O O . ILE A 1 40 ? 4.480 6.224 5.388 1.00 0.00 40 ILE A O 10
ATOM 11253 N N . LYS A 1 41 ? 2.984 5.281 6.778 1.00 0.00 41 LYS A N 10
ATOM 11254 C CA . LYS A 1 41 ? 3.972 4.898 7.769 1.00 0.00 41 LYS A CA 10
ATOM 11255 C C . LYS A 1 41 ? 3.934 3.389 7.957 1.00 0.00 41 LYS A C 10
ATOM 11256 O O . LYS A 1 41 ? 2.917 2.753 7.690 1.00 0.00 41 LYS A O 10
ATOM 11275 N N . LYS A 1 42 ? 5.035 2.820 8.409 1.00 0.00 42 LYS A N 10
ATOM 11276 C CA . LYS A 1 42 ? 5.121 1.381 8.587 1.00 0.00 42 LYS A CA 10
ATOM 11277 C C . LYS A 1 42 ? 4.320 0.971 9.827 1.00 0.00 42 LYS A C 10
ATOM 11278 O O . LYS A 1 42 ? 4.315 1.693 10.829 1.00 0.00 42 LYS A O 10
ATOM 11297 N N . ASP A 1 43 ? 3.635 -0.175 9.733 1.00 0.00 43 ASP A N 10
ATOM 11298 C CA . ASP A 1 43 ? 2.740 -0.679 10.793 1.00 0.00 43 ASP A CA 10
ATOM 11299 C C . ASP A 1 43 ? 1.424 0.092 10.825 1.00 0.00 43 ASP A C 10
ATOM 11300 O O . ASP A 1 43 ? 0.706 0.074 11.826 1.00 0.00 43 ASP A O 10
ATOM 11309 N N . ALA A 1 44 ? 1.103 0.759 9.727 1.00 0.00 44 ALA A N 10
ATOM 11310 C CA . ALA A 1 44 ? -0.170 1.455 9.605 1.00 0.00 44 ALA A CA 10
ATOM 11311 C C . ALA A 1 44 ? -1.126 0.655 8.730 1.00 0.00 44 ALA A C 10
ATOM 11312 O O . ALA A 1 44 ? -0.708 -0.275 8.031 1.00 0.00 44 ALA A O 10
ATOM 11319 N N . ALA A 1 45 ? -2.406 1.014 8.764 1.00 0.00 45 ALA A N 10
ATOM 11320 C CA . ALA A 1 45 ? -3.411 0.329 7.968 1.00 0.00 45 ALA A CA 10
ATOM 11321 C C . ALA A 1 45 ? -3.860 1.211 6.813 1.00 0.00 45 ALA A C 10
ATOM 11322 O O . ALA A 1 45 ? -4.048 2.419 6.978 1.00 0.00 45 ALA A O 10
ATOM 11329 N N . VAL A 1 46 ? -4.007 0.613 5.643 1.00 0.00 46 VAL A N 10
ATOM 11330 C CA . VAL A 1 46 ? -4.444 1.346 4.463 1.00 0.00 46 VAL A CA 10
ATOM 11331 C C . VAL A 1 46 ? -5.623 0.660 3.785 1.00 0.00 46 VAL A C 10
ATOM 11332 O O . VAL A 1 46 ? -5.920 -0.506 4.051 1.00 0.00 46 VAL A O 10
ATOM 11345 N N . THR A 1 47 ? -6.286 1.406 2.915 1.00 0.00 47 THR A N 10
ATOM 11346 C CA . THR A 1 47 ? -7.383 0.889 2.114 1.00 0.00 47 THR A CA 10
ATOM 11347 C C . THR A 1 47 ? -7.093 1.124 0.640 1.00 0.00 47 THR A C 10
ATOM 11348 O O . THR A 1 47 ? -6.617 2.198 0.257 1.00 0.00 47 THR A O 10
ATOM 11359 N N . PHE A 1 48 ? -7.361 0.125 -0.180 1.00 0.00 48 PHE A N 10
ATOM 11360 C CA . PHE A 1 48 ? -7.020 0.191 -1.592 1.00 0.00 48 PHE A CA 10
ATOM 11361 C C . PHE A 1 48 ? -7.896 -0.739 -2.410 1.00 0.00 48 PHE A C 10
ATOM 11362 O O . PHE A 1 48 ? -8.625 -1.564 -1.858 1.00 0.00 48 PHE A O 10
ATOM 11379 N N . GLU A 1 49 ? -7.810 -0.608 -3.724 1.00 0.00 49 GLU A N 10
ATOM 11380 C CA . GLU A 1 49 ? -8.493 -1.523 -4.616 1.00 0.00 49 GLU A CA 10
ATOM 11381 C C . GLU A 1 49 ? -7.539 -2.652 -4.997 1.00 0.00 49 GLU A C 10
ATOM 11382 O O . GLU A 1 49 ? -6.350 -2.415 -5.236 1.00 0.00 49 GLU A O 10
ATOM 11394 N N . PRO A 1 50 ? -8.043 -3.887 -5.077 1.00 0.00 50 PRO A N 10
ATOM 11395 C CA . PRO A 1 50 ? -7.237 -5.060 -5.398 1.00 0.00 50 PRO A CA 10
ATOM 11396 C C . PRO A 1 50 ? -7.046 -5.263 -6.899 1.00 0.00 50 PRO A C 10
ATOM 11397 O O . PRO A 1 50 ? -7.989 -5.138 -7.682 1.00 0.00 50 PRO A O 10
ATOM 11408 N N . THR A 1 51 ? -5.814 -5.565 -7.292 1.00 0.00 51 THR A N 10
ATOM 11409 C CA . THR A 1 51 ? -5.511 -5.939 -8.665 1.00 0.00 51 THR A CA 10
ATOM 11410 C C . THR A 1 51 ? -4.299 -6.865 -8.686 1.00 0.00 51 THR A C 10
ATOM 11411 O O . THR A 1 51 ? -3.803 -7.284 -7.634 1.00 0.00 51 THR A O 10
ATOM 11422 N N . THR A 1 52 ? -3.837 -7.197 -9.871 1.00 0.00 52 THR A N 10
ATOM 11423 C CA . THR A 1 52 ? -2.682 -8.057 -10.014 1.00 0.00 52 THR A CA 10
ATOM 11424 C C . THR A 1 52 ? -1.625 -7.402 -10.900 1.00 0.00 52 THR A C 10
ATOM 11425 O O . THR A 1 52 ? -1.791 -6.273 -11.364 1.00 0.00 52 THR A O 10
ATOM 11436 N N . ASN A 1 53 ? -0.554 -8.130 -11.123 1.00 0.00 53 ASN A N 10
ATOM 11437 C CA . ASN A 1 53 ? 0.573 -7.665 -11.914 1.00 0.00 53 ASN A CA 10
ATOM 11438 C C . ASN A 1 53 ? 1.157 -8.856 -12.659 1.00 0.00 53 ASN A C 10
ATOM 11439 O O . ASN A 1 53 ? 0.569 -9.939 -12.655 1.00 0.00 53 ASN A O 10
ATOM 11450 N N . ASN A 1 54 ? 2.301 -8.677 -13.292 1.00 0.00 54 ASN A N 10
ATOM 11451 C CA . ASN A 1 54 ? 2.952 -9.771 -13.988 1.00 0.00 54 ASN A CA 10
ATOM 11452 C C . ASN A 1 54 ? 3.801 -10.578 -13.011 1.00 0.00 54 ASN A C 10
ATOM 11453 O O . ASN A 1 54 ? 4.019 -11.774 -13.199 1.00 0.00 54 ASN A O 10
ATOM 11464 N N . LYS A 1 55 ? 4.261 -9.918 -11.955 1.00 0.00 55 LYS A N 10
ATOM 11465 C CA . LYS A 1 55 ? 5.185 -10.523 -11.016 1.00 0.00 55 LYS A CA 10
ATOM 11466 C C . LYS A 1 55 ? 4.519 -10.833 -9.672 1.00 0.00 55 LYS A C 10
ATOM 11467 O O . LYS A 1 55 ? 5.168 -11.330 -8.749 1.00 0.00 55 LYS A O 10
ATOM 11486 N N . GLY A 1 56 ? 3.227 -10.551 -9.565 1.00 0.00 56 GLY A N 10
ATOM 11487 C CA . GLY A 1 56 ? 2.509 -10.803 -8.329 1.00 0.00 56 GLY A CA 10
ATOM 11488 C C . GLY A 1 56 ? 1.238 -9.988 -8.251 1.00 0.00 56 GLY A C 10
ATOM 11489 O O . GLY A 1 56 ? 0.745 -9.525 -9.271 1.00 0.00 56 GLY A O 10
ATOM 11493 N N . LEU A 1 57 ? 0.701 -9.818 -7.053 1.00 0.00 57 LEU A N 10
ATOM 11494 C CA . LEU A 1 57 ? -0.485 -8.998 -6.859 1.00 0.00 57 LEU A CA 10
ATOM 11495 C C . LEU A 1 57 ? -0.097 -7.541 -6.641 1.00 0.00 57 LEU A C 10
ATOM 11496 O O . LEU A 1 57 ? 1.039 -7.238 -6.277 1.00 0.00 57 LEU A O 10
ATOM 11512 N N . SER A 1 58 ? -1.040 -6.645 -6.878 1.00 0.00 58 SER A N 10
ATOM 11513 C CA . SER A 1 58 ? -0.806 -5.221 -6.743 1.00 0.00 58 SER A CA 10
ATOM 11514 C C . SER A 1 58 ? -2.080 -4.519 -6.289 1.00 0.00 58 SER A C 10
ATOM 11515 O O . SER A 1 58 ? -3.150 -5.128 -6.241 1.00 0.00 58 SER A O 10
ATOM 11523 N N . ALA A 1 59 ? -1.961 -3.261 -5.910 1.00 0.00 59 ALA A N 10
ATOM 11524 C CA . ALA A 1 59 ? -3.120 -2.485 -5.497 1.00 0.00 59 ALA A CA 10
ATOM 11525 C C . ALA A 1 59 ? -3.058 -1.075 -6.065 1.00 0.00 59 ALA A C 10
ATOM 11526 O O . ALA A 1 59 ? -1.975 -0.540 -6.299 1.00 0.00 59 ALA A O 10
ATOM 11533 N N . TYR A 1 60 ? -4.223 -0.483 -6.288 1.00 0.00 60 TYR A N 10
ATOM 11534 C CA . TYR A 1 60 ? -4.305 0.878 -6.797 1.00 0.00 60 TYR A CA 10
ATOM 11535 C C . TYR A 1 60 ? -5.303 1.684 -5.991 1.00 0.00 60 TYR A C 10
ATOM 11536 O O . TYR A 1 60 ? -6.045 1.129 -5.177 1.00 0.00 60 TYR A O 10
ATOM 11554 N N . ALA A 1 61 ? -5.316 2.990 -6.244 1.00 0.00 61 ALA A N 10
ATOM 11555 C CA . ALA A 1 61 ? -6.158 3.922 -5.498 1.00 0.00 61 ALA A CA 10
ATOM 11556 C C . ALA A 1 61 ? -5.928 3.755 -4.000 1.00 0.00 61 ALA A C 10
ATOM 11557 O O . ALA A 1 61 ? -6.869 3.663 -3.215 1.00 0.00 61 ALA A O 10
ATOM 11564 N N . VAL A 1 62 ? -4.658 3.721 -3.615 1.00 0.00 62 VAL A N 10
ATOM 11565 C CA . VAL A 1 62 ? -4.286 3.462 -2.235 1.00 0.00 62 VAL A CA 10
ATOM 11566 C C . VAL A 1 62 ? -4.448 4.711 -1.380 1.00 0.00 62 VAL A C 10
ATOM 11567 O O . VAL A 1 62 ? -3.845 5.753 -1.657 1.00 0.00 62 VAL A O 10
ATOM 11580 N N . LYS A 1 63 ? -5.287 4.604 -0.359 1.00 0.00 63 LYS A N 10
ATOM 11581 C CA . LYS A 1 63 ? -5.463 5.667 0.608 1.00 0.00 63 LYS A CA 10
ATOM 11582 C C . LYS A 1 63 ? -5.173 5.156 2.012 1.00 0.00 63 LYS A C 10
ATOM 11583 O O . LYS A 1 63 ? -5.727 4.137 2.443 1.00 0.00 63 LYS A O 10
ATOM 11602 N N . VAL A 1 64 ? -4.298 5.859 2.712 1.00 0.00 64 VAL A N 10
ATOM 11603 C CA . VAL A 1 64 ? -3.964 5.520 4.092 1.00 0.00 64 VAL A CA 10
ATOM 11604 C C . VAL A 1 64 ? -5.171 5.756 4.998 1.00 0.00 64 VAL A C 10
ATOM 11605 O O . VAL A 1 64 ? -6.043 6.568 4.674 1.00 0.00 64 VAL A O 10
ATOM 11618 N N . VAL A 1 65 ? -5.228 5.044 6.119 1.00 0.00 65 VAL A N 10
ATOM 11619 C CA . VAL A 1 65 ? -6.333 5.180 7.058 1.00 0.00 65 VAL A CA 10
ATOM 11620 C C . VAL A 1 65 ? -5.871 5.823 8.373 1.00 0.00 65 VAL A C 10
ATOM 11621 O O . VAL A 1 65 ? -5.511 5.130 9.329 1.00 0.00 65 VAL A O 10
ATOM 11634 N N . PRO A 1 66 ? -5.815 7.164 8.413 1.00 0.00 66 PRO A N 10
ATOM 11635 C CA . PRO A 1 66 ? -5.542 7.914 9.622 1.00 0.00 66 PRO A CA 10
ATOM 11636 C C . PRO A 1 66 ? -6.817 8.493 10.245 1.00 0.00 66 PRO A C 10
ATOM 11637 O O . PRO A 1 66 ? -7.756 8.869 9.537 1.00 0.00 66 PRO A O 10
ATOM 11648 N N . LEU A 1 67 ? -6.852 8.575 11.565 1.00 0.00 67 LEU A N 10
ATOM 11649 C CA . LEU A 1 67 ? -7.998 9.156 12.254 1.00 0.00 67 LEU A CA 10
ATOM 11650 C C . LEU A 1 67 ? -7.732 10.621 12.579 1.00 0.00 67 LEU A C 10
ATOM 11651 O O . LEU A 1 67 ? -7.864 11.068 13.718 1.00 0.00 67 LEU A O 10
ATOM 11667 N N . GLU A 1 68 ? -7.356 11.356 11.551 1.00 0.00 68 GLU A N 10
ATOM 11668 C CA . GLU A 1 68 ? -7.075 12.775 11.670 1.00 0.00 68 GLU A CA 10
ATOM 11669 C C . GLU A 1 68 ? -7.459 13.475 10.372 1.00 0.00 68 GLU A C 10
ATOM 11670 O O . GLU A 1 68 ? -6.940 13.142 9.304 1.00 0.00 68 GLU A O 10
ATOM 11682 N N . HIS A 1 69 ? -8.375 14.429 10.460 1.00 0.00 69 HIS A N 10
ATOM 11683 C CA . HIS A 1 69 ? -8.909 15.090 9.276 1.00 0.00 69 HIS A CA 10
ATOM 11684 C C . HIS A 1 69 ? -8.121 16.348 8.929 1.00 0.00 69 HIS A C 10
ATOM 11685 O O . HIS A 1 69 ? -7.979 17.260 9.749 1.00 0.00 69 HIS A O 10
ATOM 11700 N N . HIS A 1 70 ? -7.622 16.387 7.706 1.00 0.00 70 HIS A N 10
ATOM 11701 C CA . HIS A 1 70 ? -6.944 17.559 7.177 1.00 0.00 70 HIS A CA 10
ATOM 11702 C C . HIS A 1 70 ? -7.987 18.499 6.579 1.00 0.00 70 HIS A C 10
ATOM 11703 O O . HIS A 1 70 ? -8.527 18.213 5.510 1.00 0.00 70 HIS A O 10
ATOM 11718 N N . HIS A 1 71 ? -8.289 19.596 7.282 1.00 0.00 71 HIS A N 10
ATOM 11719 C CA . HIS A 1 71 ? -9.347 20.523 6.860 1.00 0.00 71 HIS A CA 10
ATOM 11720 C C . HIS A 1 71 ? -9.184 20.904 5.390 1.00 0.00 71 HIS A C 10
ATOM 11721 O O . HIS A 1 71 ? -8.079 21.206 4.930 1.00 0.00 71 HIS A O 10
ATOM 11736 N N . HIS A 1 72 ? -10.286 20.873 4.655 1.00 0.00 72 HIS A N 10
ATOM 11737 C CA . HIS A 1 72 ? -10.233 20.971 3.201 1.00 0.00 72 HIS A CA 10
ATOM 11738 C C . HIS A 1 72 ? -10.700 22.331 2.699 1.00 0.00 72 HIS A C 10
ATOM 11739 O O . HIS A 1 72 ? -11.563 22.968 3.301 1.00 0.00 72 HIS A O 10
ATOM 11754 N N . HIS A 1 73 ? -10.089 22.771 1.612 1.00 0.00 73 HIS A N 10
ATOM 11755 C CA . HIS A 1 73 ? -10.622 23.863 0.804 1.00 0.00 73 HIS A CA 10
ATOM 11756 C C . HIS A 1 73 ? -10.853 23.350 -0.607 1.00 0.00 73 HIS A C 10
ATOM 11757 O O . HIS A 1 73 ? -11.779 23.765 -1.303 1.00 0.00 73 HIS A O 10
ATOM 11772 N N . HIS A 1 74 ? -9.987 22.435 -1.010 1.00 0.00 74 HIS A N 10
ATOM 11773 C CA . HIS A 1 74 ? -10.111 21.730 -2.269 1.00 0.00 74 HIS A CA 10
ATOM 11774 C C . HIS A 1 74 ? -9.906 20.245 -2.019 1.00 0.00 74 HIS A C 10
ATOM 11775 O O . HIS A 1 74 ? -8.763 19.850 -1.722 1.00 0.00 74 HIS A O 10
ATOM 11791 N N . MET A 1 1 ? -14.064 -5.070 -4.827 1.00 0.00 1 MET A N 11
ATOM 11792 C CA . MET A 1 1 ? -14.457 -4.233 -3.669 1.00 0.00 1 MET A CA 11
ATOM 11793 C C . MET A 1 1 ? -13.204 -3.852 -2.888 1.00 0.00 1 MET A C 11
ATOM 11794 O O . MET A 1 1 ? -12.339 -4.699 -2.659 1.00 0.00 1 MET A O 11
ATOM 11810 N N . ALA A 1 2 ? -13.098 -2.580 -2.513 1.00 0.00 2 ALA A N 11
ATOM 11811 C CA . ALA A 1 2 ? -11.910 -2.065 -1.829 1.00 0.00 2 ALA A CA 11
ATOM 11812 C C . ALA A 1 2 ? -11.607 -2.836 -0.548 1.00 0.00 2 ALA A C 11
ATOM 11813 O O . ALA A 1 2 ? -12.477 -3.023 0.303 1.00 0.00 2 ALA A O 11
ATOM 11820 N N . MET A 1 3 ? -10.362 -3.261 -0.410 1.00 0.00 3 MET A N 11
ATOM 11821 C CA . MET A 1 3 ? -9.938 -4.031 0.745 1.00 0.00 3 MET A CA 11
ATOM 11822 C C . MET A 1 3 ? -8.996 -3.210 1.605 1.00 0.00 3 MET A C 11
ATOM 11823 O O . MET A 1 3 ? -8.510 -2.158 1.182 1.00 0.00 3 MET A O 11
ATOM 11837 N N . ASN A 1 4 ? -8.738 -3.691 2.809 1.00 0.00 4 ASN A N 11
ATOM 11838 C CA . ASN A 1 4 ? -7.800 -3.048 3.704 1.00 0.00 4 ASN A CA 11
ATOM 11839 C C . ASN A 1 4 ? -6.578 -3.932 3.916 1.00 0.00 4 ASN A C 11
ATOM 11840 O O . ASN A 1 4 ? -6.656 -5.159 3.805 1.00 0.00 4 ASN A O 11
ATOM 11851 N N . GLY A 1 5 ? -5.452 -3.305 4.206 1.00 0.00 5 GLY A N 11
ATOM 11852 C CA . GLY A 1 5 ? -4.233 -4.042 4.456 1.00 0.00 5 GLY A CA 11
ATOM 11853 C C . GLY A 1 5 ? -3.316 -3.306 5.407 1.00 0.00 5 GLY A C 11
ATOM 11854 O O . GLY A 1 5 ? -3.586 -2.158 5.768 1.00 0.00 5 GLY A O 11
ATOM 11858 N N . THR A 1 6 ? -2.239 -3.955 5.817 1.00 0.00 6 THR A N 11
ATOM 11859 C CA . THR A 1 6 ? -1.285 -3.344 6.725 1.00 0.00 6 THR A CA 11
ATOM 11860 C C . THR A 1 6 ? 0.078 -3.220 6.053 1.00 0.00 6 THR A C 11
ATOM 11861 O O . THR A 1 6 ? 0.545 -4.146 5.384 1.00 0.00 6 THR A O 11
ATOM 11872 N N . ILE A 1 7 ? 0.700 -2.070 6.233 1.00 0.00 7 ILE A N 11
ATOM 11873 C CA . ILE A 1 7 ? 1.972 -1.772 5.594 1.00 0.00 7 ILE A CA 11
ATOM 11874 C C . ILE A 1 7 ? 3.121 -2.428 6.351 1.00 0.00 7 ILE A C 11
ATOM 11875 O O . ILE A 1 7 ? 3.402 -2.076 7.500 1.00 0.00 7 ILE A O 11
ATOM 11891 N N . THR A 1 8 ? 3.782 -3.378 5.705 1.00 0.00 8 THR A N 11
ATOM 11892 C CA . THR A 1 8 ? 4.847 -4.124 6.341 1.00 0.00 8 THR A CA 11
ATOM 11893 C C . THR A 1 8 ? 6.209 -3.627 5.874 1.00 0.00 8 THR A C 11
ATOM 11894 O O . THR A 1 8 ? 7.132 -3.453 6.671 1.00 0.00 8 THR A O 11
ATOM 11905 N N . THR A 1 9 ? 6.324 -3.394 4.577 1.00 0.00 9 THR A N 11
ATOM 11906 C CA . THR A 1 9 ? 7.554 -2.889 3.998 1.00 0.00 9 THR A CA 11
ATOM 11907 C C . THR A 1 9 ? 7.272 -1.643 3.162 1.00 0.00 9 THR A C 11
ATOM 11908 O O . THR A 1 9 ? 6.422 -1.667 2.277 1.00 0.00 9 THR A O 11
ATOM 11919 N N . TRP A 1 10 ? 7.977 -0.557 3.452 1.00 0.00 10 TRP A N 11
ATOM 11920 C CA . TRP A 1 10 ? 7.780 0.694 2.730 1.00 0.00 10 TRP A CA 11
ATOM 11921 C C . TRP A 1 10 ? 9.094 1.448 2.574 1.00 0.00 10 TRP A C 11
ATOM 11922 O O . TRP A 1 10 ? 9.812 1.671 3.553 1.00 0.00 10 TRP A O 11
ATOM 11943 N N . PHE A 1 11 ? 9.406 1.830 1.343 1.00 0.00 11 PHE A N 11
ATOM 11944 C CA . PHE A 1 11 ? 10.589 2.624 1.068 1.00 0.00 11 PHE A CA 11
ATOM 11945 C C . PHE A 1 11 ? 10.204 3.921 0.368 1.00 0.00 11 PHE A C 11
ATOM 11946 O O . PHE A 1 11 ? 9.987 3.931 -0.844 1.00 0.00 11 PHE A O 11
ATOM 11963 N N . LYS A 1 12 ? 10.103 5.003 1.133 1.00 0.00 12 LYS A N 11
ATOM 11964 C CA . LYS A 1 12 ? 9.843 6.326 0.567 1.00 0.00 12 LYS A CA 11
ATOM 11965 C C . LYS A 1 12 ? 11.030 6.746 -0.286 1.00 0.00 12 LYS A C 11
ATOM 11966 O O . LYS A 1 12 ? 10.878 7.373 -1.335 1.00 0.00 12 LYS A O 11
ATOM 11985 N N . ASP A 1 13 ? 12.207 6.380 0.200 1.00 0.00 13 ASP A N 11
ATOM 11986 C CA . ASP A 1 13 ? 13.467 6.567 -0.522 1.00 0.00 13 ASP A CA 11
ATOM 11987 C C . ASP A 1 13 ? 13.351 6.103 -1.974 1.00 0.00 13 ASP A C 11
ATOM 11988 O O . ASP A 1 13 ? 13.817 6.779 -2.894 1.00 0.00 13 ASP A O 11
ATOM 11997 N N . LYS A 1 14 ? 12.706 4.962 -2.178 1.00 0.00 14 LYS A N 11
ATOM 11998 C CA . LYS A 1 14 ? 12.581 4.383 -3.510 1.00 0.00 14 LYS A CA 11
ATOM 11999 C C . LYS A 1 14 ? 11.256 4.767 -4.169 1.00 0.00 14 LYS A C 11
ATOM 12000 O O . LYS A 1 14 ? 11.231 5.232 -5.310 1.00 0.00 14 LYS A O 11
ATOM 12019 N N . GLY A 1 15 ? 10.162 4.583 -3.447 1.00 0.00 15 GLY A N 11
ATOM 12020 C CA . GLY A 1 15 ? 8.853 4.842 -4.009 1.00 0.00 15 GLY A CA 11
ATOM 12021 C C . GLY A 1 15 ? 8.056 3.567 -4.200 1.00 0.00 15 GLY A C 11
ATOM 12022 O O . GLY A 1 15 ? 7.034 3.556 -4.893 1.00 0.00 15 GLY A O 11
ATOM 12026 N N . PHE A 1 16 ? 8.528 2.487 -3.592 1.00 0.00 16 PHE A N 11
ATOM 12027 C CA . PHE A 1 16 ? 7.840 1.206 -3.657 1.00 0.00 16 PHE A CA 11
ATOM 12028 C C . PHE A 1 16 ? 7.584 0.673 -2.258 1.00 0.00 16 PHE A C 11
ATOM 12029 O O . PHE A 1 16 ? 8.187 1.140 -1.285 1.00 0.00 16 PHE A O 11
ATOM 12046 N N . GLY A 1 17 ? 6.700 -0.303 -2.163 1.00 0.00 17 GLY A N 11
ATOM 12047 C CA . GLY A 1 17 ? 6.369 -0.884 -0.881 1.00 0.00 17 GLY A CA 11
ATOM 12048 C C . GLY A 1 17 ? 5.584 -2.167 -1.023 1.00 0.00 17 GLY A C 11
ATOM 12049 O O . GLY A 1 17 ? 5.143 -2.512 -2.121 1.00 0.00 17 GLY A O 11
ATOM 12053 N N . PHE A 1 18 ? 5.406 -2.870 0.086 1.00 0.00 18 PHE A N 11
ATOM 12054 C CA . PHE A 1 18 ? 4.672 -4.121 0.102 1.00 0.00 18 PHE A CA 11
ATOM 12055 C C . PHE A 1 18 ? 3.689 -4.098 1.259 1.00 0.00 18 PHE A C 11
ATOM 12056 O O . PHE A 1 18 ? 4.058 -3.785 2.396 1.00 0.00 18 PHE A O 11
ATOM 12073 N N . ILE A 1 19 ? 2.444 -4.404 0.967 1.00 0.00 19 ILE A N 11
ATOM 12074 C CA . ILE A 1 19 ? 1.393 -4.354 1.965 1.00 0.00 19 ILE A CA 11
ATOM 12075 C C . ILE A 1 19 ? 0.617 -5.665 1.984 1.00 0.00 19 ILE A C 11
ATOM 12076 O O . ILE A 1 19 ? 0.207 -6.163 0.937 1.00 0.00 19 ILE A O 11
ATOM 12092 N N . LYS A 1 20 ? 0.445 -6.222 3.174 1.00 0.00 20 LYS A N 11
ATOM 12093 C CA . LYS A 1 20 ? -0.316 -7.451 3.348 1.00 0.00 20 LYS A CA 11
ATOM 12094 C C . LYS A 1 20 ? -1.775 -7.110 3.578 1.00 0.00 20 LYS A C 11
ATOM 12095 O O . LYS A 1 20 ? -2.099 -6.366 4.507 1.00 0.00 20 LYS A O 11
ATOM 12114 N N . ASP A 1 21 ? -2.654 -7.636 2.745 1.00 0.00 21 ASP A N 11
ATOM 12115 C CA . ASP A 1 21 ? -4.078 -7.391 2.928 1.00 0.00 21 ASP A CA 11
ATOM 12116 C C . ASP A 1 21 ? -4.695 -8.470 3.799 1.00 0.00 21 ASP A C 11
ATOM 12117 O O . ASP A 1 21 ? -4.033 -9.439 4.182 1.00 0.00 21 ASP A O 11
ATOM 12126 N N . GLU A 1 22 ? -5.965 -8.292 4.110 1.00 0.00 22 GLU A N 11
ATOM 12127 C CA . GLU A 1 22 ? -6.687 -9.229 4.945 1.00 0.00 22 GLU A CA 11
ATOM 12128 C C . GLU A 1 22 ? -7.470 -10.214 4.077 1.00 0.00 22 GLU A C 11
ATOM 12129 O O . GLU A 1 22 ? -8.463 -10.803 4.511 1.00 0.00 22 GLU A O 11
ATOM 12141 N N . ASN A 1 23 ? -6.993 -10.402 2.856 1.00 0.00 23 ASN A N 11
ATOM 12142 C CA . ASN A 1 23 ? -7.652 -11.274 1.894 1.00 0.00 23 ASN A CA 11
ATOM 12143 C C . ASN A 1 23 ? -6.757 -12.449 1.497 1.00 0.00 23 ASN A C 11
ATOM 12144 O O . ASN A 1 23 ? -7.196 -13.602 1.509 1.00 0.00 23 ASN A O 11
ATOM 12155 N N . GLY A 1 24 ? -5.506 -12.161 1.144 1.00 0.00 24 GLY A N 11
ATOM 12156 C CA . GLY A 1 24 ? -4.625 -13.201 0.652 1.00 0.00 24 GLY A CA 11
ATOM 12157 C C . GLY A 1 24 ? -3.182 -13.050 1.099 1.00 0.00 24 GLY A C 11
ATOM 12158 O O . GLY A 1 24 ? -2.709 -13.820 1.936 1.00 0.00 24 GLY A O 11
ATOM 12162 N N . ASP A 1 25 ? -2.483 -12.056 0.559 1.00 0.00 25 ASP A N 11
ATOM 12163 C CA . ASP A 1 25 ? -1.038 -11.948 0.751 1.00 0.00 25 ASP A CA 11
ATOM 12164 C C . ASP A 1 25 ? -0.590 -10.498 0.560 1.00 0.00 25 ASP A C 11
ATOM 12165 O O . ASP A 1 25 ? -1.370 -9.568 0.765 1.00 0.00 25 ASP A O 11
ATOM 12174 N N . ASN A 1 26 ? 0.668 -10.317 0.183 1.00 0.00 26 ASN A N 11
ATOM 12175 C CA . ASN A 1 26 ? 1.241 -8.999 -0.014 1.00 0.00 26 ASN A CA 11
ATOM 12176 C C . ASN A 1 26 ? 1.005 -8.520 -1.438 1.00 0.00 26 ASN A C 11
ATOM 12177 O O . ASN A 1 26 ? 0.848 -9.323 -2.359 1.00 0.00 26 ASN A O 11
ATOM 12188 N N . ARG A 1 27 ? 0.957 -7.212 -1.606 1.00 0.00 27 ARG A N 11
ATOM 12189 C CA . ARG A 1 27 ? 0.785 -6.616 -2.917 1.00 0.00 27 ARG A CA 11
ATOM 12190 C C . ARG A 1 27 ? 1.913 -5.637 -3.196 1.00 0.00 27 ARG A C 11
ATOM 12191 O O . ARG A 1 27 ? 2.448 -5.010 -2.280 1.00 0.00 27 ARG A O 11
ATOM 12212 N N . TYR A 1 28 ? 2.284 -5.540 -4.461 1.00 0.00 28 TYR A N 11
ATOM 12213 C CA . TYR A 1 28 ? 3.371 -4.677 -4.890 1.00 0.00 28 TYR A CA 11
ATOM 12214 C C . TYR A 1 28 ? 2.844 -3.274 -5.161 1.00 0.00 28 TYR A C 11
ATOM 12215 O O . TYR A 1 28 ? 2.044 -3.068 -6.077 1.00 0.00 28 TYR A O 11
ATOM 12233 N N . PHE A 1 29 ? 3.274 -2.320 -4.353 1.00 0.00 29 PHE A N 11
ATOM 12234 C CA . PHE A 1 29 ? 2.781 -0.958 -4.467 1.00 0.00 29 PHE A CA 11
ATOM 12235 C C . PHE A 1 29 ? 3.807 -0.034 -5.097 1.00 0.00 29 PHE A C 11
ATOM 12236 O O . PHE A 1 29 ? 5.017 -0.222 -4.960 1.00 0.00 29 PHE A O 11
ATOM 12253 N N . HIS A 1 30 ? 3.292 0.967 -5.777 1.00 0.00 30 HIS A N 11
ATOM 12254 C CA . HIS A 1 30 ? 4.090 1.998 -6.403 1.00 0.00 30 HIS A CA 11
ATOM 12255 C C . HIS A 1 30 ? 3.547 3.353 -5.958 1.00 0.00 30 HIS A C 11
ATOM 12256 O O . HIS A 1 30 ? 2.342 3.582 -6.027 1.00 0.00 30 HIS A O 11
ATOM 12271 N N . VAL A 1 31 ? 4.434 4.233 -5.504 1.00 0.00 31 VAL A N 11
ATOM 12272 C CA . VAL A 1 31 ? 4.055 5.541 -4.948 1.00 0.00 31 VAL A CA 11
ATOM 12273 C C . VAL A 1 31 ? 3.038 6.306 -5.819 1.00 0.00 31 VAL A C 11
ATOM 12274 O O . VAL A 1 31 ? 2.184 7.023 -5.299 1.00 0.00 31 VAL A O 11
ATOM 12287 N N . ILE A 1 32 ? 3.104 6.119 -7.134 1.00 0.00 32 ILE A N 11
ATOM 12288 C CA . ILE A 1 32 ? 2.274 6.882 -8.060 1.00 0.00 32 ILE A CA 11
ATOM 12289 C C . ILE A 1 32 ? 0.821 6.390 -8.052 1.00 0.00 32 ILE A C 11
ATOM 12290 O O . ILE A 1 32 ? -0.100 7.116 -8.420 1.00 0.00 32 ILE A O 11
ATOM 12306 N N . LYS A 1 33 ? 0.627 5.160 -7.608 1.00 0.00 33 LYS A N 11
ATOM 12307 C CA . LYS A 1 33 ? -0.703 4.555 -7.571 1.00 0.00 33 LYS A CA 11
ATOM 12308 C C . LYS A 1 33 ? -1.383 4.804 -6.228 1.00 0.00 33 LYS A C 11
ATOM 12309 O O . LYS A 1 33 ? -2.504 4.353 -5.995 1.00 0.00 33 LYS A O 11
ATOM 12328 N N . VAL A 1 34 ? -0.699 5.521 -5.354 1.00 0.00 34 VAL A N 11
ATOM 12329 C CA . VAL A 1 34 ? -1.243 5.853 -4.047 1.00 0.00 34 VAL A CA 11
ATOM 12330 C C . VAL A 1 34 ? -1.860 7.249 -4.087 1.00 0.00 34 VAL A C 11
ATOM 12331 O O . VAL A 1 34 ? -1.349 8.136 -4.773 1.00 0.00 34 VAL A O 11
ATOM 12344 N N . ALA A 1 35 ? -2.965 7.438 -3.380 1.00 0.00 35 ALA A N 11
ATOM 12345 C CA . ALA A 1 35 ? -3.632 8.732 -3.345 1.00 0.00 35 ALA A CA 11
ATOM 12346 C C . ALA A 1 35 ? -2.931 9.663 -2.366 1.00 0.00 35 ALA A C 11
ATOM 12347 O O . ALA A 1 35 ? -2.716 10.842 -2.650 1.00 0.00 35 ALA A O 11
ATOM 12354 N N . ASN A 1 36 ? -2.573 9.115 -1.216 1.00 0.00 36 ASN A N 11
ATOM 12355 C CA . ASN A 1 36 ? -1.852 9.859 -0.191 1.00 0.00 36 ASN A CA 11
ATOM 12356 C C . ASN A 1 36 ? -0.597 9.094 0.232 1.00 0.00 36 ASN A C 11
ATOM 12357 O O . ASN A 1 36 ? -0.548 8.479 1.297 1.00 0.00 36 ASN A O 11
ATOM 12368 N N . PRO A 1 37 ? 0.444 9.121 -0.620 1.00 0.00 37 PRO A N 11
ATOM 12369 C CA . PRO A 1 37 ? 1.640 8.299 -0.441 1.00 0.00 37 PRO A CA 11
ATOM 12370 C C . PRO A 1 37 ? 2.641 8.875 0.554 1.00 0.00 37 PRO A C 11
ATOM 12371 O O . PRO A 1 37 ? 3.517 8.164 1.044 1.00 0.00 37 PRO A O 11
ATOM 12382 N N . ASP A 1 38 ? 2.516 10.155 0.862 1.00 0.00 38 ASP A N 11
ATOM 12383 C CA . ASP A 1 38 ? 3.452 10.789 1.782 1.00 0.00 38 ASP A CA 11
ATOM 12384 C C . ASP A 1 38 ? 2.940 10.665 3.206 1.00 0.00 38 ASP A C 11
ATOM 12385 O O . ASP A 1 38 ? 3.644 10.963 4.170 1.00 0.00 38 ASP A O 11
ATOM 12394 N N . LEU A 1 39 ? 1.709 10.195 3.323 1.00 0.00 39 LEU A N 11
ATOM 12395 C CA . LEU A 1 39 ? 1.088 9.964 4.609 1.00 0.00 39 LEU A CA 11
ATOM 12396 C C . LEU A 1 39 ? 1.251 8.503 5.000 1.00 0.00 39 LEU A C 11
ATOM 12397 O O . LEU A 1 39 ? 0.775 8.064 6.048 1.00 0.00 39 LEU A O 11
ATOM 12413 N N . ILE A 1 40 ? 1.927 7.759 4.136 1.00 0.00 40 ILE A N 11
ATOM 12414 C CA . ILE A 1 40 ? 2.202 6.354 4.374 1.00 0.00 40 ILE A CA 11
ATOM 12415 C C . ILE A 1 40 ? 3.184 6.179 5.529 1.00 0.00 40 ILE A C 11
ATOM 12416 O O . ILE A 1 40 ? 4.252 6.797 5.556 1.00 0.00 40 ILE A O 11
ATOM 12432 N N . LYS A 1 41 ? 2.804 5.352 6.489 1.00 0.00 41 LYS A N 11
ATOM 12433 C CA . LYS A 1 41 ? 3.677 5.013 7.603 1.00 0.00 41 LYS A CA 11
ATOM 12434 C C . LYS A 1 41 ? 3.903 3.513 7.633 1.00 0.00 41 LYS A C 11
ATOM 12435 O O . LYS A 1 41 ? 3.102 2.748 7.100 1.00 0.00 41 LYS A O 11
ATOM 12454 N N . LYS A 1 42 ? 4.985 3.097 8.259 1.00 0.00 42 LYS A N 11
ATOM 12455 C CA . LYS A 1 42 ? 5.220 1.684 8.487 1.00 0.00 42 LYS A CA 11
ATOM 12456 C C . LYS A 1 42 ? 4.413 1.258 9.704 1.00 0.00 42 LYS A C 11
ATOM 12457 O O . LYS A 1 42 ? 4.320 2.015 10.673 1.00 0.00 42 LYS A O 11
ATOM 12476 N N . ASP A 1 43 ? 3.812 0.070 9.637 1.00 0.00 43 ASP A N 11
ATOM 12477 C CA . ASP A 1 43 ? 2.872 -0.388 10.661 1.00 0.00 43 ASP A CA 11
ATOM 12478 C C . ASP A 1 43 ? 1.652 0.534 10.675 1.00 0.00 43 ASP A C 11
ATOM 12479 O O . ASP A 1 43 ? 1.323 1.161 11.684 1.00 0.00 43 ASP A O 11
ATOM 12488 N N . ALA A 1 44 ? 1.016 0.649 9.518 1.00 0.00 44 ALA A N 11
ATOM 12489 C CA . ALA A 1 44 ? -0.193 1.450 9.376 1.00 0.00 44 ALA A CA 11
ATOM 12490 C C . ALA A 1 44 ? -1.211 0.716 8.515 1.00 0.00 44 ALA A C 11
ATOM 12491 O O . ALA A 1 44 ? -0.857 -0.208 7.777 1.00 0.00 44 ALA A O 11
ATOM 12498 N N . ALA A 1 45 ? -2.471 1.127 8.602 1.00 0.00 45 ALA A N 11
ATOM 12499 C CA . ALA A 1 45 ? -3.536 0.479 7.856 1.00 0.00 45 ALA A CA 11
ATOM 12500 C C . ALA A 1 45 ? -3.914 1.302 6.633 1.00 0.00 45 ALA A C 11
ATOM 12501 O O . ALA A 1 45 ? -3.963 2.533 6.691 1.00 0.00 45 ALA A O 11
ATOM 12508 N N . VAL A 1 46 ? -4.170 0.622 5.527 1.00 0.00 46 VAL A N 11
ATOM 12509 C CA . VAL A 1 46 ? -4.544 1.288 4.288 1.00 0.00 46 VAL A CA 11
ATOM 12510 C C . VAL A 1 46 ? -5.723 0.588 3.629 1.00 0.00 46 VAL A C 11
ATOM 12511 O O . VAL A 1 46 ? -6.032 -0.562 3.944 1.00 0.00 46 VAL A O 11
ATOM 12524 N N . THR A 1 47 ? -6.375 1.293 2.721 1.00 0.00 47 THR A N 11
ATOM 12525 C CA . THR A 1 47 ? -7.458 0.735 1.933 1.00 0.00 47 THR A CA 11
ATOM 12526 C C . THR A 1 47 ? -7.190 0.973 0.450 1.00 0.00 47 THR A C 11
ATOM 12527 O O . THR A 1 47 ? -6.708 2.040 0.069 1.00 0.00 47 THR A O 11
ATOM 12538 N N . PHE A 1 48 ? -7.487 -0.019 -0.379 1.00 0.00 48 PHE A N 11
ATOM 12539 C CA . PHE A 1 48 ? -7.133 0.041 -1.793 1.00 0.00 48 PHE A CA 11
ATOM 12540 C C . PHE A 1 48 ? -8.023 -0.860 -2.641 1.00 0.00 48 PHE A C 11
ATOM 12541 O O . PHE A 1 48 ? -8.795 -1.664 -2.116 1.00 0.00 48 PHE A O 11
ATOM 12558 N N . GLU A 1 49 ? -7.902 -0.724 -3.955 1.00 0.00 49 GLU A N 11
ATOM 12559 C CA . GLU A 1 49 ? -8.623 -1.580 -4.883 1.00 0.00 49 GLU A CA 11
ATOM 12560 C C . GLU A 1 49 ? -7.836 -2.865 -5.120 1.00 0.00 49 GLU A C 11
ATOM 12561 O O . GLU A 1 49 ? -6.607 -2.839 -5.191 1.00 0.00 49 GLU A O 11
ATOM 12573 N N . PRO A 1 50 ? -8.525 -4.004 -5.250 1.00 0.00 50 PRO A N 11
ATOM 12574 C CA . PRO A 1 50 ? -7.891 -5.266 -5.607 1.00 0.00 50 PRO A CA 11
ATOM 12575 C C . PRO A 1 50 ? -7.614 -5.342 -7.103 1.00 0.00 50 PRO A C 11
ATOM 12576 O O . PRO A 1 50 ? -8.479 -5.010 -7.918 1.00 0.00 50 PRO A O 11
ATOM 12587 N N . THR A 1 51 ? -6.415 -5.769 -7.462 1.00 0.00 51 THR A N 11
ATOM 12588 C CA . THR A 1 51 ? -6.046 -5.897 -8.857 1.00 0.00 51 THR A CA 11
ATOM 12589 C C . THR A 1 51 ? -4.770 -6.722 -8.982 1.00 0.00 51 THR A C 11
ATOM 12590 O O . THR A 1 51 ? -3.955 -6.763 -8.056 1.00 0.00 51 THR A O 11
ATOM 12601 N N . THR A 1 52 ? -4.605 -7.397 -10.099 1.00 0.00 52 THR A N 11
ATOM 12602 C CA . THR A 1 52 ? -3.413 -8.190 -10.329 1.00 0.00 52 THR A CA 11
ATOM 12603 C C . THR A 1 52 ? -2.814 -7.844 -11.682 1.00 0.00 52 THR A C 11
ATOM 12604 O O . THR A 1 52 ? -3.534 -7.539 -12.630 1.00 0.00 52 THR A O 11
ATOM 12615 N N . ASN A 1 53 ? -1.502 -7.891 -11.766 1.00 0.00 53 ASN A N 11
ATOM 12616 C CA . ASN A 1 53 ? -0.810 -7.555 -13.000 1.00 0.00 53 ASN A CA 11
ATOM 12617 C C . ASN A 1 53 ? -0.356 -8.827 -13.697 1.00 0.00 53 ASN A C 11
ATOM 12618 O O . ASN A 1 53 ? -0.907 -9.208 -14.730 1.00 0.00 53 ASN A O 11
ATOM 12629 N N . ASN A 1 54 ? 0.624 -9.493 -13.103 1.00 0.00 54 ASN A N 11
ATOM 12630 C CA . ASN A 1 54 ? 1.142 -10.753 -13.627 1.00 0.00 54 ASN A CA 11
ATOM 12631 C C . ASN A 1 54 ? 2.172 -11.315 -12.661 1.00 0.00 54 ASN A C 11
ATOM 12632 O O . ASN A 1 54 ? 2.049 -12.443 -12.187 1.00 0.00 54 ASN A O 11
ATOM 12643 N N . LYS A 1 55 ? 3.169 -10.499 -12.348 1.00 0.00 55 LYS A N 11
ATOM 12644 C CA . LYS A 1 55 ? 4.281 -10.918 -11.511 1.00 0.00 55 LYS A CA 11
ATOM 12645 C C . LYS A 1 55 ? 3.982 -10.707 -10.026 1.00 0.00 55 LYS A C 11
ATOM 12646 O O . LYS A 1 55 ? 4.892 -10.701 -9.196 1.00 0.00 55 LYS A O 11
ATOM 12665 N N . GLY A 1 56 ? 2.708 -10.544 -9.692 1.00 0.00 56 GLY A N 11
ATOM 12666 C CA . GLY A 1 56 ? 2.323 -10.399 -8.304 1.00 0.00 56 GLY A CA 11
ATOM 12667 C C . GLY A 1 56 ? 1.026 -9.639 -8.144 1.00 0.00 56 GLY A C 11
ATOM 12668 O O . GLY A 1 56 ? 0.490 -9.098 -9.118 1.00 0.00 56 GLY A O 11
ATOM 12672 N N . LEU A 1 57 ? 0.515 -9.609 -6.917 1.00 0.00 57 LEU A N 11
ATOM 12673 C CA . LEU A 1 57 ? -0.692 -8.867 -6.602 1.00 0.00 57 LEU A CA 11
ATOM 12674 C C . LEU A 1 57 ? -0.393 -7.374 -6.555 1.00 0.00 57 LEU A C 11
ATOM 12675 O O . LEU A 1 57 ? 0.746 -6.969 -6.321 1.00 0.00 57 LEU A O 11
ATOM 12691 N N . SER A 1 58 ? -1.409 -6.560 -6.769 1.00 0.00 58 SER A N 11
ATOM 12692 C CA . SER A 1 58 ? -1.225 -5.124 -6.832 1.00 0.00 58 SER A CA 11
ATOM 12693 C C . SER A 1 58 ? -2.453 -4.400 -6.312 1.00 0.00 58 SER A C 11
ATOM 12694 O O . SER A 1 58 ? -3.489 -5.022 -6.060 1.00 0.00 58 SER A O 11
ATOM 12702 N N . ALA A 1 59 ? -2.321 -3.099 -6.112 1.00 0.00 59 ALA A N 11
ATOM 12703 C CA . ALA A 1 59 ? -3.430 -2.292 -5.632 1.00 0.00 59 ALA A CA 11
ATOM 12704 C C . ALA A 1 59 ? -3.356 -0.867 -6.168 1.00 0.00 59 ALA A C 11
ATOM 12705 O O . ALA A 1 59 ? -2.269 -0.302 -6.309 1.00 0.00 59 ALA A O 11
ATOM 12712 N N . TYR A 1 60 ? -4.516 -0.299 -6.471 1.00 0.00 60 TYR A N 11
ATOM 12713 C CA . TYR A 1 60 ? -4.604 1.083 -6.932 1.00 0.00 60 TYR A CA 11
ATOM 12714 C C . TYR A 1 60 ? -5.508 1.870 -5.995 1.00 0.00 60 TYR A C 11
ATOM 12715 O O . TYR A 1 60 ? -6.193 1.274 -5.159 1.00 0.00 60 TYR A O 11
ATOM 12733 N N . ALA A 1 61 ? -5.505 3.200 -6.138 1.00 0.00 61 ALA A N 11
ATOM 12734 C CA . ALA A 1 61 ? -6.345 4.077 -5.319 1.00 0.00 61 ALA A CA 11
ATOM 12735 C C . ALA A 1 61 ? -6.045 3.884 -3.837 1.00 0.00 61 ALA A C 11
ATOM 12736 O O . ALA A 1 61 ? -6.941 3.930 -2.992 1.00 0.00 61 ALA A O 11
ATOM 12743 N N . VAL A 1 62 ? -4.769 3.688 -3.535 1.00 0.00 62 VAL A N 11
ATOM 12744 C CA . VAL A 1 62 ? -4.334 3.399 -2.179 1.00 0.00 62 VAL A CA 11
ATOM 12745 C C . VAL A 1 62 ? -4.533 4.603 -1.270 1.00 0.00 62 VAL A C 11
ATOM 12746 O O . VAL A 1 62 ? -3.907 5.649 -1.457 1.00 0.00 62 VAL A O 11
ATOM 12759 N N . LYS A 1 63 ? -5.415 4.450 -0.298 1.00 0.00 63 LYS A N 11
ATOM 12760 C CA . LYS A 1 63 ? -5.672 5.488 0.676 1.00 0.00 63 LYS A CA 11
ATOM 12761 C C . LYS A 1 63 ? -5.274 5.026 2.066 1.00 0.00 63 LYS A C 11
ATOM 12762 O O . LYS A 1 63 ? -5.810 4.044 2.592 1.00 0.00 63 LYS A O 11
ATOM 12781 N N . VAL A 1 64 ? -4.316 5.728 2.639 1.00 0.00 64 VAL A N 11
ATOM 12782 C CA . VAL A 1 64 ? -3.802 5.412 3.964 1.00 0.00 64 VAL A CA 11
ATOM 12783 C C . VAL A 1 64 ? -4.736 5.951 5.041 1.00 0.00 64 VAL A C 11
ATOM 12784 O O . VAL A 1 64 ? -5.370 6.992 4.855 1.00 0.00 64 VAL A O 11
ATOM 12797 N N . VAL A 1 65 ? -4.822 5.238 6.156 1.00 0.00 65 VAL A N 11
ATOM 12798 C CA . VAL A 1 65 ? -5.633 5.668 7.284 1.00 0.00 65 VAL A CA 11
ATOM 12799 C C . VAL A 1 65 ? -4.737 6.053 8.468 1.00 0.00 65 VAL A C 11
ATOM 12800 O O . VAL A 1 65 ? -4.425 5.218 9.320 1.00 0.00 65 VAL A O 11
ATOM 12813 N N . PRO A 1 66 ? -4.269 7.311 8.508 1.00 0.00 66 PRO A N 11
ATOM 12814 C CA . PRO A 1 66 ? -3.422 7.809 9.580 1.00 0.00 66 PRO A CA 11
ATOM 12815 C C . PRO A 1 66 ? -4.241 8.308 10.765 1.00 0.00 66 PRO A C 11
ATOM 12816 O O . PRO A 1 66 ? -5.190 9.079 10.602 1.00 0.00 66 PRO A O 11
ATOM 12827 N N . LEU A 1 67 ? -3.872 7.872 11.956 1.00 0.00 67 LEU A N 11
ATOM 12828 C CA . LEU A 1 67 ? -4.565 8.286 13.163 1.00 0.00 67 LEU A CA 11
ATOM 12829 C C . LEU A 1 67 ? -3.993 9.598 13.680 1.00 0.00 67 LEU A C 11
ATOM 12830 O O . LEU A 1 67 ? -3.281 9.645 14.684 1.00 0.00 67 LEU A O 11
ATOM 12846 N N . GLU A 1 68 ? -4.271 10.652 12.945 1.00 0.00 68 GLU A N 11
ATOM 12847 C CA . GLU A 1 68 ? -3.903 11.994 13.357 1.00 0.00 68 GLU A CA 11
ATOM 12848 C C . GLU A 1 68 ? -5.128 12.896 13.320 1.00 0.00 68 GLU A C 11
ATOM 12849 O O . GLU A 1 68 ? -5.896 12.877 12.356 1.00 0.00 68 GLU A O 11
ATOM 12861 N N . HIS A 1 69 ? -5.308 13.674 14.374 1.00 0.00 69 HIS A N 11
ATOM 12862 C CA . HIS A 1 69 ? -6.475 14.533 14.501 1.00 0.00 69 HIS A CA 11
ATOM 12863 C C . HIS A 1 69 ? -6.161 15.949 14.046 1.00 0.00 69 HIS A C 11
ATOM 12864 O O . HIS A 1 69 ? -5.213 16.570 14.526 1.00 0.00 69 HIS A O 11
ATOM 12879 N N . HIS A 1 70 ? -6.956 16.453 13.114 1.00 0.00 70 HIS A N 11
ATOM 12880 C CA . HIS A 1 70 ? -6.814 17.827 12.651 1.00 0.00 70 HIS A CA 11
ATOM 12881 C C . HIS A 1 70 ? -7.484 18.777 13.645 1.00 0.00 70 HIS A C 11
ATOM 12882 O O . HIS A 1 70 ? -8.539 19.355 13.375 1.00 0.00 70 HIS A O 11
ATOM 12897 N N . HIS A 1 71 ? -6.866 18.902 14.809 1.00 0.00 71 HIS A N 11
ATOM 12898 C CA . HIS A 1 71 ? -7.384 19.741 15.875 1.00 0.00 71 HIS A CA 11
ATOM 12899 C C . HIS A 1 71 ? -6.230 20.482 16.537 1.00 0.00 71 HIS A C 11
ATOM 12900 O O . HIS A 1 71 ? -5.214 19.873 16.882 1.00 0.00 71 HIS A O 11
ATOM 12915 N N . HIS A 1 72 ? -6.391 21.790 16.696 1.00 0.00 72 HIS A N 11
ATOM 12916 C CA . HIS A 1 72 ? -5.355 22.640 17.278 1.00 0.00 72 HIS A CA 11
ATOM 12917 C C . HIS A 1 72 ? -4.897 22.153 18.648 1.00 0.00 72 HIS A C 11
ATOM 12918 O O . HIS A 1 72 ? -5.707 21.900 19.543 1.00 0.00 72 HIS A O 11
ATOM 12933 N N . HIS A 1 73 ? -3.592 22.005 18.782 1.00 0.00 73 HIS A N 11
ATOM 12934 C CA . HIS A 1 73 ? -2.966 21.821 20.082 1.00 0.00 73 HIS A CA 11
ATOM 12935 C C . HIS A 1 73 ? -2.236 23.094 20.456 1.00 0.00 73 HIS A C 11
ATOM 12936 O O . HIS A 1 73 ? -1.848 23.294 21.604 1.00 0.00 73 HIS A O 11
ATOM 12951 N N . HIS A 1 74 ? -2.063 23.956 19.466 1.00 0.00 74 HIS A N 11
ATOM 12952 C CA . HIS A 1 74 ? -1.424 25.240 19.671 1.00 0.00 74 HIS A CA 11
ATOM 12953 C C . HIS A 1 74 ? -1.855 26.200 18.569 1.00 0.00 74 HIS A C 11
ATOM 12954 O O . HIS A 1 74 ? -1.094 26.375 17.598 1.00 0.00 74 HIS A O 11
ATOM 12970 N N . MET A 1 1 ? -15.280 -4.420 -0.934 1.00 0.00 1 MET A N 12
ATOM 12971 C CA . MET A 1 1 ? -14.554 -4.390 -2.225 1.00 0.00 1 MET A CA 12
ATOM 12972 C C . MET A 1 1 ? -13.148 -3.845 -2.029 1.00 0.00 1 MET A C 12
ATOM 12973 O O . MET A 1 1 ? -12.170 -4.431 -2.497 1.00 0.00 1 MET A O 12
ATOM 12989 N N . ALA A 1 2 ? -13.047 -2.721 -1.336 1.00 0.00 2 ALA A N 12
ATOM 12990 C CA . ALA A 1 2 ? -11.755 -2.151 -1.009 1.00 0.00 2 ALA A CA 12
ATOM 12991 C C . ALA A 1 2 ? -11.247 -2.759 0.289 1.00 0.00 2 ALA A C 12
ATOM 12992 O O . ALA A 1 2 ? -11.849 -2.575 1.348 1.00 0.00 2 ALA A O 12
ATOM 12999 N N . MET A 1 3 ? -10.158 -3.505 0.204 1.00 0.00 3 MET A N 12
ATOM 13000 C CA . MET A 1 3 ? -9.605 -4.163 1.377 1.00 0.00 3 MET A CA 12
ATOM 13001 C C . MET A 1 3 ? -8.525 -3.295 1.999 1.00 0.00 3 MET A C 12
ATOM 13002 O O . MET A 1 3 ? -7.906 -2.474 1.317 1.00 0.00 3 MET A O 12
ATOM 13016 N N . ASN A 1 4 ? -8.316 -3.463 3.291 1.00 0.00 4 ASN A N 12
ATOM 13017 C CA . ASN A 1 4 ? -7.294 -2.711 3.991 1.00 0.00 4 ASN A CA 12
ATOM 13018 C C . ASN A 1 4 ? -6.119 -3.605 4.351 1.00 0.00 4 ASN A C 12
ATOM 13019 O O . ASN A 1 4 ? -6.293 -4.759 4.735 1.00 0.00 4 ASN A O 12
ATOM 13030 N N . GLY A 1 5 ? -4.924 -3.066 4.207 1.00 0.00 5 GLY A N 12
ATOM 13031 C CA . GLY A 1 5 ? -3.730 -3.808 4.554 1.00 0.00 5 GLY A CA 12
ATOM 13032 C C . GLY A 1 5 ? -2.794 -2.982 5.399 1.00 0.00 5 GLY A C 12
ATOM 13033 O O . GLY A 1 5 ? -2.960 -1.768 5.497 1.00 0.00 5 GLY A O 12
ATOM 13037 N N . THR A 1 6 ? -1.810 -3.623 6.008 1.00 0.00 6 THR A N 12
ATOM 13038 C CA . THR A 1 6 ? -0.861 -2.915 6.849 1.00 0.00 6 THR A CA 12
ATOM 13039 C C . THR A 1 6 ? 0.517 -2.853 6.199 1.00 0.00 6 THR A C 12
ATOM 13040 O O . THR A 1 6 ? 0.984 -3.827 5.605 1.00 0.00 6 THR A O 12
ATOM 13051 N N . ILE A 1 7 ? 1.144 -1.689 6.296 1.00 0.00 7 ILE A N 12
ATOM 13052 C CA . ILE A 1 7 ? 2.477 -1.476 5.753 1.00 0.00 7 ILE A CA 12
ATOM 13053 C C . ILE A 1 7 ? 3.493 -2.365 6.467 1.00 0.00 7 ILE A C 12
ATOM 13054 O O . ILE A 1 7 ? 3.713 -2.216 7.675 1.00 0.00 7 ILE A O 12
ATOM 13070 N N . THR A 1 8 ? 4.099 -3.290 5.734 1.00 0.00 8 THR A N 12
ATOM 13071 C CA . THR A 1 8 ? 5.133 -4.135 6.294 1.00 0.00 8 THR A CA 12
ATOM 13072 C C . THR A 1 8 ? 6.485 -3.778 5.691 1.00 0.00 8 THR A C 12
ATOM 13073 O O . THR A 1 8 ? 7.473 -3.605 6.402 1.00 0.00 8 THR A O 12
ATOM 13084 N N . THR A 1 9 ? 6.513 -3.652 4.375 1.00 0.00 9 THR A N 12
ATOM 13085 C CA . THR A 1 9 ? 7.712 -3.247 3.664 1.00 0.00 9 THR A CA 12
ATOM 13086 C C . THR A 1 9 ? 7.433 -1.992 2.845 1.00 0.00 9 THR A C 12
ATOM 13087 O O . THR A 1 9 ? 6.493 -1.965 2.056 1.00 0.00 9 THR A O 12
ATOM 13098 N N . TRP A 1 10 ? 8.230 -0.954 3.039 1.00 0.00 10 TRP A N 12
ATOM 13099 C CA . TRP A 1 10 ? 8.060 0.281 2.289 1.00 0.00 10 TRP A CA 12
ATOM 13100 C C . TRP A 1 10 ? 9.366 1.059 2.237 1.00 0.00 10 TRP A C 12
ATOM 13101 O O . TRP A 1 10 ? 10.046 1.214 3.251 1.00 0.00 10 TRP A O 12
ATOM 13122 N N . PHE A 1 11 ? 9.715 1.525 1.046 1.00 0.00 11 PHE A N 12
ATOM 13123 C CA . PHE A 1 11 ? 10.898 2.346 0.858 1.00 0.00 11 PHE A CA 12
ATOM 13124 C C . PHE A 1 11 ? 10.497 3.667 0.211 1.00 0.00 11 PHE A C 12
ATOM 13125 O O . PHE A 1 11 ? 10.024 3.693 -0.927 1.00 0.00 11 PHE A O 12
ATOM 13142 N N . LYS A 1 12 ? 10.693 4.755 0.945 1.00 0.00 12 LYS A N 12
ATOM 13143 C CA . LYS A 1 12 ? 10.186 6.064 0.547 1.00 0.00 12 LYS A CA 12
ATOM 13144 C C . LYS A 1 12 ? 10.832 6.558 -0.747 1.00 0.00 12 LYS A C 12
ATOM 13145 O O . LYS A 1 12 ? 10.131 6.930 -1.689 1.00 0.00 12 LYS A O 12
ATOM 13164 N N . ASP A 1 13 ? 12.156 6.554 -0.803 1.00 0.00 13 ASP A N 12
ATOM 13165 C CA . ASP A 1 13 ? 12.863 7.095 -1.955 1.00 0.00 13 ASP A CA 12
ATOM 13166 C C . ASP A 1 13 ? 12.938 6.078 -3.084 1.00 0.00 13 ASP A C 12
ATOM 13167 O O . ASP A 1 13 ? 13.369 6.391 -4.192 1.00 0.00 13 ASP A O 12
ATOM 13176 N N . LYS A 1 14 ? 12.526 4.856 -2.793 1.00 0.00 14 LYS A N 12
ATOM 13177 C CA . LYS A 1 14 ? 12.411 3.829 -3.814 1.00 0.00 14 LYS A CA 12
ATOM 13178 C C . LYS A 1 14 ? 11.054 3.929 -4.498 1.00 0.00 14 LYS A C 12
ATOM 13179 O O . LYS A 1 14 ? 10.941 3.762 -5.712 1.00 0.00 14 LYS A O 12
ATOM 13198 N N . GLY A 1 15 ? 10.026 4.196 -3.708 1.00 0.00 15 GLY A N 12
ATOM 13199 C CA . GLY A 1 15 ? 8.708 4.425 -4.259 1.00 0.00 15 GLY A CA 12
ATOM 13200 C C . GLY A 1 15 ? 7.890 3.159 -4.383 1.00 0.00 15 GLY A C 12
ATOM 13201 O O . GLY A 1 15 ? 6.820 3.168 -4.988 1.00 0.00 15 GLY A O 12
ATOM 13205 N N . PHE A 1 16 ? 8.381 2.067 -3.817 1.00 0.00 16 PHE A N 12
ATOM 13206 C CA . PHE A 1 16 ? 7.656 0.807 -3.858 1.00 0.00 16 PHE A CA 12
ATOM 13207 C C . PHE A 1 16 ? 7.674 0.132 -2.498 1.00 0.00 16 PHE A C 12
ATOM 13208 O O . PHE A 1 16 ? 8.410 0.544 -1.596 1.00 0.00 16 PHE A O 12
ATOM 13225 N N . GLY A 1 17 ? 6.865 -0.901 -2.358 1.00 0.00 17 GLY A N 12
ATOM 13226 C CA . GLY A 1 17 ? 6.789 -1.618 -1.107 1.00 0.00 17 GLY A CA 12
ATOM 13227 C C . GLY A 1 17 ? 5.819 -2.773 -1.172 1.00 0.00 17 GLY A C 12
ATOM 13228 O O . GLY A 1 17 ? 5.311 -3.106 -2.248 1.00 0.00 17 GLY A O 12
ATOM 13232 N N . PHE A 1 18 ? 5.548 -3.368 -0.020 1.00 0.00 18 PHE A N 12
ATOM 13233 C CA . PHE A 1 18 ? 4.667 -4.518 0.075 1.00 0.00 18 PHE A CA 12
ATOM 13234 C C . PHE A 1 18 ? 3.743 -4.345 1.265 1.00 0.00 18 PHE A C 12
ATOM 13235 O O . PHE A 1 18 ? 4.178 -3.944 2.350 1.00 0.00 18 PHE A O 12
ATOM 13252 N N . ILE A 1 19 ? 2.475 -4.627 1.053 1.00 0.00 19 ILE A N 12
ATOM 13253 C CA . ILE A 1 19 ? 1.472 -4.478 2.092 1.00 0.00 19 ILE A CA 12
ATOM 13254 C C . ILE A 1 19 ? 0.690 -5.775 2.261 1.00 0.00 19 ILE A C 12
ATOM 13255 O O . ILE A 1 19 ? 0.217 -6.356 1.279 1.00 0.00 19 ILE A O 12
ATOM 13271 N N . LYS A 1 20 ? 0.578 -6.235 3.500 1.00 0.00 20 LYS A N 12
ATOM 13272 C CA . LYS A 1 20 ? -0.171 -7.449 3.799 1.00 0.00 20 LYS A CA 12
ATOM 13273 C C . LYS A 1 20 ? -1.609 -7.089 4.140 1.00 0.00 20 LYS A C 12
ATOM 13274 O O . LYS A 1 20 ? -1.868 -6.386 5.120 1.00 0.00 20 LYS A O 12
ATOM 13293 N N . ASP A 1 21 ? -2.541 -7.569 3.334 1.00 0.00 21 ASP A N 12
ATOM 13294 C CA . ASP A 1 21 ? -3.936 -7.181 3.478 1.00 0.00 21 ASP A CA 12
ATOM 13295 C C . ASP A 1 21 ? -4.755 -8.263 4.163 1.00 0.00 21 ASP A C 12
ATOM 13296 O O . ASP A 1 21 ? -4.219 -9.274 4.625 1.00 0.00 21 ASP A O 12
ATOM 13305 N N . GLU A 1 22 ? -6.062 -8.037 4.205 1.00 0.00 22 GLU A N 12
ATOM 13306 C CA . GLU A 1 22 ? -6.995 -8.900 4.912 1.00 0.00 22 GLU A CA 12
ATOM 13307 C C . GLU A 1 22 ? -7.042 -10.301 4.317 1.00 0.00 22 GLU A C 12
ATOM 13308 O O . GLU A 1 22 ? -7.307 -11.275 5.026 1.00 0.00 22 GLU A O 12
ATOM 13320 N N . ASN A 1 23 ? -6.779 -10.403 3.020 1.00 0.00 23 ASN A N 12
ATOM 13321 C CA . ASN A 1 23 ? -6.866 -11.681 2.330 1.00 0.00 23 ASN A CA 12
ATOM 13322 C C . ASN A 1 23 ? -5.737 -12.600 2.779 1.00 0.00 23 ASN A C 12
ATOM 13323 O O . ASN A 1 23 ? -5.858 -13.824 2.728 1.00 0.00 23 ASN A O 12
ATOM 13334 N N . GLY A 1 24 ? -4.642 -12.004 3.234 1.00 0.00 24 GLY A N 12
ATOM 13335 C CA . GLY A 1 24 ? -3.569 -12.784 3.812 1.00 0.00 24 GLY A CA 12
ATOM 13336 C C . GLY A 1 24 ? -2.247 -12.623 3.091 1.00 0.00 24 GLY A C 12
ATOM 13337 O O . GLY A 1 24 ? -1.193 -12.910 3.658 1.00 0.00 24 GLY A O 12
ATOM 13341 N N . ASP A 1 25 ? -2.280 -12.137 1.862 1.00 0.00 25 ASP A N 12
ATOM 13342 C CA . ASP A 1 25 ? -1.073 -12.094 1.047 1.00 0.00 25 ASP A CA 12
ATOM 13343 C C . ASP A 1 25 ? -0.596 -10.659 0.894 1.00 0.00 25 ASP A C 12
ATOM 13344 O O . ASP A 1 25 ? -0.994 -9.788 1.671 1.00 0.00 25 ASP A O 12
ATOM 13353 N N . ASN A 1 26 ? 0.268 -10.413 -0.080 1.00 0.00 26 ASN A N 12
ATOM 13354 C CA . ASN A 1 26 ? 0.821 -9.097 -0.281 1.00 0.00 26 ASN A CA 12
ATOM 13355 C C . ASN A 1 26 ? 0.509 -8.585 -1.677 1.00 0.00 26 ASN A C 12
ATOM 13356 O O . ASN A 1 26 ? 0.392 -9.358 -2.631 1.00 0.00 26 ASN A O 12
ATOM 13367 N N . ARG A 1 27 ? 0.350 -7.283 -1.781 1.00 0.00 27 ARG A N 12
ATOM 13368 C CA . ARG A 1 27 ? 0.258 -6.625 -3.069 1.00 0.00 27 ARG A CA 12
ATOM 13369 C C . ARG A 1 27 ? 1.501 -5.770 -3.285 1.00 0.00 27 ARG A C 12
ATOM 13370 O O . ARG A 1 27 ? 2.070 -5.246 -2.327 1.00 0.00 27 ARG A O 12
ATOM 13391 N N . TYR A 1 28 ? 1.935 -5.656 -4.532 1.00 0.00 28 TYR A N 12
ATOM 13392 C CA . TYR A 1 28 ? 3.064 -4.801 -4.872 1.00 0.00 28 TYR A CA 12
ATOM 13393 C C . TYR A 1 28 ? 2.575 -3.377 -5.098 1.00 0.00 28 TYR A C 12
ATOM 13394 O O . TYR A 1 28 ? 1.729 -3.130 -5.959 1.00 0.00 28 TYR A O 12
ATOM 13412 N N . PHE A 1 29 ? 3.097 -2.446 -4.317 1.00 0.00 29 PHE A N 12
ATOM 13413 C CA . PHE A 1 29 ? 2.652 -1.065 -4.388 1.00 0.00 29 PHE A CA 12
ATOM 13414 C C . PHE A 1 29 ? 3.714 -0.165 -4.986 1.00 0.00 29 PHE A C 12
ATOM 13415 O O . PHE A 1 29 ? 4.909 -0.455 -4.926 1.00 0.00 29 PHE A O 12
ATOM 13432 N N . HIS A 1 30 ? 3.256 0.933 -5.557 1.00 0.00 30 HIS A N 12
ATOM 13433 C CA . HIS A 1 30 ? 4.132 1.926 -6.146 1.00 0.00 30 HIS A CA 12
ATOM 13434 C C . HIS A 1 30 ? 3.537 3.315 -5.919 1.00 0.00 30 HIS A C 12
ATOM 13435 O O . HIS A 1 30 ? 2.339 3.520 -6.114 1.00 0.00 30 HIS A O 12
ATOM 13450 N N . VAL A 1 31 ? 4.393 4.248 -5.506 1.00 0.00 31 VAL A N 12
ATOM 13451 C CA . VAL A 1 31 ? 3.986 5.591 -5.065 1.00 0.00 31 VAL A CA 12
ATOM 13452 C C . VAL A 1 31 ? 3.051 6.310 -6.052 1.00 0.00 31 VAL A C 12
ATOM 13453 O O . VAL A 1 31 ? 2.242 7.144 -5.644 1.00 0.00 31 VAL A O 12
ATOM 13466 N N . ILE A 1 32 ? 3.144 5.976 -7.334 1.00 0.00 32 ILE A N 12
ATOM 13467 C CA . ILE A 1 32 ? 2.353 6.653 -8.363 1.00 0.00 32 ILE A CA 12
ATOM 13468 C C . ILE A 1 32 ? 0.852 6.404 -8.176 1.00 0.00 32 ILE A C 12
ATOM 13469 O O . ILE A 1 32 ? 0.016 7.206 -8.587 1.00 0.00 32 ILE A O 12
ATOM 13485 N N . LYS A 1 33 ? 0.523 5.290 -7.544 1.00 0.00 33 LYS A N 12
ATOM 13486 C CA . LYS A 1 33 ? -0.866 4.916 -7.316 1.00 0.00 33 LYS A CA 12
ATOM 13487 C C . LYS A 1 33 ? -1.290 5.222 -5.886 1.00 0.00 33 LYS A C 12
ATOM 13488 O O . LYS A 1 33 ? -2.355 4.795 -5.440 1.00 0.00 33 LYS A O 12
ATOM 13507 N N . VAL A 1 34 ? -0.458 5.971 -5.173 1.00 0.00 34 VAL A N 12
ATOM 13508 C CA . VAL A 1 34 ? -0.760 6.348 -3.800 1.00 0.00 34 VAL A CA 12
ATOM 13509 C C . VAL A 1 34 ? -1.352 7.753 -3.761 1.00 0.00 34 VAL A C 12
ATOM 13510 O O . VAL A 1 34 ? -0.770 8.698 -4.301 1.00 0.00 34 VAL A O 12
ATOM 13523 N N . ALA A 1 35 ? -2.504 7.883 -3.119 1.00 0.00 35 ALA A N 12
ATOM 13524 C CA . ALA A 1 35 ? -3.224 9.147 -3.082 1.00 0.00 35 ALA A CA 12
ATOM 13525 C C . ALA A 1 35 ? -2.666 10.078 -2.013 1.00 0.00 35 ALA A C 12
ATOM 13526 O O . ALA A 1 35 ? -2.711 11.299 -2.159 1.00 0.00 35 ALA A O 12
ATOM 13533 N N . ASN A 1 36 ? -2.142 9.499 -0.939 1.00 0.00 36 ASN A N 12
ATOM 13534 C CA . ASN A 1 36 ? -1.622 10.285 0.175 1.00 0.00 36 ASN A CA 12
ATOM 13535 C C . ASN A 1 36 ? -0.357 9.656 0.767 1.00 0.00 36 ASN A C 12
ATOM 13536 O O . ASN A 1 36 ? -0.407 8.954 1.778 1.00 0.00 36 ASN A O 12
ATOM 13547 N N . PRO A 1 37 ? 0.805 9.899 0.131 1.00 0.00 37 PRO A N 12
ATOM 13548 C CA . PRO A 1 37 ? 2.089 9.351 0.586 1.00 0.00 37 PRO A CA 12
ATOM 13549 C C . PRO A 1 37 ? 2.614 10.033 1.852 1.00 0.00 37 PRO A C 12
ATOM 13550 O O . PRO A 1 37 ? 3.464 9.485 2.558 1.00 0.00 37 PRO A O 12
ATOM 13561 N N . ASP A 1 38 ? 2.102 11.225 2.141 1.00 0.00 38 ASP A N 12
ATOM 13562 C CA . ASP A 1 38 ? 2.534 11.985 3.316 1.00 0.00 38 ASP A CA 12
ATOM 13563 C C . ASP A 1 38 ? 2.034 11.324 4.597 1.00 0.00 38 ASP A C 12
ATOM 13564 O O . ASP A 1 38 ? 2.620 11.480 5.670 1.00 0.00 38 ASP A O 12
ATOM 13573 N N . LEU A 1 39 ? 0.971 10.548 4.461 1.00 0.00 39 LEU A N 12
ATOM 13574 C CA . LEU A 1 39 ? 0.307 9.944 5.599 1.00 0.00 39 LEU A CA 12
ATOM 13575 C C . LEU A 1 39 ? 0.689 8.476 5.741 1.00 0.00 39 LEU A C 12
ATOM 13576 O O . LEU A 1 39 ? 0.117 7.749 6.550 1.00 0.00 39 LEU A O 12
ATOM 13592 N N . ILE A 1 40 ? 1.677 8.056 4.968 1.00 0.00 40 ILE A N 12
ATOM 13593 C CA . ILE A 1 40 ? 2.136 6.678 4.988 1.00 0.00 40 ILE A CA 12
ATOM 13594 C C . ILE A 1 40 ? 3.091 6.430 6.151 1.00 0.00 40 ILE A C 12
ATOM 13595 O O . ILE A 1 40 ? 4.151 7.049 6.245 1.00 0.00 40 ILE A O 12
ATOM 13611 N N . LYS A 1 41 ? 2.697 5.534 7.039 1.00 0.00 41 LYS A N 12
ATOM 13612 C CA . LYS A 1 41 ? 3.557 5.093 8.126 1.00 0.00 41 LYS A CA 12
ATOM 13613 C C . LYS A 1 41 ? 3.618 3.574 8.124 1.00 0.00 41 LYS A C 12
ATOM 13614 O O . LYS A 1 41 ? 2.741 2.919 7.562 1.00 0.00 41 LYS A O 12
ATOM 13633 N N . LYS A 1 42 ? 4.636 3.012 8.744 1.00 0.00 42 LYS A N 12
ATOM 13634 C CA . LYS A 1 42 ? 4.752 1.568 8.825 1.00 0.00 42 LYS A CA 12
ATOM 13635 C C . LYS A 1 42 ? 3.810 1.056 9.907 1.00 0.00 42 LYS A C 12
ATOM 13636 O O . LYS A 1 42 ? 3.569 1.754 10.895 1.00 0.00 42 LYS A O 12
ATOM 13655 N N . ASP A 1 43 ? 3.251 -0.139 9.694 1.00 0.00 43 ASP A N 12
ATOM 13656 C CA . ASP A 1 43 ? 2.285 -0.741 10.625 1.00 0.00 43 ASP A CA 12
ATOM 13657 C C . ASP A 1 43 ? 0.936 -0.015 10.549 1.00 0.00 43 ASP A C 12
ATOM 13658 O O . ASP A 1 43 ? -0.009 -0.337 11.270 1.00 0.00 43 ASP A O 12
ATOM 13667 N N . ALA A 1 44 ? 0.835 0.946 9.638 1.00 0.00 44 ALA A N 12
ATOM 13668 C CA . ALA A 1 44 ? -0.408 1.669 9.422 1.00 0.00 44 ALA A CA 12
ATOM 13669 C C . ALA A 1 44 ? -1.266 0.945 8.394 1.00 0.00 44 ALA A C 12
ATOM 13670 O O . ALA A 1 44 ? -0.751 0.178 7.575 1.00 0.00 44 ALA A O 12
ATOM 13677 N N . ALA A 1 45 ? -2.568 1.180 8.443 1.00 0.00 45 ALA A N 12
ATOM 13678 C CA . ALA A 1 45 ? -3.492 0.511 7.542 1.00 0.00 45 ALA A CA 12
ATOM 13679 C C . ALA A 1 45 ? -3.835 1.395 6.351 1.00 0.00 45 ALA A C 12
ATOM 13680 O O . ALA A 1 45 ? -4.016 2.605 6.490 1.00 0.00 45 ALA A O 12
ATOM 13687 N N . VAL A 1 46 ? -3.899 0.783 5.178 1.00 0.00 46 VAL A N 12
ATOM 13688 C CA . VAL A 1 46 ? -4.278 1.482 3.960 1.00 0.00 46 VAL A CA 12
ATOM 13689 C C . VAL A 1 46 ? -5.393 0.729 3.246 1.00 0.00 46 VAL A C 12
ATOM 13690 O O . VAL A 1 46 ? -5.476 -0.494 3.326 1.00 0.00 46 VAL A O 12
ATOM 13703 N N . THR A 1 47 ? -6.249 1.462 2.561 1.00 0.00 47 THR A N 12
ATOM 13704 C CA . THR A 1 47 ? -7.323 0.863 1.789 1.00 0.00 47 THR A CA 12
ATOM 13705 C C . THR A 1 47 ? -7.062 1.050 0.301 1.00 0.00 47 THR A C 12
ATOM 13706 O O . THR A 1 47 ? -6.693 2.142 -0.136 1.00 0.00 47 THR A O 12
ATOM 13717 N N . PHE A 1 48 ? -7.247 -0.011 -0.469 1.00 0.00 48 PHE A N 12
ATOM 13718 C CA . PHE A 1 48 ? -6.904 0.005 -1.885 1.00 0.00 48 PHE A CA 12
ATOM 13719 C C . PHE A 1 48 ? -7.837 -0.882 -2.698 1.00 0.00 48 PHE A C 12
ATOM 13720 O O . PHE A 1 48 ? -8.590 -1.687 -2.144 1.00 0.00 48 PHE A O 12
ATOM 13737 N N . GLU A 1 49 ? -7.770 -0.732 -4.014 1.00 0.00 49 GLU A N 12
ATOM 13738 C CA . GLU A 1 49 ? -8.526 -1.579 -4.924 1.00 0.00 49 GLU A CA 12
ATOM 13739 C C . GLU A 1 49 ? -7.675 -2.770 -5.339 1.00 0.00 49 GLU A C 12
ATOM 13740 O O . GLU A 1 49 ? -6.469 -2.630 -5.546 1.00 0.00 49 GLU A O 12
ATOM 13752 N N . PRO A 1 50 ? -8.282 -3.954 -5.482 1.00 0.00 50 PRO A N 12
ATOM 13753 C CA . PRO A 1 50 ? -7.575 -5.158 -5.902 1.00 0.00 50 PRO A CA 12
ATOM 13754 C C . PRO A 1 50 ? -7.424 -5.242 -7.421 1.00 0.00 50 PRO A C 12
ATOM 13755 O O . PRO A 1 50 ? -8.380 -5.010 -8.165 1.00 0.00 50 PRO A O 12
ATOM 13766 N N . THR A 1 51 ? -6.223 -5.572 -7.878 1.00 0.00 51 THR A N 12
ATOM 13767 C CA . THR A 1 51 ? -5.968 -5.779 -9.296 1.00 0.00 51 THR A CA 12
ATOM 13768 C C . THR A 1 51 ? -4.799 -6.748 -9.474 1.00 0.00 51 THR A C 12
ATOM 13769 O O . THR A 1 51 ? -4.021 -6.971 -8.543 1.00 0.00 51 THR A O 12
ATOM 13780 N N . THR A 1 52 ? -4.675 -7.334 -10.650 1.00 0.00 52 THR A N 12
ATOM 13781 C CA . THR A 1 52 ? -3.660 -8.346 -10.874 1.00 0.00 52 THR A CA 12
ATOM 13782 C C . THR A 1 52 ? -2.464 -7.771 -11.629 1.00 0.00 52 THR A C 12
ATOM 13783 O O . THR A 1 52 ? -2.605 -6.878 -12.467 1.00 0.00 52 THR A O 12
ATOM 13794 N N . ASN A 1 53 ? -1.293 -8.302 -11.330 1.00 0.00 53 ASN A N 12
ATOM 13795 C CA . ASN A 1 53 ? -0.046 -7.823 -11.902 1.00 0.00 53 ASN A CA 12
ATOM 13796 C C . ASN A 1 53 ? 0.558 -8.900 -12.793 1.00 0.00 53 ASN A C 12
ATOM 13797 O O . ASN A 1 53 ? 0.246 -10.079 -12.632 1.00 0.00 53 ASN A O 12
ATOM 13808 N N . ASN A 1 54 ? 1.402 -8.494 -13.736 1.00 0.00 54 ASN A N 12
ATOM 13809 C CA . ASN A 1 54 ? 2.076 -9.437 -14.630 1.00 0.00 54 ASN A CA 12
ATOM 13810 C C . ASN A 1 54 ? 2.846 -10.495 -13.847 1.00 0.00 54 ASN A C 12
ATOM 13811 O O . ASN A 1 54 ? 2.947 -11.644 -14.273 1.00 0.00 54 ASN A O 12
ATOM 13822 N N . LYS A 1 55 ? 3.386 -10.106 -12.701 1.00 0.00 55 LYS A N 12
ATOM 13823 C CA . LYS A 1 55 ? 4.143 -11.030 -11.873 1.00 0.00 55 LYS A CA 12
ATOM 13824 C C . LYS A 1 55 ? 3.318 -11.530 -10.691 1.00 0.00 55 LYS A C 12
ATOM 13825 O O . LYS A 1 55 ? 3.296 -12.729 -10.406 1.00 0.00 55 LYS A O 12
ATOM 13844 N N . GLY A 1 56 ? 2.622 -10.622 -10.019 1.00 0.00 56 GLY A N 12
ATOM 13845 C CA . GLY A 1 56 ? 1.951 -10.982 -8.785 1.00 0.00 56 GLY A CA 12
ATOM 13846 C C . GLY A 1 56 ? 0.663 -10.223 -8.567 1.00 0.00 56 GLY A C 12
ATOM 13847 O O . GLY A 1 56 ? -0.143 -10.072 -9.484 1.00 0.00 56 GLY A O 12
ATOM 13851 N N . LEU A 1 57 ? 0.467 -9.754 -7.346 1.00 0.00 57 LEU A N 12
ATOM 13852 C CA . LEU A 1 57 ? -0.723 -9.011 -6.993 1.00 0.00 57 LEU A CA 12
ATOM 13853 C C . LEU A 1 57 ? -0.418 -7.517 -6.926 1.00 0.00 57 LEU A C 12
ATOM 13854 O O . LEU A 1 57 ? 0.710 -7.118 -6.633 1.00 0.00 57 LEU A O 12
ATOM 13870 N N . SER A 1 58 ? -1.421 -6.695 -7.197 1.00 0.00 58 SER A N 12
ATOM 13871 C CA . SER A 1 58 ? -1.241 -5.250 -7.222 1.00 0.00 58 SER A CA 12
ATOM 13872 C C . SER A 1 58 ? -2.486 -4.537 -6.719 1.00 0.00 58 SER A C 12
ATOM 13873 O O . SER A 1 58 ? -3.542 -5.151 -6.557 1.00 0.00 58 SER A O 12
ATOM 13881 N N . ALA A 1 59 ? -2.352 -3.252 -6.456 1.00 0.00 59 ALA A N 12
ATOM 13882 C CA . ALA A 1 59 ? -3.456 -2.472 -5.922 1.00 0.00 59 ALA A CA 12
ATOM 13883 C C . ALA A 1 59 ? -3.505 -1.080 -6.535 1.00 0.00 59 ALA A C 12
ATOM 13884 O O . ALA A 1 59 ? -2.475 -0.517 -6.907 1.00 0.00 59 ALA A O 12
ATOM 13891 N N . TYR A 1 60 ? -4.711 -0.541 -6.651 1.00 0.00 60 TYR A N 12
ATOM 13892 C CA . TYR A 1 60 ? -4.904 0.819 -7.132 1.00 0.00 60 TYR A CA 12
ATOM 13893 C C . TYR A 1 60 ? -5.553 1.668 -6.056 1.00 0.00 60 TYR A C 12
ATOM 13894 O O . TYR A 1 60 ? -6.009 1.143 -5.040 1.00 0.00 60 TYR A O 12
ATOM 13912 N N . ALA A 1 61 ? -5.609 2.974 -6.311 1.00 0.00 61 ALA A N 12
ATOM 13913 C CA . ALA A 1 61 ? -6.212 3.935 -5.389 1.00 0.00 61 ALA A CA 12
ATOM 13914 C C . ALA A 1 61 ? -5.731 3.710 -3.958 1.00 0.00 61 ALA A C 12
ATOM 13915 O O . ALA A 1 61 ? -6.536 3.560 -3.039 1.00 0.00 61 ALA A O 12
ATOM 13922 N N . VAL A 1 62 ? -4.418 3.689 -3.778 1.00 0.00 62 VAL A N 12
ATOM 13923 C CA . VAL A 1 62 ? -3.836 3.431 -2.472 1.00 0.00 62 VAL A CA 12
ATOM 13924 C C . VAL A 1 62 ? -4.068 4.619 -1.548 1.00 0.00 62 VAL A C 12
ATOM 13925 O O . VAL A 1 62 ? -3.377 5.638 -1.634 1.00 0.00 62 VAL A O 12
ATOM 13938 N N . LYS A 1 63 ? -5.059 4.487 -0.686 1.00 0.00 63 LYS A N 12
ATOM 13939 C CA . LYS A 1 63 ? -5.428 5.552 0.219 1.00 0.00 63 LYS A CA 12
ATOM 13940 C C . LYS A 1 63 ? -5.247 5.101 1.658 1.00 0.00 63 LYS A C 12
ATOM 13941 O O . LYS A 1 63 ? -5.893 4.152 2.110 1.00 0.00 63 LYS A O 12
ATOM 13960 N N . VAL A 1 64 ? -4.353 5.773 2.357 1.00 0.00 64 VAL A N 12
ATOM 13961 C CA . VAL A 1 64 ? -4.026 5.433 3.735 1.00 0.00 64 VAL A CA 12
ATOM 13962 C C . VAL A 1 64 ? -5.191 5.761 4.666 1.00 0.00 64 VAL A C 12
ATOM 13963 O O . VAL A 1 64 ? -5.978 6.666 4.388 1.00 0.00 64 VAL A O 12
ATOM 13976 N N . VAL A 1 65 ? -5.292 5.018 5.763 1.00 0.00 65 VAL A N 12
ATOM 13977 C CA . VAL A 1 65 ? -6.303 5.259 6.784 1.00 0.00 65 VAL A CA 12
ATOM 13978 C C . VAL A 1 65 ? -5.656 5.952 7.982 1.00 0.00 65 VAL A C 12
ATOM 13979 O O . VAL A 1 65 ? -5.162 5.299 8.907 1.00 0.00 65 VAL A O 12
ATOM 13992 N N . PRO A 1 66 ? -5.605 7.289 7.954 1.00 0.00 66 PRO A N 12
ATOM 13993 C CA . PRO A 1 66 ? -4.857 8.080 8.917 1.00 0.00 66 PRO A CA 12
ATOM 13994 C C . PRO A 1 66 ? -5.608 8.302 10.225 1.00 0.00 66 PRO A C 12
ATOM 13995 O O . PRO A 1 66 ? -6.817 8.536 10.237 1.00 0.00 66 PRO A O 12
ATOM 14006 N N . LEU A 1 67 ? -4.873 8.230 11.323 1.00 0.00 67 LEU A N 12
ATOM 14007 C CA . LEU A 1 67 ? -5.416 8.539 12.638 1.00 0.00 67 LEU A CA 12
ATOM 14008 C C . LEU A 1 67 ? -5.350 10.043 12.884 1.00 0.00 67 LEU A C 12
ATOM 14009 O O . LEU A 1 67 ? -5.948 10.565 13.824 1.00 0.00 67 LEU A O 12
ATOM 14025 N N . GLU A 1 68 ? -4.615 10.726 12.019 1.00 0.00 68 GLU A N 12
ATOM 14026 C CA . GLU A 1 68 ? -4.469 12.171 12.093 1.00 0.00 68 GLU A CA 12
ATOM 14027 C C . GLU A 1 68 ? -5.228 12.818 10.937 1.00 0.00 68 GLU A C 12
ATOM 14028 O O . GLU A 1 68 ? -5.389 12.212 9.879 1.00 0.00 68 GLU A O 12
ATOM 14040 N N . HIS A 1 69 ? -5.685 14.046 11.143 1.00 0.00 69 HIS A N 12
ATOM 14041 C CA . HIS A 1 69 ? -6.541 14.727 10.176 1.00 0.00 69 HIS A CA 12
ATOM 14042 C C . HIS A 1 69 ? -5.721 15.330 9.040 1.00 0.00 69 HIS A C 12
ATOM 14043 O O . HIS A 1 69 ? -6.270 15.700 7.999 1.00 0.00 69 HIS A O 12
ATOM 14058 N N . HIS A 1 70 ? -4.407 15.440 9.263 1.00 0.00 70 HIS A N 12
ATOM 14059 C CA . HIS A 1 70 ? -3.466 15.946 8.259 1.00 0.00 70 HIS A CA 12
ATOM 14060 C C . HIS A 1 70 ? -3.610 17.459 8.071 1.00 0.00 70 HIS A C 12
ATOM 14061 O O . HIS A 1 70 ? -2.737 18.215 8.493 1.00 0.00 70 HIS A O 12
ATOM 14076 N N . HIS A 1 71 ? -4.723 17.884 7.464 1.00 0.00 71 HIS A N 12
ATOM 14077 C CA . HIS A 1 71 ? -4.953 19.292 7.105 1.00 0.00 71 HIS A CA 12
ATOM 14078 C C . HIS A 1 71 ? -3.964 19.744 6.032 1.00 0.00 71 HIS A C 12
ATOM 14079 O O . HIS A 1 71 ? -2.946 19.091 5.801 1.00 0.00 71 HIS A O 12
ATOM 14094 N N . HIS A 1 72 ? -4.272 20.863 5.374 1.00 0.00 72 HIS A N 12
ATOM 14095 C CA . HIS A 1 72 ? -3.458 21.358 4.259 1.00 0.00 72 HIS A CA 12
ATOM 14096 C C . HIS A 1 72 ? -3.406 20.318 3.147 1.00 0.00 72 HIS A C 12
ATOM 14097 O O . HIS A 1 72 ? -4.224 19.398 3.106 1.00 0.00 72 HIS A O 12
ATOM 14112 N N . HIS A 1 73 ? -2.466 20.474 2.237 1.00 0.00 73 HIS A N 12
ATOM 14113 C CA . HIS A 1 73 ? -2.252 19.479 1.205 1.00 0.00 73 HIS A CA 12
ATOM 14114 C C . HIS A 1 73 ? -0.881 18.850 1.396 1.00 0.00 73 HIS A C 12
ATOM 14115 O O . HIS A 1 73 ? -0.763 17.642 1.603 1.00 0.00 73 HIS A O 12
ATOM 14130 N N . HIS A 1 74 ? 0.149 19.683 1.353 1.00 0.00 74 HIS A N 12
ATOM 14131 C CA . HIS A 1 74 ? 1.511 19.235 1.580 1.00 0.00 74 HIS A CA 12
ATOM 14132 C C . HIS A 1 74 ? 2.373 20.426 1.978 1.00 0.00 74 HIS A C 12
ATOM 14133 O O . HIS A 1 74 ? 2.829 21.154 1.074 1.00 0.00 74 HIS A O 12
ATOM 14149 N N . MET A 1 1 ? -15.291 -3.470 -2.946 1.00 0.00 1 MET A N 13
ATOM 14150 C CA . MET A 1 1 ? -14.040 -4.175 -3.302 1.00 0.00 1 MET A CA 13
ATOM 14151 C C . MET A 1 1 ? -12.830 -3.452 -2.707 1.00 0.00 1 MET A C 13
ATOM 14152 O O . MET A 1 1 ? -11.720 -3.536 -3.226 1.00 0.00 1 MET A O 13
ATOM 14168 N N . ALA A 1 2 ? -13.043 -2.749 -1.603 1.00 0.00 2 ALA A N 13
ATOM 14169 C CA . ALA A 1 2 ? -11.953 -2.077 -0.919 1.00 0.00 2 ALA A CA 13
ATOM 14170 C C . ALA A 1 2 ? -11.539 -2.892 0.294 1.00 0.00 2 ALA A C 13
ATOM 14171 O O . ALA A 1 2 ? -12.317 -3.057 1.235 1.00 0.00 2 ALA A O 13
ATOM 14178 N N . MET A 1 3 ? -10.328 -3.416 0.262 1.00 0.00 3 MET A N 13
ATOM 14179 C CA . MET A 1 3 ? -9.844 -4.257 1.341 1.00 0.00 3 MET A CA 13
ATOM 14180 C C . MET A 1 3 ? -8.989 -3.465 2.311 1.00 0.00 3 MET A C 13
ATOM 14181 O O . MET A 1 3 ? -8.436 -2.416 1.961 1.00 0.00 3 MET A O 13
ATOM 14195 N N . ASN A 1 4 ? -8.892 -3.969 3.527 1.00 0.00 4 ASN A N 13
ATOM 14196 C CA . ASN A 1 4 ? -8.083 -3.343 4.556 1.00 0.00 4 ASN A CA 13
ATOM 14197 C C . ASN A 1 4 ? -6.719 -4.004 4.590 1.00 0.00 4 ASN A C 13
ATOM 14198 O O . ASN A 1 4 ? -6.615 -5.230 4.634 1.00 0.00 4 ASN A O 13
ATOM 14209 N N . GLY A 1 5 ? -5.684 -3.194 4.570 1.00 0.00 5 GLY A N 13
ATOM 14210 C CA . GLY A 1 5 ? -4.338 -3.717 4.541 1.00 0.00 5 GLY A CA 13
ATOM 14211 C C . GLY A 1 5 ? -3.397 -2.911 5.405 1.00 0.00 5 GLY A C 13
ATOM 14212 O O . GLY A 1 5 ? -3.767 -1.856 5.921 1.00 0.00 5 GLY A O 13
ATOM 14216 N N . THR A 1 6 ? -2.185 -3.405 5.575 1.00 0.00 6 THR A N 13
ATOM 14217 C CA . THR A 1 6 ? -1.183 -2.710 6.361 1.00 0.00 6 THR A CA 13
ATOM 14218 C C . THR A 1 6 ? 0.138 -2.670 5.605 1.00 0.00 6 THR A C 13
ATOM 14219 O O . THR A 1 6 ? 0.525 -3.647 4.958 1.00 0.00 6 THR A O 13
ATOM 14230 N N . ILE A 1 7 ? 0.815 -1.537 5.677 1.00 0.00 7 ILE A N 13
ATOM 14231 C CA . ILE A 1 7 ? 2.081 -1.355 4.982 1.00 0.00 7 ILE A CA 13
ATOM 14232 C C . ILE A 1 7 ? 3.197 -2.071 5.732 1.00 0.00 7 ILE A C 13
ATOM 14233 O O . ILE A 1 7 ? 3.640 -1.613 6.785 1.00 0.00 7 ILE A O 13
ATOM 14249 N N . THR A 1 8 ? 3.647 -3.192 5.191 1.00 0.00 8 THR A N 13
ATOM 14250 C CA . THR A 1 8 ? 4.618 -4.024 5.873 1.00 0.00 8 THR A CA 13
ATOM 14251 C C . THR A 1 8 ? 6.028 -3.701 5.398 1.00 0.00 8 THR A C 13
ATOM 14252 O O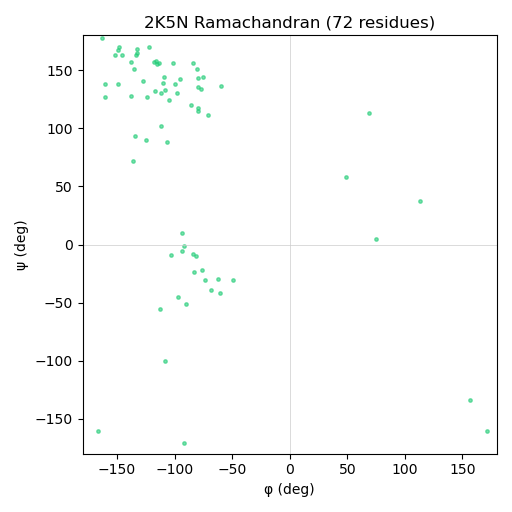 . THR A 1 8 ? 6.875 -3.254 6.178 1.00 0.00 8 THR A O 13
ATOM 14263 N N . THR A 1 9 ? 6.263 -3.905 4.113 1.00 0.00 9 THR A N 13
ATOM 14264 C CA . THR A 1 9 ? 7.537 -3.592 3.506 1.00 0.00 9 THR A CA 13
ATOM 14265 C C . THR A 1 9 ? 7.445 -2.243 2.809 1.00 0.00 9 THR A C 13
ATOM 14266 O O . THR A 1 9 ? 6.644 -2.065 1.897 1.00 0.00 9 THR A O 13
ATOM 14277 N N . TRP A 1 10 ? 8.238 -1.288 3.248 1.00 0.00 10 TRP A N 13
ATOM 14278 C CA . TRP A 1 10 ? 8.195 0.042 2.671 1.00 0.00 10 TRP A CA 13
ATOM 14279 C C . TRP A 1 10 ? 9.593 0.622 2.543 1.00 0.00 10 TRP A C 13
ATOM 14280 O O . TRP A 1 10 ? 10.363 0.643 3.504 1.00 0.00 10 TRP A O 13
ATOM 14301 N N . PHE A 1 11 ? 9.922 1.072 1.345 1.00 0.00 11 PHE A N 13
ATOM 14302 C CA . PHE A 1 11 ? 11.181 1.749 1.111 1.00 0.00 11 PHE A CA 13
ATOM 14303 C C . PHE A 1 11 ? 10.910 3.180 0.674 1.00 0.00 11 PHE A C 13
ATOM 14304 O O . PHE A 1 11 ? 10.750 3.452 -0.516 1.00 0.00 11 PHE A O 13
ATOM 14321 N N . LYS A 1 12 ? 10.823 4.083 1.643 1.00 0.00 12 LYS A N 13
ATOM 14322 C CA . LYS A 1 12 ? 10.551 5.492 1.370 1.00 0.00 12 LYS A CA 13
ATOM 14323 C C . LYS A 1 12 ? 11.680 6.092 0.543 1.00 0.00 12 LYS A C 13
ATOM 14324 O O . LYS A 1 12 ? 11.468 6.957 -0.310 1.00 0.00 12 LYS A O 13
ATOM 14343 N N . ASP A 1 13 ? 12.878 5.607 0.812 1.00 0.00 13 ASP A N 13
ATOM 14344 C CA . ASP A 1 13 ? 14.078 6.022 0.097 1.00 0.00 13 ASP A CA 13
ATOM 14345 C C . ASP A 1 13 ? 14.060 5.541 -1.357 1.00 0.00 13 ASP A C 13
ATOM 14346 O O . ASP A 1 13 ? 14.733 6.106 -2.219 1.00 0.00 13 ASP A O 13
ATOM 14355 N N . LYS A 1 14 ? 13.273 4.507 -1.637 1.00 0.00 14 LYS A N 13
ATOM 14356 C CA . LYS A 1 14 ? 13.214 3.946 -2.982 1.00 0.00 14 LYS A CA 13
ATOM 14357 C C . LYS A 1 14 ? 11.960 4.409 -3.722 1.00 0.00 14 LYS A C 13
ATOM 14358 O O . LYS A 1 14 ? 12.030 4.802 -4.886 1.00 0.00 14 LYS A O 13
ATOM 14377 N N . GLY A 1 15 ? 10.817 4.358 -3.049 1.00 0.00 15 GLY A N 13
ATOM 14378 C CA . GLY A 1 15 ? 9.583 4.830 -3.653 1.00 0.00 15 GLY A CA 13
ATOM 14379 C C . GLY A 1 15 ? 8.544 3.738 -3.844 1.00 0.00 15 GLY A C 13
ATOM 14380 O O . GLY A 1 15 ? 7.456 3.996 -4.363 1.00 0.00 15 GLY A O 13
ATOM 14384 N N . PHE A 1 16 ? 8.863 2.521 -3.425 1.00 0.00 16 PHE A N 13
ATOM 14385 C CA . PHE A 1 16 ? 7.927 1.411 -3.555 1.00 0.00 16 PHE A CA 13
ATOM 14386 C C . PHE A 1 16 ? 7.969 0.518 -2.322 1.00 0.00 16 PHE A C 13
ATOM 14387 O O . PHE A 1 16 ? 8.784 0.727 -1.417 1.00 0.00 16 PHE A O 13
ATOM 14404 N N . GLY A 1 17 ? 7.090 -0.472 -2.296 1.00 0.00 17 GLY A N 13
ATOM 14405 C CA . GLY A 1 17 ? 7.017 -1.378 -1.169 1.00 0.00 17 GLY A CA 13
ATOM 14406 C C . GLY A 1 17 ? 5.959 -2.446 -1.363 1.00 0.00 17 GLY A C 13
ATOM 14407 O O . GLY A 1 17 ? 5.517 -2.692 -2.488 1.00 0.00 17 GLY A O 13
ATOM 14411 N N . PHE A 1 18 ? 5.547 -3.074 -0.269 1.00 0.00 18 PHE A N 13
ATOM 14412 C CA . PHE A 1 18 ? 4.549 -4.126 -0.313 1.00 0.00 18 PHE A CA 13
ATOM 14413 C C . PHE A 1 18 ? 3.565 -3.949 0.829 1.00 0.00 18 PHE A C 13
ATOM 14414 O O . PHE A 1 18 ? 3.956 -3.781 1.986 1.00 0.00 18 PHE A O 13
ATOM 14431 N N . ILE A 1 19 ? 2.294 -3.977 0.498 1.00 0.00 19 ILE A N 13
ATOM 14432 C CA . ILE A 1 19 ? 1.243 -3.865 1.489 1.00 0.00 19 ILE A CA 13
ATOM 14433 C C . ILE A 1 19 ? 0.433 -5.146 1.501 1.00 0.00 19 ILE A C 13
ATOM 14434 O O . ILE A 1 19 ? 0.034 -5.649 0.448 1.00 0.00 19 ILE A O 13
ATOM 14450 N N . LYS A 1 20 ? 0.219 -5.681 2.686 1.00 0.00 20 LYS A N 13
ATOM 14451 C CA . LYS A 1 20 ? -0.509 -6.924 2.846 1.00 0.00 20 LYS A CA 13
ATOM 14452 C C . LYS A 1 20 ? -1.894 -6.642 3.399 1.00 0.00 20 LYS A C 13
ATOM 14453 O O . LYS A 1 20 ? -2.031 -5.908 4.380 1.00 0.00 20 LYS A O 13
ATOM 14472 N N . ASP A 1 21 ? -2.919 -7.204 2.775 1.00 0.00 21 ASP A N 13
ATOM 14473 C CA . ASP A 1 21 ? -4.262 -7.080 3.312 1.00 0.00 21 ASP A CA 13
ATOM 14474 C C . ASP A 1 21 ? -4.567 -8.264 4.205 1.00 0.00 21 ASP A C 13
ATOM 14475 O O . ASP A 1 21 ? -3.764 -9.190 4.329 1.00 0.00 21 ASP A O 13
ATOM 14484 N N . GLU A 1 22 ? -5.727 -8.231 4.823 1.00 0.00 22 GLU A N 13
ATOM 14485 C CA . GLU A 1 22 ? -6.101 -9.241 5.789 1.00 0.00 22 GLU A CA 13
ATOM 14486 C C . GLU A 1 22 ? -7.043 -10.276 5.181 1.00 0.00 22 GLU A C 13
ATOM 14487 O O . GLU A 1 22 ? -7.695 -11.035 5.901 1.00 0.00 22 GLU A O 13
ATOM 14499 N N . ASN A 1 23 ? -7.097 -10.321 3.857 1.00 0.00 23 ASN A N 13
ATOM 14500 C CA . ASN A 1 23 ? -7.973 -11.256 3.166 1.00 0.00 23 ASN A CA 13
ATOM 14501 C C . ASN A 1 23 ? -7.167 -12.276 2.372 1.00 0.00 23 ASN A C 13
ATOM 14502 O O . ASN A 1 23 ? -7.468 -13.470 2.399 1.00 0.00 23 ASN A O 13
ATOM 14513 N N . GLY A 1 24 ? -6.144 -11.807 1.672 1.00 0.00 24 GLY A N 13
ATOM 14514 C CA . GLY A 1 24 ? -5.369 -12.684 0.823 1.00 0.00 24 GLY A CA 13
ATOM 14515 C C . GLY A 1 24 ? -3.892 -12.689 1.164 1.00 0.00 24 GLY A C 13
ATOM 14516 O O . GLY A 1 24 ? -3.415 -13.575 1.874 1.00 0.00 24 GLY A O 13
ATOM 14520 N N . ASP A 1 25 ? -3.169 -11.684 0.684 1.00 0.00 25 ASP A N 13
ATOM 14521 C CA . ASP A 1 25 ? -1.713 -11.674 0.776 1.00 0.00 25 ASP A CA 13
ATOM 14522 C C . ASP A 1 25 ? -1.193 -10.245 0.585 1.00 0.00 25 ASP A C 13
ATOM 14523 O O . ASP A 1 25 ? -1.950 -9.287 0.748 1.00 0.00 25 ASP A O 13
ATOM 14532 N N . ASN A 1 26 ? 0.083 -10.088 0.253 1.00 0.00 26 ASN A N 13
ATOM 14533 C CA . ASN A 1 26 ? 0.643 -8.774 0.012 1.00 0.00 26 ASN A CA 13
ATOM 14534 C C . ASN A 1 26 ? 0.709 -8.495 -1.483 1.00 0.00 26 ASN A C 13
ATOM 14535 O O . ASN A 1 26 ? 0.748 -9.414 -2.301 1.00 0.00 26 ASN A O 13
ATOM 14546 N N . ARG A 1 27 ? 0.684 -7.222 -1.839 1.00 0.00 27 ARG A N 13
ATOM 14547 C CA . ARG A 1 27 ? 0.699 -6.809 -3.237 1.00 0.00 27 AR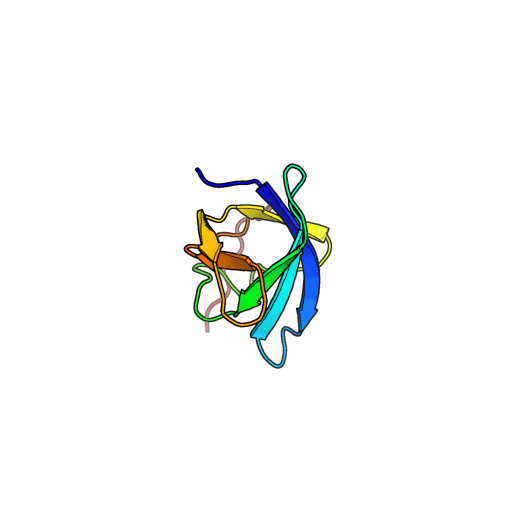G A CA 13
ATOM 14548 C C . ARG A 1 27 ? 1.877 -5.881 -3.480 1.00 0.00 27 ARG A C 13
ATOM 14549 O O . ARG A 1 27 ? 2.464 -5.362 -2.529 1.00 0.00 27 ARG A O 13
ATOM 14570 N N . TYR A 1 28 ? 2.230 -5.684 -4.738 1.00 0.00 28 TYR A N 13
ATOM 14571 C CA . TYR A 1 28 ? 3.280 -4.742 -5.087 1.00 0.00 28 TYR A CA 13
ATOM 14572 C C . TYR A 1 28 ? 2.716 -3.329 -5.121 1.00 0.00 28 TYR A C 13
ATOM 14573 O O . TYR A 1 28 ? 1.689 -3.078 -5.756 1.00 0.00 28 TYR A O 13
ATOM 14591 N N . PHE A 1 29 ? 3.374 -2.419 -4.420 1.00 0.00 29 PHE A N 13
ATOM 14592 C CA . PHE A 1 29 ? 2.921 -1.038 -4.352 1.00 0.00 29 PHE A CA 13
ATOM 14593 C C . PHE A 1 29 ? 4.037 -0.075 -4.721 1.00 0.00 29 PHE A C 13
ATOM 14594 O O . PHE A 1 29 ? 5.221 -0.398 -4.620 1.00 0.00 29 PHE A O 13
ATOM 14611 N N . HIS A 1 30 ? 3.638 1.109 -5.141 1.00 0.00 30 HIS A N 13
ATOM 14612 C CA . HIS A 1 30 ? 4.555 2.175 -5.494 1.00 0.00 30 HIS A CA 13
ATOM 14613 C C . HIS A 1 30 ? 3.888 3.507 -5.163 1.00 0.00 30 HIS A C 13
ATOM 14614 O O . HIS A 1 30 ? 2.660 3.613 -5.223 1.00 0.00 30 HIS A O 13
ATOM 14629 N N . VAL A 1 31 ? 4.690 4.514 -4.824 1.00 0.00 31 VAL A N 13
ATOM 14630 C CA . VAL A 1 31 ? 4.187 5.805 -4.336 1.00 0.00 31 VAL A CA 13
ATOM 14631 C C . VAL A 1 31 ? 3.500 6.640 -5.446 1.00 0.00 31 VAL A C 13
ATOM 14632 O O . VAL A 1 31 ? 3.428 7.866 -5.377 1.00 0.00 31 VAL A O 13
ATOM 14645 N N . ILE A 1 32 ? 2.950 5.969 -6.448 1.00 0.00 32 ILE A N 13
ATOM 14646 C CA . ILE A 1 32 ? 2.275 6.660 -7.536 1.00 0.00 32 ILE A CA 13
ATOM 14647 C C . ILE A 1 32 ? 0.797 6.263 -7.602 1.00 0.00 32 ILE A C 13
ATOM 14648 O O . ILE A 1 32 ? -0.057 7.068 -7.964 1.00 0.00 32 ILE A O 13
ATOM 14664 N N . LYS A 1 33 ? 0.502 5.021 -7.233 1.00 0.00 33 LYS A N 13
ATOM 14665 C CA . LYS A 1 33 ? -0.869 4.513 -7.264 1.00 0.00 33 LYS A CA 13
ATOM 14666 C C . LYS A 1 33 ? -1.532 4.652 -5.897 1.00 0.00 33 LYS A C 13
ATOM 14667 O O . LYS A 1 33 ? -2.657 4.194 -5.681 1.00 0.00 33 LYS A O 13
ATOM 14686 N N . VAL A 1 34 ? -0.824 5.286 -4.978 1.00 0.00 34 VAL A N 13
ATOM 14687 C CA . VAL A 1 34 ? -1.360 5.556 -3.657 1.00 0.00 34 VAL A CA 13
ATOM 14688 C C . VAL A 1 34 ? -1.975 6.949 -3.636 1.00 0.00 34 VAL A C 13
ATOM 14689 O O . VAL A 1 34 ? -1.337 7.919 -4.046 1.00 0.00 34 VAL A O 13
ATOM 14702 N N . ALA A 1 35 ? -3.211 7.045 -3.166 1.00 0.00 35 ALA A N 13
ATOM 14703 C CA . ALA A 1 35 ? -3.940 8.307 -3.165 1.00 0.00 35 ALA A CA 13
ATOM 14704 C C . ALA A 1 35 ? -3.501 9.191 -2.005 1.00 0.00 35 ALA A C 13
ATOM 14705 O O . ALA A 1 35 ? -3.769 10.393 -1.986 1.00 0.00 35 ALA A O 13
ATOM 14712 N N . ASN A 1 36 ? -2.814 8.588 -1.042 1.00 0.00 36 ASN A N 13
ATOM 14713 C CA . ASN A 1 36 ? -2.290 9.322 0.107 1.00 0.00 36 ASN A CA 13
ATOM 14714 C C . ASN A 1 36 ? -0.774 9.164 0.212 1.00 0.00 36 ASN A C 13
ATOM 14715 O O . ASN A 1 36 ? -0.285 8.580 1.176 1.00 0.00 36 ASN A O 13
ATOM 14726 N N . PRO A 1 37 ? 0.000 9.685 -0.755 1.00 0.00 37 PRO A N 13
ATOM 14727 C CA . PRO A 1 37 ? 1.460 9.528 -0.754 1.00 0.00 37 PRO A CA 13
ATOM 14728 C C . PRO A 1 37 ? 2.125 10.435 0.273 1.00 0.00 37 PRO A C 13
ATOM 14729 O O . PRO A 1 37 ? 3.303 10.287 0.587 1.00 0.00 37 PRO A O 13
ATOM 14740 N N . ASP A 1 38 ? 1.340 11.359 0.794 1.00 0.00 38 ASP A N 13
ATOM 14741 C CA . ASP A 1 38 ? 1.803 12.308 1.793 1.00 0.00 38 ASP A CA 13
ATOM 14742 C C . ASP A 1 38 ? 1.721 11.703 3.191 1.00 0.00 38 ASP A C 13
ATOM 14743 O O . ASP A 1 38 ? 2.364 12.173 4.129 1.00 0.00 38 ASP A O 13
ATOM 14752 N N . LEU A 1 39 ? 0.939 10.640 3.315 1.00 0.00 39 LEU A N 13
ATOM 14753 C CA . LEU A 1 39 ? 0.631 10.064 4.610 1.00 0.00 39 LEU A CA 13
ATOM 14754 C C . LEU A 1 39 ? 1.131 8.631 4.721 1.00 0.00 39 LEU A C 13
ATOM 14755 O O . LEU A 1 39 ? 0.768 7.912 5.650 1.00 0.00 39 LEU A O 13
ATOM 14771 N N . ILE A 1 40 ? 1.964 8.218 3.779 1.00 0.00 40 ILE A N 13
ATOM 14772 C CA . ILE A 1 40 ? 2.496 6.863 3.778 1.00 0.00 40 ILE A CA 13
ATOM 14773 C C . ILE A 1 40 ? 3.580 6.694 4.843 1.00 0.00 40 ILE A C 13
ATOM 14774 O O . ILE A 1 40 ? 4.454 7.552 4.997 1.00 0.00 40 ILE A O 13
ATOM 14790 N N . LYS A 1 41 ? 3.505 5.594 5.582 1.00 0.00 41 LYS A N 13
ATOM 14791 C CA . LYS A 1 41 ? 4.529 5.244 6.555 1.00 0.00 41 LYS A CA 13
ATOM 14792 C C . LYS A 1 41 ? 4.439 3.762 6.903 1.00 0.00 41 LYS A C 13
ATOM 14793 O O . LYS A 1 41 ? 3.484 3.083 6.520 1.00 0.00 41 LYS A O 13
ATOM 14812 N N . LYS A 1 42 ? 5.428 3.267 7.628 1.00 0.00 42 LYS A N 13
ATOM 14813 C CA . LYS A 1 42 ? 5.522 1.844 7.929 1.00 0.00 42 LYS A CA 13
ATOM 14814 C C . LYS A 1 42 ? 4.497 1.446 8.991 1.00 0.00 42 LYS A C 13
ATOM 14815 O O . LYS A 1 42 ? 4.275 2.179 9.956 1.00 0.00 42 LYS A O 13
ATOM 14834 N N . ASP A 1 43 ? 3.860 0.294 8.774 1.00 0.00 43 ASP A N 13
ATOM 14835 C CA . ASP A 1 43 ? 2.887 -0.283 9.712 1.00 0.00 43 ASP A CA 13
ATOM 14836 C C . ASP A 1 43 ? 1.597 0.538 9.752 1.00 0.00 43 ASP A C 13
ATOM 14837 O O . ASP A 1 43 ? 0.750 0.355 10.624 1.00 0.00 43 ASP A O 13
ATOM 14846 N N . ALA A 1 44 ? 1.440 1.432 8.788 1.00 0.00 44 ALA A N 13
ATOM 14847 C CA . ALA A 1 44 ? 0.222 2.215 8.677 1.00 0.00 44 ALA A CA 13
ATOM 14848 C C . ALA A 1 44 ? -0.882 1.386 8.038 1.00 0.00 44 ALA A C 13
ATOM 14849 O O . ALA A 1 44 ? -0.620 0.563 7.155 1.00 0.00 44 ALA A O 13
ATOM 14856 N N . ALA A 1 45 ? -2.108 1.588 8.496 1.00 0.00 45 ALA A N 13
ATOM 14857 C CA . ALA A 1 45 ? -3.246 0.882 7.941 1.00 0.00 45 ALA A CA 13
ATOM 14858 C C . ALA A 1 45 ? -3.751 1.615 6.708 1.00 0.00 45 ALA A C 13
ATOM 14859 O O . ALA A 1 45 ? -3.796 2.844 6.688 1.00 0.00 45 ALA A O 13
ATOM 14866 N N . VAL A 1 46 ? -4.103 0.871 5.675 1.00 0.00 46 VAL A N 13
ATOM 14867 C CA . VAL A 1 46 ? -4.571 1.469 4.434 1.00 0.00 46 VAL A CA 13
ATOM 14868 C C . VAL A 1 46 ? -5.755 0.703 3.866 1.00 0.00 46 VAL A C 13
ATOM 14869 O O . VAL A 1 46 ? -6.024 -0.435 4.256 1.00 0.00 46 VAL A O 13
ATOM 14882 N N . THR A 1 47 ? -6.460 1.344 2.954 1.00 0.00 47 THR A N 13
ATOM 14883 C CA . THR A 1 47 ? -7.552 0.722 2.231 1.00 0.00 47 THR A CA 13
ATOM 14884 C C . THR A 1 47 ? -7.340 0.919 0.737 1.00 0.00 47 THR A C 13
ATOM 14885 O O . THR A 1 47 ? -7.006 2.019 0.290 1.00 0.00 47 THR A O 13
ATOM 14896 N N . PHE A 1 48 ? -7.519 -0.140 -0.033 1.00 0.00 48 PHE A N 13
ATOM 14897 C CA . PHE A 1 48 ? -7.215 -0.100 -1.454 1.00 0.00 48 PHE A CA 13
ATOM 14898 C C . PHE A 1 48 ? -8.085 -1.076 -2.227 1.00 0.00 48 PHE A C 13
ATOM 14899 O O . PHE A 1 48 ? -8.814 -1.877 -1.640 1.00 0.00 48 PHE A O 13
ATOM 14916 N N . GLU A 1 49 ? -7.997 -1.004 -3.544 1.00 0.00 49 GLU A N 13
ATOM 14917 C CA . GLU A 1 49 ? -8.691 -1.942 -4.405 1.00 0.00 49 GLU A CA 13
ATOM 14918 C C . GLU A 1 49 ? -7.668 -2.837 -5.096 1.00 0.00 49 GLU A C 13
ATOM 14919 O O . GLU A 1 49 ? -6.597 -2.371 -5.492 1.00 0.00 49 GLU A O 13
ATOM 14931 N N . PRO A 1 50 ? -7.987 -4.126 -5.258 1.00 0.00 50 PRO A N 13
ATOM 14932 C CA . PRO A 1 50 ? -7.046 -5.114 -5.768 1.00 0.00 50 PRO A CA 13
ATOM 14933 C C . PRO A 1 50 ? -7.050 -5.242 -7.289 1.00 0.00 50 PRO A C 13
ATOM 14934 O O . PRO A 1 50 ? -7.996 -4.831 -7.968 1.00 0.00 50 PRO A O 13
ATOM 14945 N N . THR A 1 51 ? -5.967 -5.799 -7.809 1.00 0.00 51 THR A N 13
ATOM 14946 C CA . THR A 1 51 ? -5.841 -6.108 -9.219 1.00 0.00 51 THR A CA 13
ATOM 14947 C C . THR A 1 51 ? -4.670 -7.064 -9.408 1.00 0.00 51 THR A C 13
ATOM 14948 O O . THR A 1 51 ? -4.025 -7.474 -8.438 1.00 0.00 51 THR A O 13
ATOM 14959 N N . THR A 1 52 ? -4.409 -7.439 -10.637 1.00 0.00 52 THR A N 13
ATOM 14960 C CA . THR A 1 52 ? -3.263 -8.266 -10.935 1.00 0.00 52 THR A CA 13
ATOM 14961 C C . THR A 1 52 ? -2.530 -7.722 -12.146 1.00 0.00 52 THR A C 13
ATOM 14962 O O . THR A 1 52 ? -3.133 -7.126 -13.041 1.00 0.00 52 THR A O 13
ATOM 14973 N N . ASN A 1 53 ? -1.233 -7.914 -12.148 1.00 0.00 53 ASN A N 13
ATOM 14974 C CA . ASN A 1 53 ? -0.371 -7.469 -13.228 1.00 0.00 53 ASN A CA 13
ATOM 14975 C C . ASN A 1 53 ? 0.394 -8.664 -13.770 1.00 0.00 53 ASN A C 13
ATOM 14976 O O . ASN A 1 53 ? 0.223 -9.782 -13.280 1.00 0.00 53 ASN A O 13
ATOM 14987 N N . ASN A 1 54 ? 1.235 -8.439 -14.766 1.00 0.00 54 ASN A N 13
ATOM 14988 C CA . ASN A 1 54 ? 2.017 -9.523 -15.344 1.00 0.00 54 ASN A CA 13
ATOM 14989 C C . ASN A 1 54 ? 3.112 -9.950 -14.373 1.00 0.00 54 ASN A C 13
ATOM 14990 O O . ASN A 1 54 ? 3.556 -11.101 -14.374 1.00 0.00 54 ASN A O 13
ATOM 15001 N N . LYS A 1 55 ? 3.548 -9.003 -13.545 1.00 0.00 55 LYS A N 13
ATOM 15002 C CA . LYS A 1 55 ? 4.527 -9.281 -12.504 1.00 0.00 55 LYS A CA 13
ATOM 15003 C C . LYS A 1 55 ? 3.902 -10.049 -11.346 1.00 0.00 55 LYS A C 13
ATOM 15004 O O . LYS A 1 55 ? 4.498 -10.995 -10.831 1.00 0.00 55 LYS A O 13
ATOM 15023 N N . GLY A 1 56 ? 2.708 -9.651 -10.940 1.00 0.00 56 GLY A N 13
ATOM 15024 C CA . GLY A 1 56 ? 2.048 -10.328 -9.847 1.00 0.00 56 GLY A CA 13
ATOM 15025 C C . GLY A 1 56 ? 0.876 -9.546 -9.303 1.00 0.00 56 GLY A 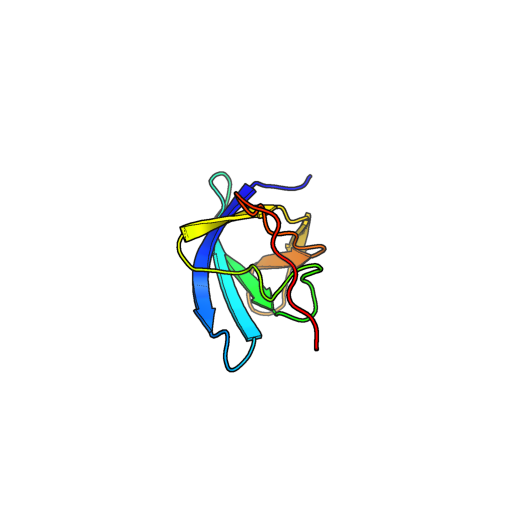C 13
ATOM 15026 O O . GLY A 1 56 ? 0.269 -8.751 -10.019 1.00 0.00 56 GLY A O 13
ATOM 15030 N N . LEU A 1 57 ? 0.563 -9.772 -8.037 1.00 0.00 57 LEU A N 13
ATOM 15031 C CA . LEU A 1 57 ? -0.552 -9.109 -7.386 1.00 0.00 57 LEU A CA 13
ATOM 15032 C C . LEU A 1 57 ? -0.220 -7.650 -7.100 1.00 0.00 57 LEU A C 13
ATOM 15033 O O . LEU A 1 57 ? 0.868 -7.333 -6.616 1.00 0.00 57 LEU A O 13
ATOM 15049 N N . SER A 1 58 ? -1.154 -6.766 -7.406 1.00 0.00 58 SER A N 13
ATOM 15050 C CA . SER A 1 58 ? -0.960 -5.343 -7.216 1.00 0.00 58 SER A CA 13
ATOM 15051 C C . SER A 1 58 ? -2.268 -4.694 -6.772 1.00 0.00 58 SER A C 13
ATOM 15052 O O . SER A 1 58 ? -3.322 -5.330 -6.817 1.00 0.00 58 SER A O 13
ATOM 15060 N N . ALA A 1 59 ? -2.200 -3.454 -6.322 1.00 0.00 59 ALA A N 13
ATOM 15061 C CA . ALA A 1 59 ? -3.392 -2.740 -5.891 1.00 0.00 59 ALA A CA 13
ATOM 15062 C C . ALA A 1 59 ? -3.298 -1.262 -6.243 1.00 0.00 59 ALA A C 13
ATOM 15063 O O . ALA A 1 59 ? -2.207 -0.742 -6.481 1.00 0.00 59 ALA A O 13
ATOM 15070 N N . TYR A 1 60 ? -4.440 -0.591 -6.267 1.00 0.00 60 TYR A N 13
ATOM 15071 C CA . TYR A 1 60 ? -4.502 0.815 -6.638 1.00 0.00 60 TYR A CA 13
ATOM 15072 C C . TYR A 1 60 ? -5.501 1.560 -5.771 1.00 0.00 60 TYR A C 13
ATOM 15073 O O . TYR A 1 60 ? -6.206 0.949 -4.961 1.00 0.00 60 TYR A O 13
ATOM 15091 N N . ALA A 1 61 ? -5.560 2.878 -5.968 1.00 0.00 61 ALA A N 13
ATOM 15092 C CA . ALA A 1 61 ? -6.466 3.748 -5.219 1.00 0.00 61 ALA A CA 13
ATOM 15093 C C . ALA A 1 61 ? -6.302 3.533 -3.718 1.00 0.00 61 ALA A C 13
ATOM 15094 O O . ALA A 1 61 ? -7.279 3.367 -2.986 1.00 0.00 61 ALA A O 13
ATOM 15101 N N . VAL A 1 62 ? -5.054 3.549 -3.275 1.00 0.00 62 VAL A N 13
ATOM 15102 C CA . VAL A 1 62 ? -4.721 3.261 -1.889 1.00 0.00 62 VAL A CA 13
ATOM 15103 C C . VAL A 1 62 ? -4.877 4.497 -1.014 1.00 0.00 62 VAL A C 13
ATOM 15104 O O . VAL A 1 62 ? -4.126 5.464 -1.153 1.00 0.00 62 VAL A O 13
ATOM 15117 N N . LYS A 1 63 ? -5.858 4.473 -0.128 1.00 0.00 63 LYS A N 13
ATOM 15118 C CA . LYS A 1 63 ? -6.046 5.551 0.822 1.00 0.00 63 LYS A CA 13
ATOM 15119 C C . LYS A 1 63 ? -5.561 5.125 2.198 1.00 0.00 63 LYS A C 13
ATOM 15120 O O . LYS A 1 63 ? -5.956 4.076 2.710 1.00 0.00 63 LYS A O 13
ATOM 15139 N N . VAL A 1 64 ? -4.689 5.932 2.776 1.00 0.00 64 VAL A N 13
ATOM 15140 C CA . VAL A 1 64 ? -4.157 5.673 4.106 1.00 0.00 64 VAL A CA 13
ATOM 15141 C C . VAL A 1 64 ? -5.240 5.881 5.157 1.00 0.00 64 VAL A C 13
ATOM 15142 O O . VAL A 1 64 ? -6.095 6.759 5.008 1.00 0.00 64 VAL A O 13
ATOM 15155 N N . VAL A 1 65 ? -5.213 5.063 6.200 1.00 0.00 65 VAL A N 13
ATOM 15156 C CA . VAL A 1 65 ? -6.169 5.168 7.292 1.00 0.00 65 VAL A CA 13
ATOM 15157 C C . VAL A 1 65 ? -5.481 5.659 8.570 1.00 0.00 65 VAL A C 13
ATOM 15158 O O . VAL A 1 65 ? -5.018 4.860 9.386 1.00 0.00 65 VAL A O 13
ATOM 15171 N N . PRO A 1 66 ? -5.347 6.983 8.729 1.00 0.00 66 PRO A N 13
ATOM 15172 C CA . PRO A 1 66 ? -4.825 7.586 9.941 1.00 0.00 66 PRO A CA 13
ATOM 15173 C C . PRO A 1 66 ? -5.939 7.923 10.929 1.00 0.00 66 PRO A C 13
ATOM 15174 O O . PRO A 1 66 ? -6.984 8.455 10.547 1.00 0.00 66 PRO A O 13
ATOM 15185 N N . LEU A 1 67 ? -5.705 7.627 12.199 1.00 0.00 67 LEU A N 13
ATOM 15186 C CA . LEU A 1 67 ? -6.697 7.878 13.239 1.00 0.00 67 LEU A CA 13
ATOM 15187 C C . LEU A 1 67 ? -6.590 9.312 13.752 1.00 0.00 67 LEU A C 13
ATOM 15188 O O . LEU A 1 67 ? -7.096 9.647 14.826 1.00 0.00 67 LEU A O 13
ATOM 15204 N N . GLU A 1 68 ? -5.928 10.154 12.975 1.00 0.00 68 GLU A N 13
ATOM 15205 C CA . GLU A 1 68 ? -5.765 11.550 13.329 1.00 0.00 68 GLU A CA 13
ATOM 15206 C C . GLU A 1 68 ? -6.714 12.411 12.506 1.00 0.00 68 GLU A C 13
ATOM 15207 O O . GLU A 1 68 ? -7.676 12.969 13.031 1.00 0.00 68 GLU A O 13
ATOM 15219 N N . HIS A 1 69 ? -6.428 12.498 11.211 1.00 0.00 69 HIS A N 13
ATOM 15220 C CA . HIS A 1 69 ? -7.249 13.243 10.259 1.00 0.00 69 HIS A CA 13
ATOM 15221 C C . HIS A 1 69 ? -7.278 14.738 10.579 1.00 0.00 69 HIS A C 13
ATOM 15222 O O . HIS A 1 69 ? -8.187 15.233 11.245 1.00 0.00 69 HIS A O 13
ATOM 15237 N N . HIS A 1 70 ? -6.253 15.437 10.119 1.00 0.00 70 HIS A N 13
ATOM 15238 C CA . HIS A 1 70 ? -6.198 16.894 10.196 1.00 0.00 70 HIS A CA 13
ATOM 15239 C C . HIS A 1 70 ? -5.604 17.438 8.906 1.00 0.00 70 HIS A C 13
ATOM 15240 O O . HIS A 1 70 ? -6.313 18.013 8.077 1.00 0.00 70 HIS A O 13
ATOM 15255 N N . HIS A 1 71 ? -4.299 17.217 8.752 1.00 0.00 71 HIS A N 13
ATOM 15256 C CA . HIS A 1 71 ? -3.542 17.608 7.562 1.00 0.00 71 HIS A CA 13
ATOM 15257 C C . HIS A 1 71 ? -3.512 19.126 7.383 1.00 0.00 71 HIS A C 13
ATOM 15258 O O . HIS A 1 71 ? -4.490 19.738 6.958 1.00 0.00 71 HIS A O 13
ATOM 15273 N N . HIS A 1 72 ? -2.374 19.722 7.698 1.00 0.00 72 HIS A N 13
ATOM 15274 C CA . HIS A 1 72 ? -2.197 21.162 7.540 1.00 0.00 72 HIS A CA 13
ATOM 15275 C C . HIS A 1 72 ? -2.025 21.522 6.072 1.00 0.00 72 HIS A C 13
ATOM 15276 O O . HIS A 1 72 ? -1.711 20.667 5.245 1.00 0.00 72 HIS A O 13
ATOM 15291 N N . HIS A 1 73 ? -2.247 22.785 5.754 1.00 0.00 73 HIS A N 13
ATOM 15292 C CA . HIS A 1 73 ? -2.035 23.282 4.403 1.00 0.00 73 HIS A CA 13
ATOM 15293 C C . HIS A 1 73 ? -1.276 24.596 4.453 1.00 0.00 73 HIS A C 13
ATOM 15294 O O . HIS A 1 73 ? -1.352 25.324 5.445 1.00 0.00 73 HIS A O 13
ATOM 15309 N N . HIS A 1 74 ? -0.547 24.893 3.395 1.00 0.00 74 HIS A N 13
ATOM 15310 C CA . HIS A 1 74 ? 0.101 26.183 3.277 1.00 0.00 74 HIS A CA 13
ATOM 15311 C C . HIS A 1 74 ? -0.803 27.109 2.479 1.00 0.00 74 HIS A C 13
ATOM 15312 O O . HIS A 1 74 ? -1.838 27.540 3.028 1.00 0.00 74 HIS A O 13
ATOM 15328 N N . MET A 1 1 ? -17.042 -2.484 0.483 1.00 0.00 1 MET A N 14
ATOM 15329 C CA . MET A 1 1 ? -16.290 -2.941 -0.711 1.00 0.00 1 MET A CA 14
ATOM 15330 C C . MET A 1 1 ? -14.823 -2.554 -0.597 1.00 0.00 1 MET A C 14
ATOM 15331 O O . MET A 1 1 ? -14.371 -2.143 0.474 1.00 0.00 1 MET A O 14
ATOM 15347 N N . ALA A 1 2 ? -14.090 -2.682 -1.707 1.00 0.00 2 ALA A N 14
ATOM 15348 C CA . ALA A 1 2 ? -12.644 -2.480 -1.715 1.00 0.00 2 ALA A CA 14
ATOM 15349 C C . ALA A 1 2 ? -11.974 -3.506 -0.811 1.00 0.00 2 ALA A C 14
ATOM 15350 O O . ALA A 1 2 ? -12.579 -4.524 -0.466 1.00 0.00 2 ALA A O 14
ATOM 15357 N N . MET A 1 3 ? -10.729 -3.266 -0.443 1.00 0.00 3 MET A N 14
ATOM 15358 C CA . MET A 1 3 ? -10.037 -4.170 0.458 1.00 0.00 3 MET A CA 14
ATOM 15359 C C . MET A 1 3 ? -9.054 -3.402 1.326 1.00 0.00 3 MET A C 14
ATOM 15360 O O . MET A 1 3 ? -8.738 -2.240 1.050 1.00 0.00 3 MET A O 14
ATOM 15374 N N . ASN A 1 4 ? -8.581 -4.056 2.370 1.00 0.00 4 ASN A N 14
ATOM 15375 C CA . ASN A 1 4 ? -7.707 -3.425 3.347 1.00 0.00 4 ASN A CA 14
ATOM 15376 C C . ASN A 1 4 ? -6.383 -4.151 3.452 1.00 0.00 4 ASN A C 14
ATOM 15377 O O . ASN A 1 4 ? -6.309 -5.372 3.307 1.00 0.00 4 ASN A O 14
ATOM 15388 N N . GLY A 1 5 ? -5.342 -3.385 3.713 1.00 0.00 5 GLY A N 14
ATOM 15389 C CA . GLY A 1 5 ? -4.040 -3.948 3.979 1.00 0.00 5 GLY A CA 14
ATOM 15390 C C . GLY A 1 5 ? -3.316 -3.169 5.055 1.00 0.00 5 GLY A C 14
ATOM 15391 O O . GLY A 1 5 ? -3.689 -2.037 5.359 1.00 0.00 5 GLY A O 14
ATOM 15395 N N . THR A 1 6 ? -2.295 -3.770 5.642 1.00 0.00 6 THR A N 14
ATOM 15396 C CA . THR A 1 6 ? -1.477 -3.083 6.628 1.00 0.00 6 THR A CA 14
ATOM 15397 C C . THR A 1 6 ? -0.060 -2.897 6.092 1.00 0.00 6 THR A C 14
ATOM 15398 O O . THR A 1 6 ? 0.533 -3.825 5.535 1.00 0.00 6 THR A O 14
ATOM 15409 N N . ILE A 1 7 ? 0.471 -1.701 6.268 1.00 0.00 7 ILE A N 14
ATOM 15410 C CA . ILE A 1 7 ? 1.767 -1.335 5.712 1.00 0.00 7 ILE A CA 14
ATOM 15411 C C . ILE A 1 7 ? 2.893 -2.002 6.488 1.00 0.00 7 ILE A C 14
ATOM 15412 O O . ILE A 1 7 ? 3.024 -1.802 7.700 1.00 0.00 7 ILE A O 14
ATOM 15428 N N . THR A 1 8 ? 3.701 -2.795 5.795 1.00 0.00 8 THR A N 14
ATOM 15429 C CA . THR A 1 8 ? 4.798 -3.491 6.432 1.00 0.00 8 THR A CA 14
ATOM 15430 C C . THR A 1 8 ? 6.135 -3.033 5.863 1.00 0.00 8 THR A C 14
ATOM 15431 O O . THR A 1 8 ? 7.010 -2.569 6.595 1.00 0.00 8 THR A O 14
ATOM 15442 N N . THR A 1 9 ? 6.279 -3.148 4.552 1.00 0.00 9 THR A N 14
ATOM 15443 C CA . THR A 1 9 ? 7.496 -2.741 3.883 1.00 0.00 9 THR A CA 14
ATOM 15444 C C . THR A 1 9 ? 7.201 -1.612 2.904 1.00 0.00 9 THR A C 14
ATOM 15445 O O . THR A 1 9 ? 6.365 -1.755 2.021 1.00 0.00 9 THR A O 14
ATOM 15456 N N . TRP A 1 10 ? 7.870 -0.487 3.070 1.00 0.00 10 TRP A N 14
ATOM 15457 C CA . TRP A 1 10 ? 7.675 0.644 2.179 1.00 0.00 10 TRP A CA 14
ATOM 15458 C C . TRP A 1 10 ? 9.001 1.327 1.890 1.00 0.00 10 TRP A C 14
ATOM 15459 O O . TRP A 1 10 ? 9.634 1.885 2.786 1.00 0.00 10 TRP A O 14
ATOM 15480 N N . PHE A 1 11 ? 9.421 1.263 0.639 1.00 0.00 11 PHE A N 14
ATOM 15481 C CA . PHE A 1 11 ? 10.625 1.939 0.209 1.00 0.00 11 PHE A CA 14
ATOM 15482 C C . PHE A 1 11 ? 10.268 3.342 -0.247 1.00 0.00 11 PHE A C 14
ATOM 15483 O O . PHE A 1 11 ? 10.060 3.588 -1.434 1.00 0.00 11 PHE A O 14
ATOM 15500 N N . LYS A 1 12 ? 10.166 4.246 0.714 1.00 0.00 12 LYS A N 14
ATOM 15501 C CA . LYS A 1 12 ? 9.782 5.625 0.452 1.00 0.00 12 LYS A CA 14
ATOM 15502 C C . LYS A 1 12 ? 10.819 6.289 -0.441 1.00 0.00 12 LYS A C 14
ATOM 15503 O O . LYS A 1 12 ? 10.502 7.146 -1.267 1.00 0.00 12 LYS A O 14
ATOM 15522 N N . ASP A 1 13 ? 12.058 5.871 -0.259 1.00 0.00 13 ASP A N 14
ATOM 15523 C CA . ASP A 1 13 ? 13.170 6.336 -1.079 1.00 0.00 13 ASP A CA 14
ATOM 15524 C C . ASP A 1 13 ? 13.011 5.905 -2.538 1.00 0.00 13 ASP A C 14
ATOM 15525 O O . ASP A 1 13 ? 13.251 6.691 -3.456 1.00 0.00 13 ASP A O 14
ATOM 15534 N N . LYS A 1 14 ? 12.591 4.662 -2.752 1.00 0.00 14 LYS A N 14
ATOM 15535 C CA . LYS A 1 14 ? 12.477 4.122 -4.105 1.00 0.00 14 LYS A CA 14
ATOM 15536 C C . LYS A 1 14 ? 11.137 4.491 -4.740 1.00 0.00 14 LYS A C 14
ATOM 15537 O O . LYS A 1 14 ? 11.085 4.955 -5.880 1.00 0.00 14 LYS A O 14
ATOM 15556 N N . GLY A 1 15 ? 10.055 4.290 -4.000 1.00 0.00 15 GLY A N 14
ATOM 15557 C CA . GLY A 1 15 ? 8.741 4.614 -4.517 1.00 0.00 15 GLY A CA 14
ATOM 15558 C C . GLY A 1 15 ? 7.809 3.416 -4.584 1.00 0.00 15 GLY A C 14
ATOM 15559 O O . GLY A 1 15 ? 6.725 3.505 -5.158 1.00 0.00 15 GLY A O 14
ATOM 15563 N N . PHE A 1 16 ? 8.220 2.292 -4.011 1.00 0.00 16 PHE A N 14
ATOM 15564 C CA . PHE A 1 16 ? 7.367 1.109 -3.984 1.00 0.00 16 PHE A CA 14
ATOM 15565 C C . PHE A 1 16 ? 7.441 0.426 -2.629 1.00 0.00 16 PHE A C 14
ATOM 15566 O O . PHE A 1 16 ? 8.249 0.800 -1.782 1.00 0.00 16 PHE A O 14
ATOM 15583 N N . GLY A 1 17 ? 6.596 -0.569 -2.430 1.00 0.00 17 GLY A N 14
ATOM 15584 C CA . GLY A 1 17 ? 6.559 -1.264 -1.160 1.00 0.00 17 GLY A CA 14
ATOM 15585 C C . GLY A 1 17 ? 5.630 -2.457 -1.185 1.00 0.00 17 GLY A C 14
ATOM 15586 O O . GLY A 1 17 ? 5.122 -2.830 -2.242 1.00 0.00 17 GLY A O 14
ATOM 15590 N N . PHE A 1 18 ? 5.395 -3.045 -0.018 1.00 0.00 18 PHE A N 14
ATOM 15591 C CA . PHE A 1 18 ? 4.577 -4.234 0.096 1.00 0.00 18 PHE A CA 14
ATOM 15592 C C . PHE A 1 18 ? 3.666 -4.085 1.302 1.00 0.00 18 PHE A C 14
ATOM 15593 O O . PHE A 1 18 ? 4.121 -3.747 2.397 1.00 0.00 18 PHE A O 14
ATOM 15610 N N . ILE A 1 19 ? 2.389 -4.314 1.099 1.00 0.00 19 ILE A N 14
ATOM 15611 C CA . ILE A 1 19 ? 1.409 -4.165 2.158 1.00 0.00 19 ILE A CA 14
ATOM 15612 C C . ILE A 1 19 ? 0.637 -5.465 2.335 1.00 0.00 19 ILE A C 14
ATOM 15613 O O . ILE A 1 19 ? 0.185 -6.059 1.354 1.00 0.00 19 ILE A O 14
ATOM 15629 N N . LYS A 1 20 ? 0.505 -5.912 3.580 1.00 0.00 20 LYS A N 14
ATOM 15630 C CA . LYS A 1 20 ? -0.145 -7.183 3.874 1.00 0.00 20 LYS A CA 14
ATOM 15631 C C . LYS A 1 20 ? -1.657 -7.030 3.846 1.00 0.00 20 LYS A C 14
ATOM 15632 O O . LYS A 1 20 ? -2.235 -6.302 4.652 1.00 0.00 20 LYS A O 14
ATOM 15651 N N . ASP A 1 21 ? -2.281 -7.738 2.922 1.00 0.00 21 ASP A N 14
ATOM 15652 C CA . ASP A 1 21 ? -3.716 -7.630 2.679 1.00 0.00 21 ASP A CA 14
ATOM 15653 C C . ASP A 1 21 ? -4.520 -8.366 3.731 1.00 0.00 21 ASP A C 14
ATOM 15654 O O . ASP A 1 21 ? -3.998 -8.819 4.752 1.00 0.00 21 ASP A O 14
ATOM 15663 N N . GLU A 1 22 ? -5.798 -8.507 3.439 1.00 0.00 22 GLU A N 14
ATOM 15664 C CA . GLU A 1 22 ? -6.689 -9.336 4.231 1.00 0.00 22 GLU A CA 14
ATOM 15665 C C . GLU A 1 22 ? -6.499 -10.782 3.784 1.00 0.00 22 GLU A C 14
ATOM 15666 O O . GLU A 1 22 ? -6.880 -11.727 4.467 1.00 0.00 22 GLU A O 14
ATOM 15678 N N . ASN A 1 23 ? -5.871 -10.930 2.622 1.00 0.00 23 ASN A N 14
ATOM 15679 C CA . ASN A 1 23 ? -5.587 -12.239 2.049 1.00 0.00 23 ASN A CA 14
ATOM 15680 C C . ASN A 1 23 ? -4.405 -12.892 2.759 1.00 0.00 23 ASN A C 14
ATOM 15681 O O . ASN A 1 23 ? -4.163 -14.087 2.609 1.00 0.00 23 ASN A O 14
ATOM 15692 N N . GLY A 1 24 ? -3.663 -12.097 3.523 1.00 0.00 24 GLY A N 14
ATOM 15693 C CA . GLY A 1 24 ? -2.583 -12.636 4.325 1.00 0.00 24 GLY A CA 14
ATOM 15694 C C . GLY A 1 24 ? -1.213 -12.251 3.815 1.00 0.00 24 GLY A C 14
ATOM 15695 O O . GLY A 1 24 ? -0.277 -12.083 4.599 1.00 0.00 24 GLY A O 14
ATOM 15699 N N . ASP A 1 25 ? -1.088 -12.094 2.506 1.00 0.00 25 ASP A N 14
ATOM 15700 C CA . ASP A 1 25 ? 0.203 -11.805 1.904 1.00 0.00 25 ASP A CA 14
ATOM 15701 C C . ASP A 1 25 ? 0.212 -10.368 1.387 1.00 0.00 25 ASP A C 14
ATOM 15702 O O . ASP A 1 25 ? -0.755 -9.636 1.595 1.00 0.00 25 ASP A O 14
ATOM 15711 N N . ASN A 1 26 ? 1.285 -9.961 0.724 1.00 0.00 26 ASN A N 14
ATOM 15712 C CA . ASN A 1 26 ? 1.459 -8.565 0.360 1.00 0.00 26 ASN A CA 14
ATOM 15713 C C . ASN A 1 26 ? 1.313 -8.327 -1.138 1.00 0.00 26 ASN A C 14
ATOM 15714 O O . ASN A 1 26 ? 1.643 -9.186 -1.955 1.00 0.00 26 ASN A O 14
ATOM 15725 N N . ARG A 1 27 ? 0.809 -7.155 -1.486 1.00 0.00 27 ARG A N 14
ATOM 15726 C CA . ARG A 1 27 ? 0.757 -6.723 -2.875 1.00 0.00 27 ARG A CA 14
ATOM 15727 C C . ARG A 1 27 ? 1.935 -5.813 -3.166 1.00 0.00 27 ARG A C 14
ATOM 15728 O O . ARG A 1 27 ? 2.542 -5.259 -2.247 1.00 0.00 27 ARG A O 14
ATOM 15749 N N . TYR A 1 28 ? 2.254 -5.664 -4.437 1.00 0.00 28 TYR A N 14
ATOM 15750 C CA . TYR A 1 28 ? 3.297 -4.750 -4.861 1.00 0.00 28 TYR A CA 14
ATOM 15751 C C . TYR A 1 28 ? 2.702 -3.357 -5.023 1.00 0.00 28 TYR A C 14
ATOM 15752 O O . TYR A 1 28 ? 1.948 -3.097 -5.961 1.00 0.00 28 TYR A O 14
ATOM 15770 N N . PHE A 1 29 ? 3.010 -2.479 -4.087 1.00 0.00 29 PHE A N 14
ATOM 15771 C CA . PHE A 1 29 ? 2.495 -1.122 -4.126 1.00 0.00 29 PHE A CA 14
ATOM 15772 C C . PHE A 1 29 ? 3.517 -0.190 -4.744 1.00 0.00 29 PHE A C 14
ATOM 15773 O O . PHE A 1 29 ? 4.717 -0.456 -4.711 1.00 0.00 29 PHE A O 14
ATOM 15790 N N . HIS A 1 30 ? 3.035 0.903 -5.302 1.00 0.00 30 HIS A N 14
ATOM 15791 C CA . HIS A 1 30 ? 3.893 1.863 -5.971 1.00 0.00 30 HIS A CA 14
ATOM 15792 C C . HIS A 1 30 ? 3.299 3.264 -5.832 1.00 0.00 30 HIS A C 14
ATOM 15793 O O . HIS A 1 30 ? 2.105 3.458 -6.061 1.00 0.00 30 HIS A O 14
ATOM 15808 N N . VAL A 1 31 ? 4.151 4.220 -5.472 1.00 0.00 31 VAL A N 14
ATOM 15809 C CA . VAL A 1 31 ? 3.746 5.591 -5.130 1.00 0.00 31 VAL A CA 14
ATOM 15810 C C . VAL A 1 31 ? 2.739 6.205 -6.116 1.00 0.00 31 VAL A C 14
ATOM 15811 O O . VAL A 1 31 ? 1.831 6.926 -5.705 1.00 0.00 31 VAL A O 14
ATOM 15824 N N . ILE A 1 32 ? 2.879 5.894 -7.400 1.00 0.00 32 ILE A N 14
ATOM 15825 C CA . ILE A 1 32 ? 2.044 6.502 -8.436 1.00 0.00 32 ILE A CA 14
ATOM 15826 C C . ILE A 1 32 ? 0.554 6.185 -8.232 1.00 0.00 32 ILE A C 14
ATOM 15827 O O . ILE A 1 32 ? -0.321 6.950 -8.637 1.00 0.00 32 ILE A O 14
ATOM 15843 N N . LYS A 1 33 ? 0.279 5.063 -7.588 1.00 0.00 33 LYS A N 14
ATOM 15844 C CA . LYS A 1 33 ? -1.090 4.605 -7.385 1.00 0.00 33 LYS A CA 14
ATOM 15845 C C . LYS A 1 33 ? -1.544 4.830 -5.947 1.00 0.00 33 LYS A C 14
ATOM 15846 O O . LYS A 1 33 ? -2.611 4.361 -5.541 1.00 0.00 33 LYS A O 14
ATOM 15865 N N . VAL A 1 34 ? -0.736 5.552 -5.183 1.00 0.00 34 VAL A N 14
ATOM 15866 C CA . VAL A 1 34 ? -1.071 5.873 -3.804 1.00 0.00 34 VAL A CA 14
ATOM 15867 C C . VAL A 1 34 ? -1.465 7.340 -3.703 1.00 0.00 34 VAL A C 14
ATOM 15868 O O . VAL A 1 34 ? -0.731 8.217 -4.159 1.00 0.00 34 VAL A O 14
ATOM 15881 N N . ALA A 1 35 ? -2.625 7.598 -3.116 1.00 0.00 35 ALA A N 14
ATOM 15882 C CA . ALA A 1 35 ? -3.151 8.953 -3.017 1.00 0.00 35 ALA A CA 14
ATOM 15883 C C . ALA A 1 35 ? -2.358 9.779 -2.014 1.00 0.00 35 ALA A C 14
ATOM 15884 O O . ALA A 1 35 ? -2.148 10.976 -2.206 1.00 0.00 35 ALA A O 14
ATOM 15891 N N . ASN A 1 36 ? -1.917 9.135 -0.946 1.00 0.00 36 ASN A N 14
ATOM 15892 C CA . ASN A 1 36 ? -1.157 9.812 0.098 1.00 0.00 36 ASN A CA 14
ATOM 15893 C C . ASN A 1 36 ? 0.066 8.993 0.520 1.00 0.00 36 ASN A C 14
ATOM 15894 O O . ASN A 1 36 ? 0.111 8.439 1.618 1.00 0.00 36 ASN A O 14
ATOM 15905 N N . PRO A 1 37 ? 1.091 8.923 -0.347 1.00 0.00 37 PRO A N 14
ATOM 15906 C CA . PRO A 1 37 ? 2.286 8.109 -0.094 1.00 0.00 37 PRO A CA 14
ATOM 15907 C C . PRO A 1 37 ? 3.172 8.691 1.003 1.00 0.00 37 PRO A C 14
ATOM 15908 O O . PRO A 1 37 ? 3.978 7.984 1.607 1.00 0.00 37 PRO A O 14
ATOM 15919 N N . ASP A 1 38 ? 3.011 9.980 1.270 1.00 0.00 38 ASP A N 14
ATOM 15920 C CA . ASP A 1 38 ? 3.798 10.650 2.296 1.00 0.00 38 ASP A CA 14
ATOM 15921 C C . ASP A 1 38 ? 3.211 10.377 3.673 1.00 0.00 38 ASP A C 14
ATOM 15922 O O . ASP A 1 38 ? 3.866 10.563 4.697 1.00 0.00 38 ASP A O 14
ATOM 15931 N N . LEU A 1 39 ? 1.974 9.907 3.684 1.00 0.00 39 LEU A N 14
ATOM 15932 C CA . LEU A 1 39 ? 1.276 9.620 4.919 1.00 0.00 39 LEU A CA 14
ATOM 15933 C C . LEU A 1 39 ? 1.416 8.144 5.267 1.00 0.00 39 LEU A C 14
ATOM 15934 O O . LEU A 1 39 ? 0.840 7.660 6.242 1.00 0.00 39 LEU A O 14
ATOM 15950 N N . ILE A 1 40 ? 2.187 7.439 4.454 1.00 0.00 40 ILE A N 14
ATOM 15951 C CA . ILE A 1 40 ? 2.449 6.030 4.674 1.00 0.00 40 ILE A CA 14
ATOM 15952 C C . ILE A 1 40 ? 3.415 5.845 5.840 1.00 0.00 40 ILE A C 14
ATOM 15953 O O . ILE A 1 40 ? 4.598 6.188 5.756 1.00 0.00 40 ILE A O 14
ATOM 15969 N N . LYS A 1 41 ? 2.888 5.319 6.934 1.00 0.00 41 LYS A N 14
ATOM 15970 C CA . LYS A 1 41 ? 3.674 5.087 8.133 1.00 0.00 41 LYS A CA 14
ATOM 15971 C C . LYS A 1 41 ? 3.716 3.603 8.455 1.00 0.00 41 LYS A C 14
ATOM 15972 O O . LYS A 1 41 ? 3.171 2.783 7.718 1.00 0.00 41 LYS A O 14
ATOM 15991 N N . LYS A 1 42 ? 4.349 3.266 9.565 1.00 0.00 42 LYS A N 14
ATOM 15992 C CA . LYS A 1 42 ? 4.434 1.885 9.999 1.00 0.00 42 LYS A CA 14
ATOM 15993 C C . LYS A 1 42 ? 3.233 1.519 10.849 1.00 0.00 42 LYS A C 14
ATOM 15994 O O . LYS A 1 42 ? 2.689 2.371 11.555 1.00 0.00 42 LYS A O 14
ATOM 16013 N N . ASP A 1 43 ? 2.822 0.253 10.760 1.00 0.00 43 ASP A N 14
ATOM 16014 C CA . ASP A 1 43 ? 1.694 -0.269 11.540 1.00 0.00 43 ASP A CA 14
ATOM 16015 C C . ASP A 1 43 ? 0.374 0.393 11.115 1.00 0.00 43 ASP A C 14
ATOM 16016 O O . ASP A 1 43 ? -0.672 0.200 11.736 1.00 0.00 43 ASP A O 14
ATOM 16025 N N . ALA A 1 44 ? 0.424 1.147 10.028 1.00 0.00 44 ALA A N 14
ATOM 16026 C CA . ALA A 1 44 ? -0.744 1.853 9.536 1.00 0.00 44 ALA A CA 14
ATOM 16027 C C . ALA A 1 44 ? -1.521 0.994 8.550 1.00 0.00 44 ALA A C 14
ATOM 16028 O O . ALA A 1 44 ? -0.939 0.211 7.799 1.00 0.00 44 ALA A O 14
ATOM 16035 N N . ALA A 1 45 ? -2.836 1.142 8.565 1.00 0.00 45 ALA A N 14
ATOM 16036 C CA . ALA A 1 45 ? -3.699 0.399 7.661 1.00 0.00 45 ALA A CA 14
ATOM 16037 C C . ALA A 1 45 ? -4.076 1.259 6.463 1.00 0.00 45 ALA A C 14
ATOM 16038 O O . ALA A 1 45 ? -4.119 2.489 6.557 1.00 0.00 45 ALA A O 14
ATOM 16045 N N . VAL A 1 46 ? -4.338 0.613 5.338 1.00 0.00 46 VAL A N 14
ATOM 16046 C CA . VAL A 1 46 ? -4.706 1.319 4.121 1.00 0.00 46 VAL A CA 14
ATOM 16047 C C . VAL A 1 46 ? -5.964 0.733 3.496 1.00 0.00 46 VAL A C 14
ATOM 16048 O O . VAL A 1 46 ? -6.384 -0.382 3.819 1.00 0.00 46 VAL A O 14
ATOM 16061 N N . THR A 1 47 ? -6.542 1.505 2.594 1.00 0.00 47 THR A N 14
ATOM 16062 C CA . THR A 1 47 ? -7.712 1.108 1.832 1.00 0.00 47 THR A CA 14
ATOM 16063 C C . THR A 1 47 ? -7.422 1.298 0.348 1.00 0.00 47 THR A C 14
ATOM 16064 O O . THR A 1 47 ? -6.859 2.321 -0.048 1.00 0.00 47 THR A O 14
ATOM 16075 N N . PHE A 1 48 ? -7.777 0.317 -0.468 1.00 0.00 48 PHE A N 14
ATOM 16076 C CA . PHE A 1 48 ? -7.424 0.355 -1.880 1.00 0.00 48 PHE A CA 14
ATOM 16077 C C . PHE A 1 48 ? -8.332 -0.539 -2.710 1.00 0.00 48 PHE A C 14
ATOM 16078 O O . PHE A 1 48 ? -9.171 -1.264 -2.170 1.00 0.00 48 PHE A O 14
ATOM 16095 N N . GLU A 1 49 ? -8.147 -0.477 -4.020 1.00 0.00 49 GLU A N 14
ATOM 16096 C CA . GLU A 1 49 ? -8.823 -1.376 -4.939 1.00 0.00 49 GLU A CA 14
ATOM 16097 C C . GLU A 1 49 ? -7.906 -2.549 -5.260 1.00 0.00 49 GLU A C 14
ATOM 16098 O O . GLU A 1 49 ? -6.697 -2.369 -5.408 1.00 0.00 49 GLU A O 14
ATOM 16110 N N . PRO A 1 50 ? -8.463 -3.756 -5.383 1.00 0.00 50 PRO A N 14
ATOM 16111 C CA . PRO A 1 50 ? -7.688 -4.942 -5.705 1.00 0.00 50 PRO A CA 14
ATOM 16112 C C . PRO A 1 50 ? -7.522 -5.136 -7.206 1.00 0.00 50 PRO A C 14
ATOM 16113 O O . PRO A 1 50 ? -8.465 -4.929 -7.978 1.00 0.00 50 PRO A O 14
ATOM 16124 N N . THR A 1 51 ? -6.326 -5.530 -7.619 1.00 0.00 51 THR A N 14
ATOM 16125 C CA . THR A 1 51 ? -6.056 -5.778 -9.019 1.00 0.00 51 THR A CA 14
ATOM 16126 C C . THR A 1 51 ? -4.832 -6.673 -9.163 1.00 0.00 51 THR A C 14
ATOM 16127 O O . THR A 1 51 ? -4.108 -6.921 -8.193 1.00 0.00 51 THR A O 14
ATOM 16138 N N . THR A 1 52 ? -4.626 -7.176 -10.359 1.00 0.00 52 THR A N 14
ATOM 16139 C CA . THR A 1 52 ? -3.454 -7.952 -10.669 1.00 0.00 52 THR A CA 14
ATOM 16140 C C . THR A 1 52 ? -2.857 -7.460 -11.978 1.00 0.00 52 THR A C 14
ATOM 16141 O O . THR A 1 52 ? -3.572 -7.258 -12.961 1.00 0.00 52 THR A O 14
ATOM 16152 N N . ASN A 1 53 ? -1.555 -7.234 -11.985 1.00 0.00 53 ASN A N 14
ATOM 16153 C CA . ASN A 1 53 ? -0.875 -6.747 -13.177 1.00 0.00 53 ASN A CA 14
ATOM 16154 C C . ASN A 1 53 ? -0.244 -7.904 -13.934 1.00 0.00 53 ASN A C 14
ATOM 16155 O O . ASN A 1 53 ? 0.713 -7.716 -14.684 1.00 0.00 53 ASN A O 14
ATOM 16166 N N . ASN A 1 54 ? -0.801 -9.099 -13.721 1.00 0.00 54 ASN A N 14
ATOM 16167 C CA . ASN A 1 54 ? -0.319 -10.348 -14.328 1.00 0.00 54 ASN A CA 14
ATOM 16168 C C . ASN A 1 54 ? 1.036 -10.771 -13.758 1.00 0.00 54 ASN A C 14
ATOM 16169 O O . ASN A 1 54 ? 1.253 -11.944 -13.458 1.00 0.00 54 ASN A O 14
ATOM 16180 N N . LYS A 1 55 ? 1.942 -9.816 -13.609 1.00 0.00 55 LYS A N 14
ATOM 16181 C CA . LYS A 1 55 ? 3.247 -10.076 -13.029 1.00 0.00 55 LYS A CA 14
ATOM 16182 C C . LYS A 1 55 ? 3.122 -10.421 -11.547 1.00 0.00 55 LYS A C 14
ATOM 16183 O O . LYS A 1 55 ? 3.893 -11.220 -11.022 1.00 0.00 55 LYS A O 14
ATOM 16202 N N . GLY A 1 56 ? 2.136 -9.829 -10.883 1.00 0.00 56 GLY A N 14
ATOM 16203 C CA . GLY A 1 56 ? 1.927 -10.089 -9.470 1.00 0.00 56 GLY A CA 14
ATOM 16204 C C . GLY A 1 56 ? 0.692 -9.395 -8.935 1.00 0.00 56 GLY A C 14
ATOM 16205 O O . GLY A 1 56 ? -0.051 -8.760 -9.694 1.00 0.00 56 GLY A O 14
ATOM 16209 N N . LEU A 1 57 ? 0.470 -9.525 -7.632 1.00 0.00 57 LEU A N 14
ATOM 16210 C CA . LEU A 1 57 ? -0.658 -8.892 -6.970 1.00 0.00 57 LEU A CA 14
ATOM 16211 C C . LEU A 1 57 ? -0.356 -7.419 -6.722 1.00 0.00 57 LEU A C 14
ATOM 16212 O O . LEU A 1 57 ? 0.759 -7.073 -6.325 1.00 0.00 57 LEU A O 14
ATOM 16228 N N . SER A 1 58 ? -1.332 -6.552 -6.949 1.00 0.00 58 SER A N 14
ATOM 16229 C CA . SER A 1 58 ? -1.123 -5.128 -6.773 1.00 0.00 58 SER A CA 14
ATOM 16230 C C . SER A 1 58 ? -2.415 -4.423 -6.392 1.00 0.00 58 SER A C 14
ATOM 16231 O O . SER A 1 58 ? -3.497 -5.018 -6.413 1.00 0.00 58 SER A O 14
ATOM 16239 N N . ALA A 1 59 ? -2.291 -3.170 -5.991 1.00 0.00 59 ALA A N 14
ATOM 16240 C CA . ALA A 1 59 ? -3.443 -2.374 -5.606 1.00 0.00 59 ALA A CA 14
ATOM 16241 C C . ALA A 1 59 ? -3.273 -0.927 -6.044 1.00 0.00 59 ALA A C 14
ATOM 16242 O O . ALA A 1 59 ? -2.152 -0.416 -6.095 1.00 0.00 59 ALA A O 14
ATOM 16249 N N . TYR A 1 60 ? -4.381 -0.271 -6.359 1.00 0.00 60 TYR A N 14
ATOM 16250 C CA . TYR A 1 60 ? -4.351 1.136 -6.728 1.00 0.00 60 TYR A CA 14
ATOM 16251 C C . TYR A 1 60 ? -5.410 1.906 -5.962 1.00 0.00 60 TYR A C 14
ATOM 16252 O O . TYR A 1 60 ? -6.210 1.314 -5.231 1.00 0.00 60 TYR A O 14
ATOM 16270 N N . ALA A 1 61 ? -5.405 3.225 -6.147 1.00 0.00 61 ALA A N 14
ATOM 16271 C CA . ALA A 1 61 ? -6.286 4.124 -5.403 1.00 0.00 61 ALA A CA 14
ATOM 16272 C C . ALA A 1 61 ? -6.030 3.979 -3.906 1.00 0.00 61 ALA A C 14
ATOM 16273 O O . ALA A 1 61 ? -6.933 4.140 -3.083 1.00 0.00 61 ALA A O 14
ATOM 16280 N N . VAL A 1 62 ? -4.776 3.695 -3.571 1.00 0.00 62 VAL A N 14
ATOM 16281 C CA . VAL A 1 62 ? -4.388 3.391 -2.203 1.00 0.00 62 VAL A CA 14
ATOM 16282 C C . VAL A 1 62 ? -4.448 4.631 -1.322 1.00 0.00 62 VAL A C 14
ATOM 16283 O O . VAL A 1 62 ? -3.709 5.595 -1.532 1.00 0.00 62 VAL A O 14
ATOM 16296 N N . LYS A 1 63 ? -5.345 4.606 -0.354 1.00 0.00 63 LYS A N 14
ATOM 16297 C CA . LYS A 1 63 ? -5.460 5.670 0.614 1.00 0.00 63 LYS A CA 14
ATOM 16298 C C . LYS A 1 63 ? -5.146 5.151 2.008 1.00 0.00 63 LYS A C 14
ATOM 16299 O O . LYS A 1 63 ? -5.796 4.224 2.501 1.00 0.00 63 LYS A O 14
ATOM 16318 N N . VAL A 1 64 ? -4.127 5.733 2.618 1.00 0.00 64 VAL A N 14
ATOM 16319 C CA . VAL A 1 64 ? -3.739 5.390 3.978 1.00 0.00 64 VAL A CA 14
ATOM 16320 C C . VAL A 1 64 ? -4.759 5.950 4.961 1.00 0.00 64 VAL A C 14
ATOM 16321 O O . VAL A 1 64 ? -5.408 6.956 4.676 1.00 0.00 64 VAL A O 14
ATOM 16334 N N . VAL A 1 65 ? -4.913 5.284 6.099 1.00 0.00 65 VAL A N 14
ATOM 16335 C CA . VAL A 1 65 ? -5.798 5.756 7.153 1.00 0.00 65 VAL A CA 14
ATOM 16336 C C . VAL A 1 65 ? -4.981 6.358 8.301 1.00 0.00 65 VAL A C 14
ATOM 16337 O O . VAL A 1 65 ? -4.593 5.655 9.236 1.00 0.00 65 VAL A O 14
ATOM 16350 N N . PRO A 1 66 ? -4.659 7.660 8.218 1.00 0.00 66 PRO A N 14
ATOM 16351 C CA . PRO A 1 66 ? -3.865 8.348 9.227 1.00 0.00 66 PRO A CA 14
ATOM 16352 C C . PRO A 1 66 ? -4.717 8.787 10.413 1.00 0.00 66 PRO A C 14
ATOM 16353 O O . PRO A 1 66 ? -5.789 9.369 10.235 1.00 0.00 66 PRO A O 14
ATOM 16364 N N . LEU A 1 67 ? -4.242 8.495 11.618 1.00 0.00 67 LEU A N 14
ATOM 16365 C CA . LEU A 1 67 ? -4.949 8.886 12.831 1.00 0.00 67 LEU A CA 14
ATOM 16366 C C . LEU A 1 67 ? -5.005 10.405 12.942 1.00 0.00 67 LEU A C 14
ATOM 16367 O O . LEU A 1 67 ? -6.060 11.012 12.759 1.00 0.00 67 LEU A O 14
ATOM 16383 N N . GLU A 1 68 ? -3.863 11.013 13.218 1.00 0.00 68 GLU A N 14
ATOM 16384 C CA . GLU A 1 68 ? -3.770 12.459 13.295 1.00 0.00 68 GLU A CA 14
ATOM 16385 C C . GLU A 1 68 ? -2.469 12.924 12.666 1.00 0.00 68 GLU A C 14
ATOM 16386 O O . GLU A 1 68 ? -1.392 12.410 12.980 1.00 0.00 68 GLU A O 14
ATOM 16398 N N . HIS A 1 69 ? -2.580 13.867 11.751 1.00 0.00 69 HIS A N 14
ATOM 16399 C CA . HIS A 1 69 ? -1.417 14.442 11.101 1.00 0.00 69 HIS A CA 14
ATOM 16400 C C . HIS A 1 69 ? -1.685 15.906 10.790 1.00 0.00 69 HIS A C 14
ATOM 16401 O O . HIS A 1 69 ? -1.879 16.279 9.631 1.00 0.00 69 HIS A O 14
ATOM 16416 N N . HIS A 1 70 ? -1.741 16.715 11.842 1.00 0.00 70 HIS A N 14
ATOM 16417 C CA . HIS A 1 70 ? -2.032 18.137 11.708 1.00 0.00 70 HIS A CA 14
ATOM 16418 C C . HIS A 1 70 ? -1.039 18.796 10.759 1.00 0.00 70 HIS A C 14
ATOM 16419 O O . HIS A 1 70 ? 0.174 18.719 10.958 1.00 0.00 70 HIS A O 14
ATOM 16434 N N . HIS A 1 71 ? -1.566 19.439 9.728 1.00 0.00 71 HIS A N 14
ATOM 16435 C CA . HIS A 1 71 ? -0.742 20.046 8.691 1.00 0.00 71 HIS A CA 14
ATOM 16436 C C . HIS A 1 71 ? -0.026 21.284 9.221 1.00 0.00 71 HIS A C 14
ATOM 16437 O O . HIS A 1 71 ? -0.662 22.242 9.669 1.00 0.00 71 HIS A O 14
ATOM 16452 N N . HIS A 1 72 ? 1.297 21.261 9.161 1.00 0.00 72 HIS A N 14
ATOM 16453 C CA . HIS A 1 72 ? 2.102 22.349 9.689 1.00 0.00 72 HIS A CA 14
ATOM 16454 C C . HIS A 1 72 ? 2.266 23.458 8.659 1.00 0.00 72 HIS A C 14
ATOM 16455 O O . HIS A 1 72 ? 3.245 23.491 7.916 1.00 0.00 72 HIS A O 14
ATOM 16470 N N . HIS A 1 73 ? 1.295 24.355 8.610 1.00 0.00 73 HIS A N 14
ATOM 16471 C CA . HIS A 1 73 ? 1.384 25.533 7.753 1.00 0.00 73 HIS A CA 14
ATOM 16472 C C . HIS A 1 73 ? 1.819 26.733 8.579 1.00 0.00 73 HIS A C 14
ATOM 16473 O O . HIS A 1 73 ? 1.368 27.858 8.367 1.00 0.00 73 HIS A O 14
ATOM 16488 N N . HIS A 1 74 ? 2.711 26.468 9.521 1.00 0.00 74 HIS A N 14
ATOM 16489 C CA . HIS A 1 74 ? 3.213 27.480 10.427 1.00 0.00 74 HIS A CA 14
ATOM 16490 C C . HIS A 1 74 ? 4.535 27.008 11.010 1.00 0.00 74 HIS A C 14
ATOM 16491 O O . HIS A 1 74 ? 4.572 25.883 11.553 1.00 0.00 74 HIS A O 14
ATOM 16507 N N . MET A 1 1 ? -16.070 -4.193 -3.177 1.00 0.00 1 MET A N 15
ATOM 16508 C CA . MET A 1 1 ? -15.017 -3.248 -3.608 1.00 0.00 1 MET A CA 15
ATOM 16509 C C . MET A 1 1 ? -14.334 -2.652 -2.389 1.00 0.00 1 MET A C 15
ATOM 16510 O O . MET A 1 1 ? -14.898 -2.675 -1.293 1.00 0.00 1 MET A O 15
ATOM 16526 N N . ALA A 1 2 ? -13.130 -2.113 -2.595 1.00 0.00 2 ALA A N 15
ATOM 16527 C CA . ALA A 1 2 ? -12.306 -1.556 -1.523 1.00 0.00 2 ALA A CA 15
ATOM 16528 C C . ALA A 1 2 ? -11.881 -2.628 -0.526 1.00 0.00 2 ALA A C 15
ATOM 16529 O O . ALA A 1 2 ? -12.706 -3.207 0.180 1.00 0.00 2 ALA A O 15
ATOM 16536 N N . MET A 1 3 ? -10.590 -2.890 -0.475 1.00 0.00 3 MET A N 15
ATOM 16537 C CA . MET A 1 3 ? -10.041 -3.831 0.485 1.00 0.00 3 MET A CA 15
ATOM 16538 C C . MET A 1 3 ? -9.128 -3.087 1.439 1.00 0.00 3 MET A C 15
ATOM 16539 O O . MET A 1 3 ? -8.774 -1.935 1.190 1.00 0.00 3 MET A O 15
ATOM 16553 N N . ASN A 1 4 ? -8.745 -3.742 2.514 1.00 0.00 4 ASN A N 15
ATOM 16554 C CA . ASN A 1 4 ? -7.961 -3.109 3.553 1.00 0.00 4 ASN A CA 15
ATOM 16555 C C . ASN A 1 4 ? -6.717 -3.923 3.875 1.00 0.00 4 ASN A C 15
ATOM 16556 O O . ASN A 1 4 ? -6.755 -5.151 3.913 1.00 0.00 4 ASN A O 15
ATOM 16567 N N . GLY A 1 5 ? -5.622 -3.227 4.116 1.00 0.00 5 GLY A N 15
ATOM 16568 C CA . GLY A 1 5 ? -4.373 -3.892 4.426 1.00 0.00 5 GLY A CA 15
ATOM 16569 C C . GLY A 1 5 ? -3.543 -3.121 5.427 1.00 0.00 5 GLY A C 15
ATOM 16570 O O . GLY A 1 5 ? -3.932 -2.034 5.855 1.00 0.00 5 GLY A O 15
ATOM 16574 N N . THR A 1 6 ? -2.402 -3.681 5.803 1.00 0.00 6 THR A N 15
ATOM 16575 C CA . THR A 1 6 ? -1.503 -3.028 6.738 1.00 0.00 6 THR A CA 15
ATOM 16576 C C . THR A 1 6 ? -0.124 -2.860 6.109 1.00 0.00 6 THR A C 15
ATOM 16577 O O . THR A 1 6 ? 0.406 -3.787 5.493 1.00 0.00 6 THR A O 15
ATOM 16588 N N . ILE A 1 7 ? 0.445 -1.682 6.276 1.00 0.00 7 ILE A N 15
ATOM 16589 C CA . ILE A 1 7 ? 1.726 -1.352 5.669 1.00 0.00 7 ILE A CA 15
ATOM 16590 C C . ILE A 1 7 ? 2.866 -2.052 6.398 1.00 0.00 7 ILE A C 15
ATOM 16591 O O . ILE A 1 7 ? 3.035 -1.884 7.610 1.00 0.00 7 ILE A O 15
ATOM 16607 N N . THR A 1 8 ? 3.641 -2.839 5.663 1.00 0.00 8 THR A N 15
ATOM 16608 C CA . THR A 1 8 ? 4.745 -3.573 6.245 1.00 0.00 8 THR A CA 15
ATOM 16609 C C . THR A 1 8 ? 6.078 -3.073 5.701 1.00 0.00 8 THR A C 15
ATOM 16610 O O . THR A 1 8 ? 6.941 -2.622 6.455 1.00 0.00 8 THR A O 15
ATOM 16621 N N . THR A 1 9 ? 6.231 -3.137 4.390 1.00 0.00 9 THR A N 15
ATOM 16622 C CA . THR A 1 9 ? 7.459 -2.718 3.738 1.00 0.00 9 THR A CA 15
ATOM 16623 C C . THR A 1 9 ? 7.194 -1.503 2.852 1.00 0.00 9 THR A C 15
ATOM 16624 O O . THR A 1 9 ? 6.257 -1.506 2.057 1.00 0.00 9 THR A O 15
ATOM 16635 N N . TRP A 1 10 ? 7.999 -0.462 3.000 1.00 0.00 10 TRP A N 15
ATOM 16636 C CA . TRP A 1 10 ? 7.808 0.750 2.219 1.00 0.00 10 TRP A CA 15
ATOM 16637 C C . TRP A 1 10 ? 9.116 1.509 2.029 1.00 0.00 10 TRP A C 15
ATOM 16638 O O . TRP A 1 10 ? 9.850 1.760 2.987 1.00 0.00 10 TRP A O 15
ATOM 16659 N N . PHE A 1 11 ? 9.398 1.864 0.785 1.00 0.00 11 PHE A N 15
ATOM 16660 C CA . PHE A 1 11 ? 10.547 2.685 0.460 1.00 0.00 11 PHE A CA 15
ATOM 16661 C C . PHE A 1 11 ? 10.080 3.913 -0.311 1.00 0.00 11 PHE A C 15
ATOM 16662 O O . PHE A 1 11 ? 9.867 3.850 -1.522 1.00 0.00 11 PHE A O 15
ATOM 16679 N N . LYS A 1 12 ? 9.916 5.019 0.403 1.00 0.00 12 LYS A N 15
ATOM 16680 C CA . LYS A 1 12 ? 9.338 6.235 -0.165 1.00 0.00 12 LYS A CA 15
ATOM 16681 C C . LYS A 1 12 ? 10.177 6.762 -1.322 1.00 0.00 12 LYS A C 15
ATOM 16682 O O . LYS A 1 12 ? 9.642 7.169 -2.353 1.00 0.00 12 LYS A O 15
ATOM 16701 N N . ASP A 1 13 ? 11.491 6.743 -1.144 1.00 0.00 13 ASP A N 15
ATOM 16702 C CA . ASP A 1 13 ? 12.408 7.260 -2.153 1.00 0.00 13 ASP A CA 15
ATOM 16703 C C . ASP A 1 13 ? 12.429 6.355 -3.378 1.00 0.00 13 ASP A C 15
ATOM 16704 O O . ASP A 1 13 ? 12.390 6.828 -4.515 1.00 0.00 13 ASP A O 15
ATOM 16713 N N . LYS A 1 14 ? 12.474 5.052 -3.136 1.00 0.00 14 LYS A N 15
ATOM 16714 C CA . LYS A 1 14 ? 12.494 4.072 -4.213 1.00 0.00 14 LYS A CA 15
ATOM 16715 C C . LYS A 1 14 ? 11.173 4.081 -4.977 1.00 0.00 14 LYS A C 15
ATOM 16716 O O . LYS A 1 14 ? 11.149 3.968 -6.201 1.00 0.00 14 LYS A O 15
ATOM 16735 N N . GLY A 1 15 ? 10.077 4.218 -4.245 1.00 0.00 15 GLY A N 15
ATOM 16736 C CA . GLY A 1 15 ? 8.769 4.237 -4.863 1.00 0.00 15 GLY A CA 15
ATOM 16737 C C . GLY A 1 15 ? 8.071 2.899 -4.758 1.00 0.00 15 GLY A C 15
ATOM 16738 O O . GLY A 1 15 ? 6.911 2.760 -5.160 1.00 0.00 15 GLY A O 15
ATOM 16742 N N . PHE A 1 16 ? 8.778 1.920 -4.206 1.00 0.00 16 PHE A N 15
ATOM 16743 C CA . PHE A 1 16 ? 8.247 0.576 -4.047 1.00 0.00 16 PHE A CA 15
ATOM 16744 C C . PHE A 1 16 ? 7.662 0.400 -2.656 1.00 0.00 16 PHE A C 15
ATOM 16745 O O . PHE A 1 16 ? 8.035 1.110 -1.718 1.00 0.00 16 PHE A O 15
ATOM 16762 N N . GLY A 1 17 ? 6.756 -0.549 -2.528 1.00 0.00 17 GLY A N 15
ATOM 16763 C CA . GLY A 1 17 ? 6.159 -0.842 -1.247 1.00 0.00 17 GLY A CA 15
ATOM 16764 C C . GLY A 1 17 ? 5.473 -2.187 -1.249 1.00 0.00 17 GLY A C 15
ATOM 16765 O O . GLY A 1 17 ? 5.114 -2.703 -2.310 1.00 0.00 17 GLY A O 15
ATOM 16769 N N . PHE A 1 18 ? 5.304 -2.764 -0.071 1.00 0.00 18 PHE A N 15
ATOM 16770 C CA . PHE A 1 18 ? 4.630 -4.039 0.072 1.00 0.00 18 PHE A CA 15
ATOM 16771 C C . PHE A 1 18 ? 3.681 -3.963 1.250 1.00 0.00 18 PHE A C 15
ATOM 16772 O O . PHE A 1 18 ? 4.072 -3.584 2.356 1.00 0.00 18 PHE A O 15
ATOM 16789 N N . ILE A 1 19 ? 2.439 -4.302 1.003 1.00 0.00 19 ILE A N 15
ATOM 16790 C CA . ILE A 1 19 ? 1.409 -4.232 2.019 1.00 0.00 19 ILE A CA 15
ATOM 16791 C C . ILE A 1 19 ? 0.584 -5.506 2.001 1.00 0.00 19 ILE A C 15
ATOM 16792 O O . ILE A 1 19 ? 0.185 -5.982 0.934 1.00 0.00 19 ILE A O 15
ATOM 16808 N N . LYS A 1 20 ? 0.353 -6.071 3.175 1.00 0.00 20 LYS A N 15
ATOM 16809 C CA . LYS A 1 20 ? -0.451 -7.271 3.286 1.00 0.00 20 LYS A CA 15
ATOM 16810 C C . LYS A 1 20 ? -1.834 -6.915 3.792 1.00 0.00 20 LYS A C 15
ATOM 16811 O O . LYS A 1 20 ? -1.975 -6.215 4.797 1.00 0.00 20 LYS A O 15
ATOM 16830 N N . ASP A 1 21 ? -2.845 -7.384 3.092 1.00 0.00 21 ASP A N 15
ATOM 16831 C CA . ASP A 1 21 ? -4.217 -7.177 3.507 1.00 0.00 21 ASP A CA 15
ATOM 16832 C C . ASP A 1 21 ? -4.675 -8.306 4.413 1.00 0.00 21 ASP A C 15
ATOM 16833 O O . ASP A 1 21 ? -3.921 -9.247 4.690 1.00 0.00 21 ASP A O 15
ATOM 16842 N N . GLU A 1 22 ? -5.911 -8.213 4.866 1.00 0.00 22 GLU A N 15
ATOM 16843 C CA . GLU A 1 22 ? -6.464 -9.197 5.776 1.00 0.00 22 GLU A CA 15
ATOM 16844 C C . GLU A 1 22 ? -7.021 -10.397 5.018 1.00 0.00 22 GLU A C 15
ATOM 16845 O O . GLU A 1 22 ? -7.379 -11.409 5.622 1.00 0.00 22 GLU A O 15
ATOM 16857 N N . ASN A 1 23 ? -7.082 -10.292 3.698 1.00 0.00 23 ASN A N 15
ATOM 16858 C CA . ASN A 1 23 ? -7.748 -11.303 2.889 1.00 0.00 23 ASN A CA 15
ATOM 16859 C C . ASN A 1 23 ? -6.748 -12.248 2.223 1.00 0.00 23 ASN A C 15
ATOM 16860 O O . ASN A 1 23 ? -6.950 -13.465 2.210 1.00 0.00 23 ASN A O 15
ATOM 16871 N N . GLY A 1 24 ? -5.673 -11.700 1.673 1.00 0.00 24 GLY A N 15
ATOM 16872 C CA . GLY A 1 24 ? -4.758 -12.516 0.899 1.00 0.00 24 GLY A CA 15
ATOM 16873 C C . GLY A 1 24 ? -3.307 -12.456 1.344 1.00 0.00 24 GLY A C 15
ATOM 16874 O O . GLY A 1 24 ? -2.905 -13.129 2.295 1.00 0.00 24 GLY A O 15
ATOM 16878 N N . ASP A 1 25 ? -2.513 -11.647 0.654 1.00 0.00 25 ASP A N 15
ATOM 16879 C CA . ASP A 1 25 ? -1.060 -11.739 0.754 1.00 0.00 25 ASP A CA 15
ATOM 16880 C C . ASP A 1 25 ? -0.425 -10.367 0.518 1.00 0.00 25 ASP A C 15
ATOM 16881 O O . ASP A 1 25 ? -1.134 -9.386 0.306 1.00 0.00 25 ASP A O 15
ATOM 16890 N N . ASN A 1 26 ? 0.902 -10.299 0.558 1.00 0.00 26 ASN A N 15
ATOM 16891 C CA . ASN A 1 26 ? 1.612 -9.050 0.307 1.00 0.00 26 ASN A CA 15
ATOM 16892 C C . ASN A 1 26 ? 1.520 -8.670 -1.162 1.00 0.00 26 ASN A C 15
ATOM 16893 O O . ASN A 1 26 ? 1.915 -9.434 -2.049 1.00 0.00 26 ASN A O 15
ATOM 16904 N N . ARG A 1 27 ? 1.000 -7.488 -1.409 1.00 0.00 27 ARG A N 15
ATOM 16905 C CA . ARG A 1 27 ? 0.802 -6.997 -2.761 1.00 0.00 27 ARG A CA 15
ATOM 16906 C C . ARG A 1 27 ? 1.800 -5.890 -3.058 1.00 0.00 27 ARG A C 15
ATOM 16907 O O . ARG A 1 27 ? 2.267 -5.206 -2.146 1.00 0.00 27 ARG A O 15
ATOM 16928 N N . TYR A 1 28 ? 2.146 -5.752 -4.324 1.00 0.00 28 TYR A N 15
ATOM 16929 C CA . TYR A 1 28 ? 3.101 -4.749 -4.766 1.00 0.00 28 TYR A CA 15
ATOM 16930 C C . TYR A 1 28 ? 2.440 -3.380 -4.830 1.00 0.00 28 TYR A C 15
ATOM 16931 O O . TYR A 1 28 ? 1.437 -3.192 -5.518 1.00 0.00 28 TYR A O 15
ATOM 16949 N N . PHE A 1 29 ? 2.992 -2.432 -4.100 1.00 0.00 29 PHE A N 15
ATOM 16950 C CA . PHE A 1 29 ? 2.485 -1.078 -4.117 1.00 0.00 29 PHE A CA 15
ATOM 16951 C C . PHE A 1 29 ? 3.496 -0.146 -4.757 1.00 0.00 29 PHE A C 15
ATOM 16952 O O . PHE A 1 29 ? 4.700 -0.406 -4.751 1.00 0.00 29 PHE A O 15
ATOM 16969 N N . HIS A 1 30 ? 2.990 0.928 -5.321 1.00 0.00 30 HIS A N 15
ATOM 16970 C CA . HIS A 1 30 ? 3.812 1.897 -6.010 1.00 0.00 30 HIS A CA 15
ATOM 16971 C C . HIS A 1 30 ? 3.403 3.295 -5.564 1.00 0.00 30 HIS A C 15
ATOM 16972 O O . HIS A 1 30 ? 2.218 3.614 -5.562 1.00 0.00 30 HIS A O 15
ATOM 16987 N N . VAL A 1 31 ? 4.384 4.113 -5.196 1.00 0.00 31 VAL A N 15
ATOM 16988 C CA . VAL A 1 31 ? 4.140 5.466 -4.673 1.00 0.00 31 VAL A CA 15
ATOM 16989 C C . VAL A 1 31 ? 3.182 6.290 -5.556 1.00 0.00 31 VAL A C 15
ATOM 16990 O O . VAL A 1 31 ? 2.471 7.165 -5.066 1.00 0.00 31 VAL A O 15
ATOM 17003 N N . ILE A 1 32 ? 3.135 5.977 -6.845 1.00 0.00 32 ILE A N 15
ATOM 17004 C CA . ILE A 1 32 ? 2.361 6.763 -7.797 1.00 0.00 32 ILE A CA 15
ATOM 17005 C C . ILE A 1 32 ? 0.869 6.416 -7.726 1.00 0.00 32 ILE A C 15
ATOM 17006 O O . ILE A 1 32 ? 0.009 7.192 -8.140 1.00 0.00 32 ILE A O 15
ATOM 17022 N N . LYS A 1 33 ? 0.573 5.246 -7.183 1.00 0.00 33 LYS A N 15
ATOM 17023 C CA . LYS A 1 33 ? -0.799 4.759 -7.096 1.00 0.00 33 LYS A CA 15
ATOM 17024 C C . LYS A 1 33 ? -1.350 4.926 -5.684 1.00 0.00 33 LYS A C 15
ATOM 17025 O O . LYS A 1 33 ? -2.417 4.407 -5.353 1.00 0.00 33 LYS A O 15
ATOM 17044 N N . VAL A 1 34 ? -0.620 5.659 -4.858 1.00 0.00 34 VAL A N 15
ATOM 17045 C CA . VAL A 1 34 ? -1.058 5.943 -3.504 1.00 0.00 34 VAL A CA 15
ATOM 17046 C C . VAL A 1 34 ? -1.622 7.357 -3.434 1.00 0.00 34 VAL A C 15
ATOM 17047 O O . VAL A 1 34 ? -1.002 8.301 -3.924 1.00 0.00 34 VAL A O 15
ATOM 17060 N N . ALA A 1 35 ? -2.796 7.498 -2.836 1.00 0.00 35 ALA A N 15
ATOM 17061 C CA . ALA A 1 35 ? -3.454 8.793 -2.735 1.00 0.00 35 ALA A CA 15
ATOM 17062 C C . ALA A 1 35 ? -2.710 9.708 -1.768 1.00 0.00 35 ALA A C 15
ATOM 17063 O O . ALA A 1 35 ? -2.659 10.923 -1.961 1.00 0.00 35 ALA A O 15
ATOM 17070 N N . ASN A 1 36 ? -2.134 9.114 -0.733 1.00 0.00 36 ASN A N 15
ATOM 17071 C CA . ASN A 1 36 ? -1.395 9.865 0.272 1.00 0.00 36 ASN A CA 15
ATOM 17072 C C . ASN A 1 36 ? -0.152 9.095 0.732 1.00 0.00 36 ASN A C 15
ATOM 17073 O O . ASN A 1 36 ? -0.114 8.543 1.832 1.00 0.00 36 ASN A O 15
ATOM 17084 N N . PRO A 1 37 ? 0.893 9.055 -0.117 1.00 0.00 37 PRO A N 15
ATOM 17085 C CA . PRO A 1 37 ? 2.113 8.288 0.160 1.00 0.00 37 PRO A CA 15
ATOM 17086 C C . PRO A 1 37 ? 3.008 8.949 1.203 1.00 0.00 37 PRO A C 15
ATOM 17087 O O . PRO A 1 37 ? 3.883 8.308 1.780 1.00 0.00 37 PRO A O 15
ATOM 17098 N N . ASP A 1 38 ? 2.774 10.230 1.449 1.00 0.00 38 ASP A N 15
ATOM 17099 C CA . ASP A 1 38 ? 3.570 10.985 2.412 1.00 0.00 38 ASP A CA 15
ATOM 17100 C C . ASP A 1 38 ? 3.178 10.610 3.837 1.00 0.00 38 ASP A C 15
ATOM 17101 O O . ASP A 1 38 ? 3.964 10.749 4.774 1.00 0.00 38 ASP A O 15
ATOM 17110 N N . LEU A 1 39 ? 1.964 10.091 3.981 1.00 0.00 39 LEU A N 15
ATOM 17111 C CA . LEU A 1 39 ? 1.416 9.754 5.280 1.00 0.00 39 LEU A CA 15
ATOM 17112 C C . LEU A 1 39 ? 1.592 8.269 5.562 1.00 0.00 39 LEU A C 15
ATOM 17113 O O . LEU A 1 39 ? 1.113 7.752 6.568 1.00 0.00 39 LEU A O 15
ATOM 17129 N N . ILE A 1 40 ? 2.285 7.593 4.658 1.00 0.00 40 ILE A N 15
ATOM 17130 C CA . ILE A 1 40 ? 2.528 6.169 4.785 1.00 0.00 40 ILE A CA 15
ATOM 17131 C C . ILE A 1 40 ? 3.552 5.883 5.875 1.00 0.00 40 ILE A C 15
ATOM 17132 O O . ILE A 1 40 ? 4.682 6.378 5.832 1.00 0.00 40 ILE A O 15
ATOM 17148 N N . LYS A 1 41 ? 3.133 5.111 6.865 1.00 0.00 41 LYS A N 15
ATOM 17149 C CA . LYS A 1 41 ? 4.025 4.639 7.908 1.00 0.00 41 LYS A CA 15
ATOM 17150 C C . LYS A 1 41 ? 3.763 3.164 8.170 1.00 0.00 41 LYS A C 15
ATOM 17151 O O . LYS A 1 41 ? 2.737 2.625 7.752 1.00 0.00 41 LYS A O 15
ATOM 17170 N N . LYS A 1 42 ? 4.686 2.517 8.859 1.00 0.00 42 LYS A N 15
ATOM 17171 C CA . LYS A 1 42 ? 4.565 1.098 9.153 1.00 0.00 42 LYS A CA 15
ATOM 17172 C C . LYS A 1 42 ? 3.426 0.870 10.145 1.00 0.00 42 LYS A C 15
ATOM 17173 O O . LYS A 1 42 ? 3.206 1.686 11.041 1.00 0.00 42 LYS A O 15
ATOM 17192 N N . ASP A 1 43 ? 2.697 -0.232 9.945 1.00 0.00 43 ASP A N 15
ATOM 17193 C CA . ASP A 1 43 ? 1.589 -0.643 10.822 1.00 0.00 43 ASP A CA 15
ATOM 17194 C C . ASP A 1 43 ? 0.339 0.210 10.580 1.00 0.00 43 ASP A C 15
ATOM 17195 O O . ASP A 1 43 ? -0.679 0.052 11.253 1.00 0.00 43 ASP A O 15
ATOM 17204 N N . ALA A 1 44 ? 0.401 1.090 9.592 1.00 0.00 44 ALA A N 15
ATOM 17205 C CA . ALA A 1 44 ? -0.751 1.904 9.235 1.00 0.00 44 ALA A CA 15
ATOM 17206 C C . ALA A 1 44 ? -1.703 1.110 8.348 1.00 0.00 44 ALA A C 15
ATOM 17207 O O . ALA A 1 44 ? -1.272 0.257 7.567 1.00 0.00 44 ALA A O 15
ATOM 17214 N N . ALA A 1 45 ? -2.992 1.382 8.481 1.00 0.00 45 ALA A N 15
ATOM 17215 C CA . ALA A 1 45 ? -4.007 0.685 7.706 1.00 0.00 45 ALA A CA 15
ATOM 17216 C C . ALA A 1 45 ? -4.307 1.437 6.416 1.00 0.00 45 ALA A C 15
ATOM 17217 O O . ALA A 1 45 ? -4.353 2.669 6.402 1.00 0.00 45 ALA A O 15
ATOM 17224 N N . VAL A 1 46 ? -4.501 0.696 5.338 1.00 0.00 46 VAL A N 15
ATOM 17225 C CA . VAL A 1 46 ? -4.783 1.296 4.040 1.00 0.00 46 VAL A CA 15
ATOM 17226 C C . VAL A 1 46 ? -5.970 0.618 3.368 1.00 0.00 46 VAL A C 15
ATOM 17227 O O . VAL A 1 46 ? -6.242 -0.558 3.608 1.00 0.00 46 VAL A O 15
ATOM 17240 N N . THR A 1 47 ? -6.677 1.375 2.547 1.00 0.00 47 THR A N 15
ATOM 17241 C CA . THR A 1 47 ? -7.757 0.836 1.735 1.00 0.00 47 THR A CA 15
ATOM 17242 C C . THR A 1 47 ? -7.440 1.034 0.256 1.00 0.00 47 THR A C 15
ATOM 17243 O O . THR A 1 47 ? -6.994 2.111 -0.147 1.00 0.00 47 THR A O 15
ATOM 17254 N N . PHE A 1 48 ? -7.661 -0.002 -0.542 1.00 0.00 48 PHE A N 15
ATOM 17255 C CA . PHE A 1 48 ? -7.232 0.002 -1.936 1.00 0.00 48 PHE A CA 15
ATOM 17256 C C . PHE A 1 48 ? -8.089 -0.923 -2.794 1.00 0.00 48 PHE A C 15
ATOM 17257 O O . PHE A 1 48 ? -8.930 -1.662 -2.278 1.00 0.00 48 PHE A O 15
ATOM 17274 N N . GLU A 1 49 ? -7.862 -0.877 -4.104 1.00 0.00 49 GLU A N 15
ATOM 17275 C CA . GLU A 1 49 ? -8.491 -1.814 -5.028 1.00 0.00 49 GLU A CA 15
ATOM 17276 C C . GLU A 1 49 ? -7.508 -2.921 -5.382 1.00 0.00 49 GLU A C 15
ATOM 17277 O O . GLU A 1 49 ? -6.314 -2.664 -5.530 1.00 0.00 49 GLU A O 15
ATOM 17289 N N . PRO A 1 50 ? -7.988 -4.161 -5.532 1.00 0.00 50 PRO A N 15
ATOM 17290 C CA . PRO A 1 50 ? -7.145 -5.285 -5.927 1.00 0.00 50 PRO A CA 15
ATOM 17291 C C . PRO A 1 50 ? -6.927 -5.356 -7.438 1.00 0.00 50 PRO A C 15
ATOM 17292 O O . PRO A 1 50 ? -7.828 -5.049 -8.229 1.00 0.00 50 PRO A O 15
ATOM 17303 N N . THR A 1 51 ? -5.728 -5.765 -7.827 1.00 0.00 51 THR A N 15
ATOM 17304 C CA . THR A 1 51 ? -5.376 -5.897 -9.232 1.00 0.00 51 THR A CA 15
ATOM 17305 C C . THR A 1 51 ? -4.096 -6.720 -9.383 1.00 0.00 51 THR A C 15
ATOM 17306 O O . THR A 1 51 ? -3.481 -7.123 -8.394 1.00 0.00 51 THR A O 15
ATOM 17317 N N . THR A 1 52 ? -3.704 -6.977 -10.616 1.00 0.00 52 THR A N 15
ATOM 17318 C CA . THR A 1 52 ? -2.519 -7.761 -10.889 1.00 0.00 52 THR A CA 15
ATOM 17319 C C . THR A 1 52 ? -1.433 -6.912 -11.545 1.00 0.00 52 THR A C 15
ATOM 17320 O O . THR A 1 52 ? -1.718 -6.023 -12.350 1.00 0.00 52 THR A O 15
ATOM 17331 N N . ASN A 1 53 ? -0.188 -7.191 -11.193 1.00 0.00 53 ASN A N 15
ATOM 17332 C CA . ASN A 1 53 ? 0.952 -6.445 -11.710 1.00 0.00 53 ASN A CA 15
ATOM 17333 C C . ASN A 1 53 ? 1.625 -7.239 -12.824 1.00 0.00 53 ASN A C 15
ATOM 17334 O O . ASN A 1 53 ? 2.769 -6.970 -13.191 1.00 0.00 53 ASN A O 15
ATOM 17345 N N . ASN A 1 54 ? 0.896 -8.230 -13.345 1.00 0.00 54 ASN A N 15
ATOM 17346 C CA . ASN A 1 54 ? 1.395 -9.140 -14.387 1.00 0.00 54 ASN A CA 15
ATOM 17347 C C . ASN A 1 54 ? 2.400 -10.133 -13.801 1.00 0.00 54 ASN A C 15
ATOM 17348 O O . ASN A 1 54 ? 2.315 -11.336 -14.043 1.00 0.00 54 ASN A O 15
ATOM 17359 N N . LYS A 1 55 ? 3.341 -9.619 -13.022 1.00 0.00 55 LYS A N 15
ATOM 17360 C CA . LYS A 1 55 ? 4.349 -10.431 -12.376 1.00 0.00 55 LYS A CA 15
ATOM 17361 C C . LYS A 1 55 ? 4.082 -10.538 -10.875 1.00 0.00 55 LYS A C 15
ATOM 17362 O O . LYS A 1 55 ? 5.003 -10.748 -10.084 1.00 0.00 55 LYS A O 15
ATOM 17381 N N . GLY A 1 56 ? 2.821 -10.394 -10.490 1.00 0.00 56 GLY A N 15
ATOM 17382 C CA . GLY A 1 56 ? 2.456 -10.475 -9.088 1.00 0.00 56 GLY A CA 15
ATOM 17383 C C . GLY A 1 56 ? 1.153 -9.763 -8.801 1.00 0.00 56 GLY A C 15
ATOM 17384 O O . GLY A 1 56 ? 0.451 -9.346 -9.724 1.00 0.00 56 GLY A O 15
ATOM 17388 N N . LEU A 1 57 ? 0.825 -9.625 -7.527 1.00 0.00 57 LEU A N 15
ATOM 17389 C CA . LEU A 1 57 ? -0.380 -8.934 -7.115 1.00 0.00 57 LEU A CA 15
ATOM 17390 C C . LEU A 1 57 ? -0.063 -7.489 -6.761 1.00 0.00 57 LEU A C 15
ATOM 17391 O O . LEU A 1 57 ? 1.010 -7.200 -6.242 1.00 0.00 57 LEU A O 15
ATOM 17407 N N . SER A 1 58 ? -0.991 -6.588 -7.039 1.00 0.00 58 SER A N 15
ATOM 17408 C CA . SER A 1 58 ? -0.795 -5.172 -6.762 1.00 0.00 58 SER A CA 15
ATOM 17409 C C . SER A 1 58 ? -2.115 -4.495 -6.413 1.00 0.00 58 SER A C 15
ATOM 17410 O O . SER A 1 58 ? -3.184 -5.094 -6.539 1.00 0.00 58 SER A O 15
ATOM 17418 N N . ALA A 1 59 ? -2.037 -3.258 -5.943 1.00 0.00 59 ALA A N 15
ATOM 17419 C CA . ALA A 1 59 ? -3.232 -2.520 -5.555 1.00 0.00 59 ALA A CA 15
ATOM 17420 C C . ALA A 1 59 ? -3.251 -1.111 -6.147 1.00 0.00 59 ALA A C 15
ATOM 17421 O O . ALA A 1 59 ? -2.200 -0.509 -6.371 1.00 0.00 59 ALA A O 15
ATOM 17428 N N . TYR A 1 60 ? -4.454 -0.598 -6.404 1.00 0.00 60 TYR A N 15
ATOM 17429 C CA . TYR A 1 60 ? -4.629 0.782 -6.862 1.00 0.00 60 TYR A CA 15
ATOM 17430 C C . TYR A 1 60 ? -5.368 1.595 -5.813 1.00 0.00 60 TYR A C 15
ATOM 17431 O O . TYR A 1 60 ? -5.881 1.037 -4.842 1.00 0.00 60 TYR A O 15
ATOM 17449 N N . ALA A 1 61 ? -5.448 2.908 -6.048 1.00 0.00 61 ALA A N 15
ATOM 17450 C CA . ALA A 1 61 ? -6.225 3.821 -5.209 1.00 0.00 61 ALA A CA 15
ATOM 17451 C C . ALA A 1 61 ? -5.887 3.658 -3.732 1.00 0.00 61 ALA A C 15
ATOM 17452 O O . ALA A 1 61 ? -6.773 3.704 -2.875 1.00 0.00 61 ALA A O 15
ATOM 17459 N N . VAL A 1 62 ? -4.603 3.499 -3.444 1.00 0.00 62 VAL A N 15
ATOM 17460 C CA . VAL A 1 62 ? -4.147 3.238 -2.087 1.00 0.00 62 VAL A CA 15
ATOM 17461 C C . VAL A 1 62 ? -4.362 4.451 -1.194 1.00 0.00 62 VAL A C 15
ATOM 17462 O O . VAL A 1 62 ? -3.629 5.437 -1.277 1.00 0.00 62 VAL A O 15
ATOM 17475 N N . LYS A 1 63 ? -5.381 4.385 -0.361 1.00 0.00 63 LYS A N 15
ATOM 17476 C CA . LYS A 1 63 ? -5.671 5.457 0.570 1.00 0.00 63 LYS A CA 15
ATOM 17477 C C . LYS A 1 63 ? -5.303 5.030 1.984 1.00 0.00 63 LYS A C 15
ATOM 17478 O O . LYS A 1 63 ? -5.862 4.071 2.521 1.00 0.00 63 LYS A O 15
ATOM 17497 N N . VAL A 1 64 ? -4.351 5.740 2.567 1.00 0.00 64 VAL A N 15
ATOM 17498 C CA . VAL A 1 64 ? -3.838 5.416 3.892 1.00 0.00 64 VAL A CA 15
ATOM 17499 C C . VAL A 1 64 ? -4.673 6.093 4.972 1.00 0.00 64 VAL A C 15
ATOM 17500 O O . VAL A 1 64 ? -5.089 7.240 4.811 1.00 0.00 64 VAL A O 15
ATOM 17513 N N . VAL A 1 65 ? -4.918 5.372 6.059 1.00 0.00 65 VAL A N 15
ATOM 17514 C CA . VAL A 1 65 ? -5.643 5.908 7.205 1.00 0.00 65 VAL A CA 15
ATOM 17515 C C . VAL A 1 65 ? -4.672 6.201 8.352 1.00 0.00 65 VAL A C 15
ATOM 17516 O O . VAL A 1 65 ? -4.396 5.331 9.184 1.00 0.00 65 VAL A O 15
ATOM 17529 N N . PRO A 1 66 ? -4.098 7.415 8.378 1.00 0.00 66 PRO A N 15
ATOM 17530 C CA . PRO A 1 66 ? -3.081 7.786 9.361 1.00 0.00 66 PRO A CA 15
ATOM 17531 C C . PRO A 1 66 ? -3.635 7.853 10.779 1.00 0.00 66 PRO A C 15
ATOM 17532 O O . PRO A 1 66 ? -4.847 7.943 10.983 1.00 0.00 66 PRO A O 15
ATOM 17543 N N . LEU A 1 67 ? -2.736 7.817 11.753 1.00 0.00 67 LEU A N 15
ATOM 17544 C CA . LEU A 1 67 ? -3.116 7.858 13.159 1.00 0.00 67 LEU A CA 15
ATOM 17545 C C . LEU A 1 67 ? -3.697 9.222 13.530 1.00 0.00 67 LEU A C 15
ATOM 17546 O O . LEU A 1 67 ? -4.484 9.337 14.471 1.00 0.00 67 LEU A O 15
ATOM 17562 N N . GLU A 1 68 ? -3.304 10.247 12.782 1.00 0.00 68 GLU A N 15
ATOM 17563 C CA . GLU A 1 68 ? -3.825 11.593 12.969 1.00 0.00 68 GLU A CA 15
ATOM 17564 C C . GLU A 1 68 ? -3.537 12.430 11.728 1.00 0.00 68 GLU A C 15
ATOM 17565 O O . GLU A 1 68 ? -2.562 12.176 11.014 1.00 0.00 68 GLU A O 15
ATOM 17577 N N . HIS A 1 69 ? -4.386 13.412 11.458 1.00 0.00 69 HIS A N 15
ATOM 17578 C CA . HIS A 1 69 ? -4.171 14.307 10.334 1.00 0.00 69 HIS A CA 15
ATOM 17579 C C . HIS A 1 69 ? -3.257 15.454 10.758 1.00 0.00 69 HIS A C 15
ATOM 17580 O O . HIS A 1 69 ? -3.717 16.541 11.108 1.00 0.00 69 HIS A O 15
ATOM 17595 N N . HIS A 1 70 ? -1.963 15.181 10.771 1.00 0.00 70 HIS A N 15
ATOM 17596 C CA . HIS A 1 70 ? -0.970 16.174 11.151 1.00 0.00 70 HIS A CA 15
ATOM 17597 C C . HIS A 1 70 ? -0.703 17.129 9.992 1.00 0.00 70 HIS A C 15
ATOM 17598 O O . HIS A 1 70 ? -0.574 16.703 8.845 1.00 0.00 70 HIS A O 15
ATOM 17613 N N . HIS A 1 71 ? -0.634 18.415 10.297 1.00 0.00 71 HIS A N 15
ATOM 17614 C CA . HIS A 1 71 ? -0.350 19.425 9.289 1.00 0.00 71 HIS A CA 15
ATOM 17615 C C . HIS A 1 71 ? 1.136 19.456 8.975 1.00 0.00 71 HIS A C 15
ATOM 17616 O O . HIS A 1 71 ? 1.974 19.441 9.876 1.00 0.00 71 HIS A O 15
ATOM 17631 N N . HIS A 1 72 ? 1.457 19.494 7.695 1.00 0.00 72 HIS A N 15
ATOM 17632 C CA . HIS A 1 72 ? 2.839 19.526 7.257 1.00 0.00 72 HIS A CA 15
ATOM 17633 C C . HIS A 1 72 ? 2.989 20.539 6.131 1.00 0.00 72 HIS A C 15
ATOM 17634 O O . HIS A 1 72 ? 2.671 20.251 4.978 1.00 0.00 72 HIS A O 15
ATOM 17649 N N . HIS A 1 73 ? 3.436 21.738 6.473 1.00 0.00 73 HIS A N 15
ATOM 17650 C CA . HIS A 1 73 ? 3.626 22.787 5.476 1.00 0.00 73 HIS A CA 15
ATOM 17651 C C . HIS A 1 73 ? 5.111 23.093 5.324 1.00 0.00 73 HIS A C 15
ATOM 17652 O O . HIS A 1 73 ? 5.516 23.914 4.504 1.00 0.00 73 HIS A O 15
ATOM 17667 N N . HIS A 1 74 ? 5.913 22.433 6.147 1.00 0.00 74 HIS A N 15
ATOM 17668 C CA . HIS A 1 74 ? 7.362 22.484 6.039 1.00 0.00 74 HIS A CA 15
ATOM 17669 C C . HIS A 1 74 ? 7.937 21.101 6.276 1.00 0.00 74 HIS A C 15
ATOM 17670 O O . HIS A 1 74 ? 7.890 20.632 7.434 1.00 0.00 74 HIS A O 15
ATOM 17686 N N . MET A 1 1 ? -14.578 -4.559 -3.805 1.00 0.00 1 MET A N 16
ATOM 17687 C CA . MET A 1 1 ? -14.714 -3.240 -3.150 1.00 0.00 1 MET A CA 16
ATOM 17688 C C . MET A 1 1 ? -13.418 -2.870 -2.449 1.00 0.00 1 MET A C 16
ATOM 17689 O O . MET A 1 1 ? -12.440 -3.614 -2.518 1.00 0.00 1 MET A O 16
ATOM 17705 N N . ALA A 1 2 ? -13.410 -1.719 -1.785 1.00 0.00 2 ALA A N 16
ATOM 17706 C CA . ALA A 1 2 ? -12.236 -1.266 -1.053 1.00 0.00 2 ALA A CA 16
ATOM 17707 C C . ALA A 1 2 ? -11.938 -2.191 0.124 1.00 0.00 2 ALA A C 16
ATOM 17708 O O . ALA A 1 2 ? -12.800 -2.431 0.974 1.00 0.00 2 ALA A O 16
ATOM 17715 N N . MET A 1 3 ? -10.726 -2.717 0.160 1.00 0.00 3 MET A N 16
ATOM 17716 C CA . MET A 1 3 ? -10.302 -3.597 1.235 1.00 0.00 3 MET A CA 16
ATOM 17717 C C . MET A 1 3 ? -9.215 -2.917 2.051 1.00 0.00 3 MET A C 16
ATOM 17718 O O . MET A 1 3 ? -8.557 -1.996 1.565 1.00 0.00 3 MET A O 16
ATOM 17732 N N . ASN A 1 4 ? -9.030 -3.354 3.284 1.00 0.00 4 ASN A N 16
ATOM 17733 C CA . ASN A 1 4 ? -8.048 -2.740 4.155 1.00 0.00 4 ASN A CA 16
ATOM 17734 C C . ASN A 1 4 ? -6.826 -3.632 4.321 1.00 0.00 4 ASN A C 16
ATOM 17735 O O . ASN A 1 4 ? -6.936 -4.854 4.414 1.00 0.00 4 ASN A O 16
ATOM 17746 N N . GLY A 1 5 ? -5.665 -3.009 4.337 1.00 0.00 5 GLY A N 16
ATOM 17747 C CA . GLY A 1 5 ? -4.426 -3.727 4.534 1.00 0.00 5 GLY A CA 16
ATOM 17748 C C . GLY A 1 5 ? -3.494 -2.974 5.457 1.00 0.00 5 GLY A C 16
ATOM 17749 O O . GLY A 1 5 ? -3.756 -1.822 5.799 1.00 0.00 5 GLY A O 16
ATOM 17753 N N . THR A 1 6 ? -2.416 -3.616 5.867 1.00 0.00 6 THR A N 16
ATOM 17754 C CA . THR A 1 6 ? -1.455 -2.988 6.754 1.00 0.00 6 THR A CA 16
ATOM 17755 C C . THR A 1 6 ? -0.094 -2.883 6.071 1.00 0.00 6 THR A C 16
ATOM 17756 O O . THR A 1 6 ? 0.377 -3.831 5.439 1.00 0.00 6 THR A O 16
ATOM 17767 N N . ILE A 1 7 ? 0.519 -1.719 6.199 1.00 0.00 7 ILE A N 16
ATOM 17768 C CA . ILE A 1 7 ? 1.794 -1.438 5.548 1.00 0.00 7 ILE A CA 16
ATOM 17769 C C . ILE A 1 7 ? 2.935 -2.093 6.312 1.00 0.00 7 ILE A C 16
ATOM 17770 O O . ILE A 1 7 ? 3.143 -1.807 7.496 1.00 0.00 7 ILE A O 16
ATOM 17786 N N . THR A 1 8 ? 3.670 -2.969 5.644 1.00 0.00 8 THR A N 16
ATOM 17787 C CA . THR A 1 8 ? 4.751 -3.685 6.286 1.00 0.00 8 THR A CA 16
ATOM 17788 C C . THR A 1 8 ? 6.101 -3.173 5.808 1.00 0.00 8 THR A C 16
ATOM 17789 O O . THR A 1 8 ? 6.959 -2.814 6.613 1.00 0.00 8 THR A O 16
ATOM 17800 N N . THR A 1 9 ? 6.282 -3.125 4.501 1.00 0.00 9 THR A N 16
ATOM 17801 C CA . THR A 1 9 ? 7.537 -2.675 3.926 1.00 0.00 9 THR A CA 16
ATOM 17802 C C . THR A 1 9 ? 7.306 -1.474 3.017 1.00 0.00 9 THR A C 16
ATOM 17803 O O . THR A 1 9 ? 6.453 -1.516 2.134 1.00 0.00 9 THR A O 16
ATOM 17814 N N . TRP A 1 10 ? 8.047 -0.404 3.240 1.00 0.00 10 TRP A N 16
ATOM 17815 C CA . TRP A 1 10 ? 7.956 0.766 2.380 1.00 0.00 10 TRP A CA 16
ATOM 17816 C C . TRP A 1 10 ? 9.341 1.327 2.112 1.00 0.00 10 TRP A C 16
ATOM 17817 O O . TRP A 1 10 ? 10.051 1.731 3.034 1.00 0.00 10 TRP A O 16
ATOM 17838 N N . PHE A 1 11 ? 9.737 1.322 0.849 1.00 0.00 11 PHE A N 16
ATOM 17839 C CA . PHE A 1 11 ? 11.005 1.900 0.451 1.00 0.00 11 PHE A CA 16
ATOM 17840 C C . PHE A 1 11 ? 10.798 3.361 0.089 1.00 0.00 11 PHE A C 16
ATOM 17841 O O . PHE A 1 11 ? 10.537 3.696 -1.070 1.00 0.00 11 PHE A O 16
ATOM 17858 N N . LYS A 1 12 ? 10.901 4.218 1.093 1.00 0.00 12 LYS A N 16
ATOM 17859 C CA . LYS A 1 12 ? 10.607 5.635 0.940 1.00 0.00 12 LYS A CA 16
ATOM 17860 C C . LYS A 1 12 ? 11.623 6.283 0.012 1.00 0.00 12 LYS A C 16
ATOM 17861 O O . LYS A 1 12 ? 11.306 7.208 -0.737 1.00 0.00 12 LYS A O 16
ATOM 17880 N N . ASP A 1 13 ? 12.843 5.773 0.069 1.00 0.00 13 ASP A N 16
ATOM 17881 C CA . ASP A 1 13 ? 13.934 6.240 -0.772 1.00 0.00 13 ASP A CA 16
ATOM 17882 C C . ASP A 1 13 ? 13.640 5.964 -2.243 1.00 0.00 13 ASP A C 16
ATOM 17883 O O . ASP A 1 13 ? 14.047 6.720 -3.123 1.00 0.00 13 ASP A O 16
ATOM 17892 N N . LYS A 1 14 ? 12.915 4.879 -2.499 1.00 0.00 14 LYS A N 16
ATOM 17893 C CA . LYS A 1 14 ? 12.615 4.458 -3.861 1.00 0.00 14 LYS A CA 16
ATOM 17894 C C . LYS A 1 14 ? 11.285 5.040 -4.334 1.00 0.00 14 LYS A C 16
ATOM 17895 O O . LYS A 1 14 ? 11.237 5.799 -5.303 1.00 0.00 14 LYS A O 16
ATOM 17914 N N . GLY A 1 15 ? 10.208 4.695 -3.637 1.00 0.00 15 GLY A N 16
ATOM 17915 C CA . GLY A 1 15 ? 8.885 5.109 -4.068 1.00 0.00 15 GLY A CA 16
ATOM 17916 C C . GLY A 1 15 ? 7.934 3.939 -4.243 1.00 0.00 15 GLY A C 16
ATOM 17917 O O . GLY A 1 15 ? 6.872 4.077 -4.855 1.00 0.00 15 GLY A O 16
ATOM 17921 N N . PHE A 1 16 ? 8.311 2.779 -3.721 1.00 0.00 16 PHE A N 16
ATOM 17922 C CA . PHE A 1 16 ? 7.442 1.612 -3.758 1.00 0.00 16 PHE A CA 16
ATOM 17923 C C . PHE A 1 16 ? 7.552 0.834 -2.456 1.00 0.00 16 PHE A C 16
ATOM 17924 O O . PHE A 1 16 ? 8.403 1.134 -1.618 1.00 0.00 16 PHE A O 16
ATOM 17941 N N . GLY A 1 17 ? 6.702 -0.164 -2.297 1.00 0.00 17 GLY A N 16
ATOM 17942 C CA . GLY A 1 17 ? 6.681 -0.925 -1.067 1.00 0.00 17 GLY A CA 16
ATOM 17943 C C . GLY A 1 17 ? 5.795 -2.149 -1.158 1.00 0.00 17 GLY A C 16
ATOM 17944 O O . GLY A 1 17 ? 5.423 -2.573 -2.254 1.00 0.00 17 GLY A O 16
ATOM 17948 N N . PHE A 1 18 ? 5.446 -2.702 -0.005 1.00 0.00 18 PHE A N 16
ATOM 17949 C CA . PHE A 1 18 ? 4.670 -3.927 0.069 1.00 0.00 18 PHE A CA 16
ATOM 17950 C C . PHE A 1 18 ? 3.673 -3.833 1.214 1.00 0.00 18 PHE A C 16
ATOM 17951 O O . PHE A 1 18 ? 4.029 -3.436 2.326 1.00 0.00 18 PHE A O 16
ATOM 17968 N N . ILE A 1 19 ? 2.432 -4.195 0.945 1.00 0.00 19 ILE A N 16
ATOM 17969 C CA . ILE A 1 19 ? 1.380 -4.112 1.946 1.00 0.00 19 ILE A CA 16
ATOM 17970 C C . ILE A 1 19 ? 0.606 -5.424 2.010 1.00 0.00 19 ILE A C 16
ATOM 17971 O O . ILE A 1 19 ? 0.342 -6.051 0.981 1.00 0.00 19 ILE A O 16
ATOM 17987 N N . LYS A 1 20 ? 0.277 -5.840 3.223 1.00 0.00 20 LYS A N 16
ATOM 17988 C CA . LYS A 1 20 ? -0.440 -7.085 3.447 1.00 0.00 20 LYS A CA 16
ATOM 17989 C C . LYS A 1 20 ? -1.916 -6.788 3.677 1.00 0.00 20 LYS A C 16
ATOM 17990 O O . LYS A 1 20 ? -2.278 -6.088 4.623 1.00 0.00 20 LYS A O 16
ATOM 18009 N N . ASP A 1 21 ? -2.757 -7.316 2.803 1.00 0.00 21 ASP A N 16
ATOM 18010 C CA . ASP A 1 21 ? -4.191 -7.055 2.869 1.00 0.00 21 ASP A CA 16
ATOM 18011 C C . ASP A 1 21 ? -4.941 -8.235 3.477 1.00 0.00 21 ASP A C 16
ATOM 18012 O O . ASP A 1 21 ? -4.339 -9.202 3.951 1.00 0.00 21 ASP A O 16
ATOM 18021 N N . GLU A 1 22 ? -6.267 -8.156 3.423 1.00 0.00 22 GLU A N 16
ATOM 18022 C CA . GLU A 1 22 ? -7.145 -9.131 4.059 1.00 0.00 22 GLU A CA 16
ATOM 18023 C C . GLU A 1 22 ? -7.041 -10.513 3.420 1.00 0.00 22 GLU A C 16
ATOM 18024 O O . GLU A 1 22 ? -7.359 -11.520 4.057 1.00 0.00 22 GLU A O 16
ATOM 18036 N N . ASN A 1 23 ? -6.604 -10.566 2.168 1.00 0.00 23 ASN A N 16
ATOM 18037 C CA . ASN A 1 23 ? -6.512 -11.836 1.452 1.00 0.00 23 ASN A CA 16
ATOM 18038 C C . ASN A 1 23 ? -5.388 -12.697 2.011 1.00 0.00 23 ASN A C 16
ATOM 18039 O O . ASN A 1 23 ? -5.305 -13.891 1.724 1.00 0.00 23 ASN A O 16
ATOM 18050 N N . GLY A 1 24 ? -4.528 -12.089 2.820 1.00 0.00 24 GLY A N 16
ATOM 18051 C CA . GLY A 1 24 ? -3.473 -12.831 3.478 1.00 0.00 24 GLY A CA 16
ATOM 18052 C C . GLY A 1 24 ? -2.235 -12.971 2.623 1.00 0.00 24 GLY A C 16
ATOM 18053 O O . GLY A 1 24 ? -1.453 -13.905 2.797 1.00 0.00 24 GLY A O 16
ATOM 18057 N N . ASP A 1 25 ? -2.055 -12.047 1.694 1.00 0.00 25 ASP A N 16
ATOM 18058 C CA . ASP A 1 25 ? -0.881 -12.053 0.840 1.00 0.00 25 ASP A CA 16
ATOM 18059 C C . ASP A 1 25 ? -0.209 -10.687 0.896 1.00 0.00 25 ASP A C 16
ATOM 18060 O O . ASP A 1 25 ? -0.656 -9.800 1.626 1.00 0.00 25 ASP A O 16
ATOM 18069 N N . ASN A 1 26 ? 0.848 -10.518 0.129 1.00 0.00 26 ASN A N 16
ATOM 18070 C CA . ASN A 1 26 ? 1.605 -9.282 0.125 1.00 0.00 26 ASN A CA 16
ATOM 18071 C C . ASN A 1 26 ? 1.748 -8.775 -1.304 1.00 0.00 26 ASN A C 16
ATOM 18072 O O . ASN A 1 26 ? 2.286 -9.467 -2.170 1.00 0.00 26 ASN A O 16
ATOM 18083 N N . ARG A 1 27 ? 1.250 -7.573 -1.543 1.00 0.00 27 ARG A N 16
ATOM 18084 C CA . ARG A 1 27 ? 1.164 -7.028 -2.893 1.00 0.00 27 ARG A CA 16
ATOM 18085 C C . ARG A 1 27 ? 2.225 -5.970 -3.126 1.00 0.00 27 ARG A C 16
ATOM 18086 O O . ARG A 1 27 ? 2.691 -5.321 -2.187 1.00 0.00 27 ARG A O 16
ATOM 18107 N N . TYR A 1 28 ? 2.603 -5.810 -4.384 1.00 0.00 28 TYR A N 16
ATOM 18108 C CA . TYR A 1 28 ? 3.561 -4.795 -4.775 1.00 0.00 28 TYR A CA 16
ATOM 18109 C C . TYR A 1 28 ? 2.865 -3.448 -4.887 1.00 0.00 28 TYR A C 16
ATOM 18110 O O . TYR A 1 28 ? 1.967 -3.263 -5.711 1.00 0.00 28 TYR A O 16
ATOM 18128 N N . PHE A 1 29 ? 3.262 -2.520 -4.039 1.00 0.00 29 PHE A N 16
ATOM 18129 C CA . PHE A 1 29 ? 2.703 -1.186 -4.072 1.00 0.00 29 PHE A CA 16
ATOM 18130 C C . PHE A 1 29 ? 3.716 -0.211 -4.629 1.00 0.00 29 PHE A C 16
ATOM 18131 O O . PHE A 1 29 ? 4.923 -0.418 -4.522 1.00 0.00 29 PHE A O 16
ATOM 18148 N N . HIS A 1 30 ? 3.213 0.851 -5.219 1.00 0.00 30 HIS A N 16
ATOM 18149 C CA . HIS A 1 30 ? 4.049 1.832 -5.879 1.00 0.00 30 HIS A CA 16
ATOM 18150 C C . HIS A 1 30 ? 3.374 3.198 -5.806 1.00 0.00 30 HIS A C 16
ATOM 18151 O O . HIS A 1 30 ? 2.161 3.294 -5.984 1.00 0.00 30 HIS A O 16
ATOM 18166 N N . VAL A 1 31 ? 4.166 4.235 -5.539 1.00 0.00 31 VAL A N 16
ATOM 18167 C CA . VAL A 1 31 ? 3.666 5.598 -5.313 1.00 0.00 31 VAL A CA 16
ATOM 18168 C C . VAL A 1 31 ? 2.652 6.055 -6.374 1.00 0.00 31 VAL A C 16
ATOM 18169 O O . VAL A 1 31 ? 1.732 6.811 -6.071 1.00 0.00 31 VAL A O 16
ATOM 18182 N N . ILE A 1 32 ? 2.804 5.568 -7.600 1.00 0.00 32 ILE A N 16
ATOM 18183 C CA . ILE A 1 32 ? 1.954 5.989 -8.710 1.00 0.00 32 ILE A CA 16
ATOM 18184 C C . ILE A 1 32 ? 0.484 5.607 -8.484 1.00 0.00 32 ILE A C 16
ATOM 18185 O O . ILE A 1 32 ? -0.426 6.264 -8.985 1.00 0.00 32 ILE A O 16
ATOM 18201 N N . LYS A 1 33 ? 0.266 4.546 -7.723 1.00 0.00 33 LYS A N 16
ATOM 18202 C CA . LYS A 1 33 ? -1.079 4.030 -7.483 1.00 0.00 33 LYS A CA 16
ATOM 18203 C C . LYS A 1 33 ? -1.597 4.436 -6.103 1.00 0.00 33 LYS A C 16
ATOM 18204 O O . LYS A 1 33 ? -2.659 3.983 -5.672 1.00 0.00 33 LYS A O 16
ATOM 18223 N N . VAL A 1 34 ? -0.851 5.286 -5.417 1.00 0.00 34 VAL A N 16
ATOM 18224 C CA . VAL A 1 34 ? -1.229 5.714 -4.081 1.00 0.00 34 VAL A CA 16
ATOM 18225 C C . VAL A 1 34 ? -1.733 7.152 -4.112 1.00 0.00 34 VAL A C 16
ATOM 18226 O O . VAL A 1 34 ? -1.086 8.034 -4.676 1.00 0.00 34 VAL A O 16
ATOM 18239 N N . ALA A 1 35 ? -2.889 7.381 -3.505 1.00 0.00 35 ALA A N 16
ATOM 18240 C CA . ALA A 1 35 ? -3.505 8.699 -3.507 1.00 0.00 35 ALA A CA 16
ATOM 18241 C C . ALA A 1 35 ? -2.803 9.634 -2.530 1.00 0.00 35 ALA A C 16
ATOM 18242 O O . ALA A 1 35 ? -2.678 10.835 -2.779 1.00 0.00 35 ALA A O 16
ATOM 18249 N N . ASN A 1 36 ? -2.348 9.077 -1.417 1.00 0.00 36 ASN A N 16
ATOM 18250 C CA . ASN A 1 36 ? -1.662 9.857 -0.393 1.00 0.00 36 ASN A CA 16
ATOM 18251 C C . ASN A 1 36 ? -0.445 9.100 0.152 1.00 0.00 36 ASN A C 16
ATOM 18252 O O . ASN A 1 36 ? -0.428 8.654 1.300 1.00 0.00 36 ASN A O 16
ATOM 18263 N N . PRO A 1 37 ? 0.611 8.967 -0.673 1.00 0.00 37 PRO A N 16
ATOM 18264 C CA . PRO A 1 37 ? 1.816 8.204 -0.315 1.00 0.00 37 PRO A CA 16
ATOM 18265 C C . PRO A 1 37 ? 2.686 8.941 0.694 1.00 0.00 37 PRO A C 16
ATOM 18266 O O . PRO A 1 37 ? 3.627 8.384 1.256 1.00 0.00 37 PRO A O 16
ATOM 18277 N N . ASP A 1 38 ? 2.355 10.202 0.912 1.00 0.00 38 ASP A N 16
ATOM 18278 C CA . ASP A 1 38 ? 3.084 11.046 1.849 1.00 0.00 38 ASP A CA 16
ATOM 18279 C C . ASP A 1 38 ? 2.842 10.589 3.282 1.00 0.00 38 ASP A C 16
ATOM 18280 O O . ASP A 1 38 ? 3.677 10.794 4.163 1.00 0.00 38 ASP A O 16
ATOM 18289 N N . LEU A 1 39 ? 1.708 9.934 3.491 1.00 0.00 39 LEU A N 16
ATOM 18290 C CA . LEU A 1 39 ? 1.265 9.558 4.819 1.00 0.00 39 LEU A CA 16
ATOM 18291 C C . LEU A 1 39 ? 1.526 8.082 5.084 1.00 0.00 39 LEU A C 16
ATOM 18292 O O . LEU A 1 39 ? 1.084 7.532 6.092 1.00 0.00 39 LEU A O 16
ATOM 18308 N N . ILE A 1 40 ? 2.248 7.452 4.174 1.00 0.00 40 ILE A N 16
ATOM 18309 C CA . ILE A 1 40 ? 2.536 6.033 4.277 1.00 0.00 40 ILE A CA 16
ATOM 18310 C C . ILE A 1 40 ? 3.608 5.762 5.327 1.00 0.00 40 ILE A C 16
ATOM 18311 O O . ILE A 1 40 ? 4.704 6.321 5.275 1.00 0.00 40 ILE A O 16
ATOM 18327 N N . LYS A 1 41 ? 3.269 4.914 6.286 1.00 0.00 41 LYS A N 16
ATOM 18328 C CA . LYS A 1 41 ? 4.201 4.497 7.319 1.00 0.00 41 LYS A CA 16
ATOM 18329 C C . LYS A 1 41 ? 3.954 3.043 7.692 1.00 0.00 41 LYS A C 16
ATOM 18330 O O . LYS A 1 41 ? 2.902 2.484 7.382 1.00 0.00 41 LYS A O 16
ATOM 18349 N N . LYS A 1 42 ? 4.923 2.439 8.363 1.00 0.00 42 LYS A N 16
ATOM 18350 C CA . LYS A 1 42 ? 4.818 1.046 8.768 1.00 0.00 42 LYS A CA 16
ATOM 18351 C C . LYS A 1 42 ? 3.818 0.922 9.912 1.00 0.00 42 LYS A C 16
ATOM 18352 O O . LYS A 1 42 ? 3.766 1.788 10.787 1.00 0.00 42 LYS A O 16
ATOM 18371 N N . ASP A 1 43 ? 3.016 -0.146 9.873 1.00 0.00 43 ASP A N 16
ATOM 18372 C CA . ASP A 1 43 ? 2.029 -0.446 10.922 1.00 0.00 43 ASP A CA 16
ATOM 18373 C C . ASP A 1 43 ? 0.813 0.485 10.812 1.00 0.00 43 ASP A C 16
ATOM 18374 O O . ASP A 1 43 ? 0.030 0.638 11.753 1.00 0.00 43 ASP A O 16
ATOM 18383 N N . ALA A 1 44 ? 0.649 1.093 9.647 1.00 0.00 44 ALA A N 16
ATOM 18384 C CA . ALA A 1 44 ? -0.518 1.919 9.373 1.00 0.00 44 ALA A CA 16
ATOM 18385 C C . ALA A 1 44 ? -1.527 1.145 8.534 1.00 0.00 44 ALA A C 16
ATOM 18386 O O . ALA A 1 44 ? -1.149 0.274 7.742 1.00 0.00 44 ALA A O 16
ATOM 18393 N N . ALA A 1 45 ? -2.804 1.449 8.715 1.00 0.00 45 ALA A N 16
ATOM 18394 C CA . ALA A 1 45 ? -3.854 0.793 7.958 1.00 0.00 45 ALA A CA 16
ATOM 18395 C C . ALA A 1 45 ? -4.193 1.604 6.717 1.00 0.00 45 ALA A C 16
ATOM 18396 O O . ALA A 1 45 ? -4.274 2.832 6.770 1.00 0.00 45 ALA A O 16
ATOM 18403 N N . VAL A 1 46 ? -4.374 0.922 5.599 1.00 0.00 46 VAL A N 16
ATOM 18404 C CA . VAL A 1 46 ? -4.711 1.585 4.349 1.00 0.00 46 VAL A CA 16
ATOM 18405 C C . VAL A 1 46 ? -5.872 0.888 3.655 1.00 0.00 46 VAL A C 16
ATOM 18406 O O . VAL A 1 46 ? -6.034 -0.326 3.762 1.00 0.00 46 VAL A O 16
ATOM 18419 N N . THR A 1 47 ? -6.676 1.664 2.955 1.00 0.00 47 THR A N 16
ATOM 18420 C CA . THR A 1 47 ? -7.771 1.126 2.170 1.00 0.00 47 THR A CA 16
ATOM 18421 C C . THR A 1 47 ? -7.477 1.305 0.687 1.00 0.00 47 THR A C 16
ATOM 18422 O O . THR A 1 47 ? -7.024 2.372 0.265 1.00 0.00 47 THR A O 16
ATOM 18433 N N . PHE A 1 48 ? -7.719 0.264 -0.096 1.00 0.00 48 PHE A N 16
ATOM 18434 C CA . PHE A 1 48 ? -7.367 0.279 -1.509 1.00 0.00 48 PHE A CA 16
ATOM 18435 C C . PHE A 1 48 ? -8.217 -0.702 -2.301 1.00 0.00 48 PHE A C 16
ATOM 18436 O O . PHE A 1 48 ? -8.978 -1.489 -1.730 1.00 0.00 48 PHE A O 16
ATOM 18453 N N . GLU A 1 49 ? -8.076 -0.652 -3.615 1.00 0.00 49 GLU A N 16
ATOM 18454 C CA . GLU A 1 49 ? -8.749 -1.593 -4.491 1.00 0.00 49 GLU A CA 16
ATOM 18455 C C . GLU A 1 49 ? -7.788 -2.726 -4.840 1.00 0.00 49 GLU A C 16
ATOM 18456 O O . GLU A 1 49 ? -6.599 -2.487 -5.059 1.00 0.00 49 GLU A O 16
ATOM 18468 N N . PRO A 1 50 ? -8.280 -3.966 -4.923 1.00 0.00 50 PRO A N 16
ATOM 18469 C CA . PRO A 1 50 ? -7.459 -5.120 -5.255 1.00 0.00 50 PRO A CA 16
ATOM 18470 C C . PRO A 1 50 ? -7.388 -5.362 -6.759 1.00 0.00 50 PRO A C 16
ATOM 18471 O O . PRO A 1 50 ? -8.402 -5.288 -7.458 1.00 0.00 50 PRO A O 16
ATOM 18482 N N . THR A 1 51 ? -6.193 -5.654 -7.258 1.00 0.00 51 THR A N 16
ATOM 18483 C CA . THR A 1 51 ? -6.012 -5.919 -8.674 1.00 0.00 51 THR A CA 16
ATOM 18484 C C . THR A 1 51 ? -4.813 -6.830 -8.887 1.00 0.00 51 THR A C 16
ATOM 18485 O O . THR A 1 51 ? -4.193 -7.303 -7.927 1.00 0.00 51 THR A O 16
ATOM 18496 N N . THR A 1 52 ? -4.509 -7.094 -10.138 1.00 0.00 52 THR A N 16
ATOM 18497 C CA . THR A 1 52 ? -3.318 -7.829 -10.486 1.00 0.00 52 THR A CA 16
ATOM 18498 C C . THR A 1 52 ? -2.538 -7.049 -11.529 1.00 0.00 52 THR A C 16
ATOM 18499 O O . THR A 1 52 ? -3.119 -6.424 -12.419 1.00 0.00 52 THR A O 16
ATOM 18510 N N . ASN A 1 53 ? -1.235 -7.091 -11.409 1.00 0.00 53 ASN A N 16
ATOM 18511 C CA . ASN A 1 53 ? -0.346 -6.347 -12.278 1.00 0.00 53 ASN A CA 16
ATOM 18512 C C . ASN A 1 53 ? 0.308 -7.310 -13.249 1.00 0.00 53 ASN A C 16
ATOM 18513 O O . ASN A 1 53 ? 0.195 -8.528 -13.089 1.00 0.00 53 ASN A O 16
ATOM 18524 N N . ASN A 1 54 ? 0.994 -6.779 -14.244 1.00 0.00 54 ASN A N 16
ATOM 18525 C CA . ASN A 1 54 ? 1.684 -7.611 -15.215 1.00 0.00 54 ASN A CA 16
ATOM 18526 C C . ASN A 1 54 ? 2.752 -8.462 -14.535 1.00 0.00 54 ASN A C 16
ATOM 18527 O O . ASN A 1 54 ? 2.987 -9.608 -14.921 1.00 0.00 54 ASN A O 16
ATOM 18538 N N . LYS A 1 55 ? 3.364 -7.917 -13.490 1.00 0.00 55 LYS A N 16
ATOM 18539 C CA . LYS A 1 55 ? 4.503 -8.572 -12.866 1.00 0.00 55 LYS A CA 16
ATOM 18540 C C . LYS 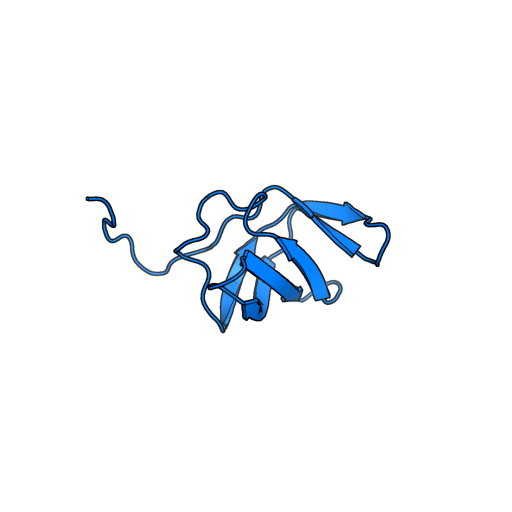A 1 55 ? 4.243 -8.912 -11.394 1.00 0.00 55 LYS A C 16
ATOM 18541 O O . LYS A 1 55 ? 5.183 -9.018 -10.604 1.00 0.00 55 LYS A O 16
ATOM 18560 N N . GLY A 1 56 ? 2.978 -9.104 -11.026 1.00 0.00 56 GLY A N 16
ATOM 18561 C CA . GLY A 1 56 ? 2.658 -9.499 -9.661 1.00 0.00 56 GLY A CA 16
ATOM 18562 C C . GLY A 1 56 ? 1.303 -8.990 -9.207 1.00 0.00 56 GLY A C 16
ATOM 18563 O O . GLY A 1 56 ? 0.624 -8.292 -9.948 1.00 0.00 56 GLY A O 16
ATOM 18567 N N . LEU A 1 57 ? 0.894 -9.368 -8.003 1.00 0.00 57 LEU A N 16
ATOM 18568 C CA . LEU A 1 57 ? -0.348 -8.880 -7.421 1.00 0.00 57 LEU A CA 16
ATOM 18569 C C . LEU A 1 57 ? -0.148 -7.477 -6.854 1.00 0.00 57 LEU A C 16
ATOM 18570 O O . LEU A 1 57 ? 0.915 -7.171 -6.309 1.00 0.00 57 LEU A O 16
ATOM 18586 N N . SER A 1 58 ? -1.165 -6.629 -6.973 1.00 0.00 58 SER A N 16
ATOM 18587 C CA . SER A 1 58 ? -1.017 -5.233 -6.612 1.00 0.00 58 SER A CA 16
ATOM 18588 C C . SER A 1 58 ? -2.340 -4.633 -6.164 1.00 0.00 58 SER A C 16
ATOM 18589 O O . SER A 1 58 ? -3.395 -5.267 -6.259 1.00 0.00 58 SER A O 16
ATOM 18597 N N . ALA A 1 59 ? -2.267 -3.432 -5.628 1.00 0.00 59 ALA A N 16
ATOM 18598 C CA . ALA A 1 59 ? -3.455 -2.692 -5.245 1.00 0.00 59 ALA A CA 16
ATOM 18599 C C . ALA A 1 59 ? -3.327 -1.237 -5.672 1.00 0.00 59 ALA A C 16
ATOM 18600 O O . ALA A 1 59 ? -2.223 -0.693 -5.715 1.00 0.00 59 ALA A O 16
ATOM 18607 N N . TYR A 1 60 ? -4.450 -0.611 -5.995 1.00 0.00 60 TYR A N 16
ATOM 18608 C CA . TYR A 1 60 ? -4.441 0.777 -6.432 1.00 0.00 60 TYR A CA 16
ATOM 18609 C C . TYR A 1 60 ? -5.464 1.588 -5.662 1.00 0.00 60 TYR A C 16
ATOM 18610 O O . TYR A 1 60 ? -6.205 1.041 -4.841 1.00 0.00 60 TYR A O 16
ATOM 18628 N N . ALA A 1 61 ? -5.500 2.886 -5.947 1.00 0.00 61 ALA A N 16
ATOM 18629 C CA . ALA A 1 61 ? -6.355 3.821 -5.222 1.00 0.00 61 ALA A CA 16
ATOM 18630 C C . ALA A 1 61 ? -6.035 3.766 -3.732 1.00 0.00 61 ALA A C 16
ATOM 18631 O O . ALA A 1 61 ? -6.916 3.918 -2.884 1.00 0.00 61 ALA A O 16
ATOM 18638 N N . VAL A 1 62 ? -4.758 3.569 -3.432 1.00 0.00 62 VAL A N 16
ATOM 18639 C CA . VAL A 1 62 ? -4.308 3.369 -2.062 1.00 0.00 62 VAL A CA 16
ATOM 18640 C C . VAL A 1 62 ? -4.481 4.634 -1.231 1.00 0.00 62 VAL A C 16
ATOM 18641 O O . VAL A 1 62 ? -3.818 5.647 -1.469 1.00 0.00 62 VAL A O 16
ATOM 18654 N N . LYS A 1 63 ? -5.389 4.571 -0.275 1.00 0.00 63 LYS A N 16
ATOM 18655 C CA . LYS A 1 63 ? -5.628 5.670 0.635 1.00 0.00 63 LYS A CA 16
ATOM 18656 C C . LYS A 1 63 ? -5.248 5.279 2.053 1.00 0.00 63 LYS A C 16
ATOM 18657 O O . LYS A 1 63 ? -5.821 4.351 2.630 1.00 0.00 63 LYS A O 16
ATOM 18676 N N . VAL A 1 64 ? -4.268 5.979 2.593 1.00 0.00 64 VAL A N 16
ATOM 18677 C CA . VAL A 1 64 ? -3.801 5.739 3.949 1.00 0.00 64 VAL A CA 16
ATOM 18678 C C . VAL A 1 64 ? -4.844 6.199 4.957 1.00 0.00 64 VAL A C 16
ATOM 18679 O O . VAL A 1 64 ? -5.450 7.262 4.795 1.00 0.00 64 VAL A O 16
ATOM 18692 N N . VAL A 1 65 ? -5.058 5.392 5.985 1.00 0.00 65 VAL A N 16
ATOM 18693 C CA . VAL A 1 65 ? -6.031 5.706 7.018 1.00 0.00 65 VAL A CA 16
ATOM 18694 C C . VAL A 1 65 ? -5.341 5.894 8.370 1.00 0.00 65 VAL A C 16
ATOM 18695 O O . VAL A 1 65 ? -5.205 4.947 9.147 1.00 0.00 65 VAL A O 16
ATOM 18708 N N . PRO A 1 66 ? -4.852 7.114 8.648 1.00 0.00 66 PRO A N 16
ATOM 18709 C CA . PRO A 1 66 ? -4.211 7.452 9.921 1.00 0.00 66 PRO A CA 16
ATOM 18710 C C . PRO A 1 66 ? -5.238 7.718 11.015 1.00 0.00 66 PRO A C 16
ATOM 18711 O O . PRO A 1 66 ? -6.430 7.455 10.840 1.00 0.00 66 PRO A O 16
ATOM 18722 N N . LEU A 1 67 ? -4.769 8.231 12.147 1.00 0.00 67 LEU A N 16
ATOM 18723 C CA . LEU A 1 67 ? -5.657 8.583 13.252 1.00 0.00 67 LEU A CA 16
ATOM 18724 C C . LEU A 1 67 ? -6.654 9.654 12.816 1.00 0.00 67 LEU A C 16
ATOM 18725 O O . LEU A 1 67 ? -7.795 9.681 13.273 1.00 0.00 67 LEU A O 16
ATOM 18741 N N . GLU A 1 68 ? -6.213 10.531 11.925 1.00 0.00 68 GLU A N 16
ATOM 18742 C CA . GLU A 1 68 ? -7.091 11.527 11.337 1.00 0.00 68 GLU A CA 16
ATOM 18743 C C . GLU A 1 68 ? -6.803 11.629 9.843 1.00 0.00 68 GLU A C 16
ATOM 18744 O O . GLU A 1 68 ? -5.797 11.103 9.364 1.00 0.00 68 GLU A O 16
ATOM 18756 N N . HIS A 1 69 ? -7.673 12.320 9.118 1.00 0.00 69 HIS A N 16
ATOM 18757 C CA . HIS A 1 69 ? -7.564 12.437 7.667 1.00 0.00 69 HIS A CA 16
ATOM 18758 C C . HIS A 1 69 ? -6.321 13.229 7.255 1.00 0.00 69 HIS A C 16
ATOM 18759 O O . HIS A 1 69 ? -5.829 13.063 6.140 1.00 0.00 69 HIS A O 16
ATOM 18774 N N . HIS A 1 70 ? -5.819 14.073 8.162 1.00 0.00 70 HIS A N 16
ATOM 18775 C CA . HIS A 1 70 ? -4.674 14.946 7.877 1.00 0.00 70 HIS A CA 16
ATOM 18776 C C . HIS A 1 70 ? -5.037 15.994 6.833 1.00 0.00 70 HIS A C 16
ATOM 18777 O O . HIS A 1 70 ? -5.115 15.704 5.639 1.00 0.00 70 HIS A O 16
ATOM 18792 N N . HIS A 1 71 ? -5.271 17.210 7.299 1.00 0.00 71 HIS A N 16
ATOM 18793 C CA . HIS A 1 71 ? -5.672 18.299 6.422 1.00 0.00 71 HIS A CA 16
ATOM 18794 C C . HIS A 1 71 ? -4.546 18.685 5.462 1.00 0.00 71 HIS A C 16
ATOM 18795 O O . HIS A 1 71 ? -3.537 19.270 5.856 1.00 0.00 71 HIS A O 16
ATOM 18810 N N . HIS A 1 72 ? -4.717 18.333 4.199 1.00 0.00 72 HIS A N 16
ATOM 18811 C CA . HIS A 1 72 ? -3.754 18.703 3.175 1.00 0.00 72 HIS A CA 16
ATOM 18812 C C . HIS A 1 72 ? -4.215 19.969 2.464 1.00 0.00 72 HIS A C 16
ATOM 18813 O O . HIS A 1 72 ? -5.404 20.302 2.484 1.00 0.00 72 HIS A O 16
ATOM 18828 N N . HIS A 1 73 ? -3.280 20.684 1.864 1.00 0.00 73 HIS A N 16
ATOM 18829 C CA . HIS A 1 73 ? -3.606 21.903 1.142 1.00 0.00 73 HIS A CA 16
ATOM 18830 C C . HIS A 1 73 ? -4.119 21.572 -0.251 1.00 0.00 73 HIS A C 16
ATOM 18831 O O . HIS A 1 73 ? -3.444 20.892 -1.021 1.00 0.00 73 HIS A O 16
ATOM 18846 N N . HIS A 1 74 ? -5.310 22.053 -0.565 1.00 0.00 74 HIS A N 16
ATOM 18847 C CA . HIS A 1 74 ? -5.862 21.880 -1.901 1.00 0.00 74 HIS A CA 16
ATOM 18848 C C . HIS A 1 74 ? -5.639 23.140 -2.728 1.00 0.00 74 HIS A C 16
ATOM 18849 O O . HIS A 1 74 ? -6.486 24.051 -2.679 1.00 0.00 74 HIS A O 16
ATOM 18865 N N . MET A 1 1 ? -14.206 -4.354 -4.487 1.00 0.00 1 MET A N 17
ATOM 18866 C CA . MET A 1 1 ? -14.425 -3.561 -3.259 1.00 0.00 1 MET A CA 17
ATOM 18867 C C . MET A 1 1 ? -13.089 -3.124 -2.682 1.00 0.00 1 MET A C 17
ATOM 18868 O O . MET A 1 1 ? -12.121 -3.883 -2.714 1.00 0.00 1 MET A O 17
ATOM 18884 N N . ALA A 1 2 ? -13.036 -1.903 -2.165 1.00 0.00 2 ALA A N 17
ATOM 18885 C CA . ALA A 1 2 ? -11.821 -1.396 -1.548 1.00 0.00 2 ALA A CA 17
ATOM 18886 C C . ALA A 1 2 ? -11.562 -2.110 -0.231 1.00 0.00 2 ALA A C 17
ATOM 18887 O O . ALA A 1 2 ? -12.340 -1.994 0.722 1.00 0.00 2 ALA A O 17
ATOM 18894 N N . MET A 1 3 ? -10.474 -2.857 -0.186 1.00 0.00 3 MET A N 17
ATOM 18895 C CA . MET A 1 3 ? -10.132 -3.640 0.985 1.00 0.00 3 MET A CA 17
ATOM 18896 C C . MET A 1 3 ? -8.983 -2.989 1.733 1.00 0.00 3 MET A C 17
ATOM 18897 O O . MET A 1 3 ? -8.240 -2.182 1.173 1.00 0.00 3 MET A O 17
ATOM 18911 N N . ASN A 1 4 ? -8.849 -3.331 2.999 1.00 0.00 4 ASN A N 17
ATOM 18912 C CA . ASN A 1 4 ? -7.814 -2.762 3.840 1.00 0.00 4 ASN A CA 17
ATOM 18913 C C . ASN A 1 4 ? -6.631 -3.712 3.973 1.00 0.00 4 ASN A C 17
ATOM 18914 O O . ASN A 1 4 ? -6.791 -4.932 4.040 1.00 0.00 4 ASN A O 17
ATOM 18925 N N . GLY A 1 5 ? -5.445 -3.131 3.993 1.00 0.00 5 GLY A N 17
ATOM 18926 C CA . GLY A 1 5 ? -4.234 -3.891 4.183 1.00 0.00 5 GLY A CA 17
ATOM 18927 C C . GLY A 1 5 ? -3.284 -3.174 5.112 1.00 0.00 5 GLY A C 17
ATOM 18928 O O . GLY A 1 5 ? -3.482 -1.996 5.416 1.00 0.00 5 GLY A O 17
ATOM 18932 N N . THR A 1 6 ? -2.262 -3.868 5.569 1.00 0.00 6 THR A N 17
ATOM 18933 C CA . THR A 1 6 ? -1.306 -3.284 6.489 1.00 0.00 6 THR A CA 17
ATOM 18934 C C . THR A 1 6 ? 0.045 -3.088 5.811 1.00 0.00 6 THR A C 17
ATOM 18935 O O . THR A 1 6 ? 0.519 -3.954 5.071 1.00 0.00 6 THR A O 17
ATOM 18946 N N . ILE A 1 7 ? 0.653 -1.947 6.073 1.00 0.00 7 ILE A N 17
ATOM 18947 C CA . ILE A 1 7 ? 1.942 -1.605 5.495 1.00 0.00 7 ILE A CA 17
ATOM 18948 C C . ILE A 1 7 ? 3.051 -2.317 6.256 1.00 0.00 7 ILE A C 17
ATOM 18949 O O . ILE A 1 7 ? 3.232 -2.094 7.455 1.00 0.00 7 ILE A O 17
ATOM 18965 N N . THR A 1 8 ? 3.782 -3.180 5.566 1.00 0.00 8 THR A N 17
ATOM 18966 C CA . THR A 1 8 ? 4.803 -3.981 6.207 1.00 0.00 8 THR A CA 17
ATOM 18967 C C . THR A 1 8 ? 6.196 -3.518 5.810 1.00 0.00 8 THR A C 17
ATOM 18968 O O . THR A 1 8 ? 7.097 -3.412 6.645 1.00 0.00 8 THR A O 17
ATOM 18979 N N . THR A 1 9 ? 6.369 -3.248 4.530 1.00 0.00 9 THR A N 17
ATOM 18980 C CA . THR A 1 9 ? 7.634 -2.764 4.014 1.00 0.00 9 THR A CA 17
ATOM 18981 C C . THR A 1 9 ? 7.388 -1.629 3.029 1.00 0.00 9 THR A C 17
ATOM 18982 O O . THR A 1 9 ? 6.673 -1.801 2.051 1.00 0.00 9 THR A O 17
ATOM 18993 N N . TRP A 1 10 ? 7.959 -0.468 3.293 1.00 0.00 10 TRP A N 17
ATOM 18994 C CA . TRP A 1 10 ? 7.741 0.689 2.437 1.00 0.00 10 TRP A CA 17
ATOM 18995 C C . TRP A 1 10 ? 9.034 1.464 2.247 1.00 0.00 10 TRP A C 17
ATOM 18996 O O . TRP A 1 10 ? 9.740 1.756 3.216 1.00 0.00 10 TRP A O 17
ATOM 19017 N N . PHE A 1 11 ? 9.351 1.773 0.998 1.00 0.00 11 PHE A N 17
ATOM 19018 C CA . PHE A 1 11 ? 10.530 2.558 0.678 1.00 0.00 11 PHE A CA 17
ATOM 19019 C C . PHE A 1 11 ? 10.117 3.895 0.077 1.00 0.00 11 PHE A C 17
ATOM 19020 O O . PHE A 1 11 ? 9.942 4.012 -1.138 1.00 0.00 11 PHE A O 17
ATOM 19037 N N . LYS A 1 12 ? 9.945 4.893 0.934 1.00 0.00 12 LYS A N 17
ATOM 19038 C CA . LYS A 1 12 ? 9.546 6.229 0.505 1.00 0.00 12 LYS A CA 17
ATOM 19039 C C . LYS A 1 12 ? 10.663 6.864 -0.313 1.00 0.00 12 LYS A C 17
ATOM 19040 O O . LYS A 1 12 ? 10.426 7.713 -1.166 1.00 0.00 12 LYS A O 17
ATOM 19059 N N . ASP A 1 13 ? 11.884 6.421 -0.045 1.00 0.00 13 ASP A N 17
ATOM 19060 C CA . ASP A 1 13 ? 13.064 6.934 -0.731 1.00 0.00 13 ASP A CA 17
ATOM 19061 C C . ASP A 1 13 ? 13.257 6.246 -2.082 1.00 0.00 13 ASP A C 17
ATOM 19062 O O . ASP A 1 13 ? 13.926 6.774 -2.969 1.00 0.00 13 ASP A O 17
ATOM 19071 N N . LYS A 1 14 ? 12.657 5.070 -2.241 1.00 0.00 14 LYS A N 17
ATOM 19072 C CA . LYS A 1 14 ? 12.779 4.322 -3.486 1.00 0.00 14 LYS A CA 17
ATOM 19073 C C . LYS A 1 14 ? 11.572 4.575 -4.384 1.00 0.00 14 LYS A C 17
ATOM 19074 O O . LYS A 1 14 ? 11.717 4.797 -5.587 1.00 0.00 14 LYS A O 17
ATOM 19093 N N . GLY A 1 15 ? 10.379 4.542 -3.798 1.00 0.00 15 GLY A N 17
ATOM 19094 C CA . GLY A 1 15 ? 9.182 4.840 -4.559 1.00 0.00 15 GLY A CA 17
ATOM 19095 C C . GLY A 1 15 ? 8.158 3.720 -4.540 1.00 0.00 15 GLY A C 17
ATOM 19096 O O . GLY A 1 15 ? 7.072 3.864 -5.106 1.00 0.00 15 GLY A O 17
ATOM 19100 N N . PHE A 1 16 ? 8.481 2.604 -3.901 1.00 0.00 16 PHE A N 17
ATOM 19101 C CA . PHE A 1 16 ? 7.535 1.497 -3.830 1.00 0.00 16 PHE A CA 17
ATOM 19102 C C . PHE A 1 16 ? 7.689 0.708 -2.535 1.00 0.00 16 PHE A C 17
ATOM 19103 O O . PHE A 1 16 ? 8.550 1.015 -1.708 1.00 0.00 16 PHE A O 17
ATOM 19120 N N . GLY A 1 17 ? 6.837 -0.297 -2.361 1.00 0.00 17 GLY A N 17
ATOM 19121 C CA . GLY A 1 17 ? 6.863 -1.100 -1.157 1.00 0.00 17 GLY A CA 17
ATOM 19122 C C . GLY A 1 17 ? 5.906 -2.273 -1.229 1.00 0.00 17 GLY A C 17
ATOM 19123 O O . GLY A 1 17 ? 5.421 -2.618 -2.310 1.00 0.00 17 GLY A O 17
ATOM 19127 N N . PHE A 1 18 ? 5.616 -2.866 -0.077 1.00 0.00 18 PHE A N 17
ATOM 19128 C CA . PHE A 1 18 ? 4.785 -4.052 0.001 1.00 0.00 18 PHE A CA 17
ATOM 19129 C C . PHE A 1 18 ? 3.727 -3.862 1.080 1.00 0.00 18 PHE A C 17
ATOM 19130 O O . PHE A 1 18 ? 4.035 -3.446 2.201 1.00 0.00 18 PHE A O 17
ATOM 19147 N N . ILE A 1 19 ? 2.487 -4.153 0.737 1.00 0.00 19 ILE A N 17
ATOM 19148 C CA . ILE A 1 19 ? 1.388 -4.052 1.684 1.00 0.00 19 ILE A CA 17
ATOM 19149 C C . ILE A 1 19 ? 0.571 -5.339 1.662 1.00 0.00 19 ILE A C 17
ATOM 19150 O O . ILE A 1 19 ? 0.196 -5.824 0.595 1.00 0.00 19 ILE A O 17
ATOM 19166 N N . LYS A 1 20 ? 0.322 -5.895 2.837 1.00 0.00 20 LYS A N 17
ATOM 19167 C CA . LYS A 1 20 ? -0.400 -7.151 2.950 1.00 0.00 20 LYS A CA 17
ATOM 19168 C C . LYS A 1 20 ? -1.836 -6.914 3.397 1.00 0.00 20 LYS A C 17
ATOM 19169 O O . LYS A 1 20 ? -2.076 -6.302 4.439 1.00 0.00 20 LYS A O 17
ATOM 19188 N N . ASP A 1 21 ? -2.782 -7.403 2.618 1.00 0.00 21 ASP A N 17
ATOM 19189 C CA . ASP A 1 21 ? -4.194 -7.254 2.946 1.00 0.00 21 ASP A CA 17
ATOM 19190 C C . ASP A 1 21 ? -4.708 -8.483 3.675 1.00 0.00 21 ASP A C 17
ATOM 19191 O O . ASP A 1 21 ? -3.951 -9.412 3.967 1.00 0.00 21 ASP A O 17
ATOM 19200 N N . GLU A 1 22 ? -6.002 -8.493 3.950 1.00 0.00 22 GLU A N 17
ATOM 19201 C CA . GLU A 1 22 ? -6.615 -9.565 4.711 1.00 0.00 22 GLU A CA 17
ATOM 19202 C C . GLU A 1 22 ? -7.129 -10.678 3.798 1.00 0.00 22 GLU A C 17
ATOM 19203 O O . GLU A 1 22 ? -7.549 -11.735 4.272 1.00 0.00 22 GLU A O 17
ATOM 19215 N N . ASN A 1 23 ? -7.089 -10.448 2.492 1.00 0.00 23 ASN A N 17
ATOM 19216 C CA . ASN A 1 23 ? -7.619 -11.410 1.531 1.00 0.00 23 ASN A CA 17
ATOM 19217 C C . ASN A 1 23 ? -6.517 -12.311 0.988 1.00 0.00 23 ASN A C 17
ATOM 19218 O O . ASN A 1 23 ? -6.574 -13.529 1.135 1.00 0.00 23 ASN A O 17
ATOM 19229 N N . GLY A 1 24 ? -5.509 -11.708 0.373 1.00 0.00 24 GLY A N 17
ATOM 19230 C CA . GLY A 1 24 ? -4.493 -12.488 -0.304 1.00 0.00 24 GLY A CA 17
ATOM 19231 C C . GLY A 1 24 ? -3.189 -12.586 0.463 1.00 0.00 24 GLY A C 17
ATOM 19232 O O . GLY A 1 24 ? -3.012 -13.474 1.300 1.00 0.00 24 GLY A O 17
ATOM 19236 N N . ASP A 1 25 ? -2.282 -11.666 0.179 1.00 0.00 25 ASP A N 17
ATOM 19237 C CA . ASP A 1 25 ? -0.928 -11.707 0.719 1.00 0.00 25 ASP A CA 17
ATOM 19238 C C . ASP A 1 25 ? -0.302 -10.333 0.516 1.00 0.00 25 ASP A C 17
ATOM 19239 O O . ASP A 1 25 ? -1.025 -9.338 0.439 1.00 0.00 25 ASP A O 17
ATOM 19248 N N . ASN A 1 26 ? 1.016 -10.262 0.437 1.00 0.00 26 ASN A N 17
ATOM 19249 C CA . ASN A 1 26 ? 1.685 -9.005 0.154 1.00 0.00 26 ASN A CA 17
ATOM 19250 C C . ASN A 1 26 ? 1.481 -8.630 -1.309 1.00 0.00 26 ASN A C 17
ATOM 19251 O O . ASN A 1 26 ? 1.563 -9.478 -2.202 1.00 0.00 26 ASN A O 17
ATOM 19262 N N . ARG A 1 27 ? 1.173 -7.371 -1.544 1.00 0.00 27 ARG A N 17
ATOM 19263 C CA . ARG A 1 27 ? 0.980 -6.877 -2.894 1.00 0.00 27 ARG A CA 17
ATOM 19264 C C . ARG A 1 27 ? 2.064 -5.870 -3.229 1.00 0.00 27 ARG A C 17
ATOM 19265 O O . ARG A 1 27 ? 2.571 -5.175 -2.346 1.00 0.00 27 ARG A O 17
ATOM 19286 N N . TYR A 1 28 ? 2.428 -5.811 -4.497 1.00 0.00 28 TYR A N 17
ATOM 19287 C CA . TYR A 1 28 ? 3.471 -4.910 -4.950 1.00 0.00 28 TYR A CA 17
ATOM 19288 C C . TYR A 1 28 ? 2.869 -3.537 -5.229 1.00 0.00 28 TYR A C 17
ATOM 19289 O O . TYR A 1 28 ? 2.012 -3.392 -6.101 1.00 0.00 28 TYR A O 17
ATOM 19307 N N . PHE A 1 29 ? 3.294 -2.546 -4.464 1.00 0.00 29 PHE A N 17
ATOM 19308 C CA . PHE A 1 29 ? 2.759 -1.197 -4.592 1.00 0.00 29 PHE A CA 17
ATOM 19309 C C . PHE A 1 29 ? 3.791 -0.252 -5.182 1.00 0.00 29 PHE A C 17
ATOM 19310 O O . PHE A 1 29 ? 4.983 -0.541 -5.178 1.00 0.00 29 PHE A O 17
ATOM 19327 N N . HIS A 1 30 ? 3.313 0.877 -5.684 1.00 0.00 30 HIS A N 17
ATOM 19328 C CA . HIS A 1 30 ? 4.168 1.911 -6.242 1.00 0.00 30 HIS A CA 17
ATOM 19329 C C . HIS A 1 30 ? 3.538 3.276 -5.963 1.00 0.00 30 HIS A C 17
ATOM 19330 O O . HIS A 1 30 ? 2.323 3.433 -6.081 1.00 0.00 30 HIS A O 17
ATOM 19345 N N . VAL A 1 31 ? 4.375 4.244 -5.590 1.00 0.00 31 VAL A N 17
ATOM 19346 C CA . VAL A 1 31 ? 3.926 5.564 -5.125 1.00 0.00 31 VAL A CA 17
ATOM 19347 C C . VAL A 1 31 ? 2.916 6.234 -6.070 1.00 0.00 31 VAL A C 17
ATOM 19348 O O . VAL A 1 31 ? 2.065 7.001 -5.628 1.00 0.00 31 VAL A O 17
ATOM 19361 N N . ILE A 1 32 ? 2.999 5.925 -7.360 1.00 0.00 32 ILE A N 17
ATOM 19362 C CA . ILE A 1 32 ? 2.126 6.538 -8.359 1.00 0.00 32 ILE A CA 17
ATOM 19363 C C . ILE A 1 32 ? 0.649 6.219 -8.097 1.00 0.00 32 ILE A C 17
ATOM 19364 O O . ILE A 1 32 ? -0.245 6.985 -8.464 1.00 0.00 32 ILE A O 17
ATOM 19380 N N . LYS A 1 33 ? 0.405 5.091 -7.450 1.00 0.00 33 LYS A N 17
ATOM 19381 C CA . LYS A 1 33 ? -0.955 4.642 -7.183 1.00 0.00 33 LYS A CA 17
ATOM 19382 C C . LYS A 1 33 ? -1.382 4.964 -5.755 1.00 0.00 33 LYS A C 17
ATOM 19383 O O . LYS A 1 33 ? -2.455 4.544 -5.312 1.00 0.00 33 LYS A O 17
ATOM 19402 N N . VAL A 1 34 ? -0.556 5.711 -5.039 1.00 0.00 34 VAL A N 17
ATOM 19403 C CA . VAL A 1 34 ? -0.878 6.093 -3.674 1.00 0.00 34 VAL A CA 17
ATOM 19404 C C . VAL A 1 34 ? -1.400 7.526 -3.641 1.00 0.00 34 VAL A C 17
ATOM 19405 O O . VAL A 1 34 ? -0.728 8.449 -4.100 1.00 0.00 34 VAL A O 17
ATOM 19418 N N . ALA A 1 35 ? -2.597 7.701 -3.093 1.00 0.00 35 ALA A N 17
ATOM 19419 C CA . ALA A 1 35 ? -3.249 9.004 -3.069 1.00 0.00 35 ALA A CA 17
ATOM 19420 C C . ALA A 1 35 ? -2.567 9.946 -2.084 1.00 0.00 35 ALA A C 17
ATOM 19421 O O . ALA A 1 35 ? -2.417 11.139 -2.355 1.00 0.00 35 ALA A O 17
ATOM 19428 N N . ASN A 1 36 ? -2.159 9.408 -0.944 1.00 0.00 36 ASN A N 17
ATOM 19429 C CA . ASN A 1 36 ? -1.494 10.199 0.088 1.00 0.00 36 ASN A CA 17
ATOM 19430 C C . ASN A 1 36 ? -0.257 9.469 0.622 1.00 0.00 36 ASN A C 17
ATOM 19431 O O . ASN A 1 36 ? -0.282 8.867 1.696 1.00 0.00 36 ASN A O 17
ATOM 19442 N N . PRO A 1 37 ? 0.852 9.511 -0.142 1.00 0.00 37 PRO A N 17
ATOM 19443 C CA . PRO A 1 37 ? 2.067 8.751 0.172 1.00 0.00 37 PRO A CA 17
ATOM 19444 C C . PRO A 1 37 ? 2.913 9.357 1.290 1.00 0.00 37 PRO A C 17
ATOM 19445 O O . PRO A 1 37 ? 3.729 8.663 1.893 1.00 0.00 37 PRO A O 17
ATOM 19456 N N . ASP A 1 38 ? 2.725 10.638 1.577 1.00 0.00 38 ASP A N 17
ATOM 19457 C CA . ASP A 1 38 ? 3.508 11.295 2.609 1.00 0.00 38 ASP A CA 17
ATOM 19458 C C . ASP A 1 38 ? 2.848 11.152 3.969 1.00 0.00 38 ASP A C 17
ATOM 19459 O O . ASP A 1 38 ? 3.384 11.595 4.983 1.00 0.00 38 ASP A O 17
ATOM 19468 N N . LEU A 1 39 ? 1.680 10.531 3.987 1.00 0.00 39 LEU A N 17
ATOM 19469 C CA . LEU A 1 39 ? 0.997 10.233 5.229 1.00 0.00 39 LEU A CA 17
ATOM 19470 C C . LEU A 1 39 ? 1.248 8.786 5.622 1.00 0.00 39 LEU A C 17
ATOM 19471 O O . LEU A 1 39 ? 0.794 8.322 6.670 1.00 0.00 39 LEU A O 17
ATOM 19487 N N . ILE A 1 40 ? 1.985 8.087 4.769 1.00 0.00 40 ILE A N 17
ATOM 19488 C CA . ILE A 1 40 ? 2.300 6.687 4.986 1.00 0.00 40 ILE A CA 17
ATOM 19489 C C . ILE A 1 40 ? 3.302 6.511 6.119 1.00 0.00 40 ILE A C 17
ATOM 19490 O O . ILE A 1 40 ? 4.398 7.079 6.099 1.00 0.00 40 ILE A O 17
ATOM 19506 N N . LYS A 1 41 ? 2.903 5.740 7.116 1.00 0.00 41 LYS A N 17
ATOM 19507 C CA . LYS A 1 41 ? 3.794 5.331 8.182 1.00 0.00 41 LYS A CA 17
ATOM 19508 C C . LYS A 1 41 ? 3.815 3.816 8.250 1.00 0.00 41 LYS A C 17
ATOM 19509 O O . LYS A 1 41 ? 2.957 3.153 7.666 1.00 0.00 41 LYS A O 17
ATOM 19528 N N . LYS A 1 42 ? 4.785 3.265 8.950 1.00 0.00 42 LYS A N 17
ATOM 19529 C CA . LYS A 1 42 ? 4.940 1.833 9.007 1.00 0.00 42 LYS A CA 17
ATOM 19530 C C . LYS A 1 42 ? 3.952 1.203 9.965 1.00 0.00 42 LYS A C 17
ATOM 19531 O O . LYS A 1 42 ? 3.558 1.810 10.964 1.00 0.00 42 LYS A O 17
ATOM 19550 N N . ASP A 1 43 ? 3.559 -0.017 9.627 1.00 0.00 43 ASP A N 17
ATOM 19551 C CA . ASP A 1 43 ? 2.594 -0.796 10.407 1.00 0.00 43 ASP A CA 17
ATOM 19552 C C . ASP A 1 43 ? 1.232 -0.086 10.474 1.00 0.00 43 ASP A C 17
ATOM 19553 O O . ASP A 1 43 ? 0.447 -0.286 11.402 1.00 0.00 43 ASP A O 17
ATOM 19562 N N . ALA A 1 44 ? 0.945 0.728 9.463 1.00 0.00 44 ALA A N 17
ATOM 19563 C CA . ALA A 1 44 ? -0.335 1.421 9.377 1.00 0.00 44 ALA A CA 17
ATOM 19564 C C . ALA A 1 44 ? -1.278 0.695 8.424 1.00 0.00 44 ALA A C 17
ATOM 19565 O O . ALA A 1 44 ? -0.845 -0.163 7.647 1.00 0.00 44 ALA A O 17
ATOM 19572 N N . ALA A 1 45 ? -2.560 1.033 8.485 1.00 0.00 45 ALA A N 17
ATOM 19573 C CA . ALA A 1 45 ? -3.560 0.398 7.641 1.00 0.00 45 ALA A CA 17
ATOM 19574 C C . ALA A 1 45 ? -3.966 1.309 6.490 1.00 0.00 45 ALA A C 17
ATOM 19575 O O . ALA A 1 45 ? -4.126 2.518 6.662 1.00 0.00 45 ALA A O 17
ATOM 19582 N N . VAL A 1 46 ? -4.120 0.723 5.313 1.00 0.00 46 VAL A N 17
ATOM 19583 C CA . VAL A 1 46 ? -4.526 1.465 4.130 1.00 0.00 46 VAL A CA 17
ATOM 19584 C C . VAL A 1 46 ? -5.663 0.746 3.419 1.00 0.00 46 VAL A C 17
ATOM 19585 O O . VAL A 1 46 ? -5.791 -0.473 3.519 1.00 0.00 46 VAL A O 17
ATOM 19598 N N . THR A 1 47 ? -6.490 1.504 2.722 1.00 0.00 47 THR A N 17
ATOM 19599 C CA . THR A 1 47 ? -7.569 0.933 1.934 1.00 0.00 47 THR A CA 17
ATOM 19600 C C . THR A 1 47 ? -7.283 1.116 0.450 1.00 0.00 47 THR A C 17
ATOM 19601 O O . THR A 1 47 ? -6.877 2.197 0.022 1.00 0.00 47 THR A O 17
ATOM 19612 N N . PHE A 1 48 ? -7.486 0.063 -0.326 1.00 0.00 48 PHE A N 17
ATOM 19613 C CA . PHE A 1 48 ? -7.159 0.090 -1.744 1.00 0.00 48 PHE A CA 17
ATOM 19614 C C . PHE A 1 48 ? -8.043 -0.859 -2.537 1.00 0.00 48 PHE A C 17
ATOM 19615 O O . PHE A 1 48 ? -8.711 -1.725 -1.972 1.00 0.00 48 PHE A O 17
ATOM 19632 N N . GLU A 1 49 ? -8.030 -0.692 -3.849 1.00 0.00 49 GLU A N 17
ATOM 19633 C CA . GLU A 1 49 ? -8.751 -1.585 -4.739 1.00 0.00 49 GLU A CA 17
ATOM 19634 C C . GLU A 1 49 ? -7.811 -2.705 -5.182 1.00 0.00 49 GLU A C 17
ATOM 19635 O O . GLU A 1 49 ? -6.630 -2.463 -5.436 1.00 0.00 49 GLU A O 17
ATOM 19647 N N . PRO A 1 50 ? -8.321 -3.934 -5.288 1.00 0.00 50 PRO A N 17
ATOM 19648 C CA . PRO A 1 50 ? -7.522 -5.106 -5.622 1.00 0.00 50 PRO A CA 17
ATOM 19649 C C . PRO A 1 50 ? -7.408 -5.357 -7.124 1.00 0.00 50 PRO A C 17
ATOM 19650 O O . PRO A 1 50 ? -8.380 -5.218 -7.867 1.00 0.00 50 PRO A O 17
ATOM 19661 N N . THR A 1 51 ? -6.215 -5.739 -7.562 1.00 0.00 51 THR A N 17
ATOM 19662 C CA . THR A 1 51 ? -5.988 -6.131 -8.943 1.00 0.00 51 THR A CA 17
ATOM 19663 C C . THR A 1 51 ? -4.853 -7.154 -8.998 1.00 0.00 51 THR A C 17
ATOM 19664 O O . THR A 1 51 ? -4.224 -7.440 -7.975 1.00 0.00 51 THR A O 17
ATOM 19675 N N . THR A 1 52 ? -4.597 -7.713 -10.166 1.00 0.00 52 THR A N 17
ATOM 19676 C CA . THR A 1 52 ? -3.569 -8.733 -10.300 1.00 0.00 52 THR A CA 17
ATOM 19677 C C . THR A 1 52 ? -2.592 -8.375 -11.413 1.00 0.00 52 THR A C 17
ATOM 19678 O O . THR A 1 52 ? -2.945 -7.679 -12.367 1.00 0.00 52 THR A O 17
ATOM 19689 N N . ASN A 1 53 ? -1.364 -8.844 -11.273 1.00 0.00 53 ASN A N 17
ATOM 19690 C CA . ASN A 1 53 ? -0.311 -8.598 -12.252 1.00 0.00 53 ASN A CA 17
ATOM 19691 C C . ASN A 1 53 ? 0.482 -9.875 -12.484 1.00 0.00 53 ASN A C 17
ATOM 19692 O O . ASN A 1 53 ? 0.235 -10.887 -11.830 1.00 0.00 53 ASN A O 17
ATOM 19703 N N . ASN A 1 54 ? 1.447 -9.828 -13.395 1.00 0.00 54 ASN A N 17
ATOM 19704 C CA . ASN A 1 54 ? 2.277 -10.993 -13.686 1.00 0.00 54 ASN A CA 17
ATOM 19705 C C . ASN A 1 54 ? 3.293 -11.226 -12.575 1.00 0.00 54 ASN A C 17
ATOM 19706 O O . ASN A 1 54 ? 3.951 -12.264 -12.530 1.00 0.00 54 ASN A O 17
ATOM 19717 N N . LYS A 1 55 ? 3.426 -10.246 -11.686 1.00 0.00 55 LYS A N 17
ATOM 19718 C CA . LYS A 1 55 ? 4.347 -10.336 -10.564 1.00 0.00 55 LYS A CA 17
ATOM 19719 C C . LYS A 1 55 ? 3.633 -10.834 -9.309 1.00 0.00 55 LYS A C 17
ATOM 19720 O O . LYS A 1 55 ? 4.255 -11.017 -8.261 1.00 0.00 55 LYS A O 17
ATOM 19739 N N . GLY A 1 56 ? 2.326 -11.040 -9.419 1.00 0.00 56 GLY A N 17
ATOM 19740 C CA . GLY A 1 56 ? 1.545 -11.474 -8.281 1.00 0.00 56 GLY A CA 17
ATOM 19741 C C . GLY A 1 56 ? 0.376 -10.552 -8.018 1.00 0.00 56 GLY A C 17
ATOM 19742 O O . GLY A 1 56 ? -0.261 -10.061 -8.952 1.00 0.00 56 GLY A O 17
ATOM 19746 N N . LEU A 1 57 ? 0.108 -10.295 -6.752 1.00 0.00 57 LEU A N 17
ATOM 19747 C CA . LEU A 1 57 ? -1.002 -9.448 -6.362 1.00 0.00 57 LEU A CA 17
ATOM 19748 C C . LEU A 1 57 ? -0.593 -7.983 -6.380 1.00 0.00 57 LEU A C 17
ATOM 19749 O O . LEU A 1 57 ? 0.550 -7.635 -6.076 1.00 0.00 57 LEU A O 17
ATOM 19765 N N . SER A 1 58 ? -1.526 -7.130 -6.763 1.00 0.00 58 SER A N 17
ATOM 19766 C CA . SER A 1 58 ? -1.280 -5.706 -6.839 1.00 0.00 58 SER A CA 17
ATOM 19767 C C . SER A 1 58 ? -2.530 -4.940 -6.415 1.00 0.00 58 SER A C 17
ATOM 19768 O O . SER A 1 58 ? -3.596 -5.531 -6.231 1.00 0.00 58 SER A O 17
ATOM 19776 N N . ALA A 1 59 ? -2.392 -3.640 -6.213 1.00 0.00 59 ALA A N 17
ATOM 19777 C CA . ALA A 1 59 ? -3.526 -2.816 -5.829 1.00 0.00 59 ALA A CA 17
ATOM 19778 C C . ALA A 1 59 ? -3.380 -1.395 -6.355 1.00 0.00 59 ALA A C 17
ATOM 19779 O O . ALA A 1 59 ? -2.312 -1.008 -6.835 1.00 0.00 59 ALA A O 17
ATOM 19786 N N . TYR A 1 60 ? -4.461 -0.631 -6.276 1.00 0.00 60 TYR A N 17
ATOM 19787 C CA . TYR A 1 60 ? -4.444 0.775 -6.656 1.00 0.00 60 TYR A CA 17
ATOM 19788 C C . TYR A 1 60 ? -5.440 1.554 -5.811 1.00 0.00 60 TYR A C 17
ATOM 19789 O O . TYR A 1 60 ? -6.121 0.976 -4.965 1.00 0.00 60 TYR A O 17
ATOM 19807 N N . ALA A 1 61 ? -5.522 2.858 -6.062 1.00 0.00 61 ALA A N 17
ATOM 19808 C CA . ALA A 1 61 ? -6.386 3.755 -5.290 1.00 0.00 61 ALA A CA 17
ATOM 19809 C C . ALA A 1 61 ? -6.045 3.679 -3.805 1.00 0.00 61 ALA A C 17
ATOM 19810 O O . ALA A 1 61 ? -6.928 3.678 -2.949 1.00 0.00 61 ALA A O 17
ATOM 19817 N N . VAL A 1 62 ? -4.753 3.635 -3.513 1.00 0.00 62 VAL A N 17
ATOM 19818 C CA . VAL A 1 62 ? -4.276 3.440 -2.154 1.00 0.00 62 VAL A CA 17
ATOM 19819 C C . VAL A 1 62 ? -4.545 4.666 -1.290 1.00 0.00 62 VAL A C 17
ATOM 19820 O O . VAL A 1 62 ? -3.846 5.679 -1.386 1.00 0.00 62 VAL A O 17
ATOM 19833 N N . LYS A 1 63 ? -5.579 4.573 -0.472 1.00 0.00 63 LYS A N 17
ATOM 19834 C CA . LYS A 1 63 ? -5.914 5.614 0.474 1.00 0.00 63 LYS A CA 17
ATOM 19835 C C . LYS A 1 63 ? -5.442 5.213 1.861 1.00 0.00 63 LYS A C 17
ATOM 19836 O O . LYS A 1 63 ? -5.927 4.233 2.437 1.00 0.00 63 LYS A O 17
ATOM 19855 N N . VAL A 1 64 ? -4.485 5.956 2.378 1.00 0.00 64 VAL A N 17
ATOM 19856 C CA . VAL A 1 64 ? -3.903 5.660 3.677 1.00 0.00 64 VAL A CA 17
ATOM 19857 C C . VAL A 1 64 ? -4.826 6.112 4.802 1.00 0.00 64 VAL A C 17
ATOM 19858 O O . VAL A 1 64 ? -5.375 7.214 4.756 1.00 0.00 64 VAL A O 17
ATOM 19871 N N . VAL A 1 65 ? -5.003 5.253 5.797 1.00 0.00 65 VAL A N 17
ATOM 19872 C CA . VAL A 1 65 ? -5.812 5.576 6.962 1.00 0.00 65 VAL A CA 17
ATOM 19873 C C . VAL A 1 65 ? -4.915 5.724 8.190 1.00 0.00 65 VAL A C 17
ATOM 19874 O O . VAL A 1 65 ? -4.680 4.760 8.922 1.00 0.00 65 VAL A O 17
ATOM 19887 N N . PRO A 1 66 ? -4.362 6.927 8.405 1.00 0.00 66 PRO A N 17
ATOM 19888 C CA . PRO A 1 66 ? -3.408 7.181 9.469 1.00 0.00 66 PRO A CA 17
ATOM 19889 C C . PRO A 1 66 ? -4.054 7.694 10.752 1.00 0.00 66 PRO A C 17
ATOM 19890 O O . PRO A 1 66 ? -5.279 7.689 10.904 1.00 0.00 66 PRO A O 17
ATOM 19901 N N . LEU A 1 67 ? -3.208 8.144 11.660 1.00 0.00 67 LEU A N 17
ATOM 19902 C CA . LEU A 1 67 ? -3.638 8.719 12.915 1.00 0.00 67 LEU A CA 17
ATOM 19903 C C . LEU A 1 67 ? -3.413 10.215 12.854 1.00 0.00 67 LEU A C 17
ATOM 19904 O O . LEU A 1 67 ? -2.357 10.717 13.242 1.00 0.00 67 LEU A O 17
ATOM 19920 N N . GLU A 1 68 ? -4.390 10.899 12.291 1.00 0.00 68 GLU A N 17
ATOM 19921 C CA . GLU A 1 68 ? -4.310 12.336 12.054 1.00 0.00 68 GLU A CA 17
ATOM 19922 C C . GLU A 1 68 ? -3.908 13.101 13.310 1.00 0.00 68 GLU A C 17
ATOM 19923 O O . GLU A 1 68 ? -4.524 12.965 14.368 1.00 0.00 68 GLU A O 17
ATOM 19935 N N . HIS A 1 69 ? -2.859 13.893 13.179 1.00 0.00 69 HIS A N 17
ATOM 19936 C CA . HIS A 1 69 ? -2.463 14.827 14.214 1.00 0.00 69 HIS A CA 17
ATOM 19937 C C . HIS A 1 69 ? -2.293 16.196 13.581 1.00 0.00 69 HIS A C 17
ATOM 19938 O O . HIS A 1 69 ? -1.626 16.333 12.554 1.00 0.00 69 HIS A O 17
ATOM 19953 N N . HIS A 1 70 ? -2.931 17.191 14.177 1.00 0.00 70 HIS A N 17
ATOM 19954 C CA . HIS A 1 70 ? -3.023 18.521 13.593 1.00 0.00 70 HIS A CA 17
ATOM 19955 C C . HIS A 1 70 ? -1.642 19.141 13.377 1.00 0.00 70 HIS A C 17
ATOM 19956 O O . HIS A 1 70 ? -0.786 19.099 14.262 1.00 0.00 70 HIS A O 17
ATOM 19971 N N . HIS A 1 71 ? -1.439 19.706 12.193 1.00 0.00 71 HIS A N 17
ATOM 19972 C CA . HIS A 1 71 ? -0.188 20.379 11.865 1.00 0.00 71 HIS A CA 17
ATOM 19973 C C . HIS A 1 71 ? -0.120 21.727 12.565 1.00 0.00 71 HIS A C 17
ATOM 19974 O O . HIS A 1 71 ? -1.098 22.478 12.576 1.00 0.00 71 HIS A O 17
ATOM 19989 N N . HIS A 1 72 ? 1.030 22.034 13.142 1.00 0.00 72 HIS A N 17
ATOM 19990 C CA . HIS A 1 72 ? 1.202 23.283 13.866 1.00 0.00 72 HIS A CA 17
ATOM 19991 C C . HIS A 1 72 ? 1.333 24.456 12.896 1.00 0.00 72 HIS A C 17
ATOM 19992 O O . HIS A 1 72 ? 2.047 24.375 11.896 1.00 0.00 72 HIS A O 17
ATOM 20007 N N . HIS A 1 73 ? 0.646 25.544 13.195 1.00 0.00 73 HIS A N 17
ATOM 20008 C CA . HIS A 1 73 ? 0.748 26.747 12.382 1.00 0.00 73 HIS A CA 17
ATOM 20009 C C . HIS A 1 73 ? 1.357 27.886 13.191 1.00 0.00 73 HIS A C 17
ATOM 20010 O O . HIS A 1 73 ? 0.693 28.863 13.534 1.00 0.00 73 HIS A O 17
ATOM 20025 N N . HIS A 1 74 ? 2.626 27.716 13.526 1.00 0.00 74 HIS A N 17
ATOM 20026 C CA . HIS A 1 74 ? 3.390 28.727 14.236 1.00 0.00 74 HIS A CA 17
ATOM 20027 C C . HIS A 1 74 ? 4.790 28.787 13.651 1.00 0.00 74 HIS A C 17
ATOM 20028 O O . HIS A 1 74 ? 5.687 28.110 14.192 1.00 0.00 74 HIS A O 17
ATOM 20044 N N . MET A 1 1 ? -13.449 -3.837 -5.192 1.00 0.00 1 MET A N 18
ATOM 20045 C CA . MET A 1 1 ? -13.931 -3.702 -3.802 1.00 0.00 1 MET A CA 18
ATOM 20046 C C . MET A 1 1 ? -12.820 -3.151 -2.918 1.00 0.00 1 MET A C 18
ATOM 20047 O O . MET A 1 1 ? -11.651 -3.507 -3.085 1.00 0.00 1 MET A O 18
ATOM 20063 N N . ALA A 1 2 ? -13.186 -2.276 -1.994 1.00 0.00 2 ALA A N 18
ATOM 20064 C CA . ALA A 1 2 ? -12.221 -1.675 -1.088 1.00 0.00 2 ALA A CA 18
ATOM 20065 C C . ALA A 1 2 ? -11.753 -2.684 -0.050 1.00 0.00 2 ALA A C 18
ATOM 20066 O O . ALA A 1 2 ? -12.550 -3.217 0.724 1.00 0.00 2 ALA A O 18
ATOM 20073 N N . MET A 1 3 ? -10.464 -2.952 -0.055 1.00 0.00 3 MET A N 18
ATOM 20074 C CA . MET A 1 3 ? -9.857 -3.878 0.884 1.00 0.00 3 MET A CA 18
ATOM 20075 C C . MET A 1 3 ? -8.891 -3.128 1.785 1.00 0.00 3 MET A C 18
ATOM 20076 O O . MET A 1 3 ? -8.363 -2.085 1.400 1.00 0.00 3 MET A O 18
ATOM 20090 N N . ASN A 1 4 ? -8.660 -3.648 2.977 1.00 0.00 4 ASN A N 18
ATOM 20091 C CA . ASN A 1 4 ? -7.788 -2.986 3.927 1.00 0.00 4 ASN A CA 18
ATOM 20092 C C . ASN A 1 4 ? -6.590 -3.859 4.256 1.00 0.00 4 ASN A C 18
ATOM 20093 O O . ASN A 1 4 ? -6.709 -5.077 4.399 1.00 0.00 4 ASN A O 18
ATOM 20104 N N . GLY A 1 5 ? -5.440 -3.223 4.364 1.00 0.00 5 GLY A N 18
ATOM 20105 C CA . GLY A 1 5 ? -4.217 -3.934 4.668 1.00 0.00 5 GLY A CA 18
ATOM 20106 C C . GLY A 1 5 ? -3.274 -3.100 5.507 1.00 0.00 5 GLY A C 18
ATOM 20107 O O . GLY A 1 5 ? -3.557 -1.937 5.793 1.00 0.00 5 GLY A O 18
ATOM 20111 N N . THR A 1 6 ? -2.152 -3.683 5.901 1.00 0.00 6 THR A N 18
ATOM 20112 C CA . THR A 1 6 ? -1.179 -2.978 6.722 1.00 0.00 6 THR A CA 18
ATOM 20113 C C . THR A 1 6 ? 0.144 -2.817 5.976 1.00 0.00 6 THR A C 18
ATOM 20114 O O . THR A 1 6 ? 0.590 -3.730 5.278 1.00 0.00 6 THR A O 18
ATOM 20125 N N . ILE A 1 7 ? 0.759 -1.655 6.127 1.00 0.00 7 ILE A N 18
ATOM 20126 C CA . ILE A 1 7 ? 2.030 -1.365 5.469 1.00 0.00 7 ILE A CA 18
ATOM 20127 C C . ILE A 1 7 ? 3.177 -2.016 6.231 1.00 0.00 7 ILE A C 18
ATOM 20128 O O . ILE A 1 7 ? 3.428 -1.680 7.391 1.00 0.00 7 ILE A O 18
ATOM 20144 N N . THR A 1 8 ? 3.868 -2.947 5.588 1.00 0.00 8 THR A N 18
ATOM 20145 C CA . THR A 1 8 ? 4.954 -3.655 6.231 1.00 0.00 8 THR A CA 18
ATOM 20146 C C . THR A 1 8 ? 6.302 -3.225 5.663 1.00 0.00 8 THR A C 18
ATOM 20147 O O . THR A 1 8 ? 7.135 -2.650 6.366 1.00 0.00 8 THR A O 18
ATOM 20158 N N . THR A 1 9 ? 6.501 -3.489 4.381 1.00 0.00 9 THR A N 18
ATOM 20159 C CA . THR A 1 9 ? 7.748 -3.160 3.720 1.00 0.00 9 THR A CA 18
ATOM 20160 C C . THR A 1 9 ? 7.580 -1.905 2.867 1.00 0.00 9 THR A C 18
ATOM 20161 O O . THR A 1 9 ? 6.651 -1.813 2.067 1.00 0.00 9 THR A O 18
ATOM 20172 N N . TRP A 1 10 ? 8.472 -0.944 3.045 1.00 0.00 10 TRP A N 18
ATOM 20173 C CA . TRP A 1 10 ? 8.366 0.336 2.359 1.00 0.00 10 TRP A CA 18
ATOM 20174 C C . TRP A 1 10 ? 9.750 0.902 2.053 1.00 0.00 10 TRP A C 18
ATOM 20175 O O . TRP A 1 10 ? 10.646 0.867 2.901 1.00 0.00 10 TRP A O 18
ATOM 20196 N N . PHE A 1 11 ? 9.922 1.394 0.833 1.00 0.00 11 PHE A N 18
ATOM 20197 C CA . PHE A 1 11 ? 11.170 2.019 0.424 1.00 0.00 11 PHE A CA 18
ATOM 20198 C C . PHE A 1 11 ? 10.905 3.413 -0.137 1.00 0.00 11 PHE A C 18
ATOM 20199 O O . PHE A 1 11 ? 10.291 3.559 -1.196 1.00 0.00 11 PHE A O 18
ATOM 20216 N N . LYS A 1 12 ? 11.380 4.423 0.580 1.00 0.00 12 LYS A N 18
ATOM 20217 C CA . LYS A 1 12 ? 11.157 5.819 0.216 1.00 0.00 12 LYS A CA 18
ATOM 20218 C C . LYS A 1 12 ? 11.756 6.124 -1.153 1.00 0.00 12 LYS A C 18
ATOM 20219 O O . LYS A 1 12 ? 11.039 6.438 -2.102 1.00 0.00 12 LYS A O 18
ATOM 20238 N N . ASP A 1 13 ? 13.070 6.016 -1.245 1.00 0.00 13 ASP A N 18
ATOM 20239 C CA . ASP A 1 13 ? 13.795 6.461 -2.420 1.00 0.00 13 ASP A CA 18
ATOM 20240 C C . ASP A 1 13 ? 13.569 5.523 -3.599 1.00 0.00 13 ASP A C 18
ATOM 20241 O O . ASP A 1 13 ? 13.826 5.877 -4.750 1.00 0.00 13 ASP A O 18
ATOM 20250 N N . LYS A 1 14 ? 13.082 4.327 -3.309 1.00 0.00 14 LYS A N 18
ATOM 20251 C CA . LYS A 1 14 ? 12.698 3.391 -4.352 1.00 0.00 14 LYS A CA 18
ATOM 20252 C C . LYS A 1 14 ? 11.309 3.735 -4.873 1.00 0.00 14 LYS A C 18
ATOM 20253 O O . LYS A 1 14 ? 11.025 3.593 -6.061 1.00 0.00 14 LYS A O 18
ATOM 20272 N N . GLY A 1 15 ? 10.447 4.193 -3.976 1.00 0.00 15 GLY A N 18
ATOM 20273 C CA . GLY A 1 15 ? 9.133 4.646 -4.379 1.00 0.00 15 GLY A CA 18
ATOM 20274 C C . GLY A 1 15 ? 8.107 3.534 -4.431 1.00 0.00 15 GLY A C 18
ATOM 20275 O O . GLY A 1 15 ? 7.036 3.698 -5.011 1.00 0.00 15 GLY A O 18
ATOM 20279 N N . PHE A 1 16 ? 8.422 2.399 -3.828 1.00 0.00 16 PHE A N 18
ATOM 20280 C CA . PHE A 1 16 ? 7.496 1.280 -3.803 1.00 0.00 16 PHE A CA 18
ATOM 20281 C C . PHE A 1 16 ? 7.613 0.518 -2.493 1.00 0.00 16 PHE A C 18
ATOM 20282 O O . PHE A 1 16 ? 8.470 0.824 -1.660 1.00 0.00 16 PHE A O 18
ATOM 20299 N N . GLY A 1 17 ? 6.749 -0.466 -2.321 1.00 0.00 17 GLY A N 18
ATOM 20300 C CA . GLY A 1 17 ? 6.743 -1.249 -1.108 1.00 0.00 17 GLY A CA 18
ATOM 20301 C C . GLY A 1 17 ? 5.779 -2.408 -1.200 1.00 0.00 17 GLY A C 18
ATOM 20302 O O . GLY A 1 17 ? 5.272 -2.715 -2.283 1.00 0.00 17 GLY A O 18
ATOM 20306 N N . PHE A 1 18 ? 5.511 -3.041 -0.069 1.00 0.00 18 PHE A N 18
ATOM 20307 C CA . PHE A 1 18 ? 4.626 -4.187 -0.021 1.00 0.00 18 PHE A CA 18
ATOM 20308 C C . PHE A 1 18 ? 3.657 -4.027 1.131 1.00 0.00 18 PHE A C 18
ATOM 20309 O O . PHE A 1 18 ? 4.060 -3.808 2.276 1.00 0.00 18 PHE A O 18
ATOM 20326 N N . ILE A 1 19 ? 2.388 -4.114 0.813 1.00 0.00 19 ILE A N 18
ATOM 20327 C CA . ILE A 1 19 ? 1.338 -4.007 1.803 1.00 0.00 19 ILE A CA 18
ATOM 20328 C C . ILE A 1 19 ? 0.516 -5.282 1.786 1.00 0.00 19 ILE A C 18
ATOM 20329 O O . ILE A 1 19 ? 0.097 -5.748 0.724 1.00 0.00 19 ILE A O 18
ATOM 20345 N N . LYS A 1 20 ? 0.321 -5.866 2.950 1.00 0.00 20 LYS A N 18
ATOM 20346 C CA . LYS A 1 20 ? -0.403 -7.114 3.043 1.00 0.00 20 LYS A CA 18
ATOM 20347 C C . LYS A 1 20 ? -1.773 -6.881 3.649 1.00 0.00 20 LYS A C 18
ATOM 20348 O O . LYS A 1 20 ? -1.896 -6.279 4.719 1.00 0.00 20 LYS A O 18
ATOM 20367 N N . ASP A 1 21 ? -2.798 -7.336 2.955 1.00 0.00 21 ASP A N 18
ATOM 20368 C CA . ASP A 1 21 ? -4.150 -7.253 3.468 1.00 0.00 21 ASP A CA 18
ATOM 20369 C C . ASP A 1 21 ? -4.527 -8.559 4.132 1.00 0.00 21 ASP A C 18
ATOM 20370 O O . ASP A 1 21 ? -3.771 -9.529 4.097 1.00 0.00 21 ASP A O 18
ATOM 20379 N N . GLU A 1 22 ? -5.701 -8.586 4.724 1.00 0.00 22 GLU A N 18
ATOM 20380 C CA . GLU A 1 22 ? -6.150 -9.748 5.461 1.00 0.00 22 GLU A CA 18
ATOM 20381 C C . GLU A 1 22 ? -7.170 -10.544 4.655 1.00 0.00 22 GLU A C 18
ATOM 20382 O O . GLU A 1 22 ? -7.846 -11.427 5.184 1.00 0.00 22 GLU A O 18
ATOM 20394 N N . ASN A 1 23 ? -7.264 -10.242 3.370 1.00 0.00 23 ASN A N 18
ATOM 20395 C CA . ASN A 1 23 ? -8.211 -10.915 2.497 1.00 0.00 23 ASN A CA 18
ATOM 20396 C C . ASN A 1 23 ? -7.484 -11.876 1.562 1.00 0.00 23 ASN A C 18
ATOM 20397 O O . ASN A 1 23 ? -7.875 -13.035 1.418 1.00 0.00 23 ASN A O 18
ATOM 20408 N N . GLY A 1 24 ? -6.416 -11.391 0.946 1.00 0.00 24 GLY A N 18
ATOM 20409 C CA . GLY A 1 24 ? -5.697 -12.180 -0.025 1.00 0.00 24 GLY A CA 18
ATOM 20410 C C . GLY A 1 24 ? -4.298 -12.555 0.423 1.00 0.00 24 GLY A C 18
ATOM 20411 O O . GLY A 1 24 ? -4.092 -13.637 0.973 1.00 0.00 24 GLY A O 18
ATOM 20415 N N . ASP A 1 25 ? -3.345 -11.652 0.220 1.00 0.00 25 ASP A N 18
ATOM 20416 C CA . ASP A 1 25 ? -1.930 -11.976 0.397 1.00 0.00 25 ASP A CA 18
ATOM 20417 C C . ASP A 1 25 ? -1.105 -10.689 0.359 1.00 0.00 25 ASP A C 18
ATOM 20418 O O . ASP A 1 25 ? -1.656 -9.596 0.482 1.00 0.00 25 ASP A O 18
ATOM 20427 N N . ASN A 1 26 ? 0.202 -10.817 0.187 1.00 0.00 26 ASN A N 18
ATOM 20428 C CA . ASN A 1 26 ? 1.080 -9.660 0.068 1.00 0.00 26 ASN A CA 18
ATOM 20429 C C . ASN A 1 26 ? 1.057 -9.152 -1.372 1.00 0.00 26 ASN A C 18
ATOM 20430 O O . ASN A 1 26 ? 1.198 -9.934 -2.317 1.00 0.00 26 ASN A O 18
ATOM 20441 N N . ARG A 1 27 ? 0.871 -7.852 -1.543 1.00 0.00 27 ARG A N 18
ATOM 20442 C CA . ARG A 1 27 ? 0.712 -7.278 -2.870 1.00 0.00 27 ARG A CA 18
ATOM 20443 C C . ARG A 1 27 ? 1.726 -6.173 -3.117 1.00 0.00 27 ARG A C 18
ATOM 20444 O O . ARG A 1 27 ? 2.183 -5.511 -2.182 1.00 0.00 27 ARG A O 18
ATOM 20465 N N . TYR A 1 28 ? 2.096 -6.008 -4.378 1.00 0.00 28 TYR A N 18
ATOM 20466 C CA . TYR A 1 28 ? 3.053 -4.989 -4.774 1.00 0.00 28 TYR A CA 18
ATOM 20467 C C . TYR A 1 28 ? 2.384 -3.623 -4.836 1.00 0.00 28 TYR A C 18
ATOM 20468 O O . TYR A 1 28 ? 1.345 -3.453 -5.482 1.00 0.00 28 TYR A O 18
ATOM 20486 N N . PHE A 1 29 ? 2.973 -2.658 -4.145 1.00 0.00 29 PHE A N 18
ATOM 20487 C CA . PHE A 1 29 ? 2.464 -1.297 -4.146 1.00 0.00 29 PHE A CA 18
ATOM 20488 C C . PHE A 1 29 ? 3.513 -0.334 -4.667 1.00 0.00 29 PHE A C 18
ATOM 20489 O O . PHE A 1 29 ? 4.713 -0.608 -4.605 1.00 0.00 29 PHE A O 18
ATOM 20506 N N . HIS A 1 30 ? 3.054 0.799 -5.163 1.00 0.00 30 HIS A N 18
ATOM 20507 C CA . HIS A 1 30 ? 3.930 1.809 -5.727 1.00 0.00 30 HIS A CA 18
ATOM 20508 C C . HIS A 1 30 ? 3.409 3.189 -5.332 1.00 0.00 30 HIS A C 18
ATOM 20509 O O . HIS A 1 30 ? 2.200 3.402 -5.306 1.00 0.00 30 HIS A O 18
ATOM 20524 N N . VAL A 1 31 ? 4.317 4.113 -5.022 1.00 0.00 31 VAL A N 18
ATOM 20525 C CA . VAL A 1 31 ? 3.951 5.422 -4.465 1.00 0.00 31 VAL A CA 18
ATOM 20526 C C . VAL A 1 31 ? 2.943 6.181 -5.341 1.00 0.00 31 VAL A C 18
ATOM 20527 O O . VAL A 1 31 ? 2.108 6.924 -4.828 1.00 0.00 31 VAL A O 18
ATOM 20540 N N . ILE A 1 32 ? 3.002 5.974 -6.652 1.00 0.00 32 ILE A N 18
ATOM 20541 C CA . ILE A 1 32 ? 2.145 6.711 -7.578 1.00 0.00 32 ILE A CA 18
ATOM 20542 C C . ILE A 1 32 ? 0.688 6.248 -7.451 1.00 0.00 32 ILE A C 18
ATOM 20543 O O . ILE A 1 32 ? -0.251 6.963 -7.804 1.00 0.00 32 ILE A O 18
ATOM 20559 N N . LYS A 1 33 ? 0.527 5.050 -6.919 1.00 0.00 33 LYS A N 18
ATOM 20560 C CA . LYS A 1 33 ? -0.783 4.434 -6.735 1.00 0.00 33 LYS A CA 18
ATOM 20561 C C . LYS A 1 33 ? -1.460 4.951 -5.464 1.00 0.00 33 LYS A C 18
ATOM 20562 O O . LYS A 1 33 ? -2.651 4.720 -5.241 1.00 0.00 33 LYS A O 18
ATOM 20581 N N . VAL A 1 34 ? -0.696 5.653 -4.636 1.00 0.00 34 VAL A N 18
ATOM 20582 C CA . VAL A 1 34 ? -1.198 6.146 -3.360 1.00 0.00 34 VAL A CA 18
ATOM 20583 C C . VAL A 1 34 ? -1.782 7.546 -3.515 1.00 0.00 34 VAL A C 18
ATOM 20584 O O . VAL A 1 34 ? -1.222 8.387 -4.217 1.00 0.00 34 VAL A O 18
ATOM 20597 N N . ALA A 1 35 ? -2.913 7.786 -2.865 1.00 0.00 35 ALA A N 18
ATOM 20598 C CA . ALA A 1 35 ? -3.585 9.077 -2.947 1.00 0.00 35 ALA A CA 18
ATOM 20599 C C . ALA A 1 35 ? -2.998 10.063 -1.948 1.00 0.00 35 ALA A C 18
ATOM 20600 O O . ALA A 1 35 ? -2.899 11.260 -2.224 1.00 0.00 35 ALA A O 18
ATOM 20607 N N . ASN A 1 36 ? -2.620 9.561 -0.784 1.00 0.00 36 ASN A N 18
ATOM 20608 C CA . ASN A 1 36 ? -2.054 10.396 0.265 1.00 0.00 36 ASN A CA 18
ATOM 20609 C C . ASN A 1 36 ? -0.745 9.804 0.781 1.00 0.00 36 ASN A C 18
ATOM 20610 O O . ASN A 1 36 ? -0.714 9.071 1.769 1.00 0.00 36 ASN A O 18
ATOM 20621 N N . PRO A 1 37 ? 0.361 10.125 0.093 1.00 0.00 37 PRO A N 18
ATOM 20622 C CA . PRO A 1 37 ? 1.688 9.577 0.384 1.00 0.00 37 PRO A CA 18
ATOM 20623 C C . PRO A 1 37 ? 2.322 10.199 1.620 1.00 0.00 37 PRO A C 18
ATOM 20624 O O . PRO A 1 37 ? 3.084 9.555 2.337 1.00 0.00 37 PRO A O 18
ATOM 20635 N N . ASP A 1 38 ? 2.003 11.459 1.856 1.00 0.00 38 ASP A N 18
ATOM 20636 C CA . ASP A 1 38 ? 2.544 12.193 3.001 1.00 0.00 38 ASP A CA 18
ATOM 20637 C C . ASP A 1 38 ? 2.105 11.569 4.324 1.00 0.00 38 ASP A C 18
ATOM 20638 O O . ASP A 1 38 ? 2.789 11.688 5.344 1.00 0.00 38 ASP A O 18
ATOM 20647 N N . LEU A 1 39 ? 0.977 10.882 4.290 1.00 0.00 39 LEU A N 18
ATOM 20648 C CA . LEU A 1 39 ? 0.408 10.288 5.484 1.00 0.00 39 LEU A CA 18
ATOM 20649 C C . LEU A 1 39 ? 0.821 8.826 5.605 1.00 0.00 39 LEU A C 18
ATOM 20650 O O . LEU A 1 39 ? 0.373 8.114 6.501 1.00 0.00 39 LEU A O 18
ATOM 20666 N N . ILE A 1 40 ? 1.685 8.395 4.697 1.00 0.00 40 ILE A N 18
ATOM 20667 C CA . ILE A 1 40 ? 2.181 7.029 4.694 1.00 0.00 40 ILE A CA 18
ATOM 20668 C C . ILE A 1 40 ? 3.218 6.818 5.792 1.00 0.00 40 ILE A C 18
ATOM 20669 O O . ILE A 1 40 ? 4.215 7.538 5.875 1.00 0.00 40 ILE A O 18
ATOM 20685 N N . LYS A 1 41 ? 2.958 5.840 6.639 1.00 0.00 41 LYS A N 18
ATOM 20686 C CA . LYS A 1 41 ? 3.919 5.399 7.632 1.00 0.00 41 LYS A CA 18
ATOM 20687 C C . LYS A 1 41 ? 3.810 3.895 7.797 1.00 0.00 41 LYS A C 18
ATOM 20688 O O . LYS A 1 41 ? 2.832 3.288 7.362 1.00 0.00 41 LYS A O 18
ATOM 20707 N N . LYS A 1 42 ? 4.806 3.294 8.416 1.00 0.00 42 LYS A N 18
ATOM 20708 C CA . LYS A 1 42 ? 4.827 1.859 8.572 1.00 0.00 42 LYS A CA 18
ATOM 20709 C C . LYS A 1 42 ? 3.923 1.416 9.704 1.00 0.00 42 LYS A C 18
ATOM 20710 O O . LYS A 1 42 ? 3.684 2.171 10.651 1.00 0.00 42 LYS A O 18
ATOM 20729 N N . ASP A 1 43 ? 3.411 0.196 9.567 1.00 0.00 43 ASP A N 18
ATOM 20730 C CA . ASP A 1 43 ? 2.504 -0.413 10.546 1.00 0.00 43 ASP A CA 18
ATOM 20731 C C . ASP A 1 43 ? 1.127 0.251 10.502 1.00 0.00 43 ASP A C 18
ATOM 20732 O O . ASP A 1 43 ? 0.232 -0.087 11.273 1.00 0.00 43 ASP A O 18
ATOM 20741 N N . ALA A 1 44 ? 0.947 1.175 9.568 1.00 0.00 44 ALA A N 18
ATOM 20742 C CA . ALA A 1 44 ? -0.322 1.870 9.420 1.00 0.00 44 ALA A CA 18
ATOM 20743 C C . ALA A 1 44 ? -1.281 1.064 8.554 1.00 0.00 44 ALA A C 18
ATOM 20744 O O . ALA A 1 44 ? -0.856 0.207 7.773 1.00 0.00 44 ALA A O 18
ATOM 20751 N N . ALA A 1 45 ? -2.570 1.341 8.697 1.00 0.00 45 ALA A N 18
ATOM 20752 C CA . ALA A 1 45 ? -3.587 0.638 7.936 1.00 0.00 45 ALA A CA 18
ATOM 20753 C C . ALA A 1 45 ? -4.009 1.459 6.726 1.00 0.00 45 ALA A C 18
ATOM 20754 O O . ALA A 1 45 ? -4.208 2.672 6.821 1.00 0.00 45 ALA A O 18
ATOM 20761 N N . VAL A 1 46 ? -4.134 0.801 5.586 1.00 0.00 46 VAL A N 18
ATOM 20762 C CA . VAL A 1 46 ? -4.525 1.473 4.360 1.00 0.00 46 VAL A CA 18
ATOM 20763 C C . VAL A 1 46 ? -5.631 0.705 3.651 1.00 0.00 46 VAL A C 18
ATOM 20764 O O . VAL A 1 46 ? -5.789 -0.499 3.849 1.00 0.00 46 VAL A O 18
ATOM 20777 N N . THR A 1 47 ? -6.393 1.410 2.838 1.00 0.00 47 THR A N 18
ATOM 20778 C CA . THR A 1 47 ? -7.456 0.802 2.061 1.00 0.00 47 THR A CA 18
ATOM 20779 C C . THR A 1 47 ? -7.173 0.961 0.572 1.00 0.00 47 THR A C 18
ATOM 20780 O O . THR A 1 47 ? -6.777 2.033 0.119 1.00 0.00 47 THR A O 18
ATOM 20791 N N . PHE A 1 48 ? -7.363 -0.109 -0.175 1.00 0.00 48 PHE A N 18
ATOM 20792 C CA . PHE A 1 48 ? -7.015 -0.135 -1.587 1.00 0.00 48 PHE A CA 18
ATOM 20793 C C . PHE A 1 48 ? -7.907 -1.108 -2.340 1.00 0.00 48 PHE A C 18
ATOM 20794 O O . PHE A 1 48 ? -8.736 -1.789 -1.739 1.00 0.00 48 PHE A O 18
ATOM 20811 N N . GLU A 1 49 ? -7.730 -1.178 -3.648 1.00 0.00 49 GLU A N 18
ATOM 20812 C CA . GLU A 1 49 ? -8.424 -2.167 -4.451 1.00 0.00 49 GLU A CA 18
ATOM 20813 C C . GLU A 1 49 ? -7.420 -3.033 -5.195 1.00 0.00 49 GLU A C 18
ATOM 20814 O O . GLU A 1 49 ? -6.368 -2.546 -5.613 1.00 0.00 49 GLU A O 18
ATOM 20826 N N . PRO A 1 50 ? -7.726 -4.324 -5.367 1.00 0.00 50 PRO A N 18
ATOM 20827 C CA . PRO A 1 50 ? -6.827 -5.258 -6.039 1.00 0.00 50 PRO A CA 18
ATOM 20828 C C . PRO A 1 50 ? -6.801 -5.075 -7.554 1.00 0.00 50 PRO A C 18
ATOM 20829 O O . PRO A 1 50 ? -7.808 -4.723 -8.178 1.00 0.00 50 PRO A O 18
ATOM 20840 N N . THR A 1 51 ? -5.635 -5.307 -8.129 1.00 0.00 51 THR A N 18
ATOM 20841 C CA . THR A 1 51 ? -5.460 -5.291 -9.567 1.00 0.00 51 THR A CA 18
ATOM 20842 C C . THR A 1 51 ? -4.339 -6.260 -9.926 1.00 0.00 51 THR A C 18
ATOM 20843 O O . THR A 1 51 ? -3.462 -6.532 -9.105 1.00 0.00 51 THR A O 18
ATOM 20854 N N . THR A 1 52 ? -4.367 -6.811 -11.120 1.00 0.00 52 THR A N 18
ATOM 20855 C CA . THR A 1 52 ? -3.396 -7.822 -11.477 1.00 0.00 52 THR A CA 18
ATOM 20856 C C . THR A 1 52 ? -2.166 -7.201 -12.121 1.00 0.00 52 THR A C 18
ATOM 20857 O O . THR A 1 52 ? -2.241 -6.149 -12.761 1.00 0.00 52 THR A O 18
ATOM 20868 N N . ASN A 1 53 ? -1.043 -7.864 -11.937 1.00 0.00 53 ASN A N 18
ATOM 20869 C CA . ASN A 1 53 ? 0.211 -7.441 -12.521 1.00 0.00 53 ASN A CA 18
ATOM 20870 C C . ASN A 1 53 ? 0.804 -8.616 -13.280 1.00 0.00 53 ASN A C 18
ATOM 20871 O O . ASN A 1 53 ? 0.441 -9.765 -13.019 1.00 0.00 53 ASN A O 18
ATOM 20882 N N . ASN A 1 54 ? 1.698 -8.351 -14.212 1.00 0.00 54 ASN A N 18
ATOM 20883 C CA . ASN A 1 54 ? 2.286 -9.421 -15.009 1.00 0.00 54 ASN A CA 18
ATOM 20884 C C . ASN A 1 54 ? 3.226 -10.277 -14.163 1.00 0.00 54 ASN A C 18
ATOM 20885 O O . ASN A 1 54 ? 3.328 -11.488 -14.365 1.00 0.00 54 ASN A O 18
ATOM 20896 N N . LYS A 1 55 ? 3.884 -9.653 -13.195 1.00 0.00 55 LYS A N 18
ATOM 20897 C CA . LYS A 1 55 ? 4.871 -10.341 -12.383 1.00 0.00 55 LYS A CA 18
ATOM 20898 C C . LYS A 1 55 ? 4.331 -10.728 -11.005 1.00 0.00 55 LYS A C 18
ATOM 20899 O O . LYS A 1 55 ? 5.081 -11.218 -10.157 1.00 0.00 55 LYS A O 18
ATOM 20918 N N . GLY A 1 56 ? 3.040 -10.520 -10.775 1.00 0.00 56 GLY A N 18
ATOM 20919 C CA . GLY A 1 56 ? 2.460 -10.903 -9.499 1.00 0.00 56 GLY A CA 18
ATOM 20920 C C . GLY A 1 56 ? 1.142 -10.215 -9.214 1.00 0.00 56 GLY A C 18
ATOM 20921 O O . GLY A 1 56 ? 0.423 -9.827 -10.135 1.00 0.00 56 GLY A O 18
ATOM 20925 N N . LEU A 1 57 ? 0.819 -10.078 -7.935 1.00 0.00 57 LEU A N 18
ATOM 20926 C CA . LEU A 1 57 ? -0.404 -9.423 -7.516 1.00 0.00 57 LEU A CA 18
ATOM 20927 C C . LEU A 1 57 ? -0.118 -7.995 -7.073 1.00 0.00 57 LEU A C 18
ATOM 20928 O O . LEU A 1 57 ? 0.942 -7.708 -6.513 1.00 0.00 57 LEU A O 18
ATOM 20944 N N . SER A 1 58 ? -1.065 -7.105 -7.318 1.00 0.00 58 SER A N 18
ATOM 20945 C CA . SER A 1 58 ? -0.878 -5.692 -7.030 1.00 0.00 58 SER A CA 18
ATOM 20946 C C . SER A 1 58 ? -2.174 -5.038 -6.568 1.00 0.00 58 SER A C 18
ATOM 20947 O O . SER A 1 58 ? -3.247 -5.644 -6.620 1.00 0.00 58 SER A O 18
ATOM 20955 N N . ALA A 1 59 ? -2.063 -3.817 -6.077 1.00 0.00 59 ALA A N 18
ATOM 20956 C CA . ALA A 1 59 ? -3.228 -3.054 -5.664 1.00 0.00 59 ALA A CA 18
ATOM 20957 C C . ALA A 1 59 ? -3.063 -1.586 -6.028 1.00 0.00 59 ALA A C 18
ATOM 20958 O O . ALA A 1 59 ? -1.942 -1.091 -6.152 1.00 0.00 59 ALA A O 18
ATOM 20965 N N . TYR A 1 60 ? -4.180 -0.895 -6.208 1.00 0.00 60 TYR A N 18
ATOM 20966 C CA . TYR A 1 60 ? -4.154 0.513 -6.572 1.00 0.00 60 TYR A CA 18
ATOM 20967 C C . TYR A 1 60 ? -5.099 1.306 -5.689 1.00 0.00 60 TYR A C 18
ATOM 20968 O O . TYR A 1 60 ? -5.719 0.749 -4.779 1.00 0.00 60 TYR A O 18
ATOM 20986 N N . ALA A 1 61 ? -5.219 2.597 -5.990 1.00 0.00 61 ALA A N 18
ATOM 20987 C CA . ALA A 1 61 ? -6.073 3.512 -5.230 1.00 0.00 61 ALA A CA 18
ATOM 20988 C C . ALA A 1 61 ? -5.783 3.422 -3.738 1.00 0.00 61 ALA A C 18
ATOM 20989 O O . ALA A 1 61 ? -6.696 3.272 -2.921 1.00 0.00 61 ALA A O 18
ATOM 20996 N N . VAL A 1 62 ? -4.509 3.524 -3.389 1.00 0.00 62 VAL A N 18
ATOM 20997 C CA . VAL A 1 62 ? -4.079 3.354 -2.011 1.00 0.00 62 VAL A CA 18
ATOM 20998 C C . VAL A 1 62 ? -4.481 4.554 -1.163 1.00 0.00 62 VAL A C 18
ATOM 20999 O O . VAL A 1 62 ? -3.890 5.632 -1.261 1.00 0.00 62 VAL A O 18
ATOM 21012 N N . LYS A 1 63 ? -5.506 4.361 -0.358 1.00 0.00 63 LYS A N 18
ATOM 21013 C CA . LYS A 1 63 ? -5.986 5.379 0.551 1.00 0.00 63 LYS A CA 18
ATOM 21014 C C . LYS A 1 63 ? -5.536 5.061 1.968 1.00 0.00 63 LYS A C 18
ATOM 21015 O O . LYS A 1 63 ? -5.980 4.080 2.568 1.00 0.00 63 LYS A O 18
ATOM 21034 N N . VAL A 1 64 ? -4.646 5.884 2.489 1.00 0.00 64 VAL A N 18
ATOM 21035 C CA . VAL A 1 64 ? -4.152 5.708 3.845 1.00 0.00 64 VAL A CA 18
ATOM 21036 C C . VAL A 1 64 ? -5.235 6.093 4.845 1.00 0.00 64 VAL A C 18
ATOM 21037 O O . VAL A 1 64 ? -5.995 7.037 4.612 1.00 0.00 64 VAL A O 18
ATOM 21050 N N . VAL A 1 65 ? -5.313 5.345 5.938 1.00 0.00 65 VAL A N 18
ATOM 21051 C CA . VAL A 1 65 ? -6.323 5.560 6.965 1.00 0.00 65 VAL A CA 18
ATOM 21052 C C . VAL A 1 65 ? -5.712 6.224 8.202 1.00 0.00 65 VAL A C 18
ATOM 21053 O O . VAL A 1 65 ? -5.228 5.542 9.106 1.00 0.00 65 VAL A O 18
ATOM 21066 N N . PRO A 1 66 ? -5.670 7.565 8.236 1.00 0.00 66 PRO A N 18
ATOM 21067 C CA . PRO A 1 66 ? -5.126 8.300 9.371 1.00 0.00 66 PRO A CA 18
ATOM 21068 C C . PRO A 1 66 ? -6.092 8.282 10.549 1.00 0.00 66 PRO A C 18
ATOM 21069 O O . PRO A 1 66 ? -7.248 8.687 10.419 1.00 0.00 66 PRO A O 18
ATOM 21080 N N . LEU A 1 67 ? -5.617 7.807 11.689 1.00 0.00 67 LEU A N 18
ATOM 21081 C CA . LEU A 1 67 ? -6.448 7.715 12.879 1.00 0.00 67 LEU A CA 18
ATOM 21082 C C . LEU A 1 67 ? -6.760 9.103 13.420 1.00 0.00 67 LEU A C 18
ATOM 21083 O O . LEU A 1 67 ? -7.918 9.513 13.483 1.00 0.00 67 LEU A O 18
ATOM 21099 N N . GLU A 1 68 ? -5.722 9.828 13.797 1.00 0.00 68 GLU A N 18
ATOM 21100 C CA . GLU A 1 68 ? -5.882 11.176 14.298 1.00 0.00 68 GLU A CA 18
ATOM 21101 C C . GLU A 1 68 ? -5.199 12.169 13.374 1.00 0.00 68 GLU A C 18
ATOM 21102 O O . GLU A 1 68 ? -4.254 11.819 12.664 1.00 0.00 68 GLU A O 18
ATOM 21114 N N . HIS A 1 69 ? -5.679 13.401 13.374 1.00 0.00 69 HIS A N 18
ATOM 21115 C CA . HIS A 1 69 ? -4.986 14.474 12.681 1.00 0.00 69 HIS A CA 18
ATOM 21116 C C . HIS A 1 69 ? -3.912 15.017 13.608 1.00 0.00 69 HIS A C 18
ATOM 21117 O O . HIS A 1 69 ? -4.200 15.369 14.749 1.00 0.00 69 HIS A O 18
ATOM 21132 N N . HIS A 1 70 ? -2.676 15.061 13.135 1.00 0.00 70 HIS A N 18
ATOM 21133 C CA . HIS A 1 70 ? -1.547 15.402 13.995 1.00 0.00 70 HIS A CA 18
ATOM 21134 C C . HIS A 1 70 ? -1.402 16.917 14.161 1.00 0.00 70 HIS A C 18
ATOM 21135 O O . HIS A 1 70 ? -0.355 17.488 13.858 1.00 0.00 70 HIS A O 18
ATOM 21150 N N . HIS A 1 71 ? -2.475 17.554 14.627 1.00 0.00 71 HIS A N 18
ATOM 21151 C CA . HIS A 1 71 ? -2.494 18.988 14.961 1.00 0.00 71 HIS A CA 18
ATOM 21152 C C . HIS A 1 71 ? -2.402 19.884 13.717 1.00 0.00 71 HIS A C 18
ATOM 21153 O O . HIS A 1 71 ? -2.920 21.001 13.713 1.00 0.00 71 HIS A O 18
ATOM 21168 N N . HIS A 1 72 ? -1.723 19.406 12.682 1.00 0.00 72 HIS A N 18
ATOM 21169 C CA . HIS A 1 72 ? -1.619 20.132 11.423 1.00 0.00 72 HIS A CA 18
ATOM 21170 C C . HIS A 1 72 ? -2.970 20.130 10.714 1.00 0.00 72 HIS A C 18
ATOM 21171 O O . HIS A 1 72 ? -3.353 19.149 10.071 1.00 0.00 72 HIS A O 18
ATOM 21186 N N . HIS A 1 73 ? -3.686 21.232 10.854 1.00 0.00 73 HIS A N 18
ATOM 21187 C CA . HIS A 1 73 ? -5.051 21.342 10.371 1.00 0.00 73 HIS A CA 18
ATOM 21188 C C . HIS A 1 73 ? -5.125 22.328 9.210 1.00 0.00 73 HIS A C 18
ATOM 21189 O O . HIS A 1 73 ? -4.343 23.278 9.141 1.00 0.00 73 HIS A O 18
ATOM 21204 N N . HIS A 1 74 ? -6.053 22.090 8.294 1.00 0.00 74 HIS A N 18
ATOM 21205 C CA . HIS A 1 74 ? -6.264 22.991 7.169 1.00 0.00 74 HIS A CA 18
ATOM 21206 C C . HIS A 1 74 ? -7.489 23.853 7.436 1.00 0.00 74 HIS A C 18
ATOM 21207 O O . HIS A 1 74 ? -8.608 23.422 7.083 1.00 0.00 74 HIS A O 18
ATOM 21223 N N . MET A 1 1 ? -14.765 -4.558 -4.984 1.00 0.00 1 MET A N 19
ATOM 21224 C CA . MET A 1 1 ? -14.629 -4.675 -3.512 1.00 0.00 1 MET A CA 19
ATOM 21225 C C . MET A 1 1 ? -13.454 -3.843 -3.021 1.00 0.00 1 MET A C 19
ATOM 21226 O O . MET A 1 1 ? -12.363 -3.903 -3.586 1.00 0.00 1 MET A O 19
ATOM 21242 N N . ALA A 1 2 ? -13.680 -3.069 -1.970 1.00 0.00 2 ALA A N 19
ATOM 21243 C CA . ALA A 1 2 ? -12.620 -2.275 -1.366 1.00 0.00 2 ALA A CA 19
ATOM 21244 C C . ALA A 1 2 ? -11.963 -3.066 -0.248 1.00 0.00 2 ALA A C 19
ATOM 21245 O O . ALA A 1 2 ? -12.619 -3.444 0.723 1.00 0.00 2 ALA A O 19
ATOM 21252 N N . MET A 1 3 ? -10.678 -3.335 -0.391 1.00 0.00 3 MET A N 19
ATOM 21253 C CA . MET A 1 3 ? -9.971 -4.164 0.571 1.00 0.00 3 MET A CA 19
ATOM 21254 C C . MET A 1 3 ? -8.979 -3.334 1.375 1.00 0.00 3 MET A C 19
ATOM 21255 O O . MET A 1 3 ? -8.456 -2.328 0.890 1.00 0.00 3 MET A O 19
ATOM 21269 N N . ASN A 1 4 ? -8.734 -3.756 2.605 1.00 0.00 4 ASN A N 19
ATOM 21270 C CA . ASN A 1 4 ? -7.799 -3.067 3.484 1.00 0.00 4 ASN A CA 19
ATOM 21271 C C . ASN A 1 4 ? -6.490 -3.834 3.578 1.00 0.00 4 ASN A C 19
ATOM 21272 O O . ASN A 1 4 ? -6.446 -5.034 3.304 1.00 0.00 4 ASN A O 19
ATOM 21283 N N . GLY A 1 5 ? -5.432 -3.134 3.955 1.00 0.00 5 GLY A N 19
ATOM 21284 C CA . GLY A 1 5 ? -4.146 -3.767 4.148 1.00 0.00 5 GLY A CA 19
ATOM 21285 C C . GLY A 1 5 ? -3.307 -3.025 5.165 1.00 0.00 5 GLY A C 19
ATOM 21286 O O . GLY A 1 5 ? -3.688 -1.941 5.611 1.00 0.00 5 GLY A O 19
ATOM 21290 N N . THR A 1 6 ? -2.172 -3.597 5.536 1.00 0.00 6 THR A N 19
ATOM 21291 C CA . THR A 1 6 ? -1.276 -2.963 6.489 1.00 0.00 6 THR A CA 19
ATOM 21292 C C . THR A 1 6 ? 0.102 -2.771 5.868 1.00 0.00 6 THR A C 19
ATOM 21293 O O . THR A 1 6 ? 0.671 -3.708 5.301 1.00 0.00 6 THR A O 19
ATOM 21304 N N . ILE A 1 7 ? 0.632 -1.567 5.986 1.00 0.00 7 ILE A N 19
ATOM 21305 C CA . ILE A 1 7 ? 1.921 -1.232 5.389 1.00 0.00 7 ILE A CA 19
ATOM 21306 C C . ILE A 1 7 ? 3.042 -1.994 6.088 1.00 0.00 7 ILE A C 19
ATOM 21307 O O . ILE A 1 7 ? 3.425 -1.671 7.213 1.00 0.00 7 ILE A O 19
ATOM 21323 N N . THR A 1 8 ? 3.558 -3.006 5.408 1.00 0.00 8 THR A N 19
ATOM 21324 C CA . THR A 1 8 ? 4.516 -3.920 6.004 1.00 0.00 8 THR A CA 19
ATOM 21325 C C . THR A 1 8 ? 5.947 -3.497 5.679 1.00 0.00 8 THR A C 19
ATOM 21326 O O . THR A 1 8 ? 6.856 -3.634 6.499 1.00 0.00 8 THR A O 19
ATOM 21337 N N . THR A 1 9 ? 6.140 -2.986 4.477 1.00 0.00 9 THR A N 19
ATOM 21338 C CA . THR A 1 9 ? 7.444 -2.521 4.039 1.00 0.00 9 THR A CA 19
ATOM 21339 C C . THR A 1 9 ? 7.277 -1.301 3.137 1.00 0.00 9 THR A C 19
ATOM 21340 O O . THR A 1 9 ? 6.386 -1.275 2.289 1.00 0.00 9 THR A O 19
ATOM 21351 N N . TRP A 1 10 ? 8.112 -0.291 3.331 1.00 0.00 10 TRP A N 19
ATOM 21352 C CA . TRP A 1 10 ? 7.983 0.952 2.584 1.00 0.00 10 TRP A CA 19
ATOM 21353 C C . TRP A 1 10 ? 9.345 1.571 2.297 1.00 0.00 10 TRP A C 19
ATOM 21354 O O . TRP A 1 10 ? 10.153 1.779 3.205 1.00 0.00 10 TRP A O 19
ATOM 21375 N N . PHE A 1 11 ? 9.599 1.845 1.025 1.00 0.00 11 PHE A N 19
ATOM 21376 C CA . PHE A 1 11 ? 10.817 2.524 0.613 1.00 0.00 11 PHE A CA 19
ATOM 21377 C C . PHE A 1 11 ? 10.460 3.828 -0.091 1.00 0.00 11 PHE A C 19
ATOM 21378 O O . PHE A 1 11 ? 10.181 3.835 -1.291 1.00 0.00 11 PHE A O 19
ATOM 21395 N N . LYS A 1 12 ? 10.466 4.925 0.656 1.00 0.00 12 LYS A N 19
ATOM 21396 C CA . LYS A 1 12 ? 10.061 6.222 0.121 1.00 0.00 12 LYS A CA 19
ATOM 21397 C C . LYS A 1 12 ? 10.992 6.662 -1.005 1.00 0.00 12 LYS A C 19
ATOM 21398 O O . LYS A 1 12 ? 10.548 7.184 -2.024 1.00 0.00 12 LYS A O 19
ATOM 21417 N N . ASP A 1 13 ? 12.283 6.430 -0.810 1.00 0.00 13 ASP A N 19
ATOM 21418 C CA . ASP A 1 13 ? 13.299 6.839 -1.767 1.00 0.00 13 ASP A CA 19
ATOM 21419 C C . ASP A 1 13 ? 13.142 6.092 -3.086 1.00 0.00 13 ASP A C 19
ATOM 21420 O O . ASP A 1 13 ? 13.349 6.653 -4.163 1.00 0.00 13 ASP A O 19
ATOM 21429 N N . LYS A 1 14 ? 12.769 4.825 -2.991 1.00 0.00 14 LYS A N 19
ATOM 21430 C CA . LYS A 1 14 ? 12.657 3.972 -4.163 1.00 0.00 14 LYS A CA 19
ATOM 21431 C C . LYS A 1 14 ? 11.277 4.123 -4.798 1.00 0.00 14 LYS A C 19
ATOM 21432 O O . LYS A 1 14 ? 11.119 3.982 -6.010 1.00 0.00 14 LYS A O 19
ATOM 21451 N N . GLY A 1 15 ? 10.285 4.413 -3.968 1.00 0.00 15 GLY A N 19
ATOM 21452 C CA . GLY A 1 15 ? 8.938 4.628 -4.459 1.00 0.00 15 GLY A CA 19
ATOM 21453 C C . GLY A 1 15 ? 8.111 3.360 -4.459 1.00 0.00 15 GLY A C 19
ATOM 21454 O O . GLY A 1 15 ? 6.979 3.348 -4.942 1.00 0.00 15 GLY A O 19
ATOM 21458 N N . PHE A 1 16 ? 8.669 2.288 -3.920 1.00 0.00 16 PHE A N 19
ATOM 21459 C CA . PHE A 1 16 ? 7.981 1.006 -3.898 1.00 0.00 16 PHE A CA 19
ATOM 21460 C C . PHE A 1 16 ? 7.767 0.538 -2.467 1.00 0.00 16 PHE A C 19
ATOM 21461 O O . PHE A 1 16 ? 8.426 1.021 -1.544 1.00 0.00 16 PHE A O 19
ATOM 21478 N N . GLY A 1 17 ? 6.857 -0.405 -2.291 1.00 0.00 17 GLY A N 19
ATOM 21479 C CA . GLY A 1 17 ? 6.558 -0.908 -0.968 1.00 0.00 17 GLY A CA 19
ATOM 21480 C C . GLY A 1 17 ? 5.816 -2.225 -1.011 1.00 0.00 17 GLY A C 19
ATOM 21481 O O . GLY A 1 17 ? 5.412 -2.682 -2.082 1.00 0.00 17 GLY A O 19
ATOM 21485 N N . PHE A 1 18 ? 5.628 -2.825 0.156 1.00 0.00 18 PHE A N 19
ATOM 21486 C CA . PHE A 1 18 ? 4.934 -4.097 0.274 1.00 0.00 18 PHE A CA 19
ATOM 21487 C C . PHE A 1 18 ? 3.880 -4.001 1.365 1.00 0.00 18 PHE A C 19
ATOM 21488 O O . PHE A 1 18 ? 4.157 -3.532 2.474 1.00 0.00 18 PHE A O 19
ATOM 21505 N N . ILE A 1 19 ? 2.678 -4.438 1.052 1.00 0.00 19 ILE A N 19
ATOM 21506 C CA . ILE A 1 19 ? 1.570 -4.377 1.991 1.00 0.00 19 ILE A CA 19
ATOM 21507 C C . ILE A 1 19 ? 0.788 -5.684 1.959 1.00 0.00 19 ILE A C 19
ATOM 21508 O O . ILE A 1 19 ? 0.452 -6.182 0.884 1.00 0.00 19 ILE A O 19
ATOM 21524 N N . LYS A 1 20 ? 0.530 -6.255 3.129 1.00 0.00 20 LYS A N 19
ATOM 21525 C CA . LYS A 1 20 ? -0.325 -7.426 3.214 1.00 0.00 20 LYS A CA 19
ATOM 21526 C C . LYS A 1 20 ? -1.764 -6.986 3.448 1.00 0.00 20 LYS A C 19
ATOM 21527 O O . LYS A 1 20 ? -2.018 -6.044 4.200 1.00 0.00 20 LYS A O 19
ATOM 21546 N N . ASP A 1 21 ? -2.693 -7.647 2.788 1.00 0.00 21 ASP A N 19
ATOM 21547 C CA . ASP A 1 21 ? -4.082 -7.208 2.789 1.00 0.00 21 ASP A CA 19
ATOM 21548 C C . ASP A 1 21 ? -4.999 -8.226 3.457 1.00 0.00 21 ASP A C 19
ATOM 21549 O O . ASP A 1 21 ? -4.548 -9.127 4.170 1.00 0.00 21 ASP A O 19
ATOM 21558 N N . GLU A 1 22 ? -6.293 -8.055 3.218 1.00 0.00 22 GLU A N 19
ATOM 21559 C CA . GLU A 1 22 ? -7.317 -8.957 3.718 1.00 0.00 22 GLU A CA 19
ATOM 21560 C C . GLU A 1 22 ? -7.156 -10.360 3.145 1.00 0.00 22 GLU A C 19
ATOM 21561 O O . GLU A 1 22 ? -7.468 -11.349 3.810 1.00 0.00 22 GLU A O 19
ATOM 21573 N N . ASN A 1 23 ? -6.666 -10.434 1.916 1.00 0.00 23 ASN A N 19
ATOM 21574 C CA . ASN A 1 23 ? -6.494 -11.706 1.226 1.00 0.00 23 ASN A CA 19
ATOM 21575 C C . ASN A 1 23 ? -5.504 -12.593 1.973 1.00 0.00 23 ASN A C 19
ATOM 21576 O O . ASN A 1 23 ? -5.649 -13.815 2.006 1.00 0.00 23 ASN A O 19
ATOM 21587 N N . GLY A 1 24 ? -4.512 -11.967 2.588 1.00 0.00 24 GLY A N 19
ATOM 21588 C CA . GLY A 1 24 ? -3.523 -12.711 3.343 1.00 0.00 24 GLY A CA 19
ATOM 21589 C C . GLY A 1 24 ? -2.262 -12.948 2.548 1.00 0.00 24 GLY A C 19
ATOM 21590 O O . GLY A 1 24 ? -1.536 -13.918 2.779 1.00 0.00 24 GLY A O 19
ATOM 21594 N N . ASP A 1 25 ? -1.997 -12.062 1.606 1.00 0.00 25 ASP A N 19
ATOM 21595 C CA . ASP A 1 25 ? -0.818 -12.178 0.772 1.00 0.00 25 ASP A CA 19
ATOM 21596 C C . ASP A 1 25 ? -0.149 -10.821 0.655 1.00 0.00 25 ASP A C 19
ATOM 21597 O O . ASP A 1 25 ? -0.645 -9.834 1.196 1.00 0.00 25 ASP A O 19
ATOM 21606 N N . ASN A 1 26 ? 0.973 -10.772 -0.036 1.00 0.00 26 ASN A N 19
ATOM 21607 C CA . ASN A 1 26 ? 1.684 -9.527 -0.227 1.00 0.00 26 ASN A CA 19
ATOM 21608 C C . ASN A 1 26 ? 1.309 -8.902 -1.563 1.00 0.00 26 ASN A C 19
ATOM 21609 O O . ASN A 1 26 ? 1.127 -9.598 -2.562 1.00 0.00 26 ASN A O 19
ATOM 21620 N N . ARG A 1 27 ? 1.152 -7.594 -1.573 1.00 0.00 27 ARG A N 19
ATOM 21621 C CA . ARG A 1 27 ? 0.916 -6.887 -2.814 1.00 0.00 27 ARG A CA 19
ATOM 21622 C C . ARG A 1 27 ? 2.045 -5.905 -3.068 1.00 0.00 27 ARG A C 19
ATOM 21623 O O . ARG A 1 27 ? 2.533 -5.255 -2.142 1.00 0.00 27 ARG A O 19
ATOM 21644 N N . TYR A 1 28 ? 2.472 -5.825 -4.316 1.00 0.00 28 TYR A N 19
ATOM 21645 C CA . TYR A 1 28 ? 3.545 -4.927 -4.701 1.00 0.00 28 TYR A CA 19
ATOM 21646 C C . TYR A 1 28 ? 2.978 -3.540 -4.966 1.00 0.00 28 TYR A C 19
ATOM 21647 O O . TYR A 1 28 ? 2.118 -3.366 -5.833 1.00 0.00 28 TYR A O 19
ATOM 21665 N N . PHE A 1 29 ? 3.441 -2.562 -4.208 1.00 0.00 29 PHE A N 19
ATOM 21666 C CA . PHE A 1 29 ? 2.912 -1.216 -4.315 1.00 0.00 29 PHE A CA 19
ATOM 21667 C C . PHE A 1 29 ? 3.927 -0.248 -4.895 1.00 0.00 29 PHE A C 19
ATOM 21668 O O . PHE A 1 29 ? 5.135 -0.497 -4.889 1.00 0.00 29 PHE A O 19
ATOM 21685 N N . HIS A 1 30 ? 3.408 0.859 -5.395 1.00 0.00 30 HIS A N 19
ATOM 21686 C CA . HIS A 1 30 ? 4.212 1.921 -5.964 1.00 0.00 30 HIS A CA 19
ATOM 21687 C C . HIS A 1 30 ? 3.583 3.254 -5.565 1.00 0.00 30 HIS A C 19
ATOM 21688 O O . HIS A 1 30 ? 2.364 3.358 -5.504 1.00 0.00 30 HIS A O 19
ATOM 21703 N N . VAL A 1 31 ? 4.415 4.251 -5.275 1.00 0.00 31 VAL A N 19
ATOM 21704 C CA . VAL A 1 31 ? 3.949 5.561 -4.805 1.00 0.00 31 VAL A CA 19
ATOM 21705 C C . VAL A 1 31 ? 2.821 6.136 -5.677 1.00 0.00 31 VAL A C 19
ATOM 21706 O O . VAL A 1 31 ? 1.909 6.780 -5.168 1.00 0.00 31 VAL A O 19
ATOM 21719 N N . ILE A 1 32 ? 2.873 5.867 -6.980 1.00 0.00 32 ILE A N 19
ATOM 21720 C CA . ILE A 1 32 ? 1.873 6.376 -7.923 1.00 0.00 32 ILE A CA 19
ATOM 21721 C C . ILE A 1 32 ? 0.473 5.833 -7.601 1.00 0.00 32 ILE A C 19
ATOM 21722 O O . ILE A 1 32 ? -0.546 6.449 -7.917 1.00 0.00 32 ILE A O 19
ATOM 21738 N N . LYS A 1 33 ? 0.452 4.680 -6.955 1.00 0.00 33 LYS A N 19
ATOM 21739 C CA . LYS A 1 33 ? -0.783 3.997 -6.589 1.00 0.00 33 LYS A CA 19
ATOM 21740 C C . LYS A 1 33 ? -1.431 4.643 -5.368 1.00 0.00 33 LYS A C 19
ATOM 21741 O O . LYS A 1 33 ? -2.638 4.510 -5.154 1.00 0.00 33 LYS A O 19
ATOM 21760 N N . VAL A 1 34 ? -0.631 5.345 -4.581 1.00 0.00 34 VAL A N 19
ATOM 21761 C CA . VAL A 1 34 ? -1.105 5.922 -3.333 1.00 0.00 34 VAL A CA 19
ATOM 21762 C C . VAL A 1 34 ? -1.560 7.361 -3.546 1.00 0.00 34 VAL A C 19
ATOM 21763 O O . VAL A 1 34 ? -0.878 8.147 -4.204 1.00 0.00 34 VAL A O 19
ATOM 21776 N N . ALA A 1 35 ? -2.719 7.693 -2.998 1.00 0.00 35 ALA A N 19
ATOM 21777 C CA . ALA A 1 35 ? -3.263 9.037 -3.114 1.00 0.00 35 ALA A CA 19
ATOM 21778 C C . ALA A 1 35 ? -2.620 9.968 -2.092 1.00 0.00 35 ALA A C 19
ATOM 21779 O O . ALA A 1 35 ? -2.429 11.155 -2.351 1.00 0.00 35 ALA A O 19
ATOM 21786 N N . ASN A 1 36 ? -2.280 9.415 -0.934 1.00 0.00 36 ASN A N 19
ATOM 21787 C CA . ASN A 1 36 ? -1.675 10.191 0.144 1.00 0.00 36 ASN A CA 19
ATOM 21788 C C . ASN A 1 36 ? -0.382 9.533 0.639 1.00 0.00 36 ASN A C 19
ATOM 21789 O O . ASN A 1 36 ? -0.354 8.896 1.692 1.00 0.00 36 ASN A O 19
ATOM 21800 N N . PRO A 1 37 ? 0.716 9.684 -0.126 1.00 0.00 37 PRO A N 19
ATOM 21801 C CA . PRO A 1 37 ? 2.000 9.039 0.184 1.00 0.00 37 PRO A CA 19
ATOM 21802 C C . PRO A 1 37 ? 2.723 9.673 1.372 1.00 0.00 37 PRO A C 19
ATOM 21803 O O . PRO A 1 37 ? 3.545 9.032 2.024 1.00 0.00 37 PRO A O 19
ATOM 21814 N N . ASP A 1 38 ? 2.409 10.931 1.652 1.00 0.00 38 ASP A N 19
ATOM 21815 C CA . ASP A 1 38 ? 3.035 11.649 2.761 1.00 0.00 38 ASP A CA 19
ATOM 21816 C C . ASP A 1 38 ? 2.623 11.055 4.099 1.00 0.00 38 ASP A C 19
ATOM 21817 O O . ASP A 1 38 ? 3.385 11.062 5.068 1.00 0.00 38 ASP A O 19
ATOM 21826 N N . LEU A 1 39 ? 1.429 10.491 4.122 1.00 0.00 39 LEU A N 19
ATOM 21827 C CA . LEU A 1 39 ? 0.832 10.005 5.347 1.00 0.00 39 LEU A CA 19
ATOM 21828 C C . LEU A 1 39 ? 1.155 8.534 5.545 1.00 0.00 39 LEU A C 19
ATOM 21829 O O . LEU A 1 39 ? 0.670 7.895 6.477 1.00 0.00 39 LEU A O 19
ATOM 21845 N N . ILE A 1 40 ? 1.980 8.003 4.655 1.00 0.00 40 ILE A N 19
ATOM 21846 C CA . ILE A 1 40 ? 2.373 6.608 4.708 1.00 0.00 40 ILE A CA 19
ATOM 21847 C C . ILE A 1 40 ? 3.288 6.343 5.901 1.00 0.00 40 ILE A C 19
ATOM 21848 O O . ILE A 1 40 ? 4.428 6.810 5.950 1.00 0.00 40 ILE A O 19
ATOM 21864 N N . LYS A 1 41 ? 2.759 5.611 6.870 1.00 0.00 41 LYS A N 19
ATOM 21865 C CA . LYS A 1 41 ? 3.519 5.211 8.042 1.00 0.00 41 LYS A CA 19
ATOM 21866 C C . LYS A 1 41 ? 3.612 3.696 8.077 1.00 0.00 41 LYS A C 19
ATOM 21867 O O . LYS A 1 41 ? 2.789 3.010 7.476 1.00 0.00 41 LYS A O 19
ATOM 21886 N N . LYS A 1 42 ? 4.598 3.167 8.777 1.00 0.00 42 LYS A N 19
ATOM 21887 C CA . LYS A 1 42 ? 4.763 1.725 8.853 1.00 0.00 42 LYS A CA 19
ATOM 21888 C C . LYS A 1 42 ? 3.792 1.139 9.868 1.00 0.00 42 LYS A C 19
ATOM 21889 O O . LYS A 1 42 ? 3.490 1.778 10.879 1.00 0.00 42 LYS A O 19
ATOM 21908 N N . ASP A 1 43 ? 3.292 -0.064 9.574 1.00 0.00 43 ASP A N 19
ATOM 21909 C CA . ASP A 1 43 ? 2.339 -0.764 10.443 1.00 0.00 43 ASP A CA 19
ATOM 21910 C C . ASP A 1 43 ? 0.989 -0.038 10.456 1.00 0.00 43 ASP A C 19
ATOM 21911 O O . ASP A 1 43 ? 0.100 -0.348 11.247 1.00 0.00 43 ASP A O 19
ATOM 21920 N N . ALA A 1 44 ? 0.837 0.915 9.546 1.00 0.00 44 ALA A N 19
ATOM 21921 C CA . ALA A 1 44 ? -0.397 1.674 9.434 1.00 0.00 44 ALA A CA 19
ATOM 21922 C C . ALA A 1 44 ? -1.360 0.984 8.478 1.00 0.00 44 ALA A C 19
ATOM 21923 O O . ALA A 1 44 ? -0.936 0.240 7.588 1.00 0.00 44 ALA A O 19
ATOM 21930 N N . ALA A 1 45 ? -2.648 1.238 8.661 1.00 0.00 45 ALA A N 19
ATOM 21931 C CA . ALA A 1 45 ? -3.677 0.614 7.844 1.00 0.00 45 ALA A CA 19
ATOM 21932 C C . ALA A 1 45 ? -3.979 1.452 6.612 1.00 0.00 45 ALA A C 19
ATOM 21933 O O . ALA A 1 45 ? -3.962 2.682 6.664 1.00 0.00 45 ALA A O 19
ATOM 21940 N N . VAL A 1 46 ? -4.245 0.785 5.504 1.00 0.00 46 VAL A N 19
ATOM 21941 C CA . VAL A 1 46 ? -4.595 1.463 4.268 1.00 0.00 46 VAL A CA 19
ATOM 21942 C C . VAL A 1 46 ? -5.797 0.793 3.617 1.00 0.00 46 VAL A C 19
ATOM 21943 O O . VAL A 1 46 ? -6.171 -0.323 3.983 1.00 0.00 46 VAL A O 19
ATOM 21956 N N . THR A 1 47 ? -6.411 1.490 2.679 1.00 0.00 47 THR A N 19
ATOM 21957 C CA . THR A 1 47 ? -7.486 0.928 1.881 1.00 0.00 47 THR A CA 19
ATOM 21958 C C . THR A 1 47 ? -7.162 1.125 0.407 1.00 0.00 47 THR A C 19
ATOM 21959 O O . THR A 1 47 ? -6.438 2.056 0.051 1.00 0.00 47 THR A O 19
ATOM 21970 N N . PHE A 1 48 ? -7.691 0.261 -0.440 1.00 0.00 48 PHE A N 19
ATOM 21971 C CA . PHE A 1 48 ? -7.357 0.281 -1.856 1.00 0.00 48 PHE A CA 19
ATOM 21972 C C . PHE A 1 48 ? -8.307 -0.599 -2.655 1.00 0.00 48 PHE A C 19
ATOM 21973 O O . PHE A 1 48 ? -9.190 -1.251 -2.093 1.00 0.00 48 PHE A O 19
ATOM 21990 N N . GLU A 1 49 ? -8.126 -0.603 -3.967 1.00 0.00 49 GLU A N 19
ATOM 21991 C CA . GLU A 1 49 ? -8.854 -1.505 -4.836 1.00 0.00 49 GLU A CA 19
ATOM 21992 C C . GLU A 1 49 ? -7.889 -2.545 -5.398 1.00 0.00 49 GLU A C 19
ATOM 21993 O O . GLU A 1 49 ? -6.735 -2.232 -5.700 1.00 0.00 49 GLU A O 19
ATOM 22005 N N . PRO A 1 50 ? -8.348 -3.793 -5.544 1.00 0.00 50 PRO A N 19
ATOM 22006 C CA . PRO A 1 50 ? -7.507 -4.910 -5.957 1.00 0.00 50 PRO A CA 19
ATOM 22007 C C . PRO A 1 50 ? -7.365 -5.028 -7.470 1.00 0.00 50 PRO A C 19
ATOM 22008 O O . PRO A 1 50 ? -8.318 -4.796 -8.220 1.00 0.00 50 PRO A O 19
ATOM 22019 N N . THR A 1 51 ? -6.171 -5.398 -7.909 1.00 0.00 51 THR A N 19
ATOM 22020 C CA . THR A 1 51 ? -5.904 -5.647 -9.311 1.00 0.00 51 THR A CA 19
ATOM 22021 C C . THR A 1 51 ? -4.899 -6.794 -9.429 1.00 0.00 51 THR A C 19
ATOM 22022 O O . THR A 1 51 ? -4.231 -7.141 -8.448 1.00 0.00 51 THR A O 19
ATOM 22033 N N . THR A 1 52 ? -4.802 -7.399 -10.600 1.00 0.00 52 THR A N 19
ATOM 22034 C CA . THR A 1 52 ? -3.916 -8.535 -10.779 1.00 0.00 52 THR A CA 19
ATOM 22035 C C . THR A 1 52 ? -2.660 -8.125 -11.537 1.00 0.00 52 THR A C 19
ATOM 22036 O O . THR A 1 52 ? -2.690 -7.216 -12.368 1.00 0.00 52 THR A O 19
ATOM 22047 N N . ASN A 1 53 ? -1.565 -8.800 -11.243 1.00 0.00 53 ASN A N 19
ATOM 22048 C CA . ASN A 1 53 ? -0.283 -8.512 -11.866 1.00 0.00 53 ASN A CA 19
ATOM 22049 C C . ASN A 1 53 ? 0.427 -9.822 -12.170 1.00 0.00 53 ASN A C 19
ATOM 22050 O O . ASN A 1 53 ? 0.163 -10.834 -11.521 1.00 0.00 53 ASN A O 19
ATOM 22061 N N . ASN A 1 54 ? 1.314 -9.812 -13.153 1.00 0.00 54 ASN A N 19
ATOM 22062 C CA . ASN A 1 54 ? 2.066 -11.011 -13.509 1.00 0.00 54 ASN A CA 19
ATOM 22063 C C . ASN A 1 54 ? 3.020 -11.392 -12.375 1.00 0.00 54 ASN A C 19
ATOM 22064 O O . ASN A 1 54 ? 3.297 -12.570 -12.143 1.00 0.00 54 ASN A O 19
ATOM 22075 N N . LYS A 1 55 ? 3.500 -10.386 -11.655 1.00 0.00 55 LYS A N 19
ATOM 22076 C CA . LYS A 1 55 ? 4.469 -10.597 -10.593 1.00 0.00 55 LYS A CA 19
ATOM 22077 C C . LYS A 1 55 ? 3.799 -11.025 -9.289 1.00 0.00 55 LYS A C 19
ATOM 22078 O O . LYS A 1 55 ? 4.455 -11.562 -8.397 1.00 0.00 55 LYS A O 19
ATOM 22097 N N . GLY A 1 56 ? 2.497 -10.788 -9.185 1.00 0.00 56 GLY A N 19
ATOM 22098 C CA . GLY A 1 56 ? 1.769 -11.140 -7.983 1.00 0.00 56 GLY A CA 19
ATOM 22099 C C . GLY A 1 56 ? 0.530 -10.288 -7.811 1.00 0.00 56 GLY A C 19
ATOM 22100 O O . GLY A 1 56 ? 0.076 -9.651 -8.761 1.00 0.00 56 GLY A O 19
ATOM 22104 N N . LEU A 1 57 ? -0.025 -10.269 -6.612 1.00 0.00 57 LEU A N 19
ATOM 22105 C CA . LEU A 1 57 ? -1.192 -9.449 -6.333 1.00 0.00 57 LEU A CA 19
ATOM 22106 C C . LEU A 1 57 ? -0.803 -7.977 -6.264 1.00 0.00 57 LEU A C 19
ATOM 22107 O O . LEU A 1 57 ? 0.253 -7.628 -5.736 1.00 0.00 57 LEU A O 19
ATOM 22123 N N . SER A 1 58 ? -1.651 -7.117 -6.804 1.00 0.00 58 SER A N 19
ATOM 22124 C CA . SER A 1 58 ? -1.388 -5.689 -6.809 1.00 0.00 58 SER A CA 19
ATOM 22125 C C . SER A 1 58 ? -2.629 -4.914 -6.408 1.00 0.00 58 SER A C 19
ATOM 22126 O O . SER A 1 58 ? -3.725 -5.477 -6.317 1.00 0.00 58 SER A O 19
ATOM 22134 N N . ALA A 1 59 ? -2.452 -3.640 -6.123 1.00 0.00 59 ALA A N 19
ATOM 22135 C CA . ALA A 1 59 ? -3.560 -2.787 -5.725 1.00 0.00 59 ALA A CA 19
ATOM 22136 C C . ALA A 1 59 ? -3.310 -1.352 -6.156 1.00 0.00 59 ALA A C 19
ATOM 22137 O O . ALA A 1 59 ? -2.170 -0.970 -6.405 1.00 0.00 59 ALA A O 19
ATOM 22144 N N . TYR A 1 60 ? -4.375 -0.570 -6.246 1.00 0.00 60 TYR A N 19
ATOM 22145 C CA . TYR A 1 60 ? -4.272 0.842 -6.602 1.00 0.00 60 TYR A CA 19
ATOM 22146 C C . TYR A 1 60 ? -5.303 1.649 -5.831 1.00 0.00 60 TYR A C 19
ATOM 22147 O O . TYR A 1 60 ? -6.061 1.089 -5.034 1.00 0.00 60 TYR A O 19
ATOM 22165 N N . ALA A 1 61 ? -5.334 2.957 -6.087 1.00 0.00 61 ALA A N 19
ATOM 22166 C CA . ALA A 1 61 ? -6.248 3.869 -5.393 1.00 0.00 61 ALA A CA 19
ATOM 22167 C C . ALA A 1 61 ? -6.046 3.772 -3.885 1.00 0.00 61 ALA A C 19
ATOM 22168 O O . ALA A 1 61 ? -6.998 3.834 -3.106 1.00 0.00 61 ALA A O 19
ATOM 22175 N N . VAL A 1 62 ? -4.790 3.651 -3.485 1.00 0.00 62 VAL A N 19
ATOM 22176 C CA . VAL A 1 62 ? -4.443 3.395 -2.099 1.00 0.00 62 VAL A CA 19
ATOM 22177 C C . VAL A 1 62 ? -4.523 4.664 -1.263 1.00 0.00 62 VAL A C 19
ATOM 22178 O O . VAL A 1 62 ? -3.824 5.644 -1.533 1.00 0.00 62 VAL A O 19
ATOM 22191 N N . LYS A 1 63 ? -5.389 4.650 -0.265 1.00 0.00 63 LYS A N 19
ATOM 22192 C CA . LYS A 1 63 ? -5.463 5.729 0.689 1.00 0.00 63 LYS A CA 19
ATOM 22193 C C . LYS A 1 63 ? -5.063 5.222 2.069 1.00 0.00 63 LYS A C 19
ATOM 22194 O O . LYS A 1 63 ? -5.585 4.213 2.551 1.00 0.00 63 LYS A O 19
ATOM 22213 N N . VAL A 1 64 ? -4.113 5.908 2.680 1.00 0.00 64 VAL A N 19
ATOM 22214 C CA . VAL A 1 64 ? -3.651 5.562 4.015 1.00 0.00 64 VAL A CA 19
ATOM 22215 C C . VAL A 1 64 ? -4.646 6.054 5.061 1.00 0.00 64 VAL A C 19
ATOM 22216 O O . VAL A 1 64 ? -5.239 7.121 4.900 1.00 0.00 64 VAL A O 19
ATOM 22229 N N . VAL A 1 65 ? -4.839 5.265 6.113 1.00 0.00 65 VAL A N 19
ATOM 22230 C CA . VAL A 1 65 ? -5.744 5.622 7.195 1.00 0.00 65 VAL A CA 19
ATOM 22231 C C . VAL A 1 65 ? -4.953 6.000 8.449 1.00 0.00 65 VAL A C 19
ATOM 22232 O O . VAL A 1 65 ? -4.661 5.150 9.296 1.00 0.00 65 VAL A O 19
ATOM 22245 N N . PRO A 1 66 ? -4.556 7.276 8.565 1.00 0.00 66 PRO A N 19
ATOM 22246 C CA . PRO A 1 66 ? -3.759 7.754 9.687 1.00 0.00 66 PRO A CA 19
ATOM 22247 C C . PRO A 1 66 ? -4.613 8.120 10.895 1.00 0.00 66 PRO A C 19
ATOM 22248 O O . PRO A 1 66 ? -5.840 8.199 10.800 1.00 0.00 66 PRO A O 19
ATOM 22259 N N . LEU A 1 67 ? -3.956 8.339 12.026 1.00 0.00 67 LEU A N 19
ATOM 22260 C CA . LEU A 1 67 ? -4.634 8.764 13.244 1.00 0.00 67 LEU A CA 19
ATOM 22261 C C . LEU A 1 67 ? -5.242 10.155 13.063 1.00 0.00 67 LEU A C 19
ATOM 22262 O O . LEU A 1 67 ? -6.460 10.309 13.056 1.00 0.00 67 LEU A O 19
ATOM 22278 N N . GLU A 1 68 ? -4.394 11.159 12.894 1.00 0.00 68 GLU A N 19
ATOM 22279 C CA . GLU A 1 68 ? -4.850 12.521 12.658 1.00 0.00 68 GLU A CA 19
ATOM 22280 C C . GLU A 1 68 ? -3.707 13.341 12.082 1.00 0.00 68 GLU A C 19
ATOM 22281 O O . GLU A 1 68 ? -2.759 13.681 12.788 1.00 0.00 68 GLU A O 19
ATOM 22293 N N . HIS A 1 69 ? -3.784 13.618 10.792 1.00 0.00 69 HIS A N 19
ATOM 22294 C CA . HIS A 1 69 ? -2.780 14.428 10.118 1.00 0.00 69 HIS A CA 19
ATOM 22295 C C . HIS A 1 69 ? -3.427 15.261 9.025 1.00 0.00 69 HIS A C 19
ATOM 22296 O O . HIS A 1 69 ? -4.061 14.719 8.116 1.00 0.00 69 HIS A O 19
ATOM 22311 N N . HIS A 1 70 ? -3.286 16.574 9.135 1.00 0.00 70 HIS A N 19
ATOM 22312 C CA . HIS A 1 70 ? -3.801 17.494 8.129 1.00 0.00 70 HIS A CA 19
ATOM 22313 C C . HIS A 1 70 ? -3.080 17.262 6.807 1.00 0.00 70 HIS A C 19
ATOM 22314 O O . HIS A 1 70 ? -1.898 16.907 6.797 1.00 0.00 70 HIS A O 19
ATOM 22329 N N . HIS A 1 71 ? -3.787 17.449 5.700 1.00 0.00 71 HIS A N 19
ATOM 22330 C CA . HIS A 1 71 ? -3.202 17.237 4.385 1.00 0.00 71 HIS A CA 19
ATOM 22331 C C . HIS A 1 71 ? -2.017 18.173 4.178 1.00 0.00 71 HIS A C 19
ATOM 22332 O O . HIS A 1 71 ? -2.161 19.397 4.232 1.00 0.00 71 HIS A O 19
ATOM 22347 N N . HIS A 1 72 ? -0.848 17.585 3.970 1.00 0.00 72 HIS A N 19
ATOM 22348 C CA . HIS A 1 72 ? 0.378 18.345 3.778 1.00 0.00 72 HIS A CA 19
ATOM 22349 C C . HIS A 1 72 ? 0.434 18.985 2.403 1.00 0.00 72 HIS A C 19
ATOM 22350 O O . HIS A 1 72 ? 0.095 18.357 1.397 1.00 0.00 72 HIS A O 19
ATOM 22365 N N . HIS A 1 73 ? 0.858 20.238 2.375 1.00 0.00 73 HIS A N 19
ATOM 22366 C CA . HIS A 1 73 ? 1.162 20.914 1.123 1.00 0.00 73 HIS A CA 19
ATOM 22367 C C . HIS A 1 73 ? 2.417 20.283 0.550 1.00 0.00 73 HIS A C 19
ATOM 22368 O O . HIS A 1 73 ? 2.526 20.040 -0.652 1.00 0.00 73 HIS A O 19
ATOM 22383 N N . HIS A 1 74 ? 3.355 20.008 1.446 1.00 0.00 74 HIS A N 19
ATOM 22384 C CA . HIS A 1 74 ? 4.526 19.200 1.150 1.00 0.00 74 HIS A CA 19
ATOM 22385 C C . HIS A 1 74 ? 5.269 18.932 2.451 1.00 0.00 74 HIS A C 19
ATOM 22386 O O . HIS A 1 74 ? 4.822 18.064 3.219 1.00 0.00 74 HIS A O 19
ATOM 22402 N N . MET A 1 1 ? -13.184 -7.510 -3.811 1.00 0.00 1 MET A N 20
ATOM 22403 C CA . MET A 1 1 ? -13.611 -6.090 -3.842 1.00 0.00 1 MET A CA 20
ATOM 22404 C C . MET A 1 1 ? -12.528 -5.227 -3.196 1.00 0.00 1 MET A C 20
ATOM 22405 O O . MET A 1 1 ? -11.440 -5.726 -2.910 1.00 0.00 1 MET A O 20
ATOM 22421 N N . ALA A 1 2 ? -12.809 -3.942 -2.981 1.00 0.00 2 ALA A N 20
ATOM 22422 C CA . ALA A 1 2 ? -11.866 -3.050 -2.311 1.00 0.00 2 ALA A CA 20
ATOM 22423 C C . ALA A 1 2 ? -11.477 -3.603 -0.942 1.00 0.00 2 ALA A C 20
ATOM 22424 O O . ALA A 1 2 ? -12.341 -3.934 -0.127 1.00 0.00 2 ALA A O 20
ATOM 22431 N N . MET A 1 3 ? -10.180 -3.706 -0.695 1.00 0.00 3 MET A N 20
ATOM 22432 C CA . MET A 1 3 ? -9.683 -4.336 0.519 1.00 0.00 3 MET A CA 20
ATOM 22433 C C . MET A 1 3 ? -8.882 -3.353 1.361 1.00 0.00 3 MET A C 20
ATOM 22434 O O . MET A 1 3 ? -8.477 -2.291 0.887 1.00 0.00 3 MET A O 20
ATOM 22448 N N . ASN A 1 4 ? -8.666 -3.716 2.612 1.00 0.00 4 ASN A N 20
ATOM 22449 C CA . ASN A 1 4 ? -7.834 -2.943 3.513 1.00 0.00 4 ASN A CA 20
ATOM 22450 C C . ASN A 1 4 ? -6.606 -3.756 3.892 1.00 0.00 4 ASN A C 20
ATOM 22451 O O . ASN A 1 4 ? -6.645 -4.989 3.877 1.00 0.00 4 ASN A O 20
ATOM 22462 N N . GLY A 1 5 ? -5.523 -3.073 4.216 1.00 0.00 5 GLY A N 20
ATOM 22463 C CA . GLY A 1 5 ? -4.299 -3.761 4.560 1.00 0.00 5 GLY A CA 20
ATOM 22464 C C . GLY A 1 5 ? -3.418 -2.949 5.483 1.00 0.00 5 GLY A C 20
ATOM 22465 O O . GLY A 1 5 ? -3.783 -1.841 5.885 1.00 0.00 5 GLY A O 20
ATOM 22469 N N . THR A 1 6 ? -2.262 -3.501 5.819 1.00 0.00 6 THR A N 20
ATOM 22470 C CA . THR A 1 6 ? -1.303 -2.822 6.672 1.00 0.00 6 THR A CA 20
ATOM 22471 C C . THR A 1 6 ? 0.058 -2.753 5.983 1.00 0.00 6 THR A C 20
ATOM 22472 O O . THR A 1 6 ? 0.514 -3.730 5.383 1.00 0.00 6 THR A O 20
ATOM 22483 N N . ILE A 1 7 ? 0.691 -1.599 6.071 1.00 0.00 7 ILE A N 20
ATOM 22484 C CA . ILE A 1 7 ? 1.983 -1.376 5.434 1.00 0.00 7 ILE A CA 20
ATOM 22485 C C . ILE A 1 7 ? 3.091 -2.035 6.244 1.00 0.00 7 ILE A C 20
ATOM 22486 O O . ILE A 1 7 ? 3.341 -1.651 7.387 1.00 0.00 7 ILE A O 20
ATOM 22502 N N . THR A 1 8 ? 3.748 -3.025 5.660 1.00 0.00 8 THR A N 20
ATOM 22503 C CA . THR A 1 8 ? 4.764 -3.772 6.372 1.00 0.00 8 THR A CA 20
ATOM 22504 C C . THR A 1 8 ? 6.162 -3.368 5.931 1.00 0.00 8 THR A C 20
ATOM 22505 O O . THR A 1 8 ? 7.077 -3.252 6.744 1.00 0.00 8 THR A O 20
ATOM 22516 N N . THR A 1 9 ? 6.321 -3.160 4.639 1.00 0.00 9 THR A N 20
ATOM 22517 C CA . THR A 1 9 ? 7.608 -2.786 4.083 1.00 0.00 9 THR A CA 20
ATOM 22518 C C . THR A 1 9 ? 7.440 -1.680 3.049 1.00 0.00 9 THR A C 20
ATOM 22519 O O . THR A 1 9 ? 6.815 -1.885 2.014 1.00 0.00 9 THR A O 20
ATOM 22530 N N . TRP A 1 10 ? 7.982 -0.510 3.340 1.00 0.00 10 TRP A N 20
ATOM 22531 C CA . TRP A 1 10 ? 7.854 0.631 2.442 1.00 0.00 10 TRP A CA 20
ATOM 22532 C C . TRP A 1 10 ? 9.207 1.292 2.180 1.00 0.00 10 TRP A C 20
ATOM 22533 O O . TRP A 1 10 ? 10.011 1.479 3.095 1.00 0.00 10 TRP A O 20
ATOM 22554 N N . PHE A 1 11 ? 9.454 1.629 0.918 1.00 0.00 11 PHE A N 20
ATOM 22555 C CA . PHE A 1 11 ? 10.665 2.329 0.531 1.00 0.00 11 PHE A CA 20
ATOM 22556 C C . PHE A 1 11 ? 10.315 3.602 -0.230 1.00 0.00 11 PHE A C 20
ATOM 22557 O O . PHE A 1 11 ? 10.062 3.560 -1.435 1.00 0.00 11 PHE A O 20
ATOM 22574 N N . LYS A 1 12 ? 10.298 4.730 0.468 1.00 0.00 12 LYS A N 20
ATOM 22575 C CA . LYS A 1 12 ? 9.982 6.007 -0.162 1.00 0.00 12 LYS A CA 20
ATOM 22576 C C . LYS A 1 12 ? 11.090 6.398 -1.132 1.00 0.00 12 LYS A C 20
ATOM 22577 O O . LYS A 1 12 ? 10.840 7.015 -2.166 1.00 0.00 12 LYS A O 20
ATOM 22596 N N . ASP A 1 13 ? 12.315 6.017 -0.784 1.00 0.00 13 ASP A N 20
ATOM 22597 C CA . ASP A 1 13 ? 13.481 6.268 -1.630 1.00 0.00 13 ASP A CA 20
ATOM 22598 C C . ASP A 1 13 ? 13.372 5.510 -2.954 1.00 0.00 13 ASP A C 20
ATOM 22599 O O . ASP A 1 13 ? 13.784 6.003 -4.006 1.00 0.00 13 ASP A O 20
ATOM 22608 N N . LYS A 1 14 ? 12.802 4.315 -2.895 1.00 0.00 14 LYS A N 20
ATOM 22609 C CA . LYS A 1 14 ? 12.671 3.471 -4.073 1.00 0.00 14 LYS A CA 20
ATOM 22610 C C . LYS A 1 14 ? 11.369 3.759 -4.817 1.00 0.00 14 LYS A C 20
ATOM 22611 O O . LYS A 1 14 ? 11.293 3.605 -6.038 1.00 0.00 14 LYS A O 20
ATOM 22630 N N . GLY A 1 15 ? 10.350 4.171 -4.081 1.00 0.00 15 GLY A N 20
ATOM 22631 C CA . GLY A 1 15 ? 9.092 4.534 -4.698 1.00 0.00 15 GLY A CA 20
ATOM 22632 C C . GLY A 1 15 ? 8.093 3.397 -4.705 1.00 0.00 15 GLY A C 20
ATOM 22633 O O . GLY A 1 15 ? 7.043 3.488 -5.343 1.00 0.00 15 GLY A O 20
ATOM 22637 N N . PHE A 1 16 ? 8.407 2.323 -3.996 1.00 0.00 16 PHE A N 20
ATOM 22638 C CA . PHE A 1 16 ? 7.515 1.177 -3.935 1.00 0.00 16 PHE A CA 20
ATOM 22639 C C . PHE A 1 16 ? 7.552 0.530 -2.561 1.00 0.00 16 PHE A C 20
ATOM 22640 O O . PHE A 1 16 ? 8.341 0.920 -1.697 1.00 0.00 16 PHE A O 20
ATOM 22657 N N . GLY A 1 17 ? 6.693 -0.456 -2.366 1.00 0.00 17 GLY A N 20
ATOM 22658 C CA . GLY A 1 17 ? 6.619 -1.128 -1.092 1.00 0.00 17 GLY A CA 20
ATOM 22659 C C . GLY A 1 17 ? 5.724 -2.345 -1.143 1.00 0.00 17 GLY A C 20
ATOM 22660 O O . GLY A 1 17 ? 5.258 -2.738 -2.216 1.00 0.00 17 GLY A O 20
ATOM 22664 N N . PHE A 1 18 ? 5.479 -2.933 0.016 1.00 0.00 18 PHE A N 20
ATOM 22665 C CA . PHE A 1 18 ? 4.677 -4.132 0.121 1.00 0.00 18 PHE A CA 20
ATOM 22666 C C . PHE A 1 18 ? 3.698 -3.977 1.270 1.00 0.00 18 PHE A C 20
ATOM 22667 O O . PHE A 1 18 ? 4.087 -3.645 2.395 1.00 0.00 18 PHE A O 20
ATOM 22684 N N . ILE A 1 19 ? 2.433 -4.192 0.981 1.00 0.00 19 ILE A N 20
ATOM 22685 C CA . ILE A 1 19 ? 1.391 -4.040 1.977 1.00 0.00 19 ILE A CA 20
ATOM 22686 C C . ILE A 1 19 ? 0.600 -5.332 2.099 1.00 0.00 19 ILE A C 20
ATOM 22687 O O . ILE A 1 19 ? 0.206 -5.929 1.093 1.00 0.00 19 ILE A O 20
ATOM 22703 N N . LYS A 1 20 ? 0.406 -5.770 3.329 1.00 0.00 20 LYS A N 20
ATOM 22704 C CA . LYS A 1 20 ? -0.317 -7.000 3.600 1.00 0.00 20 LYS A CA 20
ATOM 22705 C C . LYS A 1 20 ? -1.796 -6.718 3.781 1.00 0.00 20 LYS A C 20
ATOM 22706 O O . LYS A 1 20 ? -2.180 -5.966 4.674 1.00 0.00 20 LYS A O 20
ATOM 22725 N N . ASP A 1 21 ? -2.618 -7.315 2.937 1.00 0.00 21 ASP A N 20
ATOM 22726 C CA . ASP A 1 21 ? -4.057 -7.143 3.047 1.00 0.00 21 ASP A CA 20
ATOM 22727 C C . ASP A 1 21 ? -4.608 -7.987 4.183 1.00 0.00 21 ASP A C 20
ATOM 22728 O O . ASP A 1 21 ? -3.875 -8.735 4.834 1.00 0.00 21 ASP A O 20
ATOM 22737 N N . GLU A 1 22 ? -5.905 -7.867 4.409 1.00 0.00 22 GLU A N 20
ATOM 22738 C CA . GLU A 1 22 ? -6.559 -8.566 5.506 1.00 0.00 22 GLU A CA 20
ATOM 22739 C C . GLU A 1 22 ? -6.867 -10.017 5.136 1.00 0.00 22 GLU A C 20
ATOM 22740 O O . GLU A 1 22 ? -7.305 -10.799 5.982 1.00 0.00 22 GLU A O 20
ATOM 22752 N N . ASN A 1 23 ? -6.621 -10.376 3.883 1.00 0.00 23 ASN A N 20
ATOM 22753 C CA . ASN A 1 23 ? -6.858 -11.739 3.419 1.00 0.00 23 ASN A CA 20
ATOM 22754 C C . ASN A 1 23 ? -5.622 -12.590 3.683 1.00 0.00 23 ASN A C 20
ATOM 22755 O O . ASN A 1 23 ? -5.719 -13.781 3.991 1.00 0.00 23 ASN A O 20
ATOM 22766 N N . GLY A 1 24 ? -4.458 -11.970 3.556 1.00 0.00 24 GLY A N 20
ATOM 22767 C CA . GLY A 1 24 ? -3.223 -12.628 3.921 1.00 0.00 24 GLY A CA 20
ATOM 22768 C C . GLY A 1 24 ? -2.238 -12.717 2.774 1.00 0.00 24 GLY A C 20
ATOM 22769 O O . GLY A 1 24 ? -1.350 -13.571 2.785 1.00 0.00 24 GLY A O 20
ATOM 22773 N N . ASP A 1 25 ? -2.372 -11.844 1.786 1.00 0.00 25 ASP A N 20
ATOM 22774 C CA . ASP A 1 25 ? -1.453 -11.852 0.655 1.00 0.00 25 ASP A CA 20
ATOM 22775 C C . ASP A 1 25 ? -0.521 -10.649 0.717 1.00 0.00 25 ASP A C 20
ATOM 22776 O O . ASP A 1 25 ? -0.768 -9.697 1.460 1.00 0.00 25 ASP A O 20
ATOM 22785 N N . ASN A 1 26 ? 0.557 -10.708 -0.050 1.00 0.00 26 ASN A N 20
ATOM 22786 C CA . ASN A 1 26 ? 1.518 -9.617 -0.113 1.00 0.00 26 ASN A CA 20
ATOM 22787 C C . ASN A 1 26 ? 1.552 -9.051 -1.519 1.00 0.00 26 ASN A C 20
ATOM 22788 O O . ASN A 1 26 ? 1.959 -9.728 -2.463 1.00 0.00 26 ASN A O 20
ATOM 22799 N N . ARG A 1 27 ? 1.150 -7.804 -1.646 1.00 0.00 27 ARG A N 20
ATOM 22800 C CA . ARG A 1 27 ? 0.982 -7.187 -2.951 1.00 0.00 27 ARG A CA 20
ATOM 22801 C C . ARG A 1 27 ? 2.032 -6.115 -3.177 1.00 0.00 27 ARG A C 20
ATOM 22802 O O . ARG A 1 27 ? 2.495 -5.473 -2.232 1.00 0.00 27 ARG A O 20
ATOM 22823 N N . TYR A 1 28 ? 2.414 -5.944 -4.430 1.00 0.00 28 TYR A N 20
ATOM 22824 C CA . TYR A 1 28 ? 3.392 -4.938 -4.795 1.00 0.00 28 TYR A CA 20
ATOM 22825 C C . TYR A 1 28 ? 2.714 -3.582 -4.910 1.00 0.00 28 TYR A C 20
ATOM 22826 O O . TYR A 1 28 ? 1.761 -3.418 -5.670 1.00 0.00 28 TYR A O 20
ATOM 22844 N N . PHE A 1 29 ? 3.189 -2.625 -4.135 1.00 0.00 29 PHE A N 20
ATOM 22845 C CA . PHE A 1 29 ? 2.651 -1.280 -4.186 1.00 0.00 29 PHE A CA 20
ATOM 22846 C C . PHE A 1 29 ? 3.673 -0.320 -4.763 1.00 0.00 29 PHE A C 20
ATOM 22847 O O . PHE A 1 29 ? 4.877 -0.557 -4.688 1.00 0.00 29 PHE A O 20
ATOM 22864 N N . HIS A 1 30 ? 3.179 0.761 -5.330 1.00 0.00 30 HIS A N 20
ATOM 22865 C CA . HIS A 1 30 ? 4.021 1.754 -5.976 1.00 0.00 30 HIS A CA 20
ATOM 22866 C C . HIS A 1 30 ? 3.466 3.141 -5.669 1.00 0.00 30 HIS A C 20
ATOM 22867 O O . HIS A 1 30 ? 2.262 3.363 -5.788 1.00 0.00 30 HIS A O 20
ATOM 22882 N N . VAL A 1 31 ? 4.350 4.057 -5.275 1.00 0.00 31 VAL A N 20
ATOM 22883 C CA . VAL A 1 31 ? 3.966 5.373 -4.741 1.00 0.00 31 VAL A CA 20
ATOM 22884 C C . VAL A 1 31 ? 2.953 6.123 -5.622 1.00 0.00 31 VAL A C 20
ATOM 22885 O O . VAL A 1 31 ? 2.137 6.893 -5.115 1.00 0.00 31 VAL A O 20
ATOM 22898 N N . ILE A 1 32 ? 2.992 5.883 -6.927 1.00 0.00 32 ILE A N 20
ATOM 22899 C CA . ILE A 1 32 ? 2.135 6.608 -7.861 1.00 0.00 32 ILE A CA 20
ATOM 22900 C C . ILE A 1 32 ? 0.660 6.252 -7.651 1.00 0.00 32 ILE A C 20
ATOM 22901 O O . ILE A 1 32 ? -0.230 7.070 -7.866 1.00 0.00 32 ILE A O 20
ATOM 22917 N N . LYS A 1 33 ? 0.426 5.035 -7.189 1.00 0.00 33 LYS A N 20
ATOM 22918 C CA . LYS A 1 33 ? -0.925 4.516 -7.003 1.00 0.00 33 LYS A CA 20
ATOM 22919 C C . LYS A 1 33 ? -1.520 4.987 -5.678 1.00 0.00 33 LYS A C 20
ATOM 22920 O O . LYS A 1 33 ? -2.678 4.708 -5.375 1.00 0.00 33 LYS A O 20
ATOM 22939 N N . VAL A 1 34 ? -0.721 5.690 -4.888 1.00 0.00 34 VAL A N 20
ATOM 22940 C CA . VAL A 1 34 ? -1.158 6.149 -3.581 1.00 0.00 34 VAL A CA 20
ATOM 22941 C C . VAL A 1 34 ? -1.669 7.583 -3.671 1.00 0.00 34 VAL A C 20
ATOM 22942 O O . VAL A 1 34 ? -1.034 8.437 -4.291 1.00 0.00 34 VAL A O 20
ATOM 22955 N N . ALA A 1 35 ? -2.825 7.835 -3.069 1.00 0.00 35 ALA A N 20
ATOM 22956 C CA . ALA A 1 35 ? -3.422 9.163 -3.077 1.00 0.00 35 ALA A CA 20
ATOM 22957 C C . ALA A 1 35 ? -2.775 10.055 -2.027 1.00 0.00 35 ALA A C 20
ATOM 22958 O O . ALA A 1 35 ? -2.478 11.221 -2.280 1.00 0.00 35 ALA A O 20
ATOM 22965 N N . ASN A 1 36 ? -2.549 9.498 -0.847 1.00 0.00 36 ASN A N 20
ATOM 22966 C CA . ASN A 1 36 ? -1.940 10.242 0.247 1.00 0.00 36 ASN A CA 20
ATOM 22967 C C . ASN A 1 36 ? -0.703 9.523 0.787 1.00 0.00 36 ASN A C 20
ATOM 22968 O O . ASN A 1 36 ? -0.730 8.948 1.873 1.00 0.00 36 ASN A O 20
ATOM 22979 N N . PRO A 1 37 ? 0.411 9.555 0.034 1.00 0.00 37 PRO A N 20
ATOM 22980 C CA . PRO A 1 37 ? 1.651 8.876 0.429 1.00 0.00 37 PRO A CA 20
ATOM 22981 C C . PRO A 1 37 ? 2.331 9.557 1.613 1.00 0.00 37 PRO A C 20
ATOM 22982 O O . PRO A 1 37 ? 3.196 8.977 2.270 1.00 0.00 37 PRO A O 20
ATOM 22993 N N . ASP A 1 38 ? 1.918 10.786 1.885 1.00 0.00 38 ASP A N 20
ATOM 22994 C CA . ASP A 1 38 ? 2.463 11.575 2.975 1.00 0.00 38 ASP A CA 20
ATOM 22995 C C . ASP A 1 38 ? 2.025 11.035 4.333 1.00 0.00 38 ASP A C 20
ATOM 22996 O O . ASP A 1 38 ? 2.535 11.454 5.368 1.00 0.00 38 ASP A O 20
ATOM 23005 N N . LEU A 1 39 ? 1.074 10.109 4.319 1.00 0.00 39 LEU A N 20
ATOM 23006 C CA . LEU A 1 39 ? 0.553 9.527 5.540 1.00 0.00 39 LEU A CA 20
ATOM 23007 C C . LEU A 1 39 ? 1.027 8.085 5.697 1.00 0.00 39 LEU A C 20
ATOM 23008 O O . LEU A 1 39 ? 0.591 7.370 6.601 1.00 0.00 39 LEU A O 20
ATOM 23024 N N . ILE A 1 40 ? 1.934 7.671 4.822 1.00 0.00 40 ILE A N 20
ATOM 23025 C CA . ILE A 1 40 ? 2.407 6.295 4.806 1.00 0.00 40 ILE A CA 20
ATOM 23026 C C . ILE A 1 40 ? 3.435 6.041 5.904 1.00 0.00 40 ILE A C 20
ATOM 23027 O O . ILE A 1 40 ? 4.529 6.607 5.902 1.00 0.00 40 ILE A O 20
ATOM 23043 N N . LYS A 1 41 ? 3.062 5.190 6.843 1.00 0.00 41 LYS A N 20
ATOM 23044 C CA . LYS A 1 41 ? 3.961 4.751 7.898 1.00 0.00 41 LYS A CA 20
ATOM 23045 C C . LYS A 1 41 ? 4.044 3.235 7.898 1.00 0.00 41 LYS A C 20
ATOM 23046 O O . LYS A 1 41 ? 3.239 2.566 7.253 1.00 0.00 41 LYS A O 20
ATOM 23065 N N . LYS A 1 42 ? 5.002 2.692 8.626 1.00 0.00 42 LYS A N 20
ATOM 23066 C CA . LYS A 1 42 ? 5.082 1.255 8.798 1.00 0.00 42 LYS A CA 20
ATOM 23067 C C . LYS A 1 42 ? 4.153 0.849 9.935 1.00 0.00 42 LYS A C 20
ATOM 23068 O O . LYS A 1 42 ? 4.128 1.512 10.976 1.00 0.00 42 LYS A O 20
ATOM 23087 N N . ASP A 1 43 ? 3.390 -0.222 9.713 1.00 0.00 43 ASP A N 20
ATOM 23088 C CA . ASP A 1 43 ? 2.363 -0.683 10.658 1.00 0.00 43 ASP A CA 20
ATOM 23089 C C . ASP A 1 43 ? 1.148 0.246 10.597 1.00 0.00 43 ASP A C 20
ATOM 23090 O O . ASP A 1 43 ? 0.340 0.310 11.519 1.00 0.00 43 ASP A O 20
ATOM 23099 N N . ALA A 1 44 ? 1.018 0.960 9.486 1.00 0.00 44 ALA A N 20
ATOM 23100 C CA . ALA A 1 44 ? -0.127 1.835 9.272 1.00 0.00 44 ALA A CA 20
ATOM 23101 C C . ALA A 1 44 ? -1.166 1.146 8.396 1.00 0.00 44 ALA A C 20
ATOM 23102 O O . ALA A 1 44 ? -0.819 0.354 7.513 1.00 0.00 44 ALA A O 20
ATOM 23109 N N . ALA A 1 45 ? -2.434 1.438 8.650 1.00 0.00 45 ALA A N 20
ATOM 23110 C CA . ALA A 1 45 ? -3.524 0.822 7.909 1.00 0.00 45 ALA A CA 20
ATOM 23111 C C . ALA A 1 45 ? -3.854 1.617 6.652 1.00 0.00 45 ALA A C 20
ATOM 23112 O O . ALA A 1 45 ? -3.839 2.848 6.661 1.00 0.00 45 ALA A O 20
ATOM 23119 N N . VAL A 1 46 ? -4.144 0.909 5.572 1.00 0.00 46 VAL A N 20
ATOM 23120 C CA . VAL A 1 46 ? -4.511 1.538 4.309 1.00 0.00 46 VAL A CA 20
ATOM 23121 C C . VAL A 1 46 ? -5.694 0.823 3.668 1.00 0.00 46 VAL A C 20
ATOM 23122 O O . VAL A 1 46 ? -5.945 -0.351 3.938 1.00 0.00 46 VAL A O 20
ATOM 23135 N N . THR A 1 47 ? -6.419 1.541 2.826 1.00 0.00 47 THR A N 20
ATOM 23136 C CA . THR A 1 47 ? -7.515 0.962 2.069 1.00 0.00 47 THR A CA 20
ATOM 23137 C C . THR A 1 47 ? -7.265 1.146 0.579 1.00 0.00 47 THR A C 20
ATOM 23138 O O . THR A 1 47 ? -6.862 2.224 0.144 1.00 0.00 47 THR A O 20
ATOM 23149 N N . PHE A 1 48 ? -7.487 0.099 -0.195 1.00 0.00 48 PHE A N 20
ATOM 23150 C CA . PHE A 1 48 ? -7.169 0.119 -1.614 1.00 0.00 48 PHE A CA 20
ATOM 23151 C C . PHE A 1 48 ? -8.085 -0.815 -2.389 1.00 0.00 48 PHE A C 20
ATOM 23152 O O . PHE A 1 48 ? -8.963 -1.455 -1.810 1.00 0.00 48 PHE A O 20
ATOM 23169 N N . GLU A 1 49 ? -7.888 -0.879 -3.695 1.00 0.00 49 GLU A N 20
ATOM 23170 C CA . GLU A 1 49 ? -8.575 -1.854 -4.516 1.00 0.00 49 GLU A CA 20
ATOM 23171 C C . GLU A 1 49 ? -7.553 -2.654 -5.319 1.00 0.00 49 GLU A C 20
ATOM 23172 O O . GLU A 1 49 ? -6.525 -2.121 -5.745 1.00 0.00 49 GLU A O 20
ATOM 23184 N N . PRO A 1 50 ? -7.805 -3.954 -5.500 1.00 0.00 50 PRO A N 20
ATOM 23185 C CA . PRO A 1 50 ? -6.860 -4.869 -6.145 1.00 0.00 50 PRO A CA 20
ATOM 23186 C C . PRO A 1 50 ? -6.778 -4.691 -7.659 1.00 0.00 50 PRO A C 20
ATOM 23187 O O . PRO A 1 50 ? -7.767 -4.379 -8.321 1.00 0.00 50 PRO A O 20
ATOM 23198 N N . THR A 1 51 ? -5.580 -4.890 -8.184 1.00 0.00 51 THR A N 20
ATOM 23199 C CA . THR A 1 51 ? -5.346 -4.910 -9.616 1.00 0.00 51 THR A CA 20
ATOM 23200 C C . THR A 1 51 ? -4.364 -6.036 -9.926 1.00 0.00 51 THR A C 20
ATOM 23201 O O . THR A 1 51 ? -3.618 -6.471 -9.047 1.00 0.00 51 THR A O 20
ATOM 23212 N N . THR A 1 52 ? -4.367 -6.529 -11.146 1.00 0.00 52 THR A N 20
ATOM 23213 C CA . THR A 1 52 ? -3.511 -7.646 -11.485 1.00 0.00 52 THR A CA 20
ATOM 23214 C C . THR A 1 52 ? -2.430 -7.257 -12.483 1.00 0.00 52 THR A C 20
ATOM 23215 O O . THR A 1 52 ? -2.705 -6.673 -13.534 1.00 0.00 52 THR A O 20
ATOM 23226 N N . ASN A 1 53 ? -1.194 -7.564 -12.124 1.00 0.00 53 ASN A N 20
ATOM 23227 C CA . ASN A 1 53 ? -0.074 -7.430 -13.034 1.00 0.00 53 ASN A CA 20
ATOM 23228 C C . ASN A 1 53 ? 0.386 -8.816 -13.442 1.00 0.00 53 ASN A C 20
ATOM 23229 O O . ASN A 1 53 ? 0.078 -9.798 -12.766 1.00 0.00 53 ASN A O 20
ATOM 23240 N N . ASN A 1 54 ? 1.122 -8.903 -14.533 1.00 0.00 54 ASN A N 20
ATOM 23241 C CA . ASN A 1 54 ? 1.619 -10.186 -15.015 1.00 0.00 54 ASN A CA 20
ATOM 23242 C C . ASN A 1 54 ? 2.718 -10.706 -14.097 1.00 0.00 54 ASN A C 20
ATOM 23243 O O . ASN A 1 54 ? 3.101 -11.874 -14.162 1.00 0.00 54 ASN A O 20
ATOM 23254 N N . LYS A 1 55 ? 3.213 -9.827 -13.233 1.00 0.00 55 LYS A N 20
ATOM 23255 C CA . LYS A 1 55 ? 4.271 -10.166 -12.303 1.00 0.00 55 LYS A CA 20
ATOM 23256 C C . LYS A 1 55 ? 3.700 -10.721 -10.998 1.00 0.00 55 LYS A C 20
ATOM 23257 O O . LYS A 1 55 ? 4.401 -11.396 -10.242 1.00 0.00 55 LYS A O 20
ATOM 23276 N N . GLY A 1 56 ? 2.429 -10.436 -10.742 1.00 0.00 56 GLY A N 20
ATOM 23277 C CA . GLY A 1 56 ? 1.794 -10.896 -9.525 1.00 0.00 56 GLY A CA 20
ATOM 23278 C C . GLY A 1 56 ? 0.610 -10.032 -9.142 1.00 0.00 56 GLY A C 20
ATOM 23279 O O . GLY A 1 56 ? 0.089 -9.282 -9.971 1.00 0.00 56 GLY A O 20
ATOM 23283 N N . LEU A 1 57 ? 0.186 -10.129 -7.889 1.00 0.00 57 LEU A N 20
ATOM 23284 C CA . LEU A 1 57 ? -0.950 -9.365 -7.404 1.00 0.00 57 LEU A CA 20
ATOM 23285 C C . LEU A 1 57 ? -0.521 -7.977 -6.947 1.00 0.00 57 LEU A C 20
ATOM 23286 O O . LEU A 1 57 ? 0.512 -7.809 -6.294 1.00 0.00 57 LEU A O 20
ATOM 23302 N N . SER A 1 58 ? -1.327 -6.990 -7.299 1.00 0.00 58 SER A N 20
ATOM 23303 C CA . SER A 1 58 ? -1.017 -5.605 -7.029 1.00 0.00 58 SER A CA 20
ATOM 23304 C C . SER A 1 58 ? -2.263 -4.867 -6.544 1.00 0.00 58 SER A C 20
ATOM 23305 O O . SER A 1 58 ? -3.370 -5.413 -6.572 1.00 0.00 58 SER A O 20
ATOM 23313 N N . ALA A 1 59 ? -2.084 -3.651 -6.060 1.00 0.00 59 ALA A N 20
ATOM 23314 C CA . ALA A 1 59 ? -3.210 -2.829 -5.648 1.00 0.00 59 ALA A CA 20
ATOM 23315 C C . ALA A 1 59 ? -2.998 -1.380 -6.063 1.00 0.00 59 ALA A C 20
ATOM 23316 O O . ALA A 1 59 ? -1.862 -0.926 -6.206 1.00 0.00 59 ALA A O 20
ATOM 23323 N N . TYR A 1 60 ? -4.093 -0.663 -6.268 1.00 0.00 60 TYR A N 20
ATOM 23324 C CA . TYR A 1 60 ? -4.033 0.737 -6.663 1.00 0.00 60 TYR A CA 20
ATOM 23325 C C . TYR A 1 60 ? -5.098 1.534 -5.933 1.00 0.00 60 TYR A C 20
ATOM 23326 O O . TYR A 1 60 ? -5.860 0.978 -5.135 1.00 0.00 60 TYR A O 20
ATOM 23344 N N . ALA A 1 61 ? -5.149 2.830 -6.228 1.00 0.00 61 ALA A N 20
ATOM 23345 C CA . ALA A 1 61 ? -6.046 3.755 -5.540 1.00 0.00 61 ALA A CA 20
ATOM 23346 C C . ALA A 1 61 ? -5.847 3.651 -4.030 1.00 0.00 61 ALA A C 20
ATOM 23347 O O . ALA A 1 61 ? -6.808 3.547 -3.265 1.00 0.00 61 ALA A O 20
ATOM 23354 N N . VAL A 1 62 ? -4.588 3.692 -3.616 1.00 0.00 62 VAL A N 20
ATOM 23355 C CA . VAL A 1 62 ? -4.223 3.466 -2.227 1.00 0.00 62 VAL A CA 20
ATOM 23356 C C . VAL A 1 62 ? -4.545 4.681 -1.369 1.00 0.00 62 VAL A C 20
ATOM 23357 O O . VAL A 1 62 ? -3.947 5.749 -1.524 1.00 0.00 62 VAL A O 20
ATOM 23370 N N . LYS A 1 63 ? -5.507 4.510 -0.481 1.00 0.00 63 LYS A N 20
ATOM 23371 C CA . LYS A 1 63 ? -5.910 5.550 0.438 1.00 0.00 63 LYS A CA 20
ATOM 23372 C C . LYS A 1 63 ? -5.565 5.146 1.866 1.00 0.00 63 LYS A C 20
ATOM 23373 O O . LYS A 1 63 ? -6.166 4.221 2.423 1.00 0.00 63 LYS A O 20
ATOM 23392 N N . VAL A 1 64 ? -4.586 5.822 2.438 1.00 0.00 64 VAL A N 20
ATOM 23393 C CA . VAL A 1 64 ? -4.138 5.545 3.796 1.00 0.00 64 VAL A CA 20
ATOM 23394 C C . VAL A 1 64 ? -5.234 5.895 4.801 1.00 0.00 64 VAL A C 20
ATOM 23395 O O . VAL A 1 64 ? -6.077 6.752 4.532 1.00 0.00 64 VAL A O 20
ATOM 23408 N N . VAL A 1 65 ? -5.229 5.221 5.944 1.00 0.00 65 VAL A N 20
ATOM 23409 C CA . VAL A 1 65 ? -6.192 5.474 7.008 1.00 0.00 65 VAL A CA 20
ATOM 23410 C C . VAL A 1 65 ? -5.527 6.261 8.137 1.00 0.00 65 VAL A C 20
ATOM 23411 O O . VAL A 1 65 ? -4.943 5.680 9.053 1.00 0.00 65 VAL A O 20
ATOM 23424 N N . PRO A 1 66 ? -5.551 7.603 8.049 1.00 0.00 66 PRO A N 20
ATOM 23425 C CA . PRO A 1 66 ? -4.846 8.468 8.996 1.00 0.00 66 PRO A CA 20
ATOM 23426 C C . PRO A 1 66 ? -5.397 8.362 10.413 1.00 0.00 66 PRO A C 20
ATOM 23427 O O . PRO A 1 66 ? -6.592 8.136 10.617 1.00 0.00 66 PRO A O 20
ATOM 23438 N N . LEU A 1 67 ? -4.505 8.545 11.383 1.00 0.00 67 LEU A N 20
ATOM 23439 C CA . LEU A 1 67 ? -4.863 8.514 12.799 1.00 0.00 67 LEU A CA 20
ATOM 23440 C C . LEU A 1 67 ? -5.869 9.609 13.138 1.00 0.00 67 LEU A C 20
ATOM 23441 O O . LEU A 1 67 ? -6.625 9.496 14.102 1.00 0.00 67 LEU A O 20
ATOM 23457 N N . GLU A 1 68 ? -5.865 10.669 12.343 1.00 0.00 68 GLU A N 20
ATOM 23458 C CA . GLU A 1 68 ? -6.786 11.775 12.534 1.00 0.00 68 GLU A CA 20
ATOM 23459 C C . GLU A 1 68 ? -7.121 12.410 11.190 1.00 0.00 68 GLU A C 20
ATOM 23460 O O . GLU A 1 68 ? -8.230 12.258 10.685 1.00 0.00 68 GLU A O 20
ATOM 23472 N N . HIS A 1 69 ? -6.151 13.110 10.615 1.00 0.00 69 HIS A N 20
ATOM 23473 C CA . HIS A 1 69 ? -6.341 13.768 9.327 1.00 0.00 69 HIS A CA 20
ATOM 23474 C C . HIS A 1 69 ? -5.011 13.881 8.589 1.00 0.00 69 HIS A C 20
ATOM 23475 O O . HIS A 1 69 ? -4.866 13.405 7.463 1.00 0.00 69 HIS A O 20
ATOM 23490 N N . HIS A 1 70 ? -4.049 14.513 9.246 1.00 0.00 70 HIS A N 20
ATOM 23491 C CA . HIS A 1 70 ? -2.733 14.767 8.674 1.00 0.00 70 HIS A CA 20
ATOM 23492 C C . HIS A 1 70 ? -1.756 15.049 9.814 1.00 0.00 70 HIS A C 20
ATOM 23493 O O . HIS A 1 70 ? -2.097 15.774 10.745 1.00 0.00 70 HIS A O 20
ATOM 23508 N N . HIS A 1 71 ? -0.556 14.468 9.757 1.00 0.00 71 HIS A N 20
ATOM 23509 C CA . HIS A 1 71 ? 0.383 14.556 10.881 1.00 0.00 71 HIS A CA 20
ATOM 23510 C C . HIS A 1 71 ? 0.776 16.003 11.159 1.00 0.00 71 HIS A C 20
ATOM 23511 O O . HIS A 1 71 ? 0.950 16.387 12.314 1.00 0.00 71 HIS A O 20
ATOM 23526 N N . HIS A 1 72 ? 0.943 16.778 10.086 1.00 0.00 72 HIS A N 20
ATOM 23527 C CA . HIS A 1 72 ? 1.105 18.231 10.169 1.00 0.00 72 HIS A CA 20
ATOM 23528 C C . HIS A 1 72 ? 2.517 18.609 10.624 1.00 0.00 72 HIS A C 20
ATOM 23529 O O . HIS A 1 72 ? 3.251 17.775 11.156 1.00 0.00 72 HIS A O 20
ATOM 23544 N N . HIS A 1 73 ? 2.883 19.866 10.360 1.00 0.00 73 HIS A N 20
ATOM 23545 C CA . HIS A 1 73 ? 4.140 20.462 10.819 1.00 0.00 73 HIS A CA 20
ATOM 23546 C C . HIS A 1 73 ? 5.307 20.134 9.889 1.00 0.00 73 HIS A C 20
ATOM 23547 O O . HIS A 1 73 ? 5.865 19.036 9.920 1.00 0.00 73 HIS A O 20
ATOM 23562 N N . HIS A 1 74 ? 5.656 21.108 9.068 1.00 0.00 74 HIS A N 20
ATOM 23563 C CA . HIS A 1 74 ? 6.845 21.050 8.238 1.00 0.00 74 HIS A CA 20
ATOM 23564 C C . HIS A 1 74 ? 7.125 22.444 7.699 1.00 0.00 74 HIS A C 20
ATOM 23565 O O . HIS A 1 74 ? 8.143 23.043 8.096 1.00 0.00 74 HIS A O 20
#

CATH classification: 2.40.50.140

InterPro domains:
  IPR002059 Cold-shock protein Csp, DNA-binding [PF00313] (4-64)
  IPR002059 Cold-shock protein Csp, DNA-binding [PS51857] (2-64)
  IPR002059 Cold-shock protein Csp, DNA-binding [cd04458] (3-64)
  IPR012340 Nucleic acid-binding, OB-fold [G3DSA:2.40.50.140] (1-72)
  IPR012340 Nucleic acid-binding, OB-fold [SSF50249] (3-64)

Nearest PDB structures (foldseek):
  2n49-assembly1_A  TM=7.412E-01  e=2.534E-09  Pectobacterium atrosepticum SCRI1043
  5jx4-assembly1_A  TM=8.386E-01  e=1.317E-04  [Bacillus] caldolyticus
  1nmg-assembly1_A  TM=8.448E-01  e=8.320E-05  Bacillus subtilis
  3jcp-assembly1_L  TM=6.415E-01  e=2.756E-02  Saccharomyces cerevisiae S288C
  9e8g-assembly1_E  TM=6.471E-01  e=1.033E-01  Homo sapiens

Organism: Pectobacterium atrosepticum (strain SCRI 1043 / ATCC BAA-672) (NCBI:txid218491)

Secondary structure (DSSP, 8-state):
--EEEEEEEEETTTTEEEEEESSS-EEEEEGGGBSSGGG--TT-EEEEEEEE-SSSEEEEEEEE--SS------

Sequence (74 aa):
MAMNGTITTWFKDKGFGFIKDENGDNRYFHVIKVANPDLIKKDAAVTFEPTTNNKGLSAYAVKVVPLEHHHHHHMAMNGTITTWFKDKGFGFIKDENGDNRYFHVIKVANPDLIKKDAAVTFEPTTNNKGLSAYAVKVVPLEHHHHHHMAMNGTITTWFKDKGFGFIKDENGDNRYFHVIKVANPDLIKKDAAVTFEPTTNNKGLSAYAVKVVPLEHHHHHHMAMNGTITTWFKDKGFGFIKDENGDNRYFHVIKVANPDLIKKDAAVTFEPTTNNKGLSAYAVKVVPLEHHHHHHMAMNGTITTWFKDKGFGFIKDENGDNRYFHVIKVANPDLIKKDAAVTFEPTTNNKGLSAYAVKVVPLEHHHHHHMAMNGTITTWFKDKGFGFIKDENGDNRYFHVIKVANPDLIKKDAAVTFEPTTNNKGLSAYAVKVVPLEHHHHHHMAMNGTITTWFKDKGFGFIKDENGDNRYFHVIKVANPDLIKKDAAVTFEPTTNNKGLSAYAVKVVPLEHHHHHHMAMNGTITTWFKDKGFGFIKDENGDNRYFHVIKVANPDLIKKDAAVTFEPTTNNKGLSAYAVKVVPLEHHHHHHMAMNGTITTWFKDKGFGFIKDENGDNRYFHVIKVANPDLIKKDAAVTFEPTTNNKGLSAYAVKVVPLEHHHHHHMAMNGTITTWFKDKGFGFIKDENGDNRYFHVIKVANPDLIKKDAAVTFEPTTNNKGLSAYAVKVVPLEHHHHHHMAMNGTITTWFKDKGFGFIKDENGDNRYFHVIKVANPDLIKKDAAVTFEPTTNNKGLSAYAVKVVPLEHHHHHHMAMNGTITTWFKDKGFGFIKDENGDNRYFHVIKVANPDLIKKDAAVTFEPTTNNKGLSAYAVKVVPLEHHHHHHMAMNGTITTWFKDKGFGFIKDENGDNRYFHVIKVANPDLIKKDAAVTFEPTTNNKGLSAYAVKVVPLEHHHHHHMAMNGTITTWFKDKGFGFIKDENGDNRYFHVIKVANPDLIKKDAAVTFEPTTNNKGLSAYAVKVVPLEHHHHHHMAMNGTITTWFKDKGFGFIKDENGDNRYFHVIKVANPDLIKKDAAVTFEPTTNNKGLSAYAVKVVPLEHHHHHHMAMNGTITTWFKDKGFGFIKDENGDNRYFHVIKVANPDLIKKDAAVTFEPTTNNKGLSAYAVKVVPLEHHHHHHMAMNGTITTWFKDKGFGFIKDENGDNRYFHVIKVANPDLIKKDAAVTFEPTTNNKGLSAYAVKVVPLEHHHHHHMAMNGTITTWFKDKGFGFIKDENGDNRYFHVIKVANPDLIKKDAAVTFEPTTNNKGLSAYAVKVVPLEHHHHHHMAMNGTITTWFKDKGFGFIKDENGDNRYFHVIKVANPDLIKKDAAVTFEPTTNNKGLSAYAVKVVPLEHHHHHHMAMNGTITTWFKDKGFGFIKDENGDNRYFHVIKVANPDLIKKDAAVTFEPTTNNKGLSAYAVKVVPLEHHHHHH

Radius of gyration: 11.71 Å; Cα contacts (8 Å, |Δi|>4): 154; chains: 1; bounding box: 27×37×27 Å

Solvent-accessible surface area: 5392 Å² total; per-residue (Å²): 187,49,53,96,4,53,0,74,51,42,113,112,129,141,3,74,0,80,0,84,5,163,126,42,80,55,15,54,1,69,49,132,97,13,94,34,45,66,65,4,129,151,97,24,48,0,40,0,43,48,39,100,53,158,135,34,88,4,3,96,51,0,75,8,75,40,179,106,158,129,171,151,171,229

Foldseek 3Di:
DKWKWFFAFDDVVVQWGWTATPVGDIAIGGNVQAPCCQQDDHRFMWIFAWDDDPVGTHTGNIGTDHPPDHPDDD